Protein 7AC1 (pdb70)

Organism: Arabidopsis thaliana (NCBI:txid3702)

Structure (mmCIF, N/CA/C/O backbone):
data_7AC1
#
_entry.id   7AC1
#
loop_
_atom_site.group_PDB
_atom_site.id
_atom_site.type_symbol
_atom_site.label_atom_id
_atom_site.label_alt_id
_atom_site.label_comp_id
_atom_site.label_asym_id
_atom_site.label_entity_id
_atom_site.label_seq_id
_atom_site.pdbx_PDB_ins_code
_atom_site.Cartn_x
_atom_site.Cartn_y
_atom_site.Cartn_z
_atom_site.occupancy
_atom_site.B_iso_or_equiv
_atom_site.auth_seq_id
_atom_site.auth_comp_id
_atom_site.auth_asym_id
_atom_site.auth_atom_id
_atom_site.pdbx_PDB_model_num
ATOM 1 N N . MET A 1 1 ? 27.721 21.799 7.449 1.00 0.00 180 MET A N 1
ATOM 2 C CA . MET A 1 1 ? 27.644 20.324 7.257 1.00 0.00 180 MET A CA 1
ATOM 3 C C . MET A 1 1 ? 26.867 19.681 8.371 1.00 0.00 180 MET A C 1
ATOM 4 O O . MET A 1 1 ? 26.609 18.478 8.349 1.00 0.00 180 MET A O 1
ATOM 17 N N . MET A 1 2 ? 26.481 20.488 9.385 1.00 0.00 181 MET A N 1
ATOM 18 C CA . MET A 1 2 ? 25.724 19.977 10.506 1.00 0.00 181 MET A CA 1
ATOM 19 C C . MET A 1 2 ? 24.396 19.493 9.995 1.00 0.00 181 MET A C 1
ATOM 20 O O . MET A 1 2 ? 23.917 18.430 10.391 1.00 0.00 181 MET A O 1
ATOM 34 N N . ASN A 1 3 ? 23.766 20.283 9.101 1.00 0.00 182 ASN A N 1
ATOM 35 C CA . ASN A 1 3 ? 22.488 19.903 8.556 1.00 0.00 182 ASN A CA 1
ATOM 36 C C . ASN A 1 3 ? 22.570 20.102 7.066 1.00 0.00 182 ASN A C 1
ATOM 37 O O . ASN A 1 3 ? 22.256 21.176 6.551 1.00 0.00 182 ASN A O 1
ATOM 48 N N . PRO A 1 4 ? 23.010 19.079 6.361 1.00 0.00 183 PRO A N 1
ATOM 49 C CA . PRO A 1 4 ? 23.136 19.134 4.907 1.00 0.00 183 PRO A CA 1
ATOM 50 C C . PRO A 1 4 ? 21.833 19.408 4.215 1.00 0.00 183 PRO A C 1
ATOM 51 O O . PRO A 1 4 ? 20.785 18.902 4.615 1.00 0.00 183 PRO A O 1
ATOM 62 N N . ILE A 1 5 ? 21.883 20.219 3.137 1.00 0.00 184 ILE A N 1
ATOM 63 C CA . ILE A 1 5 ? 20.686 20.543 2.406 1.00 0.00 184 ILE A CA 1
ATOM 64 C C . ILE A 1 5 ? 20.880 20.030 1.012 1.00 0.00 184 ILE A C 1
ATOM 65 O O . ILE A 1 5 ? 21.860 20.365 0.347 1.00 0.00 184 ILE A O 1
ATOM 81 N N . ASN A 1 6 ? 19.932 19.196 0.535 1.00 0.00 185 ASN A N 1
ATOM 82 C CA . ASN A 1 6 ? 20.033 18.654 -0.795 1.00 0.00 185 ASN A CA 1
ATOM 83 C C . ASN A 1 6 ? 19.137 19.470 -1.675 1.00 0.00 185 ASN A C 1
ATOM 84 O O . ASN A 1 6 ? 17.994 19.757 -1.320 1.00 0.00 185 ASN A O 1
ATOM 95 N N . ARG A 1 7 ? 19.646 19.859 -2.862 1.00 0.00 186 ARG A N 1
ATOM 96 C CA . ARG A 1 7 ? 18.860 20.648 -3.775 1.00 0.00 186 ARG A CA 1
ATOM 97 C C . ARG A 1 7 ? 18.974 20.001 -5.120 1.00 0.00 186 ARG A C 1
ATOM 98 O O . ARG A 1 7 ? 20.005 19.421 -5.457 1.00 0.00 186 ARG A O 1
ATOM 119 N N . ASN A 1 8 ? 17.898 20.096 -5.926 1.00 0.00 187 ASN A N 1
ATOM 120 C CA . ASN A 1 8 ? 17.909 19.509 -7.241 1.00 0.00 187 ASN A CA 1
ATOM 121 C C . ASN A 1 8 ? 17.395 20.559 -8.184 1.00 0.00 187 ASN A C 1
ATOM 122 O O . ASN A 1 8 ? 16.579 21.405 -7.810 1.00 0.00 187 ASN A O 1
ATOM 133 N N . PRO A 1 9 ? 17.866 20.520 -9.412 1.00 0.00 188 PRO A N 1
ATOM 134 C CA . PRO A 1 9 ? 17.448 21.475 -10.423 1.00 0.00 188 PRO A CA 1
ATOM 135 C C . PRO A 1 9 ? 16.049 21.233 -10.904 1.00 0.00 188 PRO A C 1
ATOM 136 O O . PRO A 1 9 ? 15.569 20.100 -10.911 1.00 0.00 188 PRO A O 1
ATOM 147 N N . LYS A 1 10 ? 15.362 22.314 -11.326 1.00 0.00 189 LYS A N 1
ATOM 148 C CA . LYS A 1 10 ? 14.011 22.185 -11.804 1.00 0.00 189 LYS A CA 1
ATOM 149 C C . LYS A 1 10 ? 13.942 22.891 -13.122 1.00 0.00 189 LYS A C 1
ATOM 150 O O . LYS A 1 10 ? 14.637 23.884 -13.346 1.00 0.00 189 LYS A O 1
ATOM 169 N N . GLN A 1 11 ? 13.081 22.387 -14.030 1.00 0.00 190 GLN A N 1
ATOM 170 C CA . GLN A 1 11 ? 12.941 22.994 -15.327 1.00 0.00 190 GLN A CA 1
ATOM 171 C C . GLN A 1 11 ? 11.480 23.247 -15.535 1.00 0.00 190 GLN A C 1
ATOM 172 O O . GLN A 1 11 ? 10.633 22.473 -15.091 1.00 0.00 190 GLN A O 1
ATOM 186 N N . VAL A 1 12 ? 11.154 24.359 -16.223 1.00 0.00 191 VAL A N 1
ATOM 187 C CA . VAL A 1 12 ? 9.775 24.692 -16.475 1.00 0.00 191 VAL A CA 1
ATOM 188 C C . VAL A 1 12 ? 9.304 23.881 -17.657 1.00 0.00 191 VAL A C 1
ATOM 189 O O . VAL A 1 12 ? 10.082 23.521 -18.544 1.00 0.00 191 VAL A O 1
ATOM 202 N N . PRO A 1 13 ? 8.025 23.571 -17.668 1.00 0.00 192 PRO A N 1
ATOM 203 C CA . PRO A 1 13 ? 7.427 22.794 -18.744 1.00 0.00 192 PRO A CA 1
ATOM 204 C C . PRO A 1 13 ? 7.259 23.581 -20.010 1.00 0.00 192 PRO A C 1
ATOM 205 O O . PRO A 1 13 ? 7.185 24.809 -19.990 1.00 0.00 192 PRO A O 1
ATOM 216 N N . PHE A 1 14 ? 7.167 22.866 -21.156 1.00 0.00 193 PHE A N 1
ATOM 217 C CA . PHE A 1 14 ? 7.008 23.523 -22.436 1.00 0.00 193 PHE A CA 1
ATOM 218 C C . PHE A 1 14 ? 5.658 24.178 -22.496 1.00 0.00 193 PHE A C 1
ATOM 219 O O . PHE A 1 14 ? 5.461 25.134 -23.240 1.00 0.00 193 PHE A O 1
ATOM 236 N N . ALA A 1 15 ? 4.690 23.672 -21.704 1.00 0.00 194 ALA A N 1
ATOM 237 C CA . ALA A 1 15 ? 3.358 24.228 -21.708 1.00 0.00 194 ALA A CA 1
ATOM 238 C C . ALA A 1 15 ? 3.413 25.676 -21.287 1.00 0.00 194 ALA A C 1
ATOM 239 O O . ALA A 1 15 ? 2.671 26.501 -21.810 1.00 0.00 194 ALA A O 1
ATOM 246 N N . ALA A 1 16 ? 4.292 26.014 -20.317 1.00 0.00 195 ALA A N 1
ATOM 247 C CA . ALA A 1 16 ? 4.383 27.381 -19.847 1.00 0.00 195 ALA A CA 1
ATOM 248 C C . ALA A 1 16 ? 5.274 28.182 -20.769 1.00 0.00 195 ALA A C 1
ATOM 249 O O . ALA A 1 16 ? 5.333 29.408 -20.672 1.00 0.00 195 ALA A O 1
ATOM 256 N N . LEU A 1 17 ? 5.989 27.511 -21.696 1.00 0.00 196 LEU A N 1
ATOM 257 C CA . LEU A 1 17 ? 6.878 28.221 -22.590 1.00 0.00 196 LEU A CA 1
ATOM 258 C C . LEU A 1 17 ? 6.098 28.764 -23.755 1.00 0.00 196 LEU A C 1
ATOM 259 O O . LEU A 1 17 ? 6.434 29.822 -24.284 1.00 0.00 196 LEU A O 1
ATOM 275 N N . LEU A 1 18 ? 5.026 28.062 -24.178 1.00 0.00 197 LEU A N 1
ATOM 276 C CA . LEU A 1 18 ? 4.270 28.500 -25.334 1.00 0.00 197 LEU A CA 1
ATOM 277 C C . LEU A 1 18 ? 3.714 29.893 -25.133 1.00 0.00 197 LEU A C 1
ATOM 278 O O . LEU A 1 18 ? 3.990 30.774 -25.938 1.00 0.00 197 LEU A O 1
ATOM 294 N N . PRO A 1 19 ? 2.947 30.143 -24.080 1.00 0.00 198 PRO A N 1
ATOM 295 C CA . PRO A 1 19 ? 2.365 31.466 -23.882 1.00 0.00 198 PRO A CA 1
ATOM 296 C C . PRO A 1 19 ? 3.381 32.555 -23.725 1.00 0.00 198 PRO A C 1
ATOM 297 O O . PRO A 1 19 ? 3.149 33.684 -24.143 1.00 0.00 198 PRO A O 1
ATOM 308 N N . THR A 1 20 ? 4.546 32.240 -23.134 1.00 0.00 199 THR A N 1
ATOM 309 C CA . THR A 1 20 ? 5.562 33.248 -22.953 1.00 0.00 199 THR A CA 1
ATOM 310 C C . THR A 1 20 ? 6.119 33.597 -24.300 1.00 0.00 199 THR A C 1
ATOM 311 O O . THR A 1 20 ? 6.303 34.768 -24.632 1.00 0.00 199 THR A O 1
ATOM 322 N N . LEU A 1 21 ? 6.386 32.559 -25.119 1.00 0.00 200 LEU A N 1
ATOM 323 C CA . LEU A 1 21 ? 6.976 32.758 -26.414 1.00 0.00 200 LEU A CA 1
ATOM 324 C C . LEU A 1 21 ? 5.981 33.371 -27.348 1.00 0.00 200 LEU A C 1
ATOM 325 O O . LEU A 1 21 ? 6.327 34.239 -28.133 1.00 0.00 200 LEU A O 1
ATOM 341 N N . MET A 1 22 ? 4.708 32.945 -27.270 1.00 0.00 201 MET A N 1
ATOM 342 C CA . MET A 1 22 ? 3.697 33.476 -28.152 1.00 0.00 201 MET A CA 1
ATOM 343 C C . MET A 1 22 ? 3.556 34.956 -27.919 1.00 0.00 201 MET A C 1
ATOM 344 O O . MET A 1 22 ? 3.317 35.714 -28.852 1.00 0.00 201 MET A O 1
ATOM 358 N N . ASN A 1 23 ? 3.700 35.402 -26.656 1.00 0.00 202 ASN A N 1
ATOM 359 C CA . ASN A 1 23 ? 3.576 36.813 -26.354 1.00 0.00 202 ASN A CA 1
ATOM 360 C C . ASN A 1 23 ? 4.765 37.568 -26.908 1.00 0.00 202 ASN A C 1
ATOM 361 O O . ASN A 1 23 ? 4.690 38.777 -27.112 1.00 0.00 202 ASN A O 1
ATOM 372 N N . GLN A 1 24 ? 5.898 36.872 -27.164 1.00 0.00 203 GLN A N 1
ATOM 373 C CA . GLN A 1 24 ? 7.077 37.546 -27.670 1.00 0.00 203 GLN A CA 1
ATOM 374 C C . GLN A 1 24 ? 7.185 37.288 -29.146 1.00 0.00 203 GLN A C 1
ATOM 375 O O . GLN A 1 24 ? 8.133 37.733 -29.794 1.00 0.00 203 GLN A O 1
ATOM 389 N N . LEU A 1 25 ? 6.207 36.560 -29.712 1.00 0.00 204 LEU A N 1
ATOM 390 C CA . LEU A 1 25 ? 6.242 36.240 -31.117 1.00 0.00 204 LEU A CA 1
ATOM 391 C C . LEU A 1 25 ? 5.142 36.977 -31.817 1.00 0.00 204 LEU A C 1
ATOM 392 O O . LEU A 1 25 ? 4.139 37.362 -31.220 1.00 0.00 204 LEU A O 1
ATOM 408 N N . ASP A 1 26 ? 5.337 37.195 -33.138 1.00 0.00 205 ASP A N 1
ATOM 409 C CA . ASP A 1 26 ? 4.337 37.858 -33.935 1.00 0.00 205 ASP A CA 1
ATOM 410 C C . ASP A 1 26 ? 3.224 36.865 -34.124 1.00 0.00 205 ASP A C 1
ATOM 411 O O . ASP A 1 26 ? 3.409 35.673 -33.902 1.00 0.00 205 ASP A O 1
ATOM 420 N N . LYS A 1 27 ? 2.037 37.334 -34.557 1.00 0.00 206 LYS A N 1
ATOM 421 C CA . LYS A 1 27 ? 0.911 36.439 -34.723 1.00 0.00 206 LYS A CA 1
ATOM 422 C C . LYS A 1 27 ? 1.238 35.349 -35.714 1.00 0.00 206 LYS A C 1
ATOM 423 O O . LYS A 1 27 ? 0.826 34.206 -35.539 1.00 0.00 206 LYS A O 1
ATOM 442 N N . ASP A 1 28 ? 1.996 35.673 -36.782 1.00 0.00 207 ASP A N 1
ATOM 443 C CA . ASP A 1 28 ? 2.333 34.669 -37.772 1.00 0.00 207 ASP A CA 1
ATOM 444 C C . ASP A 1 28 ? 3.219 33.617 -37.146 1.00 0.00 207 ASP A C 1
ATOM 445 O O . ASP A 1 28 ? 3.036 32.424 -37.378 1.00 0.00 207 ASP A O 1
ATOM 454 N N . ARG A 1 29 ? 4.205 34.048 -36.329 1.00 0.00 208 ARG A N 1
ATOM 455 C CA . ARG A 1 29 ? 5.115 33.113 -35.698 1.00 0.00 208 ARG A CA 1
ATOM 456 C C . ARG A 1 29 ? 4.377 32.338 -34.638 1.00 0.00 208 ARG A C 1
ATOM 457 O O . ARG A 1 29 ? 4.606 31.142 -34.459 1.00 0.00 208 ARG A O 1
ATOM 478 N N . ALA A 1 30 ? 3.476 33.017 -33.898 1.00 0.00 209 ALA A N 1
ATOM 479 C CA . ALA A 1 30 ? 2.726 32.371 -32.846 1.00 0.00 209 ALA A CA 1
ATOM 480 C C . ALA A 1 30 ? 1.864 31.285 -33.435 1.00 0.00 209 ALA A C 1
ATOM 481 O O . ALA A 1 30 ? 1.710 30.221 -32.843 1.00 0.00 209 ALA A O 1
ATOM 488 N N . LEU A 1 31 ? 1.269 31.537 -34.623 1.00 0.00 210 LEU A N 1
ATOM 489 C CA . LEU A 1 31 ? 0.424 30.542 -35.251 1.00 0.00 210 LEU A CA 1
ATOM 490 C C . LEU A 1 31 ? 1.263 29.345 -35.619 1.00 0.00 210 LEU A C 1
ATOM 491 O O . LEU A 1 31 ? 0.809 28.205 -35.513 1.00 0.00 210 LEU A O 1
ATOM 507 N N . GLN A 1 32 ? 2.515 29.577 -36.073 1.00 0.00 211 GLN A N 1
ATOM 508 C CA . GLN A 1 32 ? 3.381 28.478 -36.442 1.00 0.00 211 GLN A CA 1
ATOM 509 C C . GLN A 1 32 ? 3.685 27.673 -35.205 1.00 0.00 211 GLN A C 1
ATOM 510 O O . GLN A 1 32 ? 3.751 26.448 -35.250 1.00 0.00 211 GLN A O 1
ATOM 524 N N . LEU A 1 33 ? 3.896 28.359 -34.065 1.00 0.00 212 LEU A N 1
ATOM 525 C CA . LEU A 1 33 ? 4.197 27.674 -32.829 1.00 0.00 212 LEU A CA 1
ATOM 526 C C . LEU A 1 33 ? 2.983 26.886 -32.396 1.00 0.00 212 LEU A C 1
ATOM 527 O O . LEU A 1 33 ? 3.099 25.763 -31.908 1.00 0.00 212 LEU A O 1
ATOM 543 N N . ARG A 1 34 ? 1.778 27.476 -32.563 1.00 0.00 213 ARG A N 1
ATOM 544 C CA . ARG A 1 34 ? 0.557 26.827 -32.158 1.00 0.00 213 ARG A CA 1
ATOM 545 C C . ARG A 1 34 ? 0.371 25.532 -32.915 1.00 0.00 213 ARG A C 1
ATOM 546 O O . ARG A 1 34 ? 0.040 24.508 -32.319 1.00 0.00 213 ARG A O 1
ATOM 567 N N . THR A 1 35 ? 0.588 25.538 -34.252 1.00 0.00 214 THR A N 1
ATOM 568 C CA . THR A 1 35 ? 0.400 24.319 -35.017 1.00 0.00 214 THR A CA 1
ATOM 569 C C . THR A 1 35 ? 1.539 23.378 -34.725 1.00 0.00 214 THR A C 1
ATOM 570 O O . THR A 1 35 ? 1.377 22.164 -34.803 1.00 0.00 214 THR A O 1
ATOM 581 N N . LEU A 1 36 ? 2.724 23.924 -34.382 1.00 0.00 215 LEU A N 1
ATOM 582 C CA . LEU A 1 36 ? 3.867 23.091 -34.078 1.00 0.00 215 LEU A CA 1
ATOM 583 C C . LEU A 1 36 ? 3.545 22.277 -32.847 1.00 0.00 215 LEU A C 1
ATOM 584 O O . LEU A 1 36 ? 3.864 21.091 -32.771 1.00 0.00 215 LEU A O 1
ATOM 600 N N . TYR A 1 37 ? 2.910 22.917 -31.840 1.00 0.00 216 TYR A N 1
ATOM 601 C CA . TYR A 1 37 ? 2.549 22.226 -30.621 1.00 0.00 216 TYR A CA 1
ATOM 602 C C . TYR A 1 37 ? 1.551 21.148 -30.948 1.00 0.00 216 TYR A C 1
ATOM 603 O O . TYR A 1 37 ? 1.567 20.078 -30.346 1.00 0.00 216 TYR A O 1
ATOM 621 N N . ALA A 1 38 ? 0.643 21.416 -31.910 1.00 0.00 217 ALA A N 1
ATOM 622 C CA . ALA A 1 38 ? -0.355 20.437 -32.281 1.00 0.00 217 ALA A CA 1
ATOM 623 C C . ALA A 1 38 ? 0.338 19.204 -32.805 1.00 0.00 217 ALA A C 1
ATOM 624 O O . ALA A 1 38 ? -0.094 18.083 -32.541 1.00 0.00 217 ALA A O 1
ATOM 631 N N . ARG A 1 39 ? 1.437 19.388 -33.575 1.00 0.00 218 ARG A N 1
ATOM 632 C CA . ARG A 1 39 ? 2.159 18.266 -34.127 1.00 0.00 218 ARG A CA 1
ATOM 633 C C . ARG A 1 39 ? 2.729 17.465 -32.990 1.00 0.00 218 ARG A C 1
ATOM 634 O O . ARG A 1 39 ? 2.754 16.236 -33.029 1.00 0.00 218 ARG A O 1
ATOM 655 N N . LEU A 1 40 ? 3.222 18.174 -31.955 1.00 0.00 219 LEU A N 1
ATOM 656 C CA . LEU A 1 40 ? 3.799 17.520 -30.799 1.00 0.00 219 LEU A CA 1
ATOM 657 C C . LEU A 1 40 ? 2.724 16.738 -30.084 1.00 0.00 219 LEU A C 1
ATOM 658 O O . LEU A 1 40 ? 2.948 15.603 -29.668 1.00 0.00 219 LEU A O 1
ATOM 674 N N . LYS A 1 41 ? 1.521 17.337 -29.927 1.00 0.00 220 LYS A N 1
ATOM 675 C CA . LYS A 1 41 ? 0.432 16.660 -29.245 1.00 0.00 220 LYS A CA 1
ATOM 676 C C . LYS A 1 41 ? 0.046 15.421 -30.011 1.00 0.00 220 LYS A C 1
ATOM 677 O O . LYS A 1 41 ? -0.271 14.392 -29.417 1.00 0.00 220 LYS A O 1
ATOM 696 N N . LYS A 1 42 ? 0.054 15.496 -31.360 1.00 0.00 221 LYS A N 1
ATOM 697 C CA . LYS A 1 42 ? -0.318 14.352 -32.165 1.00 0.00 221 LYS A CA 1
ATOM 698 C C . LYS A 1 42 ? 0.832 13.378 -32.203 1.00 0.00 221 LYS A C 1
ATOM 699 O O . LYS A 1 42 ? 0.697 12.274 -32.729 1.00 0.00 221 LYS A O 1
ATOM 718 N N . ASN A 1 43 ? 1.999 13.780 -31.644 1.00 0.00 222 ASN A N 1
ATOM 719 C CA . ASN A 1 43 ? 3.164 12.923 -31.605 1.00 0.00 222 ASN A CA 1
ATOM 720 C C . ASN A 1 43 ? 3.609 12.636 -33.013 1.00 0.00 222 ASN A C 1
ATOM 721 O O . ASN A 1 43 ? 4.019 11.522 -33.337 1.00 0.00 222 ASN A O 1
ATOM 732 N N . GLU A 1 44 ? 3.538 13.660 -33.892 1.00 0.00 223 GLU A N 1
ATOM 733 C CA . GLU A 1 44 ? 3.969 13.480 -35.255 1.00 0.00 223 GLU A CA 1
ATOM 734 C C . GLU A 1 44 ? 5.422 13.848 -35.318 1.00 0.00 223 GLU A C 1
ATOM 735 O O . GLU A 1 44 ? 6.104 13.562 -36.302 1.00 0.00 223 GLU A O 1
ATOM 747 N N . ILE A 1 45 ? 5.930 14.496 -34.246 1.00 0.00 224 ILE A N 1
ATOM 748 C CA . ILE A 1 45 ? 7.310 14.895 -34.212 1.00 0.00 224 ILE A CA 1
ATOM 749 C C . ILE A 1 45 ? 7.806 14.558 -32.833 1.00 0.00 224 ILE A C 1
ATOM 750 O O . ILE A 1 45 ? 7.041 14.542 -31.866 1.00 0.00 224 ILE A O 1
ATOM 766 N N . PRO A 1 46 ? 9.081 14.268 -32.732 1.00 0.00 225 PRO A N 1
ATOM 767 C CA . PRO A 1 46 ? 9.692 13.933 -31.457 1.00 0.00 225 PRO A CA 1
ATOM 768 C C . PRO A 1 46 ? 9.887 15.131 -30.577 1.00 0.00 225 PRO A C 1
ATOM 769 O O . PRO A 1 46 ? 9.764 16.268 -31.025 1.00 0.00 225 PRO A O 1
ATOM 780 N N . LYS A 1 47 ? 10.188 14.898 -29.278 1.00 0.00 226 LYS A N 1
ATOM 781 C CA . LYS A 1 47 ? 10.396 15.992 -28.352 1.00 0.00 226 LYS A CA 1
ATOM 782 C C . LYS A 1 47 ? 11.576 16.797 -28.825 1.00 0.00 226 LYS A C 1
ATOM 783 O O . LYS A 1 47 ? 11.584 18.025 -28.733 1.00 0.00 226 LYS A O 1
ATOM 802 N N . GLU A 1 48 ? 12.622 16.105 -29.331 1.00 0.00 227 GLU A N 1
ATOM 803 C CA . GLU A 1 48 ? 13.789 16.790 -29.830 1.00 0.00 227 GLU A CA 1
ATOM 804 C C . GLU A 1 48 ? 13.376 17.591 -31.036 1.00 0.00 227 GLU A C 1
ATOM 805 O O . GLU A 1 48 ? 13.846 18.707 -31.242 1.00 0.00 227 GLU A O 1
ATOM 817 N N . GLY A 1 49 ? 12.474 17.013 -31.865 1.00 0.00 228 GLY A N 1
ATOM 818 C CA . GLY A 1 49 ? 12.001 17.686 -33.056 1.00 0.00 228 GLY A CA 1
ATOM 819 C C . GLY A 1 49 ? 11.278 18.934 -32.657 1.00 0.00 228 GLY A C 1
ATOM 820 O O . GLY A 1 49 ? 11.447 19.983 -33.268 1.00 0.00 228 GLY A O 1
ATOM 824 N N . PHE A 1 50 ? 10.444 18.834 -31.603 1.00 0.00 229 PHE A N 1
ATOM 825 C CA . PHE A 1 50 ? 9.684 19.966 -31.137 1.00 0.00 229 PHE A CA 1
ATOM 826 C C . PHE A 1 50 ? 10.627 21.046 -30.676 1.00 0.00 229 PHE A C 1
ATOM 827 O O . PHE A 1 50 ? 10.472 22.211 -31.034 1.00 0.00 229 PHE A O 1
ATOM 844 N N . THR A 1 51 ? 11.632 20.670 -29.860 1.00 0.00 230 THR A N 1
ATOM 845 C CA . THR A 1 51 ? 12.570 21.643 -29.337 1.00 0.00 230 THR A CA 1
ATOM 846 C C . THR A 1 51 ? 13.341 22.270 -30.468 1.00 0.00 230 THR A C 1
ATOM 847 O O . THR A 1 51 ? 13.479 23.489 -30.528 1.00 0.00 230 THR A O 1
ATOM 858 N N . ARG A 1 52 ? 13.852 21.444 -31.407 1.00 0.00 231 ARG A N 1
ATOM 859 C CA . ARG A 1 52 ? 14.635 21.960 -32.513 1.00 0.00 231 ARG A CA 1
ATOM 860 C C . ARG A 1 52 ? 13.787 22.876 -33.357 1.00 0.00 231 ARG A C 1
ATOM 861 O O . ARG A 1 52 ? 14.229 23.951 -33.760 1.00 0.00 231 ARG A O 1
ATOM 882 N N . HIS A 1 53 ? 12.537 22.465 -33.645 1.00 0.00 232 HIS A N 1
ATOM 883 C CA . HIS A 1 53 ? 11.668 23.271 -34.474 1.00 0.00 232 HIS A CA 1
ATOM 884 C C . HIS A 1 53 ? 11.341 24.553 -33.757 1.00 0.00 232 HIS A C 1
ATOM 885 O O . HIS A 1 53 ? 11.291 25.612 -34.376 1.00 0.00 232 HIS A O 1
ATOM 898 N N . MET A 1 54 ? 11.116 24.486 -32.425 1.00 0.00 233 MET A N 1
ATOM 899 C CA . MET A 1 54 ? 10.788 25.673 -31.663 1.00 0.00 233 MET A CA 1
ATOM 900 C C . MET A 1 54 ? 11.940 26.642 -31.737 1.00 0.00 233 MET A C 1
ATOM 901 O O . MET A 1 54 ? 11.737 27.848 -31.876 1.00 0.00 233 MET A O 1
ATOM 915 N N . LYS A 1 55 ? 13.184 26.124 -31.649 1.00 0.00 234 LYS A N 1
ATOM 916 C CA . LYS A 1 55 ? 14.358 26.971 -31.690 1.00 0.00 234 LYS A CA 1
ATOM 917 C C . LYS A 1 55 ? 14.405 27.692 -33.008 1.00 0.00 234 LYS A C 1
ATOM 918 O O . LYS A 1 55 ? 14.830 28.835 -33.080 1.00 0.00 234 LYS A O 1
ATOM 937 N N . ASP A 1 56 ? 13.996 27.020 -34.093 1.00 0.00 235 ASP A N 1
ATOM 938 C CA . ASP A 1 56 ? 14.041 27.634 -35.402 1.00 0.00 235 ASP A CA 1
ATOM 939 C C . ASP A 1 56 ? 13.014 28.739 -35.495 1.00 0.00 235 ASP A C 1
ATOM 940 O O . ASP A 1 56 ? 13.140 29.629 -36.335 1.00 0.00 235 ASP A O 1
ATOM 949 N N . ILE A 1 57 ? 11.963 28.710 -34.646 1.00 0.00 236 ILE A N 1
ATOM 950 C CA . ILE A 1 57 ? 10.934 29.721 -34.725 1.00 0.00 236 ILE A CA 1
ATOM 951 C C . ILE A 1 57 ? 11.290 30.896 -33.845 1.00 0.00 236 ILE A C 1
ATOM 952 O O . ILE A 1 57 ? 11.354 32.029 -34.317 1.00 0.00 236 ILE A O 1
ATOM 968 N N . VAL A 1 58 ? 11.527 30.651 -32.536 1.00 0.00 237 VAL A N 1
ATOM 969 C CA . VAL A 1 58 ? 11.813 31.747 -31.628 1.00 0.00 237 VAL A CA 1
ATOM 970 C C . VAL A 1 58 ? 13.268 32.127 -31.689 1.00 0.00 237 VAL A C 1
ATOM 971 O O . VAL A 1 58 ? 13.611 33.300 -31.541 1.00 0.00 237 VAL A O 1
ATOM 984 N N . GLY A 1 59 ? 14.165 31.150 -31.918 1.00 0.00 238 GLY A N 1
ATOM 985 C CA . GLY A 1 59 ? 15.576 31.439 -31.966 1.00 0.00 238 GLY A CA 1
ATOM 986 C C . GLY A 1 59 ? 16.177 30.911 -30.701 1.00 0.00 238 GLY A C 1
ATOM 987 O O . GLY A 1 59 ? 15.519 30.835 -29.669 1.00 0.00 238 GLY A O 1
ATOM 991 N N . ASP A 1 60 ? 17.473 30.544 -30.760 1.00 0.00 239 ASP A N 1
ATOM 992 C CA . ASP A 1 60 ? 18.154 30.007 -29.605 1.00 0.00 239 ASP A CA 1
ATOM 993 C C . ASP A 1 60 ? 18.212 31.058 -28.525 1.00 0.00 239 ASP A C 1
ATOM 994 O O . ASP A 1 60 ? 18.065 30.751 -27.343 1.00 0.00 239 ASP A O 1
ATOM 1003 N N . GLN A 1 61 ? 18.436 32.330 -28.918 1.00 0.00 240 GLN A N 1
ATOM 1004 C CA . GLN A 1 61 ? 18.550 33.397 -27.946 1.00 0.00 240 GLN A CA 1
ATOM 1005 C C . GLN A 1 61 ? 17.253 33.546 -27.192 1.00 0.00 240 GLN A C 1
ATOM 1006 O O . GLN A 1 61 ? 17.253 33.688 -25.973 1.00 0.00 240 GLN A O 1
ATOM 1020 N N . MET A 1 62 ? 16.111 33.506 -27.902 1.00 0.00 241 MET A N 1
ATOM 1021 C CA . MET A 1 62 ? 14.834 33.667 -27.244 1.00 0.00 241 MET A CA 1
ATOM 1022 C C . MET A 1 62 ? 14.534 32.441 -26.431 1.00 0.00 241 MET A C 1
ATOM 1023 O O . MET A 1 62 ? 13.914 32.523 -25.375 1.00 0.00 241 MET A O 1
ATOM 1037 N N . LEU A 1 63 ? 14.971 31.267 -26.919 1.00 0.00 242 LEU A N 1
ATOM 1038 C CA . LEU A 1 63 ? 14.700 30.028 -26.237 1.00 0.00 242 LEU A CA 1
ATOM 1039 C C . LEU A 1 63 ? 15.365 30.026 -24.882 1.00 0.00 242 LEU A C 1
ATOM 1040 O O . LEU A 1 63 ? 14.736 29.694 -23.877 1.00 0.00 242 LEU A O 1
ATOM 1056 N N . ARG A 1 64 ? 16.664 30.402 -24.821 1.00 0.00 243 ARG A N 1
ATOM 1057 C CA . ARG A 1 64 ? 17.367 30.386 -23.556 1.00 0.00 243 ARG A CA 1
ATOM 1058 C C . ARG A 1 64 ? 16.863 31.495 -22.664 1.00 0.00 243 ARG A C 1
ATOM 1059 O O . ARG A 1 64 ? 16.813 31.336 -21.447 1.00 0.00 243 ARG A O 1
ATOM 1080 N N . MET A 1 65 ? 16.476 32.652 -23.242 1.00 0.00 244 MET A N 1
ATOM 1081 C CA . MET A 1 65 ? 15.991 33.748 -22.427 1.00 0.00 244 MET A CA 1
ATOM 1082 C C . MET A 1 65 ? 14.646 33.399 -21.842 1.00 0.00 244 MET A C 1
ATOM 1083 O O . MET A 1 65 ? 14.366 33.722 -20.690 1.00 0.00 244 MET A O 1
ATOM 1097 N N . ALA A 1 66 ? 13.782 32.723 -22.629 1.00 0.00 245 ALA A N 1
ATOM 1098 C CA . ALA A 1 66 ? 12.457 32.389 -22.155 1.00 0.00 245 ALA A CA 1
ATOM 1099 C C . ALA A 1 66 ? 12.534 31.480 -20.957 1.00 0.00 245 ALA A C 1
ATOM 1100 O O . ALA A 1 66 ? 11.835 31.698 -19.968 1.00 0.00 245 ALA A O 1
ATOM 1107 N N . VAL A 1 67 ? 13.399 30.446 -20.997 1.00 0.00 246 VAL A N 1
ATOM 1108 C CA . VAL A 1 67 ? 13.479 29.531 -19.880 1.00 0.00 246 VAL A CA 1
ATOM 1109 C C . VAL A 1 67 ? 14.188 30.196 -18.733 1.00 0.00 246 VAL A C 1
ATOM 1110 O O . VAL A 1 67 ? 13.920 29.888 -17.575 1.00 0.00 246 VAL A O 1
ATOM 1123 N N . SER A 1 68 ? 15.114 31.128 -19.029 1.00 0.00 247 SER A N 1
ATOM 1124 C CA . SER A 1 68 ? 15.845 31.800 -17.976 1.00 0.00 247 SER A CA 1
ATOM 1125 C C . SER A 1 68 ? 14.897 32.639 -17.163 1.00 0.00 247 SER A C 1
ATOM 1126 O O . SER A 1 68 ? 14.998 32.687 -15.940 1.00 0.00 247 SER A O 1
ATOM 1134 N N . LYS A 1 69 ? 13.950 33.333 -17.833 1.00 0.00 248 LYS A N 1
ATOM 1135 C CA . LYS A 1 69 ? 13.022 34.185 -17.118 1.00 0.00 248 LYS A CA 1
ATOM 1136 C C . LYS A 1 69 ? 12.040 33.338 -16.366 1.00 0.00 248 LYS A C 1
ATOM 1137 O O . LYS A 1 69 ? 11.665 33.663 -15.242 1.00 0.00 248 LYS A O 1
ATOM 1156 N N . LEU A 1 70 ? 11.587 32.231 -16.985 1.00 0.00 249 LEU A N 1
ATOM 1157 C CA . LEU A 1 70 ? 10.622 31.369 -16.345 1.00 0.00 249 LEU A CA 1
ATOM 1158 C C . LEU A 1 70 ? 11.241 30.732 -15.131 1.00 0.00 249 LEU A C 1
ATOM 1159 O O . LEU A 1 70 ? 10.593 30.610 -14.093 1.00 0.00 249 LEU A O 1
ATOM 1175 N N . GLN A 1 71 ? 12.516 30.285 -15.235 1.00 0.00 250 GLN A N 1
ATOM 1176 C CA . GLN A 1 71 ? 13.168 29.678 -14.107 1.00 0.00 250 GLN A CA 1
ATOM 1177 C C . GLN A 1 71 ? 13.426 30.762 -13.092 1.00 0.00 250 GLN A C 1
ATOM 1178 O O . GLN A 1 71 ? 13.237 30.563 -11.892 1.00 0.00 250 GLN A O 1
ATOM 1192 N N . GLN A 1 72 ? 13.875 31.946 -13.582 1.00 0.00 251 GLN A N 1
ATOM 1193 C CA . GLN A 1 72 ? 14.139 33.087 -12.727 1.00 0.00 251 GLN A CA 1
ATOM 1194 C C . GLN A 1 72 ? 15.277 32.766 -11.788 1.00 0.00 251 GLN A C 1
ATOM 1195 O O . GLN A 1 72 ? 15.302 33.216 -10.643 1.00 0.00 251 GLN A O 1
ATOM 1209 N N . VAL A 1 73 ? 16.259 31.973 -12.265 1.00 0.00 252 VAL A N 1
ATOM 1210 C CA . VAL A 1 73 ? 17.399 31.639 -11.444 1.00 0.00 252 VAL A CA 1
ATOM 1211 C C . VAL A 1 73 ? 18.615 31.949 -12.266 1.00 0.00 252 VAL A C 1
ATOM 1212 O O . VAL A 1 73 ? 18.735 31.506 -13.405 1.00 0.00 252 VAL A O 1
ATOM 1225 N N . ASN A 1 74 ? 19.558 32.736 -11.691 1.00 0.00 253 ASN A N 1
ATOM 1226 C CA . ASN A 1 74 ? 20.757 33.111 -12.412 1.00 0.00 253 ASN A CA 1
ATOM 1227 C C . ASN A 1 74 ? 21.559 31.875 -12.726 1.00 0.00 253 ASN A C 1
ATOM 1228 O O . ASN A 1 74 ? 22.113 31.748 -13.815 1.00 0.00 253 ASN A O 1
ATOM 1239 N N . TYR A 1 75 ? 21.642 30.928 -11.769 1.00 0.00 254 TYR A N 1
ATOM 1240 C CA . TYR A 1 75 ? 22.397 29.722 -12.008 1.00 0.00 254 TYR A CA 1
ATOM 1241 C C . TYR A 1 75 ? 21.431 28.668 -12.562 1.00 0.00 254 TYR A C 1
ATOM 1242 O O . TYR A 1 75 ? 21.902 27.543 -12.885 1.00 0.00 254 TYR A O 1
ATOM 1260 N N . MET A 1 1 ? 30.568 4.972 -4.054 1.00 0.00 180 MET A N 2
ATOM 1261 C CA . MET A 1 1 ? 30.356 4.581 -5.475 1.00 0.00 180 MET A CA 2
ATOM 1262 C C . MET A 1 1 ? 29.437 3.398 -5.563 1.00 0.00 180 MET A C 2
ATOM 1263 O O . MET A 1 1 ? 28.839 3.134 -6.606 1.00 0.00 180 MET A O 2
ATOM 1276 N N . MET A 1 2 ? 29.311 2.649 -4.446 1.00 0.00 181 MET A N 2
ATOM 1277 C CA . MET A 1 2 ? 28.453 1.491 -4.423 1.00 0.00 181 MET A CA 2
ATOM 1278 C C . MET A 1 2 ? 27.038 1.954 -4.215 1.00 0.00 181 MET A C 2
ATOM 1279 O O . MET A 1 2 ? 26.091 1.202 -4.441 1.00 0.00 181 MET A O 2
ATOM 1293 N N . ASN A 1 3 ? 26.866 3.219 -3.771 1.00 0.00 182 ASN A N 2
ATOM 1294 C CA . ASN A 1 3 ? 25.546 3.746 -3.539 1.00 0.00 182 ASN A CA 2
ATOM 1295 C C . ASN A 1 3 ? 25.206 4.612 -4.728 1.00 0.00 182 ASN A C 2
ATOM 1296 O O . ASN A 1 3 ? 25.823 5.655 -4.947 1.00 0.00 182 ASN A O 2
ATOM 1307 N N . PRO A 1 4 ? 24.226 4.197 -5.507 1.00 0.00 183 PRO A N 2
ATOM 1308 C CA . PRO A 1 4 ? 23.815 4.948 -6.683 1.00 0.00 183 PRO A CA 2
ATOM 1309 C C . PRO A 1 4 ? 23.058 6.197 -6.343 1.00 0.00 183 PRO A C 2
ATOM 1310 O O . PRO A 1 4 ? 22.410 6.283 -5.301 1.00 0.00 183 PRO A O 2
ATOM 1321 N N . ILE A 1 5 ? 23.126 7.203 -7.237 1.00 0.00 184 ILE A N 2
ATOM 1322 C CA . ILE A 1 5 ? 22.433 8.440 -6.998 1.00 0.00 184 ILE A CA 2
ATOM 1323 C C . ILE A 1 5 ? 21.942 8.927 -8.331 1.00 0.00 184 ILE A C 2
ATOM 1324 O O . ILE A 1 5 ? 22.622 8.788 -9.348 1.00 0.00 184 ILE A O 2
ATOM 1340 N N . ASN A 1 6 ? 20.715 9.489 -8.357 1.00 0.00 185 ASN A N 2
ATOM 1341 C CA . ASN A 1 6 ? 20.166 9.983 -9.591 1.00 0.00 185 ASN A CA 2
ATOM 1342 C C . ASN A 1 6 ? 19.448 11.258 -9.265 1.00 0.00 185 ASN A C 2
ATOM 1343 O O . ASN A 1 6 ? 18.454 11.257 -8.540 1.00 0.00 185 ASN A O 2
ATOM 1354 N N . ARG A 1 7 ? 19.959 12.390 -9.794 1.00 0.00 186 ARG A N 2
ATOM 1355 C CA . ARG A 1 7 ? 19.338 13.664 -9.544 1.00 0.00 186 ARG A CA 2
ATOM 1356 C C . ARG A 1 7 ? 19.171 14.329 -10.874 1.00 0.00 186 ARG A C 2
ATOM 1357 O O . ARG A 1 7 ? 20.005 14.175 -11.765 1.00 0.00 186 ARG A O 2
ATOM 1378 N N . ASN A 1 8 ? 18.074 15.099 -11.033 1.00 0.00 187 ASN A N 2
ATOM 1379 C CA . ASN A 1 8 ? 17.828 15.772 -12.281 1.00 0.00 187 ASN A CA 2
ATOM 1380 C C . ASN A 1 8 ? 17.467 17.191 -11.948 1.00 0.00 187 ASN A C 2
ATOM 1381 O O . ASN A 1 8 ? 16.892 17.472 -10.895 1.00 0.00 187 ASN A O 2
ATOM 1392 N N . PRO A 1 9 ? 17.803 18.099 -12.838 1.00 0.00 188 PRO A N 2
ATOM 1393 C CA . PRO A 1 9 ? 17.508 19.509 -12.647 1.00 0.00 188 PRO A CA 2
ATOM 1394 C C . PRO A 1 9 ? 16.061 19.834 -12.865 1.00 0.00 188 PRO A C 2
ATOM 1395 O O . PRO A 1 9 ? 15.357 19.135 -13.594 1.00 0.00 188 PRO A O 2
ATOM 1406 N N . LYS A 1 10 ? 15.585 20.925 -12.230 1.00 0.00 189 LYS A N 2
ATOM 1407 C CA . LYS A 1 10 ? 14.208 21.316 -12.380 1.00 0.00 189 LYS A CA 2
ATOM 1408 C C . LYS A 1 10 ? 14.151 22.308 -13.503 1.00 0.00 189 LYS A C 2
ATOM 1409 O O . LYS A 1 10 ? 14.842 23.326 -13.484 1.00 0.00 189 LYS A O 2
ATOM 1428 N N . GLN A 1 11 ? 13.310 22.021 -14.519 1.00 0.00 190 GLN A N 2
ATOM 1429 C CA . GLN A 1 11 ? 13.186 22.911 -15.644 1.00 0.00 190 GLN A CA 2
ATOM 1430 C C . GLN A 1 11 ? 11.724 23.166 -15.841 1.00 0.00 190 GLN A C 2
ATOM 1431 O O . GLN A 1 11 ? 10.887 22.315 -15.539 1.00 0.00 190 GLN A O 2
ATOM 1445 N N . VAL A 1 12 ? 11.383 24.367 -16.355 1.00 0.00 191 VAL A N 2
ATOM 1446 C CA . VAL A 1 12 ? 10.000 24.701 -16.584 1.00 0.00 191 VAL A CA 2
ATOM 1447 C C . VAL A 1 12 ? 9.506 23.898 -17.765 1.00 0.00 191 VAL A C 2
ATOM 1448 O O . VAL A 1 12 ? 10.262 23.560 -18.678 1.00 0.00 191 VAL A O 2
ATOM 1461 N N . PRO A 1 13 ? 8.229 23.576 -17.747 1.00 0.00 192 PRO A N 2
ATOM 1462 C CA . PRO A 1 13 ? 7.611 22.799 -18.811 1.00 0.00 192 PRO A CA 2
ATOM 1463 C C . PRO A 1 13 ? 7.402 23.581 -20.074 1.00 0.00 192 PRO A C 2
ATOM 1464 O O . PRO A 1 13 ? 7.336 24.808 -20.059 1.00 0.00 192 PRO A O 2
ATOM 1475 N N . PHE A 1 14 ? 7.268 22.858 -21.212 1.00 0.00 193 PHE A N 2
ATOM 1476 C CA . PHE A 1 14 ? 7.067 23.506 -22.490 1.00 0.00 193 PHE A CA 2
ATOM 1477 C C . PHE A 1 14 ? 5.720 24.168 -22.510 1.00 0.00 193 PHE A C 2
ATOM 1478 O O . PHE A 1 14 ? 5.517 25.144 -23.226 1.00 0.00 193 PHE A O 2
ATOM 1495 N N . ALA A 1 15 ? 4.762 23.645 -21.720 1.00 0.00 194 ALA A N 2
ATOM 1496 C CA . ALA A 1 15 ? 3.432 24.208 -21.692 1.00 0.00 194 ALA A CA 2
ATOM 1497 C C . ALA A 1 15 ? 3.503 25.644 -21.231 1.00 0.00 194 ALA A C 2
ATOM 1498 O O . ALA A 1 15 ? 2.761 26.489 -21.722 1.00 0.00 194 ALA A O 2
ATOM 1505 N N . ALA A 1 16 ? 4.396 25.949 -20.262 1.00 0.00 195 ALA A N 2
ATOM 1506 C CA . ALA A 1 16 ? 4.506 27.301 -19.759 1.00 0.00 195 ALA A CA 2
ATOM 1507 C C . ALA A 1 16 ? 5.396 28.113 -20.671 1.00 0.00 195 ALA A C 2
ATOM 1508 O O . ALA A 1 16 ? 5.468 29.336 -20.549 1.00 0.00 195 ALA A O 2
ATOM 1515 N N . LEU A 1 17 ? 6.097 27.453 -21.617 1.00 0.00 196 LEU A N 2
ATOM 1516 C CA . LEU A 1 17 ? 6.986 28.169 -22.505 1.00 0.00 196 LEU A CA 2
ATOM 1517 C C . LEU A 1 17 ? 6.204 28.748 -23.650 1.00 0.00 196 LEU A C 2
ATOM 1518 O O . LEU A 1 17 ? 6.544 29.816 -24.151 1.00 0.00 196 LEU A O 2
ATOM 1534 N N . LEU A 1 18 ? 5.121 28.067 -24.085 1.00 0.00 197 LEU A N 2
ATOM 1535 C CA . LEU A 1 18 ? 4.367 28.543 -25.228 1.00 0.00 197 LEU A CA 2
ATOM 1536 C C . LEU A 1 18 ? 3.835 29.940 -24.994 1.00 0.00 197 LEU A C 2
ATOM 1537 O O . LEU A 1 18 ? 4.138 30.836 -25.769 1.00 0.00 197 LEU A O 2
ATOM 1553 N N . PRO A 1 19 ? 3.068 30.176 -23.939 1.00 0.00 198 PRO A N 2
ATOM 1554 C CA . PRO A 1 19 ? 2.507 31.504 -23.712 1.00 0.00 198 PRO A CA 2
ATOM 1555 C C . PRO A 1 19 ? 3.542 32.575 -23.542 1.00 0.00 198 PRO A C 2
ATOM 1556 O O . PRO A 1 19 ? 3.330 33.715 -23.940 1.00 0.00 198 PRO A O 2
ATOM 1567 N N . THR A 1 20 ? 4.703 32.227 -22.960 1.00 0.00 199 THR A N 2
ATOM 1568 C CA . THR A 1 20 ? 5.743 33.210 -22.765 1.00 0.00 199 THR A CA 2
ATOM 1569 C C . THR A 1 20 ? 6.309 33.566 -24.109 1.00 0.00 199 THR A C 2
ATOM 1570 O O . THR A 1 20 ? 6.528 34.736 -24.420 1.00 0.00 199 THR A O 2
ATOM 1581 N N . LEU A 1 21 ? 6.545 32.534 -24.945 1.00 0.00 200 LEU A N 2
ATOM 1582 C CA . LEU A 1 21 ? 7.135 32.737 -26.241 1.00 0.00 200 LEU A CA 2
ATOM 1583 C C . LEU A 1 21 ? 6.152 33.399 -27.149 1.00 0.00 200 LEU A C 2
ATOM 1584 O O . LEU A 1 21 ? 6.512 34.272 -27.919 1.00 0.00 200 LEU A O 2
ATOM 1600 N N . MET A 1 22 ? 4.871 33.007 -27.058 1.00 0.00 201 MET A N 2
ATOM 1601 C CA . MET A 1 22 ? 3.858 33.572 -27.913 1.00 0.00 201 MET A CA 2
ATOM 1602 C C . MET A 1 22 ? 3.759 35.051 -27.659 1.00 0.00 201 MET A C 2
ATOM 1603 O O . MET A 1 22 ? 3.532 35.828 -28.581 1.00 0.00 201 MET A O 2
ATOM 1617 N N . ASN A 1 23 ? 3.925 35.474 -26.391 1.00 0.00 202 ASN A N 2
ATOM 1618 C CA . ASN A 1 23 ? 3.844 36.884 -26.067 1.00 0.00 202 ASN A CA 2
ATOM 1619 C C . ASN A 1 23 ? 5.055 37.609 -26.609 1.00 0.00 202 ASN A C 2
ATOM 1620 O O . ASN A 1 23 ? 5.019 38.825 -26.791 1.00 0.00 202 ASN A O 2
ATOM 1631 N N . GLN A 1 24 ? 6.163 36.881 -26.877 1.00 0.00 203 GLN A N 2
ATOM 1632 C CA . GLN A 1 24 ? 7.364 37.523 -27.372 1.00 0.00 203 GLN A CA 2
ATOM 1633 C C . GLN A 1 24 ? 7.445 37.310 -28.856 1.00 0.00 203 GLN A C 2
ATOM 1634 O O . GLN A 1 24 ? 8.377 37.777 -29.510 1.00 0.00 203 GLN A O 2
ATOM 1648 N N . LEU A 1 25 ? 6.455 36.599 -29.421 1.00 0.00 204 LEU A N 2
ATOM 1649 C CA . LEU A 1 25 ? 6.458 36.316 -30.834 1.00 0.00 204 LEU A CA 2
ATOM 1650 C C . LEU A 1 25 ? 5.384 37.121 -31.500 1.00 0.00 204 LEU A C 2
ATOM 1651 O O . LEU A 1 25 ? 4.433 37.578 -30.870 1.00 0.00 204 LEU A O 2
ATOM 1667 N N . ASP A 1 26 ? 5.543 37.318 -32.829 1.00 0.00 205 ASP A N 2
ATOM 1668 C CA . ASP A 1 26 ? 4.569 38.051 -33.594 1.00 0.00 205 ASP A CA 2
ATOM 1669 C C . ASP A 1 26 ? 3.409 37.116 -33.822 1.00 0.00 205 ASP A C 2
ATOM 1670 O O . ASP A 1 26 ? 3.484 35.933 -33.506 1.00 0.00 205 ASP A O 2
ATOM 1679 N N . LYS A 1 27 ? 2.307 37.631 -34.403 1.00 0.00 206 LYS A N 2
ATOM 1680 C CA . LYS A 1 27 ? 1.136 36.812 -34.631 1.00 0.00 206 LYS A CA 2
ATOM 1681 C C . LYS A 1 27 ? 1.479 35.658 -35.543 1.00 0.00 206 LYS A C 2
ATOM 1682 O O . LYS A 1 27 ? 1.097 34.521 -35.278 1.00 0.00 206 LYS A O 2
ATOM 1701 N N . ASP A 1 28 ? 2.215 35.923 -36.647 1.00 0.00 207 ASP A N 2
ATOM 1702 C CA . ASP A 1 28 ? 2.554 34.863 -37.577 1.00 0.00 207 ASP A CA 2
ATOM 1703 C C . ASP A 1 28 ? 3.440 33.843 -36.901 1.00 0.00 207 ASP A C 2
ATOM 1704 O O . ASP A 1 28 ? 3.262 32.641 -37.085 1.00 0.00 207 ASP A O 2
ATOM 1713 N N . ARG A 1 29 ? 4.423 34.306 -36.101 1.00 0.00 208 ARG A N 2
ATOM 1714 C CA . ARG A 1 29 ? 5.329 33.396 -35.430 1.00 0.00 208 ARG A CA 2
ATOM 1715 C C . ARG A 1 29 ? 4.580 32.608 -34.386 1.00 0.00 208 ARG A C 2
ATOM 1716 O O . ARG A 1 29 ? 4.820 31.415 -34.205 1.00 0.00 208 ARG A O 2
ATOM 1737 N N . ALA A 1 30 ? 3.651 33.270 -33.663 1.00 0.00 209 ALA A N 2
ATOM 1738 C CA . ALA A 1 30 ? 2.892 32.606 -32.629 1.00 0.00 209 ALA A CA 2
ATOM 1739 C C . ALA A 1 30 ? 2.026 31.555 -33.263 1.00 0.00 209 ALA A C 2
ATOM 1740 O O . ALA A 1 30 ? 1.833 30.476 -32.708 1.00 0.00 209 ALA A O 2
ATOM 1747 N N . LEU A 1 31 ? 1.470 31.870 -34.450 1.00 0.00 210 LEU A N 2
ATOM 1748 C CA . LEU A 1 31 ? 0.613 30.949 -35.151 1.00 0.00 210 LEU A CA 2
ATOM 1749 C C . LEU A 1 31 ? 1.406 29.719 -35.500 1.00 0.00 210 LEU A C 2
ATOM 1750 O O . LEU A 1 31 ? 0.927 28.594 -35.354 1.00 0.00 210 LEU A O 2
ATOM 1766 N N . GLN A 1 32 ? 2.652 29.919 -35.978 1.00 0.00 211 GLN A N 2
ATOM 1767 C CA . GLN A 1 32 ? 3.493 28.803 -36.349 1.00 0.00 211 GLN A CA 2
ATOM 1768 C C . GLN A 1 32 ? 3.791 27.981 -35.122 1.00 0.00 211 GLN A C 2
ATOM 1769 O O . GLN A 1 32 ? 3.831 26.757 -35.183 1.00 0.00 211 GLN A O 2
ATOM 1783 N N . LEU A 1 33 ? 4.025 28.647 -33.975 1.00 0.00 212 LEU A N 2
ATOM 1784 C CA . LEU A 1 33 ? 4.326 27.934 -32.754 1.00 0.00 212 LEU A CA 2
ATOM 1785 C C . LEU A 1 33 ? 3.111 27.142 -32.327 1.00 0.00 212 LEU A C 2
ATOM 1786 O O . LEU A 1 33 ? 3.228 26.001 -31.883 1.00 0.00 212 LEU A O 2
ATOM 1802 N N . ARG A 1 34 ? 1.908 27.746 -32.451 1.00 0.00 213 ARG A N 2
ATOM 1803 C CA . ARG A 1 34 ? 0.689 27.092 -32.040 1.00 0.00 213 ARG A CA 2
ATOM 1804 C C . ARG A 1 34 ? 0.474 25.829 -32.839 1.00 0.00 213 ARG A C 2
ATOM 1805 O O . ARG A 1 34 ? 0.146 24.785 -32.274 1.00 0.00 213 ARG A O 2
ATOM 1826 N N . THR A 1 35 ? 0.660 25.883 -34.178 1.00 0.00 214 THR A N 2
ATOM 1827 C CA . THR A 1 35 ? 0.441 24.700 -34.987 1.00 0.00 214 THR A CA 2
ATOM 1828 C C . THR A 1 35 ? 1.567 23.728 -34.754 1.00 0.00 214 THR A C 2
ATOM 1829 O O . THR A 1 35 ? 1.386 22.521 -34.898 1.00 0.00 214 THR A O 2
ATOM 1840 N N . LEU A 1 36 ? 2.768 24.233 -34.401 1.00 0.00 215 LEU A N 2
ATOM 1841 C CA . LEU A 1 36 ? 3.895 23.361 -34.159 1.00 0.00 215 LEU A CA 2
ATOM 1842 C C . LEU A 1 36 ? 3.592 22.526 -32.938 1.00 0.00 215 LEU A C 2
ATOM 1843 O O . LEU A 1 36 ? 3.918 21.343 -32.883 1.00 0.00 215 LEU A O 2
ATOM 1859 N N . TYR A 1 37 ? 2.964 23.147 -31.913 1.00 0.00 216 TYR A N 2
ATOM 1860 C CA . TYR A 1 37 ? 2.624 22.436 -30.697 1.00 0.00 216 TYR A CA 2
ATOM 1861 C C . TYR A 1 37 ? 1.638 21.350 -31.033 1.00 0.00 216 TYR A C 2
ATOM 1862 O O . TYR A 1 37 ? 1.659 20.278 -30.435 1.00 0.00 216 TYR A O 2
ATOM 1880 N N . ALA A 1 38 ? 0.734 21.619 -31.997 1.00 0.00 217 ALA A N 2
ATOM 1881 C CA . ALA A 1 38 ? -0.251 20.637 -32.390 1.00 0.00 217 ALA A CA 2
ATOM 1882 C C . ALA A 1 38 ? 0.460 19.410 -32.910 1.00 0.00 217 ALA A C 2
ATOM 1883 O O . ALA A 1 38 ? 0.010 18.288 -32.689 1.00 0.00 217 ALA A O 2
ATOM 1890 N N . ARG A 1 39 ? 1.596 19.602 -33.624 1.00 0.00 218 ARG A N 2
ATOM 1891 C CA . ARG A 1 39 ? 2.335 18.481 -34.167 1.00 0.00 218 ARG A CA 2
ATOM 1892 C C . ARG A 1 39 ? 2.823 17.641 -33.018 1.00 0.00 218 ARG A C 2
ATOM 1893 O O . ARG A 1 39 ? 2.815 16.412 -33.079 1.00 0.00 218 ARG A O 2
ATOM 1914 N N . LEU A 1 40 ? 3.283 18.318 -31.942 1.00 0.00 219 LEU A N 2
ATOM 1915 C CA . LEU A 1 40 ? 3.788 17.632 -30.774 1.00 0.00 219 LEU A CA 2
ATOM 1916 C C . LEU A 1 40 ? 2.657 16.887 -30.112 1.00 0.00 219 LEU A C 2
ATOM 1917 O O . LEU A 1 40 ? 2.823 15.749 -29.684 1.00 0.00 219 LEU A O 2
ATOM 1933 N N . LYS A 1 41 ? 1.470 17.528 -30.014 1.00 0.00 220 LYS A N 2
ATOM 1934 C CA . LYS A 1 41 ? 0.325 16.897 -29.385 1.00 0.00 220 LYS A CA 2
ATOM 1935 C C . LYS A 1 41 ? -0.059 15.660 -30.157 1.00 0.00 220 LYS A C 2
ATOM 1936 O O . LYS A 1 41 ? -0.442 14.649 -29.571 1.00 0.00 220 LYS A O 2
ATOM 1955 N N . LYS A 1 42 ? 0.026 15.719 -31.504 1.00 0.00 221 LYS A N 2
ATOM 1956 C CA . LYS A 1 42 ? -0.341 14.581 -32.317 1.00 0.00 221 LYS A CA 2
ATOM 1957 C C . LYS A 1 42 ? 0.787 13.579 -32.309 1.00 0.00 221 LYS A C 2
ATOM 1958 O O . LYS A 1 42 ? 0.645 12.482 -32.847 1.00 0.00 221 LYS A O 2
ATOM 1977 N N . ASN A 1 43 ? 1.941 13.947 -31.698 1.00 0.00 222 ASN A N 2
ATOM 1978 C CA . ASN A 1 43 ? 3.085 13.058 -31.623 1.00 0.00 222 ASN A CA 2
ATOM 1979 C C . ASN A 1 43 ? 3.550 12.736 -33.015 1.00 0.00 222 ASN A C 2
ATOM 1980 O O . ASN A 1 43 ? 3.971 11.616 -33.299 1.00 0.00 222 ASN A O 2
ATOM 1991 N N . GLU A 1 44 ? 3.489 13.735 -33.920 1.00 0.00 223 GLU A N 2
ATOM 1992 C CA . GLU A 1 44 ? 3.929 13.519 -35.275 1.00 0.00 223 GLU A CA 2
ATOM 1993 C C . GLU A 1 44 ? 5.391 13.852 -35.337 1.00 0.00 223 GLU A C 2
ATOM 1994 O O . GLU A 1 44 ? 6.066 13.549 -36.319 1.00 0.00 223 GLU A O 2
ATOM 2006 N N . ILE A 1 45 ? 5.914 14.491 -34.267 1.00 0.00 224 ILE A N 2
ATOM 2007 C CA . ILE A 1 45 ? 7.305 14.854 -34.233 1.00 0.00 224 ILE A CA 2
ATOM 2008 C C . ILE A 1 45 ? 7.792 14.510 -32.855 1.00 0.00 224 ILE A C 2
ATOM 2009 O O . ILE A 1 45 ? 7.024 14.497 -31.890 1.00 0.00 224 ILE A O 2
ATOM 2025 N N . PRO A 1 46 ? 9.063 14.206 -32.751 1.00 0.00 225 PRO A N 2
ATOM 2026 C CA . PRO A 1 46 ? 9.666 13.865 -31.475 1.00 0.00 225 PRO A CA 2
ATOM 2027 C C . PRO A 1 46 ? 9.864 15.061 -30.594 1.00 0.00 225 PRO A C 2
ATOM 2028 O O . PRO A 1 46 ? 9.752 16.199 -31.042 1.00 0.00 225 PRO A O 2
ATOM 2039 N N . LYS A 1 47 ? 10.158 14.821 -29.294 1.00 0.00 226 LYS A N 2
ATOM 2040 C CA . LYS A 1 47 ? 10.366 15.910 -28.362 1.00 0.00 226 LYS A CA 2
ATOM 2041 C C . LYS A 1 47 ? 11.539 16.721 -28.843 1.00 0.00 226 LYS A C 2
ATOM 2042 O O . LYS A 1 47 ? 11.528 17.952 -28.782 1.00 0.00 226 LYS A O 2
ATOM 2061 N N . GLU A 1 48 ? 12.596 16.031 -29.327 1.00 0.00 227 GLU A N 2
ATOM 2062 C CA . GLU A 1 48 ? 13.763 16.716 -29.827 1.00 0.00 227 GLU A CA 2
ATOM 2063 C C . GLU A 1 48 ? 13.361 17.507 -31.043 1.00 0.00 227 GLU A C 2
ATOM 2064 O O . GLU A 1 48 ? 13.838 18.618 -31.255 1.00 0.00 227 GLU A O 2
ATOM 2076 N N . GLY A 1 49 ? 12.465 16.928 -31.879 1.00 0.00 228 GLY A N 2
ATOM 2077 C CA . GLY A 1 49 ? 12.014 17.598 -33.082 1.00 0.00 228 GLY A CA 2
ATOM 2078 C C . GLY A 1 49 ? 11.300 18.861 -32.704 1.00 0.00 228 GLY A C 2
ATOM 2079 O O . GLY A 1 49 ? 11.498 19.905 -33.319 1.00 0.00 228 GLY A O 2
ATOM 2083 N N . PHE A 1 50 ? 10.440 18.780 -31.671 1.00 0.00 229 PHE A N 2
ATOM 2084 C CA . PHE A 1 50 ? 9.691 19.930 -31.224 1.00 0.00 229 PHE A CA 2
ATOM 2085 C C . PHE A 1 50 ? 10.646 20.986 -30.734 1.00 0.00 229 PHE A C 2
ATOM 2086 O O . PHE A 1 50 ? 10.518 22.156 -31.078 1.00 0.00 229 PHE A O 2
ATOM 2103 N N . THR A 1 51 ? 11.631 20.582 -29.904 1.00 0.00 230 THR A N 2
ATOM 2104 C CA . THR A 1 51 ? 12.582 21.528 -29.356 1.00 0.00 230 THR A CA 2
ATOM 2105 C C . THR A 1 51 ? 13.379 22.152 -30.474 1.00 0.00 230 THR A C 2
ATOM 2106 O O . THR A 1 51 ? 13.573 23.367 -30.505 1.00 0.00 230 THR A O 2
ATOM 2117 N N . ARG A 1 52 ? 13.861 21.320 -31.424 1.00 0.00 231 ARG A N 2
ATOM 2118 C CA . ARG A 1 52 ? 14.661 21.818 -32.523 1.00 0.00 231 ARG A CA 2
ATOM 2119 C C . ARG A 1 52 ? 13.847 22.769 -33.361 1.00 0.00 231 ARG A C 2
ATOM 2120 O O . ARG A 1 52 ? 14.331 23.826 -33.766 1.00 0.00 231 ARG A O 2
ATOM 2141 N N . HIS A 1 53 ? 12.586 22.408 -33.658 1.00 0.00 232 HIS A N 2
ATOM 2142 C CA . HIS A 1 53 ? 11.759 23.261 -34.477 1.00 0.00 232 HIS A CA 2
ATOM 2143 C C . HIS A 1 53 ? 11.432 24.526 -33.724 1.00 0.00 232 HIS A C 2
ATOM 2144 O O . HIS A 1 53 ? 11.431 25.608 -34.302 1.00 0.00 232 HIS A O 2
ATOM 2157 N N . MET A 1 54 ? 11.153 24.418 -32.406 1.00 0.00 233 MET A N 2
ATOM 2158 C CA . MET A 1 54 ? 10.799 25.585 -31.624 1.00 0.00 233 MET A CA 2
ATOM 2159 C C . MET A 1 54 ? 11.936 26.571 -31.589 1.00 0.00 233 MET A C 2
ATOM 2160 O O . MET A 1 54 ? 11.725 27.764 -31.807 1.00 0.00 233 MET A O 2
ATOM 2174 N N . LYS A 1 55 ? 13.177 26.102 -31.316 1.00 0.00 234 LYS A N 2
ATOM 2175 C CA . LYS A 1 55 ? 14.300 27.015 -31.222 1.00 0.00 234 LYS A CA 2
ATOM 2176 C C . LYS A 1 55 ? 14.549 27.661 -32.556 1.00 0.00 234 LYS A C 2
ATOM 2177 O O . LYS A 1 55 ? 15.135 28.732 -32.629 1.00 0.00 234 LYS A O 2
ATOM 2196 N N . ASP A 1 56 ? 14.128 27.008 -33.652 1.00 0.00 235 ASP A N 2
ATOM 2197 C CA . ASP A 1 56 ? 14.328 27.571 -34.963 1.00 0.00 235 ASP A CA 2
ATOM 2198 C C . ASP A 1 56 ? 13.395 28.749 -35.145 1.00 0.00 235 ASP A C 2
ATOM 2199 O O . ASP A 1 56 ? 13.732 29.713 -35.827 1.00 0.00 235 ASP A O 2
ATOM 2208 N N . ILE A 1 57 ? 12.188 28.684 -34.535 1.00 0.00 236 ILE A N 2
ATOM 2209 C CA . ILE A 1 57 ? 11.210 29.736 -34.713 1.00 0.00 236 ILE A CA 2
ATOM 2210 C C . ILE A 1 57 ? 11.495 30.879 -33.772 1.00 0.00 236 ILE A C 2
ATOM 2211 O O . ILE A 1 57 ? 11.601 32.028 -34.197 1.00 0.00 236 ILE A O 2
ATOM 2227 N N . VAL A 1 58 ? 11.626 30.590 -32.457 1.00 0.00 237 VAL A N 2
ATOM 2228 C CA . VAL A 1 58 ? 11.844 31.651 -31.493 1.00 0.00 237 VAL A CA 2
ATOM 2229 C C . VAL A 1 58 ? 13.281 32.094 -31.519 1.00 0.00 237 VAL A C 2
ATOM 2230 O O . VAL A 1 58 ? 13.569 33.278 -31.349 1.00 0.00 237 VAL A O 2
ATOM 2243 N N . GLY A 1 59 ? 14.224 31.156 -31.734 1.00 0.00 238 GLY A N 2
ATOM 2244 C CA . GLY A 1 59 ? 15.618 31.513 -31.769 1.00 0.00 238 GLY A CA 2
ATOM 2245 C C . GLY A 1 59 ? 16.231 31.026 -30.495 1.00 0.00 238 GLY A C 2
ATOM 2246 O O . GLY A 1 59 ? 15.574 30.953 -29.460 1.00 0.00 238 GLY A O 2
ATOM 2250 N N . ASP A 1 60 ? 17.537 30.694 -30.547 1.00 0.00 239 ASP A N 2
ATOM 2251 C CA . ASP A 1 60 ? 18.227 30.189 -29.381 1.00 0.00 239 ASP A CA 2
ATOM 2252 C C . ASP A 1 60 ? 18.249 31.247 -28.310 1.00 0.00 239 ASP A C 2
ATOM 2253 O O . ASP A 1 60 ? 18.095 30.944 -27.128 1.00 0.00 239 ASP A O 2
ATOM 2262 N N . GLN A 1 61 ? 18.446 32.522 -28.708 1.00 0.00 240 GLN A N 2
ATOM 2263 C CA . GLN A 1 61 ? 18.530 33.593 -27.739 1.00 0.00 240 GLN A CA 2
ATOM 2264 C C . GLN A 1 61 ? 17.208 33.763 -27.039 1.00 0.00 240 GLN A C 2
ATOM 2265 O O . GLN A 1 61 ? 17.163 33.936 -25.826 1.00 0.00 240 GLN A O 2
ATOM 2279 N N . MET A 1 62 ? 16.093 33.709 -27.790 1.00 0.00 241 MET A N 2
ATOM 2280 C CA . MET A 1 62 ? 14.795 33.890 -27.190 1.00 0.00 241 MET A CA 2
ATOM 2281 C C . MET A 1 62 ? 14.468 32.699 -26.336 1.00 0.00 241 MET A C 2
ATOM 2282 O O . MET A 1 62 ? 13.885 32.831 -25.262 1.00 0.00 241 MET A O 2
ATOM 2296 N N . LEU A 1 63 ? 14.848 31.499 -26.807 1.00 0.00 242 LEU A N 2
ATOM 2297 C CA . LEU A 1 63 ? 14.544 30.283 -26.099 1.00 0.00 242 LEU A CA 2
ATOM 2298 C C . LEU A 1 63 ? 15.193 30.283 -24.738 1.00 0.00 242 LEU A C 2
ATOM 2299 O O . LEU A 1 63 ? 14.543 29.975 -23.739 1.00 0.00 242 LEU A O 2
ATOM 2315 N N . ARG A 1 64 ? 16.497 30.636 -24.658 1.00 0.00 243 ARG A N 2
ATOM 2316 C CA . ARG A 1 64 ? 17.174 30.610 -23.380 1.00 0.00 243 ARG A CA 2
ATOM 2317 C C . ARG A 1 64 ? 16.663 31.723 -22.503 1.00 0.00 243 ARG A C 2
ATOM 2318 O O . ARG A 1 64 ? 16.590 31.568 -21.285 1.00 0.00 243 ARG A O 2
ATOM 2339 N N . MET A 1 65 ? 16.290 32.880 -23.096 1.00 0.00 244 MET A N 2
ATOM 2340 C CA . MET A 1 65 ? 15.805 33.981 -22.291 1.00 0.00 244 MET A CA 2
ATOM 2341 C C . MET A 1 65 ? 14.466 33.624 -21.706 1.00 0.00 244 MET A C 2
ATOM 2342 O O . MET A 1 65 ? 14.192 33.928 -20.548 1.00 0.00 244 MET A O 2
ATOM 2356 N N . ALA A 1 66 ? 13.595 32.965 -22.499 1.00 0.00 245 ALA A N 2
ATOM 2357 C CA . ALA A 1 66 ? 12.283 32.603 -22.014 1.00 0.00 245 ALA A CA 2
ATOM 2358 C C . ALA A 1 66 ? 12.417 31.636 -20.870 1.00 0.00 245 ALA A C 2
ATOM 2359 O O . ALA A 1 66 ? 11.741 31.769 -19.852 1.00 0.00 245 ALA A O 2
ATOM 2366 N N . VAL A 1 67 ? 13.311 30.636 -21.015 1.00 0.00 246 VAL A N 2
ATOM 2367 C CA . VAL A 1 67 ? 13.498 29.650 -19.975 1.00 0.00 246 VAL A CA 2
ATOM 2368 C C . VAL A 1 67 ? 14.058 30.334 -18.758 1.00 0.00 246 VAL A C 2
ATOM 2369 O O . VAL A 1 67 ? 13.650 30.056 -17.634 1.00 0.00 246 VAL A O 2
ATOM 2382 N N . SER A 1 68 ? 15.014 31.261 -18.970 1.00 0.00 247 SER A N 2
ATOM 2383 C CA . SER A 1 68 ? 15.642 31.955 -17.865 1.00 0.00 247 SER A CA 2
ATOM 2384 C C . SER A 1 68 ? 14.614 32.762 -17.109 1.00 0.00 247 SER A C 2
ATOM 2385 O O . SER A 1 68 ? 14.617 32.771 -15.880 1.00 0.00 247 SER A O 2
ATOM 2393 N N . LYS A 1 69 ? 13.714 33.472 -17.827 1.00 0.00 248 LYS A N 2
ATOM 2394 C CA . LYS A 1 69 ? 12.725 34.295 -17.159 1.00 0.00 248 LYS A CA 2
ATOM 2395 C C . LYS A 1 69 ? 11.778 33.420 -16.385 1.00 0.00 248 LYS A C 2
ATOM 2396 O O . LYS A 1 69 ? 11.372 33.762 -15.279 1.00 0.00 248 LYS A O 2
ATOM 2415 N N . LEU A 1 70 ? 11.394 32.271 -16.972 1.00 0.00 249 LEU A N 2
ATOM 2416 C CA . LEU A 1 70 ? 10.474 31.367 -16.320 1.00 0.00 249 LEU A CA 2
ATOM 2417 C C . LEU A 1 70 ? 11.134 30.757 -15.109 1.00 0.00 249 LEU A C 2
ATOM 2418 O O . LEU A 1 70 ? 10.491 30.550 -14.082 1.00 0.00 249 LEU A O 2
ATOM 2434 N N . GLN A 1 71 ? 12.439 30.424 -15.223 1.00 0.00 250 GLN A N 2
ATOM 2435 C CA . GLN A 1 71 ? 13.163 29.832 -14.129 1.00 0.00 250 GLN A CA 2
ATOM 2436 C C . GLN A 1 71 ? 13.237 30.814 -12.986 1.00 0.00 250 GLN A C 2
ATOM 2437 O O . GLN A 1 71 ? 13.126 30.430 -11.822 1.00 0.00 250 GLN A O 2
ATOM 2451 N N . GLN A 1 72 ? 13.444 32.113 -13.296 1.00 0.00 251 GLN A N 2
ATOM 2452 C CA . GLN A 1 72 ? 13.540 33.108 -12.253 1.00 0.00 251 GLN A CA 2
ATOM 2453 C C . GLN A 1 72 ? 12.170 33.322 -11.671 1.00 0.00 251 GLN A C 2
ATOM 2454 O O . GLN A 1 72 ? 11.161 33.267 -12.368 1.00 0.00 251 GLN A O 2
ATOM 2468 N N . VAL A 1 73 ? 12.121 33.595 -10.348 1.00 0.00 252 VAL A N 2
ATOM 2469 C CA . VAL A 1 73 ? 10.859 33.812 -9.682 1.00 0.00 252 VAL A CA 2
ATOM 2470 C C . VAL A 1 73 ? 10.699 35.288 -9.452 1.00 0.00 252 VAL A C 2
ATOM 2471 O O . VAL A 1 73 ? 9.783 35.723 -8.756 1.00 0.00 252 VAL A O 2
ATOM 2484 N N . ASN A 1 74 ? 11.595 36.101 -10.051 1.00 0.00 253 ASN A N 2
ATOM 2485 C CA . ASN A 1 74 ? 11.517 37.527 -9.877 1.00 0.00 253 ASN A CA 2
ATOM 2486 C C . ASN A 1 74 ? 10.571 38.052 -10.914 1.00 0.00 253 ASN A C 2
ATOM 2487 O O . ASN A 1 74 ? 10.894 38.129 -12.098 1.00 0.00 253 ASN A O 2
ATOM 2498 N N . TYR A 1 75 ? 9.363 38.443 -10.473 1.00 0.00 254 TYR A N 2
ATOM 2499 C CA . TYR A 1 75 ? 8.379 38.958 -11.389 1.00 0.00 254 TYR A CA 2
ATOM 2500 C C . TYR A 1 75 ? 8.840 40.353 -11.837 1.00 0.00 254 TYR A C 2
ATOM 2501 O O . TYR A 1 75 ? 8.757 41.304 -11.012 1.00 0.00 254 TYR A O 2
ATOM 2519 N N . MET A 1 1 ? -12.292 17.505 -5.046 1.00 0.00 180 MET A N 3
ATOM 2520 C CA . MET A 1 1 ? -12.080 16.141 -5.602 1.00 0.00 180 MET A CA 3
ATOM 2521 C C . MET A 1 1 ? -10.617 15.891 -5.845 1.00 0.00 180 MET A C 3
ATOM 2522 O O . MET A 1 1 ? -10.170 14.743 -5.893 1.00 0.00 180 MET A O 3
ATOM 2535 N N . MET A 1 2 ? -9.831 16.978 -5.994 1.00 0.00 181 MET A N 3
ATOM 2536 C CA . MET A 1 2 ? -8.420 16.838 -6.237 1.00 0.00 181 MET A CA 3
ATOM 2537 C C . MET A 1 2 ? -7.711 17.700 -5.238 1.00 0.00 181 MET A C 3
ATOM 2538 O O . MET A 1 2 ? -8.165 18.795 -4.911 1.00 0.00 181 MET A O 3
ATOM 2552 N N . ASN A 1 3 ? -6.556 17.214 -4.737 1.00 0.00 182 ASN A N 3
ATOM 2553 C CA . ASN A 1 3 ? -5.798 17.966 -3.770 1.00 0.00 182 ASN A CA 3
ATOM 2554 C C . ASN A 1 3 ? -4.560 18.463 -4.470 1.00 0.00 182 ASN A C 3
ATOM 2555 O O . ASN A 1 3 ? -3.715 17.675 -4.894 1.00 0.00 182 ASN A O 3
ATOM 2566 N N . PRO A 1 4 ? -4.440 19.769 -4.609 1.00 0.00 183 PRO A N 3
ATOM 2567 C CA . PRO A 1 4 ? -3.287 20.363 -5.267 1.00 0.00 183 PRO A CA 3
ATOM 2568 C C . PRO A 1 4 ? -2.046 20.304 -4.428 1.00 0.00 183 PRO A C 3
ATOM 2569 O O . PRO A 1 4 ? -2.110 20.304 -3.199 1.00 0.00 183 PRO A O 3
ATOM 2580 N N . ILE A 1 5 ? -0.871 20.258 -5.095 1.00 0.00 184 ILE A N 3
ATOM 2581 C CA . ILE A 1 5 ? 0.378 20.200 -4.380 1.00 0.00 184 ILE A CA 3
ATOM 2582 C C . ILE A 1 5 ? 1.283 21.229 -4.983 1.00 0.00 184 ILE A C 3
ATOM 2583 O O . ILE A 1 5 ? 1.071 21.677 -6.111 1.00 0.00 184 ILE A O 3
ATOM 2599 N N . ASN A 1 6 ? 2.329 21.629 -4.231 1.00 0.00 185 ASN A N 3
ATOM 2600 C CA . ASN A 1 6 ? 3.255 22.617 -4.725 1.00 0.00 185 ASN A CA 3
ATOM 2601 C C . ASN A 1 6 ? 4.477 21.885 -5.191 1.00 0.00 185 ASN A C 3
ATOM 2602 O O . ASN A 1 6 ? 4.980 20.996 -4.507 1.00 0.00 185 ASN A O 3
ATOM 2613 N N . ARG A 1 7 ? 4.987 22.260 -6.384 1.00 0.00 186 ARG A N 3
ATOM 2614 C CA . ARG A 1 7 ? 6.158 21.614 -6.915 1.00 0.00 186 ARG A CA 3
ATOM 2615 C C . ARG A 1 7 ? 7.097 22.696 -7.352 1.00 0.00 186 ARG A C 3
ATOM 2616 O O . ARG A 1 7 ? 6.672 23.753 -7.812 1.00 0.00 186 ARG A O 3
ATOM 2637 N N . ASN A 1 8 ? 8.416 22.434 -7.224 1.00 0.00 187 ASN A N 3
ATOM 2638 C CA . ASN A 1 8 ? 9.407 23.408 -7.613 1.00 0.00 187 ASN A CA 3
ATOM 2639 C C . ASN A 1 8 ? 10.381 22.711 -8.523 1.00 0.00 187 ASN A C 3
ATOM 2640 O O . ASN A 1 8 ? 11.457 22.288 -8.096 1.00 0.00 187 ASN A O 3
ATOM 2651 N N . PRO A 1 9 ? 10.017 22.571 -9.779 1.00 0.00 188 PRO A N 3
ATOM 2652 C CA . PRO A 1 9 ? 10.872 21.908 -10.750 1.00 0.00 188 PRO A CA 3
ATOM 2653 C C . PRO A 1 9 ? 12.067 22.733 -11.128 1.00 0.00 188 PRO A C 3
ATOM 2654 O O . PRO A 1 9 ? 11.996 23.958 -11.207 1.00 0.00 188 PRO A O 3
ATOM 2665 N N . LYS A 1 10 ? 13.213 22.054 -11.368 1.00 0.00 189 LYS A N 3
ATOM 2666 C CA . LYS A 1 10 ? 14.424 22.747 -11.740 1.00 0.00 189 LYS A CA 3
ATOM 2667 C C . LYS A 1 10 ? 14.245 23.346 -13.107 1.00 0.00 189 LYS A C 3
ATOM 2668 O O . LYS A 1 10 ? 14.709 24.453 -13.375 1.00 0.00 189 LYS A O 3
ATOM 2687 N N . GLN A 1 11 ? 13.567 22.608 -14.011 1.00 0.00 190 GLN A N 3
ATOM 2688 C CA . GLN A 1 11 ? 13.362 23.097 -15.351 1.00 0.00 190 GLN A CA 3
ATOM 2689 C C . GLN A 1 11 ? 11.893 23.299 -15.540 1.00 0.00 190 GLN A C 3
ATOM 2690 O O . GLN A 1 11 ? 11.081 22.452 -15.171 1.00 0.00 190 GLN A O 3
ATOM 2704 N N . VAL A 1 12 ? 11.521 24.452 -16.133 1.00 0.00 191 VAL A N 3
ATOM 2705 C CA . VAL A 1 12 ? 10.132 24.749 -16.371 1.00 0.00 191 VAL A CA 3
ATOM 2706 C C . VAL A 1 12 ? 9.672 23.932 -17.553 1.00 0.00 191 VAL A C 3
ATOM 2707 O O . VAL A 1 12 ? 10.452 23.598 -18.447 1.00 0.00 191 VAL A O 3
ATOM 2720 N N . PRO A 1 13 ? 8.402 23.590 -17.558 1.00 0.00 192 PRO A N 3
ATOM 2721 C CA . PRO A 1 13 ? 7.818 22.805 -18.636 1.00 0.00 192 PRO A CA 3
ATOM 2722 C C . PRO A 1 13 ? 7.622 23.593 -19.897 1.00 0.00 192 PRO A C 3
ATOM 2723 O O . PRO A 1 13 ? 7.527 24.819 -19.873 1.00 0.00 192 PRO A O 3
ATOM 2734 N N . PHE A 1 14 ? 7.533 22.879 -21.044 1.00 0.00 193 PHE A N 3
ATOM 2735 C CA . PHE A 1 14 ? 7.349 23.535 -22.322 1.00 0.00 193 PHE A CA 3
ATOM 2736 C C . PHE A 1 14 ? 5.987 24.168 -22.364 1.00 0.00 193 PHE A C 3
ATOM 2737 O O . PHE A 1 14 ? 5.773 25.135 -23.088 1.00 0.00 193 PHE A O 3
ATOM 2754 N N . ALA A 1 15 ? 5.032 23.629 -21.582 1.00 0.00 194 ALA A N 3
ATOM 2755 C CA . ALA A 1 15 ? 3.689 24.160 -21.574 1.00 0.00 194 ALA A CA 3
ATOM 2756 C C . ALA A 1 15 ? 3.718 25.601 -21.128 1.00 0.00 194 ALA A C 3
ATOM 2757 O O . ALA A 1 15 ? 2.956 26.419 -21.630 1.00 0.00 194 ALA A O 3
ATOM 2764 N N . ALA A 1 16 ? 4.598 25.940 -20.160 1.00 0.00 195 ALA A N 3
ATOM 2765 C CA . ALA A 1 16 ? 4.667 27.300 -19.669 1.00 0.00 195 ALA A CA 3
ATOM 2766 C C . ALA A 1 16 ? 5.534 28.131 -20.589 1.00 0.00 195 ALA A C 3
ATOM 2767 O O . ALA A 1 16 ? 5.567 29.357 -20.475 1.00 0.00 195 ALA A O 3
ATOM 2774 N N . LEU A 1 17 ? 6.255 27.486 -21.529 1.00 0.00 196 LEU A N 3
ATOM 2775 C CA . LEU A 1 17 ? 7.121 28.226 -22.424 1.00 0.00 196 LEU A CA 3
ATOM 2776 C C . LEU A 1 17 ? 6.320 28.748 -23.584 1.00 0.00 196 LEU A C 3
ATOM 2777 O O . LEU A 1 17 ? 6.644 29.796 -24.136 1.00 0.00 196 LEU A O 3
ATOM 2793 N N . LEU A 1 18 ? 5.244 28.034 -23.978 1.00 0.00 197 LEU A N 3
ATOM 2794 C CA . LEU A 1 18 ? 4.471 28.451 -25.129 1.00 0.00 197 LEU A CA 3
ATOM 2795 C C . LEU A 1 18 ? 3.897 29.837 -24.929 1.00 0.00 197 LEU A C 3
ATOM 2796 O O . LEU A 1 18 ? 4.179 30.726 -25.721 1.00 0.00 197 LEU A O 3
ATOM 2812 N N . PRO A 1 19 ? 3.123 30.075 -23.880 1.00 0.00 198 PRO A N 3
ATOM 2813 C CA . PRO A 1 19 ? 2.519 31.390 -23.683 1.00 0.00 198 PRO A CA 3
ATOM 2814 C C . PRO A 1 19 ? 3.517 32.496 -23.536 1.00 0.00 198 PRO A C 3
ATOM 2815 O O . PRO A 1 19 ? 3.258 33.627 -23.937 1.00 0.00 198 PRO A O 3
ATOM 2826 N N . THR A 1 20 ? 4.698 32.195 -22.964 1.00 0.00 199 THR A N 3
ATOM 2827 C CA . THR A 1 20 ? 5.704 33.215 -22.788 1.00 0.00 199 THR A CA 3
ATOM 2828 C C . THR A 1 20 ? 6.249 33.579 -24.137 1.00 0.00 199 THR A C 3
ATOM 2829 O O . THR A 1 20 ? 6.405 34.753 -24.466 1.00 0.00 199 THR A O 3
ATOM 2840 N N . LEU A 1 21 ? 6.540 32.550 -24.961 1.00 0.00 200 LEU A N 3
ATOM 2841 C CA . LEU A 1 21 ? 7.120 32.772 -26.258 1.00 0.00 200 LEU A CA 3
ATOM 2842 C C . LEU A 1 21 ? 6.102 33.355 -27.181 1.00 0.00 200 LEU A C 3
ATOM 2843 O O . LEU A 1 21 ? 6.406 34.242 -27.959 1.00 0.00 200 LEU A O 3
ATOM 2859 N N . MET A 1 22 ? 4.851 32.877 -27.092 1.00 0.00 201 MET A N 3
ATOM 2860 C CA . MET A 1 22 ? 3.805 33.359 -27.960 1.00 0.00 201 MET A CA 3
ATOM 2861 C C . MET A 1 22 ? 3.603 34.829 -27.715 1.00 0.00 201 MET A C 3
ATOM 2862 O O . MET A 1 22 ? 3.321 35.585 -28.642 1.00 0.00 201 MET A O 3
ATOM 2876 N N . ASN A 1 23 ? 3.745 35.267 -26.450 1.00 0.00 202 ASN A N 3
ATOM 2877 C CA . ASN A 1 23 ? 3.560 36.664 -26.120 1.00 0.00 202 ASN A CA 3
ATOM 2878 C C . ASN A 1 23 ? 4.699 37.482 -26.691 1.00 0.00 202 ASN A C 3
ATOM 2879 O O . ASN A 1 23 ? 4.554 38.686 -26.893 1.00 0.00 202 ASN A O 3
ATOM 2890 N N . GLN A 1 24 ? 5.864 36.849 -26.956 1.00 0.00 203 GLN A N 3
ATOM 2891 C CA . GLN A 1 24 ? 7.004 37.583 -27.468 1.00 0.00 203 GLN A CA 3
ATOM 2892 C C . GLN A 1 24 ? 7.114 37.346 -28.948 1.00 0.00 203 GLN A C 3
ATOM 2893 O O . GLN A 1 24 ? 8.020 37.867 -29.601 1.00 0.00 203 GLN A O 3
ATOM 2907 N N . LEU A 1 25 ? 6.187 36.556 -29.511 1.00 0.00 204 LEU A N 3
ATOM 2908 C CA . LEU A 1 25 ? 6.229 36.255 -30.920 1.00 0.00 204 LEU A CA 3
ATOM 2909 C C . LEU A 1 25 ? 5.139 37.010 -31.616 1.00 0.00 204 LEU A C 3
ATOM 2910 O O . LEU A 1 25 ? 4.158 37.434 -31.010 1.00 0.00 204 LEU A O 3
ATOM 2926 N N . ASP A 1 26 ? 5.317 37.200 -32.945 1.00 0.00 205 ASP A N 3
ATOM 2927 C CA . ASP A 1 26 ? 4.331 37.886 -33.738 1.00 0.00 205 ASP A CA 3
ATOM 2928 C C . ASP A 1 26 ? 3.190 36.921 -33.932 1.00 0.00 205 ASP A C 3
ATOM 2929 O O . ASP A 1 26 ? 3.289 35.754 -33.572 1.00 0.00 205 ASP A O 3
ATOM 2938 N N . LYS A 1 27 ? 2.076 37.389 -34.533 1.00 0.00 206 LYS A N 3
ATOM 2939 C CA . LYS A 1 27 ? 0.924 36.532 -34.723 1.00 0.00 206 LYS A CA 3
ATOM 2940 C C . LYS A 1 27 ? 1.288 35.378 -35.605 1.00 0.00 206 LYS A C 3
ATOM 2941 O O . LYS A 1 27 ? 0.919 34.243 -35.334 1.00 0.00 206 LYS A O 3
ATOM 2960 N N . ASP A 1 28 ? 2.041 35.650 -36.683 1.00 0.00 207 ASP A N 3
ATOM 2961 C CA . ASP A 1 28 ? 2.400 34.595 -37.600 1.00 0.00 207 ASP A CA 3
ATOM 2962 C C . ASP A 1 28 ? 3.302 33.601 -36.906 1.00 0.00 207 ASP A C 3
ATOM 2963 O O . ASP A 1 28 ? 3.119 32.393 -37.039 1.00 0.00 207 ASP A O 3
ATOM 2972 N N . ARG A 1 29 ? 4.304 34.094 -36.149 1.00 0.00 208 ARG A N 3
ATOM 2973 C CA . ARG A 1 29 ? 5.224 33.210 -35.467 1.00 0.00 208 ARG A CA 3
ATOM 2974 C C . ARG A 1 29 ? 4.487 32.447 -34.394 1.00 0.00 208 ARG A C 3
ATOM 2975 O O . ARG A 1 29 ? 4.750 31.266 -34.172 1.00 0.00 208 ARG A O 3
ATOM 2996 N N . ALA A 1 30 ? 3.549 33.118 -33.691 1.00 0.00 209 ALA A N 3
ATOM 2997 C CA . ALA A 1 30 ? 2.795 32.468 -32.641 1.00 0.00 209 ALA A CA 3
ATOM 2998 C C . ALA A 1 30 ? 1.976 31.359 -33.248 1.00 0.00 209 ALA A C 3
ATOM 2999 O O . ALA A 1 30 ? 1.833 30.291 -32.660 1.00 0.00 209 ALA A O 3
ATOM 3006 N N . LEU A 1 31 ? 1.403 31.604 -34.447 1.00 0.00 210 LEU A N 3
ATOM 3007 C CA . LEU A 1 31 ? 0.608 30.601 -35.119 1.00 0.00 210 LEU A CA 3
ATOM 3008 C C . LEU A 1 31 ? 1.473 29.415 -35.455 1.00 0.00 210 LEU A C 3
ATOM 3009 O O . LEU A 1 31 ? 1.038 28.269 -35.347 1.00 0.00 210 LEU A O 3
ATOM 3025 N N . GLN A 1 32 ? 2.726 29.670 -35.888 1.00 0.00 211 GLN A N 3
ATOM 3026 C CA . GLN A 1 32 ? 3.628 28.589 -36.227 1.00 0.00 211 GLN A CA 3
ATOM 3027 C C . GLN A 1 32 ? 3.892 27.768 -34.989 1.00 0.00 211 GLN A C 3
ATOM 3028 O O . GLN A 1 32 ? 3.967 26.545 -35.052 1.00 0.00 211 GLN A O 3
ATOM 3042 N N . LEU A 1 33 ? 4.054 28.435 -33.828 1.00 0.00 212 LEU A N 3
ATOM 3043 C CA . LEU A 1 33 ? 4.308 27.722 -32.597 1.00 0.00 212 LEU A CA 3
ATOM 3044 C C . LEU A 1 33 ? 3.069 26.943 -32.214 1.00 0.00 212 LEU A C 3
ATOM 3045 O O . LEU A 1 33 ? 3.157 25.810 -31.744 1.00 0.00 212 LEU A O 3
ATOM 3061 N N . ARG A 1 34 ? 1.879 27.553 -32.405 1.00 0.00 213 ARG A N 3
ATOM 3062 C CA . ARG A 1 34 ? 0.637 26.913 -32.048 1.00 0.00 213 ARG A CA 3
ATOM 3063 C C . ARG A 1 34 ? 0.459 25.635 -32.838 1.00 0.00 213 ARG A C 3
ATOM 3064 O O . ARG A 1 34 ? 0.095 24.602 -32.275 1.00 0.00 213 ARG A O 3
ATOM 3085 N N . THR A 1 35 ? 0.719 25.665 -34.167 1.00 0.00 214 THR A N 3
ATOM 3086 C CA . THR A 1 35 ? 0.543 24.466 -34.967 1.00 0.00 214 THR A CA 3
ATOM 3087 C C . THR A 1 35 ? 1.652 23.499 -34.649 1.00 0.00 214 THR A C 3
ATOM 3088 O O . THR A 1 35 ? 1.475 22.290 -34.771 1.00 0.00 214 THR A O 3
ATOM 3099 N N . LEU A 1 36 ? 2.831 24.014 -34.242 1.00 0.00 215 LEU A N 3
ATOM 3100 C CA . LEU A 1 36 ? 3.946 23.153 -33.910 1.00 0.00 215 LEU A CA 3
ATOM 3101 C C . LEU A 1 36 ? 3.553 22.300 -32.728 1.00 0.00 215 LEU A C 3
ATOM 3102 O O . LEU A 1 36 ? 3.850 21.107 -32.682 1.00 0.00 215 LEU A O 3
ATOM 3118 N N . TYR A 1 37 ? 2.881 22.913 -31.727 1.00 0.00 216 TYR A N 3
ATOM 3119 C CA . TYR A 1 37 ? 2.453 22.183 -30.553 1.00 0.00 216 TYR A CA 3
ATOM 3120 C C . TYR A 1 37 ? 1.486 21.111 -30.974 1.00 0.00 216 TYR A C 3
ATOM 3121 O O . TYR A 1 37 ? 1.480 20.019 -30.416 1.00 0.00 216 TYR A O 3
ATOM 3139 N N . ALA A 1 38 ? 0.622 21.411 -31.966 1.00 0.00 217 ALA A N 3
ATOM 3140 C CA . ALA A 1 38 ? -0.345 20.438 -32.425 1.00 0.00 217 ALA A CA 3
ATOM 3141 C C . ALA A 1 38 ? 0.389 19.240 -32.974 1.00 0.00 217 ALA A C 3
ATOM 3142 O O . ALA A 1 38 ? -0.033 18.102 -32.771 1.00 0.00 217 ALA A O 3
ATOM 3149 N N . ARG A 1 39 ? 1.514 19.470 -33.691 1.00 0.00 218 ARG A N 3
ATOM 3150 C CA . ARG A 1 39 ? 2.275 18.382 -34.258 1.00 0.00 218 ARG A CA 3
ATOM 3151 C C . ARG A 1 39 ? 2.821 17.552 -33.130 1.00 0.00 218 ARG A C 3
ATOM 3152 O O . ARG A 1 39 ? 2.871 16.326 -33.209 1.00 0.00 218 ARG A O 3
ATOM 3173 N N . LEU A 1 40 ? 3.271 18.234 -32.058 1.00 0.00 219 LEU A N 3
ATOM 3174 C CA . LEU A 1 40 ? 3.819 17.555 -30.901 1.00 0.00 219 LEU A CA 3
ATOM 3175 C C . LEU A 1 40 ? 2.733 16.737 -30.248 1.00 0.00 219 LEU A C 3
ATOM 3176 O O . LEU A 1 40 ? 2.958 15.594 -29.856 1.00 0.00 219 LEU A O 3
ATOM 3192 N N . LYS A 1 41 ? 1.522 17.322 -30.115 1.00 0.00 220 LYS A N 3
ATOM 3193 C CA . LYS A 1 41 ? 0.413 16.636 -29.494 1.00 0.00 220 LYS A CA 3
ATOM 3194 C C . LYS A 1 41 ? 0.068 15.407 -30.299 1.00 0.00 220 LYS A C 3
ATOM 3195 O O . LYS A 1 41 ? -0.210 14.348 -29.738 1.00 0.00 220 LYS A O 3
ATOM 3214 N N . LYS A 1 42 ? 0.077 15.525 -31.646 1.00 0.00 221 LYS A N 3
ATOM 3215 C CA . LYS A 1 42 ? -0.254 14.397 -32.490 1.00 0.00 221 LYS A CA 3
ATOM 3216 C C . LYS A 1 42 ? 0.915 13.445 -32.526 1.00 0.00 221 LYS A C 3
ATOM 3217 O O . LYS A 1 42 ? 0.800 12.339 -33.052 1.00 0.00 221 LYS A O 3
ATOM 3236 N N . ASN A 1 43 ? 2.070 13.870 -31.965 1.00 0.00 222 ASN A N 3
ATOM 3237 C CA . ASN A 1 43 ? 3.257 13.038 -31.929 1.00 0.00 222 ASN A CA 3
ATOM 3238 C C . ASN A 1 43 ? 3.703 12.766 -33.342 1.00 0.00 222 ASN A C 3
ATOM 3239 O O . ASN A 1 43 ? 4.125 11.662 -33.675 1.00 0.00 222 ASN A O 3
ATOM 3250 N N . GLU A 1 44 ? 3.622 13.799 -34.209 1.00 0.00 223 GLU A N 3
ATOM 3251 C CA . GLU A 1 44 ? 4.050 13.638 -35.579 1.00 0.00 223 GLU A CA 3
ATOM 3252 C C . GLU A 1 44 ? 5.505 14.008 -35.643 1.00 0.00 223 GLU A C 3
ATOM 3253 O O . GLU A 1 44 ? 6.170 13.774 -36.649 1.00 0.00 223 GLU A O 3
ATOM 3265 N N . ILE A 1 45 ? 6.025 14.602 -34.548 1.00 0.00 224 ILE A N 3
ATOM 3266 C CA . ILE A 1 45 ? 7.408 14.997 -34.508 1.00 0.00 224 ILE A CA 3
ATOM 3267 C C . ILE A 1 45 ? 7.928 14.536 -33.176 1.00 0.00 224 ILE A C 3
ATOM 3268 O O . ILE A 1 45 ? 7.175 14.402 -32.209 1.00 0.00 224 ILE A O 3
ATOM 3284 N N . PRO A 1 46 ? 9.210 14.270 -33.118 1.00 0.00 225 PRO A N 3
ATOM 3285 C CA . PRO A 1 46 ? 9.839 13.818 -31.889 1.00 0.00 225 PRO A CA 3
ATOM 3286 C C . PRO A 1 46 ? 9.993 14.918 -30.881 1.00 0.00 225 PRO A C 3
ATOM 3287 O O . PRO A 1 46 ? 9.839 16.095 -31.201 1.00 0.00 225 PRO A O 3
ATOM 3298 N N . LYS A 1 47 ? 10.295 14.544 -29.616 1.00 0.00 226 LYS A N 3
ATOM 3299 C CA . LYS A 1 47 ? 10.455 15.524 -28.562 1.00 0.00 226 LYS A CA 3
ATOM 3300 C C . LYS A 1 47 ? 11.598 16.431 -28.939 1.00 0.00 226 LYS A C 3
ATOM 3301 O O . LYS A 1 47 ? 11.536 17.647 -28.749 1.00 0.00 226 LYS A O 3
ATOM 3320 N N . GLU A 1 48 ? 12.686 15.839 -29.479 1.00 0.00 227 GLU A N 3
ATOM 3321 C CA . GLU A 1 48 ? 13.832 16.613 -29.892 1.00 0.00 227 GLU A CA 3
ATOM 3322 C C . GLU A 1 48 ? 13.409 17.507 -31.026 1.00 0.00 227 GLU A C 3
ATOM 3323 O O . GLU A 1 48 ? 13.853 18.648 -31.126 1.00 0.00 227 GLU A O 3
ATOM 3335 N N . GLY A 1 49 ? 12.527 16.987 -31.912 1.00 0.00 228 GLY A N 3
ATOM 3336 C CA . GLY A 1 49 ? 12.059 17.748 -33.051 1.00 0.00 228 GLY A CA 3
ATOM 3337 C C . GLY A 1 49 ? 11.346 18.972 -32.569 1.00 0.00 228 GLY A C 3
ATOM 3338 O O . GLY A 1 49 ? 11.516 20.054 -33.118 1.00 0.00 228 GLY A O 3
ATOM 3342 N N . PHE A 1 50 ? 10.521 18.818 -31.517 1.00 0.00 229 PHE A N 3
ATOM 3343 C CA . PHE A 1 50 ? 9.773 19.931 -30.984 1.00 0.00 229 PHE A CA 3
ATOM 3344 C C . PHE A 1 50 ? 10.731 20.969 -30.459 1.00 0.00 229 PHE A C 3
ATOM 3345 O O . PHE A 1 50 ? 10.607 22.154 -30.760 1.00 0.00 229 PHE A O 3
ATOM 3362 N N . THR A 1 51 ? 11.729 20.524 -29.669 1.00 0.00 230 THR A N 3
ATOM 3363 C CA . THR A 1 51 ? 12.679 21.438 -29.070 1.00 0.00 230 THR A CA 3
ATOM 3364 C C . THR A 1 51 ? 13.485 22.142 -30.138 1.00 0.00 230 THR A C 3
ATOM 3365 O O . THR A 1 51 ? 13.654 23.360 -30.093 1.00 0.00 230 THR A O 3
ATOM 3376 N N . ARG A 1 52 ? 14.006 21.384 -31.127 1.00 0.00 231 ARG A N 3
ATOM 3377 C CA . ARG A 1 52 ? 14.826 21.973 -32.167 1.00 0.00 231 ARG A CA 3
ATOM 3378 C C . ARG A 1 52 ? 14.009 22.892 -33.040 1.00 0.00 231 ARG A C 3
ATOM 3379 O O . ARG A 1 52 ? 14.487 23.945 -33.459 1.00 0.00 231 ARG A O 3
ATOM 3400 N N . HIS A 1 53 ? 12.751 22.511 -33.344 1.00 0.00 232 HIS A N 3
ATOM 3401 C CA . HIS A 1 53 ? 11.924 23.316 -34.217 1.00 0.00 232 HIS A CA 3
ATOM 3402 C C . HIS A 1 53 ? 11.640 24.647 -33.568 1.00 0.00 232 HIS A C 3
ATOM 3403 O O . HIS A 1 53 ? 11.646 25.677 -34.237 1.00 0.00 232 HIS A O 3
ATOM 3416 N N . MET A 1 54 ? 11.397 24.661 -32.236 1.00 0.00 233 MET A N 3
ATOM 3417 C CA . MET A 1 54 ? 11.097 25.904 -31.548 1.00 0.00 233 MET A CA 3
ATOM 3418 C C . MET A 1 54 ? 12.258 26.848 -31.663 1.00 0.00 233 MET A C 3
ATOM 3419 O O . MET A 1 54 ? 12.063 28.052 -31.813 1.00 0.00 233 MET A O 3
ATOM 3433 N N . LYS A 1 55 ? 13.501 26.326 -31.594 1.00 0.00 234 LYS A N 3
ATOM 3434 C CA . LYS A 1 55 ? 14.665 27.179 -31.682 1.00 0.00 234 LYS A CA 3
ATOM 3435 C C . LYS A 1 55 ? 14.665 27.886 -33.011 1.00 0.00 234 LYS A C 3
ATOM 3436 O O . LYS A 1 55 ? 15.078 29.032 -33.106 1.00 0.00 234 LYS A O 3
ATOM 3455 N N . ASP A 1 56 ? 14.223 27.201 -34.078 1.00 0.00 235 ASP A N 3
ATOM 3456 C CA . ASP A 1 56 ? 14.227 27.805 -35.393 1.00 0.00 235 ASP A CA 3
ATOM 3457 C C . ASP A 1 56 ? 13.176 28.890 -35.473 1.00 0.00 235 ASP A C 3
ATOM 3458 O O . ASP A 1 56 ? 13.277 29.784 -36.310 1.00 0.00 235 ASP A O 3
ATOM 3467 N N . ILE A 1 57 ? 12.136 28.837 -34.611 1.00 0.00 236 ILE A N 3
ATOM 3468 C CA . ILE A 1 57 ? 11.085 29.827 -34.678 1.00 0.00 236 ILE A CA 3
ATOM 3469 C C . ILE A 1 57 ? 11.424 31.011 -33.810 1.00 0.00 236 ILE A C 3
ATOM 3470 O O . ILE A 1 57 ? 11.466 32.144 -34.284 1.00 0.00 236 ILE A O 3
ATOM 3486 N N . VAL A 1 58 ? 11.675 30.774 -32.504 1.00 0.00 237 VAL A N 3
ATOM 3487 C CA . VAL A 1 58 ? 11.940 31.872 -31.597 1.00 0.00 237 VAL A CA 3
ATOM 3488 C C . VAL A 1 58 ? 13.386 32.293 -31.665 1.00 0.00 237 VAL A C 3
ATOM 3489 O O . VAL A 1 58 ? 13.701 33.460 -31.436 1.00 0.00 237 VAL A O 3
ATOM 3502 N N . GLY A 1 59 ? 14.299 31.361 -31.988 1.00 0.00 238 GLY A N 3
ATOM 3503 C CA . GLY A 1 59 ? 15.699 31.696 -32.057 1.00 0.00 238 GLY A CA 3
ATOM 3504 C C . GLY A 1 59 ? 16.352 31.123 -30.839 1.00 0.00 238 GLY A C 3
ATOM 3505 O O . GLY A 1 59 ? 15.722 30.960 -29.796 1.00 0.00 238 GLY A O 3
ATOM 3509 N N . ASP A 1 60 ? 17.661 30.816 -30.951 1.00 0.00 239 ASP A N 3
ATOM 3510 C CA . ASP A 1 60 ? 18.392 30.239 -29.845 1.00 0.00 239 ASP A CA 3
ATOM 3511 C C . ASP A 1 60 ? 18.440 31.229 -28.712 1.00 0.00 239 ASP A C 3
ATOM 3512 O O . ASP A 1 60 ? 18.319 30.859 -27.544 1.00 0.00 239 ASP A O 3
ATOM 3521 N N . GLN A 1 61 ? 18.621 32.523 -29.047 1.00 0.00 240 GLN A N 3
ATOM 3522 C CA . GLN A 1 61 ? 18.739 33.548 -28.034 1.00 0.00 240 GLN A CA 3
ATOM 3523 C C . GLN A 1 61 ? 17.444 33.694 -27.285 1.00 0.00 240 GLN A C 3
ATOM 3524 O O . GLN A 1 61 ? 17.438 33.816 -26.066 1.00 0.00 240 GLN A O 3
ATOM 3538 N N . MET A 1 62 ? 16.303 33.673 -27.997 1.00 0.00 241 MET A N 3
ATOM 3539 C CA . MET A 1 62 ? 15.031 33.840 -27.347 1.00 0.00 241 MET A CA 3
ATOM 3540 C C . MET A 1 62 ? 14.733 32.629 -26.512 1.00 0.00 241 MET A C 3
ATOM 3541 O O . MET A 1 62 ? 14.187 32.735 -25.416 1.00 0.00 241 MET A O 3
ATOM 3555 N N . LEU A 1 63 ? 15.093 31.441 -27.027 1.00 0.00 242 LEU A N 3
ATOM 3556 C CA . LEU A 1 63 ? 14.814 30.209 -26.334 1.00 0.00 242 LEU A CA 3
ATOM 3557 C C . LEU A 1 63 ? 15.528 30.176 -25.003 1.00 0.00 242 LEU A C 3
ATOM 3558 O O . LEU A 1 63 ? 14.926 29.840 -23.984 1.00 0.00 242 LEU A O 3
ATOM 3574 N N . ARG A 1 64 ? 16.836 30.529 -24.977 1.00 0.00 243 ARG A N 3
ATOM 3575 C CA . ARG A 1 64 ? 17.573 30.479 -23.732 1.00 0.00 243 ARG A CA 3
ATOM 3576 C C . ARG A 1 64 ? 17.112 31.578 -22.808 1.00 0.00 243 ARG A C 3
ATOM 3577 O O . ARG A 1 64 ? 17.112 31.407 -21.592 1.00 0.00 243 ARG A O 3
ATOM 3598 N N . MET A 1 65 ? 16.710 32.745 -23.359 1.00 0.00 244 MET A N 3
ATOM 3599 C CA . MET A 1 65 ? 16.272 33.833 -22.513 1.00 0.00 244 MET A CA 3
ATOM 3600 C C . MET A 1 65 ? 14.954 33.488 -21.871 1.00 0.00 244 MET A C 3
ATOM 3601 O O . MET A 1 65 ? 14.730 33.794 -20.703 1.00 0.00 244 MET A O 3
ATOM 3615 N N . ALA A 1 66 ? 14.045 32.839 -22.627 1.00 0.00 245 ALA A N 3
ATOM 3616 C CA . ALA A 1 66 ? 12.741 32.507 -22.095 1.00 0.00 245 ALA A CA 3
ATOM 3617 C C . ALA A 1 66 ? 12.858 31.555 -20.935 1.00 0.00 245 ALA A C 3
ATOM 3618 O O . ALA A 1 66 ? 12.200 31.739 -19.915 1.00 0.00 245 ALA A O 3
ATOM 3625 N N . VAL A 1 67 ? 13.713 30.513 -21.048 1.00 0.00 246 VAL A N 3
ATOM 3626 C CA . VAL A 1 67 ? 13.824 29.560 -19.965 1.00 0.00 246 VAL A CA 3
ATOM 3627 C C . VAL A 1 67 ? 14.540 30.196 -18.806 1.00 0.00 246 VAL A C 3
ATOM 3628 O O . VAL A 1 67 ? 14.239 29.900 -17.654 1.00 0.00 246 VAL A O 3
ATOM 3641 N N . SER A 1 68 ? 15.500 31.107 -19.080 1.00 0.00 247 SER A N 3
ATOM 3642 C CA . SER A 1 68 ? 16.225 31.739 -18.000 1.00 0.00 247 SER A CA 3
ATOM 3643 C C . SER A 1 68 ? 15.299 32.678 -17.270 1.00 0.00 247 SER A C 3
ATOM 3644 O O . SER A 1 68 ? 15.411 32.850 -16.061 1.00 0.00 247 SER A O 3
ATOM 3652 N N . LYS A 1 69 ? 14.364 33.317 -18.006 1.00 0.00 248 LYS A N 3
ATOM 3653 C CA . LYS A 1 69 ? 13.445 34.248 -17.396 1.00 0.00 248 LYS A CA 3
ATOM 3654 C C . LYS A 1 69 ? 12.471 33.486 -16.545 1.00 0.00 248 LYS A C 3
ATOM 3655 O O . LYS A 1 69 ? 12.144 33.900 -15.434 1.00 0.00 248 LYS A O 3
ATOM 3674 N N . LEU A 1 70 ? 11.978 32.345 -17.066 1.00 0.00 249 LEU A N 3
ATOM 3675 C CA . LEU A 1 70 ? 11.019 31.549 -16.338 1.00 0.00 249 LEU A CA 3
ATOM 3676 C C . LEU A 1 70 ? 11.664 30.984 -15.100 1.00 0.00 249 LEU A C 3
ATOM 3677 O O . LEU A 1 70 ? 11.043 30.952 -14.038 1.00 0.00 249 LEU A O 3
ATOM 3693 N N . GLN A 1 71 ? 12.926 30.502 -15.206 1.00 0.00 250 GLN A N 3
ATOM 3694 C CA . GLN A 1 71 ? 13.597 29.965 -14.043 1.00 0.00 250 GLN A CA 3
ATOM 3695 C C . GLN A 1 71 ? 13.895 31.101 -13.104 1.00 0.00 250 GLN A C 3
ATOM 3696 O O . GLN A 1 71 ? 13.737 30.974 -11.892 1.00 0.00 250 GLN A O 3
ATOM 3710 N N . GLN A 1 72 ? 14.342 32.249 -13.672 1.00 0.00 251 GLN A N 3
ATOM 3711 C CA . GLN A 1 72 ? 14.655 33.421 -12.886 1.00 0.00 251 GLN A CA 3
ATOM 3712 C C . GLN A 1 72 ? 15.738 33.072 -11.895 1.00 0.00 251 GLN A C 3
ATOM 3713 O O . GLN A 1 72 ? 15.662 33.419 -10.716 1.00 0.00 251 GLN A O 3
ATOM 3727 N N . VAL A 1 73 ? 16.790 32.373 -12.373 1.00 0.00 252 VAL A N 3
ATOM 3728 C CA . VAL A 1 73 ? 17.882 31.998 -11.509 1.00 0.00 252 VAL A CA 3
ATOM 3729 C C . VAL A 1 73 ? 19.131 32.542 -12.127 1.00 0.00 252 VAL A C 3
ATOM 3730 O O . VAL A 1 73 ? 19.411 32.308 -13.303 1.00 0.00 252 VAL A O 3
ATOM 3743 N N . ASN A 1 74 ? 19.919 33.298 -11.337 1.00 0.00 253 ASN A N 3
ATOM 3744 C CA . ASN A 1 74 ? 21.136 33.860 -11.846 1.00 0.00 253 ASN A CA 3
ATOM 3745 C C . ASN A 1 74 ? 22.004 34.150 -10.659 1.00 0.00 253 ASN A C 3
ATOM 3746 O O . ASN A 1 74 ? 21.612 33.928 -9.516 1.00 0.00 253 ASN A O 3
ATOM 3757 N N . TYR A 1 75 ? 23.224 34.664 -10.909 1.00 0.00 254 TYR A N 3
ATOM 3758 C CA . TYR A 1 75 ? 24.118 34.975 -9.825 1.00 0.00 254 TYR A CA 3
ATOM 3759 C C . TYR A 1 75 ? 23.544 36.190 -9.082 1.00 0.00 254 TYR A C 3
ATOM 3760 O O . TYR A 1 75 ? 24.174 36.624 -8.079 1.00 0.00 254 TYR A O 3
ATOM 3778 N N . MET A 1 1 ? -7.757 24.558 5.770 1.00 0.00 180 MET A N 4
ATOM 3779 C CA . MET A 1 1 ? -7.468 25.384 6.975 1.00 0.00 180 MET A CA 4
ATOM 3780 C C . MET A 1 1 ? -6.105 26.012 6.878 1.00 0.00 180 MET A C 4
ATOM 3781 O O . MET A 1 1 ? -5.690 26.761 7.763 1.00 0.00 180 MET A O 4
ATOM 3794 N N . MET A 1 2 ? -5.377 25.715 5.781 1.00 0.00 181 MET A N 4
ATOM 3795 C CA . MET A 1 2 ? -4.059 26.266 5.600 1.00 0.00 181 MET A CA 4
ATOM 3796 C C . MET A 1 2 ? -4.009 26.847 4.220 1.00 0.00 181 MET A C 4
ATOM 3797 O O . MET A 1 2 ? -4.621 26.328 3.289 1.00 0.00 181 MET A O 4
ATOM 3811 N N . ASN A 1 3 ? -3.259 27.958 4.062 1.00 0.00 182 ASN A N 4
ATOM 3812 C CA . ASN A 1 3 ? -3.147 28.587 2.772 1.00 0.00 182 ASN A CA 4
ATOM 3813 C C . ASN A 1 3 ? -2.157 27.786 1.966 1.00 0.00 182 ASN A C 4
ATOM 3814 O O . ASN A 1 3 ? -1.073 27.451 2.442 1.00 0.00 182 ASN A O 4
ATOM 3825 N N . PRO A 1 4 ? -2.517 27.470 0.739 1.00 0.00 183 PRO A N 4
ATOM 3826 C CA . PRO A 1 4 ? -1.651 26.700 -0.137 1.00 0.00 183 PRO A CA 4
ATOM 3827 C C . PRO A 1 4 ? -0.478 27.491 -0.632 1.00 0.00 183 PRO A C 4
ATOM 3828 O O . PRO A 1 4 ? -0.549 28.712 -0.768 1.00 0.00 183 PRO A O 4
ATOM 3839 N N . ILE A 1 5 ? 0.641 26.793 -0.920 1.00 0.00 184 ILE A N 4
ATOM 3840 C CA . ILE A 1 5 ? 1.821 27.463 -1.399 1.00 0.00 184 ILE A CA 4
ATOM 3841 C C . ILE A 1 5 ? 2.094 26.930 -2.772 1.00 0.00 184 ILE A C 4
ATOM 3842 O O . ILE A 1 5 ? 2.221 25.720 -2.969 1.00 0.00 184 ILE A O 4
ATOM 3858 N N . ASN A 1 6 ? 2.194 27.839 -3.766 1.00 0.00 185 ASN A N 4
ATOM 3859 C CA . ASN A 1 6 ? 2.456 27.418 -5.117 1.00 0.00 185 ASN A CA 4
ATOM 3860 C C . ASN A 1 6 ? 3.945 27.428 -5.303 1.00 0.00 185 ASN A C 4
ATOM 3861 O O . ASN A 1 6 ? 4.565 28.488 -5.392 1.00 0.00 185 ASN A O 4
ATOM 3872 N N . ARG A 1 7 ? 4.555 26.226 -5.364 1.00 0.00 186 ARG A N 4
ATOM 3873 C CA . ARG A 1 7 ? 5.980 26.136 -5.541 1.00 0.00 186 ARG A CA 4
ATOM 3874 C C . ARG A 1 7 ? 6.223 25.855 -6.994 1.00 0.00 186 ARG A C 4
ATOM 3875 O O . ARG A 1 7 ? 5.743 24.859 -7.536 1.00 0.00 186 ARG A O 4
ATOM 3896 N N . ASN A 1 8 ? 6.983 26.748 -7.665 1.00 0.00 187 ASN A N 4
ATOM 3897 C CA . ASN A 1 8 ? 7.268 26.559 -9.066 1.00 0.00 187 ASN A CA 4
ATOM 3898 C C . ASN A 1 8 ? 8.308 25.475 -9.179 1.00 0.00 187 ASN A C 4
ATOM 3899 O O . ASN A 1 8 ? 9.174 25.325 -8.316 1.00 0.00 187 ASN A O 4
ATOM 3910 N N . PRO A 1 9 ? 8.236 24.715 -10.251 1.00 0.00 188 PRO A N 4
ATOM 3911 C CA . PRO A 1 9 ? 9.179 23.637 -10.490 1.00 0.00 188 PRO A CA 4
ATOM 3912 C C . PRO A 1 9 ? 10.532 24.133 -10.904 1.00 0.00 188 PRO A C 4
ATOM 3913 O O . PRO A 1 9 ? 10.664 25.227 -11.450 1.00 0.00 188 PRO A O 4
ATOM 3924 N N . LYS A 1 10 ? 11.580 23.320 -10.641 1.00 0.00 189 LYS A N 4
ATOM 3925 C CA . LYS A 1 10 ? 12.927 23.703 -11.001 1.00 0.00 189 LYS A CA 4
ATOM 3926 C C . LYS A 1 10 ? 13.010 23.801 -12.498 1.00 0.00 189 LYS A C 4
ATOM 3927 O O . LYS A 1 10 ? 13.661 24.696 -13.038 1.00 0.00 189 LYS A O 4
ATOM 3946 N N . GLN A 1 11 ? 12.347 22.862 -13.204 1.00 0.00 190 GLN A N 4
ATOM 3947 C CA . GLN A 1 11 ? 12.365 22.877 -14.641 1.00 0.00 190 GLN A CA 4
ATOM 3948 C C . GLN A 1 11 ? 10.984 23.252 -15.086 1.00 0.00 190 GLN A C 4
ATOM 3949 O O . GLN A 1 11 ? 10.012 22.558 -14.788 1.00 0.00 190 GLN A O 4
ATOM 3963 N N . VAL A 1 12 ? 10.871 24.376 -15.823 1.00 0.00 191 VAL A N 4
ATOM 3964 C CA . VAL A 1 12 ? 9.584 24.813 -16.297 1.00 0.00 191 VAL A CA 4
ATOM 3965 C C . VAL A 1 12 ? 9.256 23.987 -17.523 1.00 0.00 191 VAL A C 4
ATOM 3966 O O . VAL A 1 12 ? 10.114 23.732 -18.371 1.00 0.00 191 VAL A O 4
ATOM 3979 N N . PRO A 1 13 ? 8.021 23.528 -17.616 1.00 0.00 192 PRO A N 4
ATOM 3980 C CA . PRO A 1 13 ? 7.581 22.739 -18.756 1.00 0.00 192 PRO A CA 4
ATOM 3981 C C . PRO A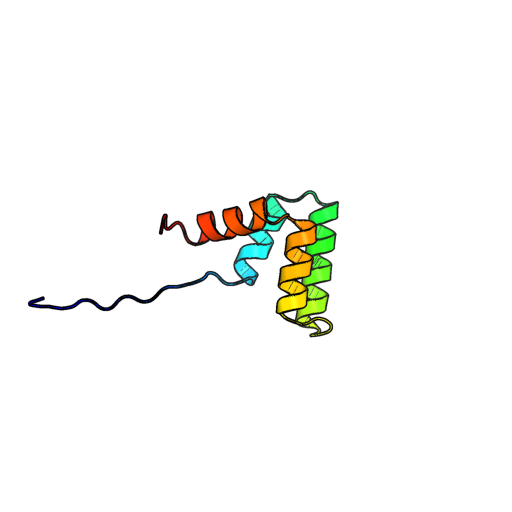 1 13 ? 7.388 23.562 -19.996 1.00 0.00 192 PRO A C 4
ATOM 3982 O O . PRO A 1 13 ? 7.271 24.785 -19.934 1.00 0.00 192 PRO A O 4
ATOM 3993 N N . PHE A 1 14 ? 7.330 22.886 -21.165 1.00 0.00 193 PHE A N 4
ATOM 3994 C CA . PHE A 1 14 ? 7.157 23.579 -22.425 1.00 0.00 193 PHE A CA 4
ATOM 3995 C C . PHE A 1 14 ? 5.806 24.236 -22.457 1.00 0.00 193 PHE A C 4
ATOM 3996 O O . PHE A 1 14 ? 5.600 25.196 -23.192 1.00 0.00 193 PHE A O 4
ATOM 4013 N N . ALA A 1 15 ? 4.853 23.729 -21.653 1.00 0.00 194 ALA A N 4
ATOM 4014 C CA . ALA A 1 15 ? 3.523 24.290 -21.629 1.00 0.00 194 ALA A CA 4
ATOM 4015 C C . ALA A 1 15 ? 3.594 25.736 -21.196 1.00 0.00 194 ALA A C 4
ATOM 4016 O O . ALA A 1 15 ? 2.845 26.569 -21.696 1.00 0.00 194 ALA A O 4
ATOM 4023 N N . ALA A 1 16 ? 4.498 26.063 -20.244 1.00 0.00 195 ALA A N 4
ATOM 4024 C CA . ALA A 1 16 ? 4.605 27.426 -19.766 1.00 0.00 195 ALA A CA 4
ATOM 4025 C C . ALA A 1 16 ? 5.473 28.231 -20.706 1.00 0.00 195 ALA A C 4
ATOM 4026 O O . ALA A 1 16 ? 5.531 29.457 -20.606 1.00 0.00 195 ALA A O 4
ATOM 4033 N N . LEU A 1 17 ? 6.168 27.563 -21.652 1.00 0.00 196 LEU A N 4
ATOM 4034 C CA . LEU A 1 17 ? 7.034 28.279 -22.562 1.00 0.00 196 LEU A CA 4
ATOM 4035 C C . LEU A 1 17 ? 6.235 28.811 -23.716 1.00 0.00 196 LEU A C 4
ATOM 4036 O O . LEU A 1 17 ? 6.573 29.852 -24.274 1.00 0.00 196 LEU A O 4
ATOM 4052 N N . LEU A 1 18 ? 5.138 28.123 -24.097 1.00 0.00 197 LEU A N 4
ATOM 4053 C CA . LEU A 1 18 ? 4.366 28.559 -25.243 1.00 0.00 197 LEU A CA 4
ATOM 4054 C C . LEU A 1 18 ? 3.826 29.960 -25.044 1.00 0.00 197 LEU A C 4
ATOM 4055 O O . LEU A 1 18 ? 4.106 30.834 -25.855 1.00 0.00 197 LEU A O 4
ATOM 4071 N N . PRO A 1 19 ? 3.073 30.223 -23.985 1.00 0.00 198 PRO A N 4
ATOM 4072 C CA . PRO A 1 19 ? 2.509 31.556 -23.783 1.00 0.00 198 PRO A CA 4
ATOM 4073 C C . PRO A 1 19 ? 3.543 32.626 -23.617 1.00 0.00 198 PRO A C 4
ATOM 4074 O O . PRO A 1 19 ? 3.323 33.775 -23.997 1.00 0.00 198 PRO A O 4
ATOM 4085 N N . THR A 1 20 ? 4.709 32.268 -23.046 1.00 0.00 199 THR A N 4
ATOM 4086 C CA . THR A 1 20 ? 5.758 33.239 -22.849 1.00 0.00 199 THR A CA 4
ATOM 4087 C C . THR A 1 20 ? 6.328 33.599 -24.190 1.00 0.00 199 THR A C 4
ATOM 4088 O O . THR A 1 20 ? 6.551 34.768 -24.498 1.00 0.00 199 THR A O 4
ATOM 4099 N N . LEU A 1 21 ? 6.570 32.569 -25.027 1.00 0.00 200 LEU A N 4
ATOM 4100 C CA . LEU A 1 21 ? 7.165 32.781 -26.321 1.00 0.00 200 LEU A CA 4
ATOM 4101 C C . LEU A 1 21 ? 6.174 33.413 -27.249 1.00 0.00 200 LEU A C 4
ATOM 4102 O O . LEU A 1 21 ? 6.518 34.315 -27.998 1.00 0.00 200 LEU A O 4
ATOM 4118 N N . MET A 1 22 ? 4.899 32.976 -27.190 1.00 0.00 201 MET A N 4
ATOM 4119 C CA . MET A 1 22 ? 3.886 33.516 -28.067 1.00 0.00 201 MET A CA 4
ATOM 4120 C C . MET A 1 22 ? 3.723 34.985 -27.798 1.00 0.00 201 MET A C 4
ATOM 4121 O O . MET A 1 22 ? 3.434 35.759 -28.706 1.00 0.00 201 MET A O 4
ATOM 4135 N N . ASN A 1 23 ? 3.895 35.397 -26.529 1.00 0.00 202 ASN A N 4
ATOM 4136 C CA . ASN A 1 23 ? 3.755 36.787 -26.165 1.00 0.00 202 ASN A CA 4
ATOM 4137 C C . ASN A 1 23 ? 4.800 37.616 -26.887 1.00 0.00 202 ASN A C 4
ATOM 4138 O O . ASN A 1 23 ? 4.535 38.754 -27.269 1.00 0.00 202 ASN A O 4
ATOM 4149 N N . GLN A 1 24 ? 6.018 37.059 -27.095 1.00 0.00 203 GLN A N 4
ATOM 4150 C CA . GLN A 1 24 ? 7.079 37.825 -27.722 1.00 0.00 203 GLN A CA 4
ATOM 4151 C C . GLN A 1 24 ? 7.090 37.547 -29.195 1.00 0.00 203 GLN A C 4
ATOM 4152 O O . GLN A 1 24 ? 7.846 38.163 -29.945 1.00 0.00 203 GLN A O 4
ATOM 4166 N N . LEU A 1 25 ? 6.243 36.611 -29.647 1.00 0.00 204 LEU A N 4
ATOM 4167 C CA . LEU A 1 25 ? 6.206 36.270 -31.044 1.00 0.00 204 LEU A CA 4
ATOM 4168 C C . LEU A 1 25 ? 5.113 37.048 -31.710 1.00 0.00 204 LEU A C 4
ATOM 4169 O O . LEU A 1 25 ? 4.155 37.489 -31.081 1.00 0.00 204 LEU A O 4
ATOM 4185 N N . ASP A 1 26 ? 5.261 37.236 -33.041 1.00 0.00 205 ASP A N 4
ATOM 4186 C CA . ASP A 1 26 ? 4.263 37.937 -33.805 1.00 0.00 205 ASP A CA 4
ATOM 4187 C C . ASP A 1 26 ? 3.122 36.977 -33.998 1.00 0.00 205 ASP A C 4
ATOM 4188 O O . ASP A 1 26 ? 3.231 35.800 -33.672 1.00 0.00 205 ASP A O 4
ATOM 4197 N N . LYS A 1 27 ? 1.993 37.461 -34.555 1.00 0.00 206 LYS A N 4
ATOM 4198 C CA . LYS A 1 27 ? 0.840 36.606 -34.743 1.00 0.00 206 LYS A CA 4
ATOM 4199 C C . LYS A 1 27 ? 1.201 35.449 -35.643 1.00 0.00 206 LYS A C 4
ATOM 4200 O O . LYS A 1 27 ? 0.852 34.306 -35.359 1.00 0.00 206 LYS A O 4
ATOM 4219 N N . ASP A 1 28 ? 1.917 35.719 -36.757 1.00 0.00 207 ASP A N 4
ATOM 4220 C CA . ASP A 1 28 ? 2.277 34.658 -37.678 1.00 0.00 207 ASP A CA 4
ATOM 4221 C C . ASP A 1 28 ? 3.208 33.677 -37.000 1.00 0.00 207 ASP A C 4
ATOM 4222 O O . ASP A 1 28 ? 3.073 32.468 -37.174 1.00 0.00 207 ASP A O 4
ATOM 4231 N N . ARG A 1 29 ? 4.181 34.183 -36.212 1.00 0.00 208 ARG A N 4
ATOM 4232 C CA . ARG A 1 29 ? 5.127 33.307 -35.549 1.00 0.00 208 ARG A CA 4
ATOM 4233 C C . ARG A 1 29 ? 4.426 32.511 -34.478 1.00 0.00 208 ARG A C 4
ATOM 4234 O O . ARG A 1 29 ? 4.709 31.329 -34.288 1.00 0.00 208 ARG A O 4
ATOM 4255 N N . ALA A 1 30 ? 3.494 33.153 -33.742 1.00 0.00 209 ALA A N 4
ATOM 4256 C CA . ALA A 1 30 ? 2.779 32.475 -32.683 1.00 0.00 209 ALA A CA 4
ATOM 4257 C C . ALA A 1 30 ? 1.935 31.392 -33.292 1.00 0.00 209 ALA A C 4
ATOM 4258 O O . ALA A 1 30 ? 1.776 30.317 -32.720 1.00 0.00 209 ALA A O 4
ATOM 4265 N N . LEU A 1 31 ? 1.359 31.673 -34.479 1.00 0.00 210 LEU A N 4
ATOM 4266 C CA . LEU A 1 31 ? 0.522 30.719 -35.159 1.00 0.00 210 LEU A CA 4
ATOM 4267 C C . LEU A 1 31 ? 1.348 29.505 -35.493 1.00 0.00 210 LEU A C 4
ATOM 4268 O O . LEU A 1 31 ? 0.895 28.370 -35.346 1.00 0.00 210 LEU A O 4
ATOM 4284 N N . GLN A 1 32 ? 2.595 29.730 -35.964 1.00 0.00 211 GLN A N 4
ATOM 4285 C CA . GLN A 1 32 ? 3.463 28.628 -36.319 1.00 0.00 211 GLN A CA 4
ATOM 4286 C C . GLN A 1 32 ? 3.758 27.820 -35.083 1.00 0.00 211 GLN A C 4
ATOM 4287 O O . GLN A 1 32 ? 3.826 26.596 -35.135 1.00 0.00 211 GLN A O 4
ATOM 4301 N N . LEU A 1 33 ? 3.962 28.499 -33.938 1.00 0.00 212 LEU A N 4
ATOM 4302 C CA . LEU A 1 33 ? 4.259 27.800 -32.708 1.00 0.00 212 LEU A CA 4
ATOM 4303 C C . LEU A 1 33 ? 3.048 26.997 -32.290 1.00 0.00 212 LEU A C 4
ATOM 4304 O O . LEU A 1 33 ? 3.173 25.869 -31.820 1.00 0.00 212 LEU A O 4
ATOM 4320 N N . ARG A 1 34 ? 1.839 27.582 -32.447 1.00 0.00 213 ARG A N 4
ATOM 4321 C CA . ARG A 1 34 ? 0.622 26.914 -32.056 1.00 0.00 213 ARG A CA 4
ATOM 4322 C C . ARG A 1 34 ? 0.444 25.639 -32.844 1.00 0.00 213 ARG A C 4
ATOM 4323 O O . ARG A 1 34 ? 0.115 24.597 -32.275 1.00 0.00 213 ARG A O 4
ATOM 4344 N N . THR A 1 35 ? 0.660 25.679 -34.181 1.00 0.00 214 THR A N 4
ATOM 4345 C CA . THR A 1 35 ? 0.479 24.478 -34.979 1.00 0.00 214 THR A CA 4
ATOM 4346 C C . THR A 1 35 ? 1.615 23.531 -34.696 1.00 0.00 214 THR A C 4
ATOM 4347 O O . THR A 1 35 ? 1.460 22.319 -34.817 1.00 0.00 214 THR A O 4
ATOM 4358 N N . LEU A 1 36 ? 2.797 24.068 -34.322 1.00 0.00 215 LEU A N 4
ATOM 4359 C CA . LEU A 1 36 ? 3.933 23.226 -34.021 1.00 0.00 215 LEU A CA 4
ATOM 4360 C C . LEU A 1 36 ? 3.591 22.386 -32.815 1.00 0.00 215 LEU A C 4
ATOM 4361 O O . LEU A 1 36 ? 3.913 21.200 -32.758 1.00 0.00 215 LEU A O 4
ATOM 4377 N N . TYR A 1 37 ? 2.932 23.002 -31.805 1.00 0.00 216 TYR A N 4
ATOM 4378 C CA . TYR A 1 37 ? 2.551 22.277 -30.611 1.00 0.00 216 TYR A CA 4
ATOM 4379 C C . TYR A 1 37 ? 1.569 21.204 -30.993 1.00 0.00 216 TYR A C 4
ATOM 4380 O O . TYR A 1 37 ? 1.566 20.128 -30.409 1.00 0.00 216 TYR A O 4
ATOM 4398 N N . ALA A 1 38 ? 0.690 21.490 -31.977 1.00 0.00 217 ALA A N 4
ATOM 4399 C CA . ALA A 1 38 ? -0.290 20.515 -32.396 1.00 0.00 217 ALA A CA 4
ATOM 4400 C C . ALA A 1 38 ? 0.428 19.298 -32.924 1.00 0.00 217 ALA A C 4
ATOM 4401 O O . ALA A 1 38 ? 0.001 18.171 -32.690 1.00 0.00 217 ALA A O 4
ATOM 4408 N N . ARG A 1 39 ? 1.545 19.505 -33.661 1.00 0.00 218 ARG A N 4
ATOM 4409 C CA . ARG A 1 39 ? 2.289 18.396 -34.209 1.00 0.00 218 ARG A CA 4
ATOM 4410 C C . ARG A 1 39 ? 2.845 17.590 -33.067 1.00 0.00 218 ARG A C 4
ATOM 4411 O O . ARG A 1 39 ? 2.870 16.361 -33.108 1.00 0.00 218 ARG A O 4
ATOM 4432 N N . LEU A 1 40 ? 3.330 18.297 -32.026 1.00 0.00 219 LEU A N 4
ATOM 4433 C CA . LEU A 1 40 ? 3.887 17.647 -30.857 1.00 0.00 219 LEU A CA 4
ATOM 4434 C C . LEU A 1 40 ? 2.796 16.887 -30.145 1.00 0.00 219 LEU A C 4
ATOM 4435 O O . LEU A 1 40 ? 2.993 15.756 -29.709 1.00 0.00 219 LEU A O 4
ATOM 4451 N N . LYS A 1 41 ? 1.610 17.516 -30.016 1.00 0.00 220 LYS A N 4
ATOM 4452 C CA . LYS A 1 41 ? 0.489 16.907 -29.344 1.00 0.00 220 LYS A CA 4
ATOM 4453 C C . LYS A 1 41 ? 0.079 15.654 -30.077 1.00 0.00 220 LYS A C 4
ATOM 4454 O O . LYS A 1 41 ? -0.253 14.645 -29.456 1.00 0.00 220 LYS A O 4
ATOM 4473 N N . LYS A 1 42 ? 0.089 15.694 -31.428 1.00 0.00 221 LYS A N 4
ATOM 4474 C CA . LYS A 1 42 ? -0.300 14.537 -32.205 1.00 0.00 221 LYS A CA 4
ATOM 4475 C C . LYS A 1 42 ? 0.842 13.551 -32.231 1.00 0.00 221 LYS A C 4
ATOM 4476 O O . LYS A 1 42 ? 0.690 12.439 -32.736 1.00 0.00 221 LYS A O 4
ATOM 4495 N N . ASN A 1 43 ? 2.019 13.949 -31.688 1.00 0.00 222 ASN A N 4
ATOM 4496 C CA . ASN A 1 43 ? 3.176 13.079 -31.648 1.00 0.00 222 ASN A CA 4
ATOM 4497 C C . ASN A 1 43 ? 3.604 12.764 -33.058 1.00 0.00 222 ASN A C 4
ATOM 4498 O O . ASN A 1 43 ? 3.986 11.638 -33.371 1.00 0.00 222 ASN A O 4
ATOM 4509 N N . GLU A 1 44 ? 3.552 13.781 -33.948 1.00 0.00 223 GLU A N 4
ATOM 4510 C CA . GLU A 1 44 ? 3.964 13.580 -35.315 1.00 0.00 223 GLU A CA 4
ATOM 4511 C C . GLU A 1 44 ? 5.420 13.942 -35.411 1.00 0.00 223 GLU A C 4
ATOM 4512 O O . GLU A 1 44 ? 6.068 13.686 -36.424 1.00 0.00 223 GLU A O 4
ATOM 4524 N N . ILE A 1 45 ? 5.965 14.554 -34.337 1.00 0.00 224 ILE A N 4
ATOM 4525 C CA . ILE A 1 45 ? 7.351 14.945 -34.334 1.00 0.00 224 ILE A CA 4
ATOM 4526 C C . ILE A 1 45 ? 7.898 14.526 -33.000 1.00 0.00 224 ILE A C 4
ATOM 4527 O O . ILE A 1 45 ? 7.167 14.421 -32.014 1.00 0.00 224 ILE A O 4
ATOM 4543 N N . PRO A 1 46 ? 9.184 14.267 -32.958 1.00 0.00 225 PRO A N 4
ATOM 4544 C CA . PRO A 1 46 ? 9.840 13.854 -31.730 1.00 0.00 225 PRO A CA 4
ATOM 4545 C C . PRO A 1 46 ? 10.008 14.981 -30.754 1.00 0.00 225 PRO A C 4
ATOM 4546 O O . PRO A 1 46 ? 9.839 16.148 -31.101 1.00 0.00 225 PRO A O 4
ATOM 4557 N N . LYS A 1 47 ? 10.344 14.642 -29.487 1.00 0.00 226 LYS A N 4
ATOM 4558 C CA . LYS A 1 47 ? 10.515 15.649 -28.462 1.00 0.00 226 LYS A CA 4
ATOM 4559 C C . LYS A 1 47 ? 11.628 16.579 -28.871 1.00 0.00 226 LYS A C 4
ATOM 4560 O O . LYS A 1 47 ? 11.516 17.798 -28.726 1.00 0.00 226 LYS A O 4
ATOM 4579 N N . GLU A 1 48 ? 12.742 16.020 -29.394 1.00 0.00 227 GLU A N 4
ATOM 4580 C CA . GLU A 1 48 ? 13.847 16.853 -29.809 1.00 0.00 227 GLU A CA 4
ATOM 4581 C C . GLU A 1 48 ? 13.429 17.624 -31.033 1.00 0.00 227 GLU A C 4
ATOM 4582 O O . GLU A 1 48 ? 13.949 18.704 -31.301 1.00 0.00 227 GLU A O 4
ATOM 4594 N N . GLY A 1 49 ? 12.465 17.071 -31.809 1.00 0.00 228 GLY A N 4
ATOM 4595 C CA . GLY A 1 49 ? 11.988 17.737 -33.002 1.00 0.00 228 GLY A CA 4
ATOM 4596 C C . GLY A 1 49 ? 11.291 18.996 -32.596 1.00 0.00 228 GLY A C 4
ATOM 4597 O O . GLY A 1 49 ? 11.453 20.041 -33.221 1.00 0.00 228 GLY A O 4
ATOM 4601 N N . PHE A 1 50 ? 10.484 18.907 -31.522 1.00 0.00 229 PHE A N 4
ATOM 4602 C CA . PHE A 1 50 ? 9.742 20.046 -31.042 1.00 0.00 229 PHE A CA 4
ATOM 4603 C C . PHE A 1 50 ? 10.702 21.113 -30.591 1.00 0.00 229 PHE A C 4
ATOM 4604 O O . PHE A 1 50 ? 10.551 22.281 -30.937 1.00 0.00 229 PHE A O 4
ATOM 4621 N N . THR A 1 51 ? 11.723 20.723 -29.799 1.00 0.00 230 THR A N 4
ATOM 4622 C CA . THR A 1 51 ? 12.681 21.684 -29.288 1.00 0.00 230 THR A CA 4
ATOM 4623 C C . THR A 1 51 ? 13.443 22.302 -30.433 1.00 0.00 230 THR A C 4
ATOM 4624 O O . THR A 1 51 ? 13.621 23.518 -30.484 1.00 0.00 230 THR A O 4
ATOM 4635 N N . ARG A 1 52 ? 13.910 21.464 -31.387 1.00 0.00 231 ARG A N 4
ATOM 4636 C CA . ARG A 1 52 ? 14.680 21.962 -32.507 1.00 0.00 231 ARG A CA 4
ATOM 4637 C C . ARG A 1 52 ? 13.839 22.899 -33.336 1.00 0.00 231 ARG A C 4
ATOM 4638 O O . ARG A 1 52 ? 14.300 23.963 -33.746 1.00 0.00 231 ARG A O 4
ATOM 4659 N N . HIS A 1 53 ? 12.576 22.520 -33.615 1.00 0.00 232 HIS A N 4
ATOM 4660 C CA . HIS A 1 53 ? 11.728 23.360 -34.426 1.00 0.00 232 HIS A CA 4
ATOM 4661 C C . HIS A 1 53 ? 11.396 24.626 -33.680 1.00 0.00 232 HIS A C 4
ATOM 4662 O O . HIS A 1 53 ? 11.372 25.702 -34.268 1.00 0.00 232 HIS A O 4
ATOM 4675 N N . MET A 1 54 ? 11.141 24.528 -32.355 1.00 0.00 233 MET A N 4
ATOM 4676 C CA . MET A 1 54 ? 10.783 25.699 -31.579 1.00 0.00 233 MET A CA 4
ATOM 4677 C C . MET A 1 54 ? 11.907 26.703 -31.583 1.00 0.00 233 MET A C 4
ATOM 4678 O O . MET A 1 54 ? 11.675 27.892 -31.801 1.00 0.00 233 MET A O 4
ATOM 4692 N N . LYS A 1 55 ? 13.160 26.251 -31.341 1.00 0.00 234 LYS A N 4
ATOM 4693 C CA . LYS A 1 55 ? 14.274 27.176 -31.288 1.00 0.00 234 LYS A CA 4
ATOM 4694 C C . LYS A 1 55 ? 14.489 27.804 -32.640 1.00 0.00 234 LYS A C 4
ATOM 4695 O O . LYS A 1 55 ? 15.057 28.884 -32.739 1.00 0.00 234 LYS A O 4
ATOM 4714 N N . ASP A 1 56 ? 14.055 27.132 -33.722 1.00 0.00 235 ASP A N 4
ATOM 4715 C CA . ASP A 1 56 ? 14.235 27.685 -35.045 1.00 0.00 235 ASP A CA 4
ATOM 4716 C C . ASP A 1 56 ? 13.248 28.810 -35.264 1.00 0.00 235 ASP A C 4
ATOM 4717 O O . ASP A 1 56 ? 13.471 29.670 -36.115 1.00 0.00 235 ASP A O 4
ATOM 4726 N N . ILE A 1 57 ? 12.123 28.829 -34.509 1.00 0.00 236 ILE A N 4
ATOM 4727 C CA . ILE A 1 57 ? 11.127 29.858 -34.711 1.00 0.00 236 ILE A CA 4
ATOM 4728 C C . ILE A 1 57 ? 11.424 31.043 -33.826 1.00 0.00 236 ILE A C 4
ATOM 4729 O O . ILE A 1 57 ? 11.592 32.161 -34.309 1.00 0.00 236 ILE A O 4
ATOM 4745 N N . VAL A 1 58 ? 11.494 30.821 -32.494 1.00 0.00 237 VAL A N 4
ATOM 4746 C CA . VAL A 1 58 ? 11.719 31.920 -31.573 1.00 0.00 237 VAL A CA 4
ATOM 4747 C C . VAL A 1 58 ? 13.174 32.304 -31.551 1.00 0.00 237 VAL A C 4
ATOM 4748 O O . VAL A 1 58 ? 13.505 33.473 -31.362 1.00 0.00 237 VAL A O 4
ATOM 4761 N N . GLY A 1 59 ? 14.080 31.329 -31.737 1.00 0.00 238 GLY A N 4
ATOM 4762 C CA . GLY A 1 59 ? 15.492 31.623 -31.714 1.00 0.00 238 GLY A CA 4
ATOM 4763 C C . GLY A 1 59 ? 16.025 31.070 -30.436 1.00 0.00 238 GLY A C 4
ATOM 4764 O O . GLY A 1 59 ? 15.312 30.963 -29.441 1.00 0.00 238 GLY A O 4
ATOM 4768 N N . ASP A 1 60 ? 17.322 30.721 -30.431 1.00 0.00 239 ASP A N 4
ATOM 4769 C CA . ASP A 1 60 ? 17.924 30.156 -29.253 1.00 0.00 239 ASP A CA 4
ATOM 4770 C C . ASP A 1 60 ? 18.040 31.215 -28.186 1.00 0.00 239 ASP A C 4
ATOM 4771 O O . ASP A 1 60 ? 17.967 30.911 -26.998 1.00 0.00 239 ASP A O 4
ATOM 4780 N N . GLN A 1 61 ? 18.227 32.491 -28.593 1.00 0.00 240 GLN A N 4
ATOM 4781 C CA . GLN A 1 61 ? 18.370 33.555 -27.624 1.00 0.00 240 GLN A CA 4
ATOM 4782 C C . GLN A 1 61 ? 17.075 33.728 -26.875 1.00 0.00 240 GLN A C 4
ATOM 4783 O O . GLN A 1 61 ? 17.073 33.892 -25.660 1.00 0.00 240 GLN A O 4
ATOM 4797 N N . MET A 1 62 ? 15.933 33.689 -27.591 1.00 0.00 241 MET A N 4
ATOM 4798 C CA . MET A 1 62 ? 14.654 33.857 -26.939 1.00 0.00 241 MET A CA 4
ATOM 4799 C C . MET A 1 62 ? 14.359 32.638 -26.117 1.00 0.00 241 MET A C 4
ATOM 4800 O O . MET A 1 62 ? 13.760 32.726 -25.049 1.00 0.00 241 MET A O 4
ATOM 4814 N N . LEU A 1 63 ? 14.781 31.464 -26.614 1.00 0.00 242 LEU A N 4
ATOM 4815 C CA . LEU A 1 63 ? 14.516 30.223 -25.935 1.00 0.00 242 LEU A CA 4
ATOM 4816 C C . LEU A 1 63 ? 15.195 30.206 -24.589 1.00 0.00 242 LEU A C 4
ATOM 4817 O O . LEU A 1 63 ? 14.575 29.865 -23.582 1.00 0.00 242 LEU A O 4
ATOM 4833 N N . ARG A 1 64 ? 16.494 30.582 -24.534 1.00 0.00 243 ARG A N 4
ATOM 4834 C CA . ARG A 1 64 ? 17.206 30.546 -23.274 1.00 0.00 243 ARG A CA 4
ATOM 4835 C C . ARG A 1 64 ? 16.699 31.638 -22.364 1.00 0.00 243 ARG A C 4
ATOM 4836 O O . ARG A 1 64 ? 16.646 31.455 -21.147 1.00 0.00 243 ARG A O 4
ATOM 4857 N N . MET A 1 65 ? 16.311 32.804 -22.927 1.00 0.00 244 MET A N 4
ATOM 4858 C CA . MET A 1 65 ? 15.836 33.890 -22.097 1.00 0.00 244 MET A CA 4
ATOM 4859 C C . MET A 1 65 ? 14.503 33.530 -21.500 1.00 0.00 244 MET A C 4
ATOM 4860 O O . MET A 1 65 ? 14.247 33.817 -20.333 1.00 0.00 244 MET A O 4
ATOM 4874 N N . ALA A 1 66 ? 13.618 32.884 -22.291 1.00 0.00 245 ALA A N 4
ATOM 4875 C CA . ALA A 1 66 ? 12.307 32.529 -21.793 1.00 0.00 245 ALA A CA 4
ATOM 4876 C C . ALA A 1 66 ? 12.441 31.562 -20.650 1.00 0.00 245 ALA A C 4
ATOM 4877 O O . ALA A 1 66 ? 11.787 31.713 -19.622 1.00 0.00 245 ALA A O 4
ATOM 4884 N N . VAL A 1 67 ? 13.316 30.546 -20.803 1.00 0.00 246 VAL A N 4
ATOM 4885 C CA . VAL A 1 67 ? 13.493 29.560 -19.761 1.00 0.00 246 VAL A CA 4
ATOM 4886 C C . VAL A 1 67 ? 14.080 30.233 -18.551 1.00 0.00 246 VAL A C 4
ATOM 4887 O O . VAL A 1 67 ? 13.668 29.971 -17.421 1.00 0.00 246 VAL A O 4
ATOM 4900 N N . SER A 1 68 ? 15.054 31.138 -18.773 1.00 0.00 247 SER A N 4
ATOM 4901 C CA . SER A 1 68 ? 15.711 31.811 -17.671 1.00 0.00 247 SER A CA 4
ATOM 4902 C C . SER A 1 68 ? 14.721 32.649 -16.902 1.00 0.00 247 SER A C 4
ATOM 4903 O O . SER A 1 68 ? 14.757 32.677 -15.675 1.00 0.00 247 SER A O 4
ATOM 4911 N N . LYS A 1 69 ? 13.816 33.364 -17.606 1.00 0.00 248 LYS A N 4
ATOM 4912 C CA . LYS A 1 69 ? 12.858 34.210 -16.922 1.00 0.00 248 LYS A CA 4
ATOM 4913 C C . LYS A 1 69 ? 11.857 33.358 -16.195 1.00 0.00 248 LYS A C 4
ATOM 4914 O O . LYS A 1 69 ? 11.442 33.690 -15.088 1.00 0.00 248 LYS A O 4
ATOM 4933 N N . LEU A 1 70 ? 11.431 32.241 -16.819 1.00 0.00 249 LEU A N 4
ATOM 4934 C CA . LEU A 1 70 ? 10.451 31.379 -16.201 1.00 0.00 249 LEU A CA 4
ATOM 4935 C C . LEU A 1 70 ? 11.025 30.779 -14.944 1.00 0.00 249 LEU A C 4
ATOM 4936 O O . LEU A 1 70 ? 10.338 30.693 -13.928 1.00 0.00 249 LEU A O 4
ATOM 4952 N N . GLN A 1 71 ? 12.300 30.327 -14.987 1.00 0.00 250 GLN A N 4
ATOM 4953 C CA . GLN A 1 71 ? 12.905 29.757 -13.806 1.00 0.00 250 GLN A CA 4
ATOM 4954 C C . GLN A 1 71 ? 13.136 30.862 -12.812 1.00 0.00 250 GLN A C 4
ATOM 4955 O O . GLN A 1 71 ? 12.917 30.686 -11.614 1.00 0.00 250 GLN A O 4
ATOM 4969 N N . GLN A 1 72 ? 13.596 32.037 -13.310 1.00 0.00 251 GLN A N 4
ATOM 4970 C CA . GLN A 1 72 ? 13.845 33.181 -12.460 1.00 0.00 251 GLN A CA 4
ATOM 4971 C C . GLN A 1 72 ? 14.900 32.817 -11.445 1.00 0.00 251 GLN A C 4
ATOM 4972 O O . GLN A 1 72 ? 14.762 33.098 -10.254 1.00 0.00 251 GLN A O 4
ATOM 4986 N N . VAL A 1 73 ? 15.998 32.185 -11.913 1.00 0.00 252 VAL A N 4
ATOM 4987 C CA . VAL A 1 73 ? 17.064 31.803 -11.021 1.00 0.00 252 VAL A CA 4
ATOM 4988 C C . VAL A 1 73 ? 18.317 32.432 -11.550 1.00 0.00 252 VAL A C 4
ATOM 4989 O O . VAL A 1 73 ? 18.663 32.267 -12.717 1.00 0.00 252 VAL A O 4
ATOM 5002 N N . ASN A 1 74 ? 19.028 33.183 -10.683 1.00 0.00 253 ASN A N 4
ATOM 5003 C CA . ASN A 1 74 ? 20.245 33.823 -11.104 1.00 0.00 253 ASN A CA 4
ATOM 5004 C C . ASN A 1 74 ? 21.112 33.949 -9.888 1.00 0.00 253 ASN A C 4
ATOM 5005 O O . ASN A 1 74 ? 20.643 34.297 -8.806 1.00 0.00 253 ASN A O 4
ATOM 5016 N N . TYR A 1 75 ? 22.422 33.667 -10.046 1.00 0.00 254 TYR A N 4
ATOM 5017 C CA . TYR A 1 75 ? 23.325 33.757 -8.928 1.00 0.00 254 TYR A CA 4
ATOM 5018 C C . TYR A 1 75 ? 23.557 35.246 -8.634 1.00 0.00 254 TYR A C 4
ATOM 5019 O O . TYR A 1 75 ? 24.186 35.934 -9.485 1.00 0.00 254 TYR A O 4
ATOM 5037 N N . MET A 1 1 ? 1.924 24.808 -0.246 1.00 0.00 180 MET A N 5
ATOM 5038 C CA . MET A 1 1 ? 1.645 24.286 -1.613 1.00 0.00 180 MET A CA 5
ATOM 5039 C C . MET A 1 1 ? 0.193 24.448 -1.953 1.00 0.00 180 MET A C 5
ATOM 5040 O O . MET A 1 1 ? -0.169 24.620 -3.117 1.00 0.00 180 MET A O 5
ATOM 5053 N N . MET A 1 2 ? -0.682 24.381 -0.926 1.00 0.00 181 MET A N 5
ATOM 5054 C CA . MET A 1 2 ? -2.101 24.522 -1.144 1.00 0.00 181 MET A CA 5
ATOM 5055 C C . MET A 1 2 ? -2.380 25.923 -1.622 1.00 0.00 181 MET A C 5
ATOM 5056 O O . MET A 1 2 ? -3.155 26.126 -2.555 1.00 0.00 181 MET A O 5
ATOM 5070 N N . ASN A 1 3 ? -1.744 26.931 -0.980 1.00 0.00 182 ASN A N 5
ATOM 5071 C CA . ASN A 1 3 ? -1.971 28.306 -1.363 1.00 0.00 182 ASN A CA 5
ATOM 5072 C C . ASN A 1 3 ? -0.634 28.975 -1.529 1.00 0.00 182 ASN A C 5
ATOM 5073 O O . ASN A 1 3 ? -0.158 29.675 -0.634 1.00 0.00 182 ASN A O 5
ATOM 5084 N N . PRO A 1 4 ? -0.007 28.768 -2.667 1.00 0.00 183 PRO A N 5
ATOM 5085 C CA . PRO A 1 4 ? 1.287 29.370 -2.944 1.00 0.00 183 PRO A CA 5
ATOM 5086 C C . PRO A 1 4 ? 1.176 30.833 -3.256 1.00 0.00 183 PRO A C 5
ATOM 5087 O O . PRO A 1 4 ? 0.187 31.283 -3.830 1.00 0.00 183 PRO A O 5
ATOM 5098 N N . ILE A 1 5 ? 2.209 31.618 -2.880 1.00 0.00 184 ILE A N 5
ATOM 5099 C CA . ILE A 1 5 ? 2.179 33.038 -3.142 1.00 0.00 184 ILE A CA 5
ATOM 5100 C C . ILE A 1 5 ? 2.977 33.281 -4.389 1.00 0.00 184 ILE A C 5
ATOM 5101 O O . ILE A 1 5 ? 2.458 33.787 -5.382 1.00 0.00 184 ILE A O 5
ATOM 5117 N N . ASN A 1 6 ? 4.276 32.924 -4.359 1.00 0.00 185 ASN A N 5
ATOM 5118 C CA . ASN A 1 6 ? 5.112 33.120 -5.512 1.00 0.00 185 ASN A CA 5
ATOM 5119 C C . ASN A 1 6 ? 6.254 32.160 -5.385 1.00 0.00 185 ASN A C 5
ATOM 5120 O O . ASN A 1 6 ? 7.035 32.231 -4.437 1.00 0.00 185 ASN A O 5
ATOM 5131 N N . ARG A 1 7 ? 6.373 31.224 -6.350 1.00 0.00 186 ARG A N 5
ATOM 5132 C CA . ARG A 1 7 ? 7.441 30.261 -6.303 1.00 0.00 186 ARG A CA 5
ATOM 5133 C C . ARG A 1 7 ? 7.996 30.162 -7.689 1.00 0.00 186 ARG A C 5
ATOM 5134 O O . ARG A 1 7 ? 7.263 30.283 -8.670 1.00 0.00 186 ARG A O 5
ATOM 5155 N N . ASN A 1 8 ? 9.322 29.924 -7.797 1.00 0.00 187 ASN A N 5
ATOM 5156 C CA . ASN A 1 8 ? 9.944 29.816 -9.092 1.00 0.00 187 ASN A CA 5
ATOM 5157 C C . ASN A 1 8 ? 10.362 28.382 -9.269 1.00 0.00 187 ASN A C 5
ATOM 5158 O O . ASN A 1 8 ? 11.325 27.921 -8.653 1.00 0.00 187 ASN A O 5
ATOM 5169 N N . PRO A 1 9 ? 9.646 27.655 -10.104 1.00 0.00 188 PRO A N 5
ATOM 5170 C CA . PRO A 1 9 ? 9.959 26.261 -10.361 1.00 0.00 188 PRO A CA 5
ATOM 5171 C C . PRO A 1 9 ? 11.164 26.093 -11.234 1.00 0.00 188 PRO A C 5
ATOM 5172 O O . PRO A 1 9 ? 11.505 26.975 -12.022 1.00 0.00 188 PRO A O 5
ATOM 5183 N N . LYS A 1 10 ? 11.839 24.932 -11.113 1.00 0.00 189 LYS A N 5
ATOM 5184 C CA . LYS A 1 10 ? 13.011 24.679 -11.909 1.00 0.00 189 LYS A CA 5
ATOM 5185 C C . LYS A 1 10 ? 12.613 23.694 -12.963 1.00 0.00 189 LYS A C 5
ATOM 5186 O O . LYS A 1 10 ? 11.739 22.859 -12.740 1.00 0.00 189 LYS A O 5
ATOM 5205 N N . GLN A 1 11 ? 13.265 23.782 -14.152 1.00 0.00 190 GLN A N 5
ATOM 5206 C CA . GLN A 1 11 ? 12.955 22.886 -15.250 1.00 0.00 190 GLN A CA 5
ATOM 5207 C C . GLN A 1 11 ? 11.511 23.075 -15.611 1.00 0.00 190 GLN A C 5
ATOM 5208 O O . GLN A 1 11 ? 10.708 22.144 -15.558 1.00 0.00 190 GLN A O 5
ATOM 5222 N N . VAL A 1 12 ? 11.161 24.317 -15.999 1.00 0.00 191 VAL A N 5
ATOM 5223 C CA . VAL A 1 12 ? 9.799 24.626 -16.357 1.00 0.00 191 VAL A CA 5
ATOM 5224 C C . VAL A 1 12 ? 9.449 23.876 -17.620 1.00 0.00 191 VAL A C 5
ATOM 5225 O O . VAL A 1 12 ? 10.290 23.647 -18.494 1.00 0.00 191 VAL A O 5
ATOM 5238 N N . PRO A 1 13 ? 8.197 23.481 -17.718 1.00 0.00 192 PRO A N 5
ATOM 5239 C CA . PRO A 1 13 ? 7.703 22.745 -18.872 1.00 0.00 192 PRO A CA 5
ATOM 5240 C C . PRO A 1 13 ? 7.521 23.606 -20.085 1.00 0.00 192 PRO A C 5
ATOM 5241 O O . PRO A 1 13 ? 7.414 24.828 -19.986 1.00 0.00 192 PRO A O 5
ATOM 5252 N N . PHE A 1 14 ? 7.458 22.964 -21.273 1.00 0.00 193 PHE A N 5
ATOM 5253 C CA . PHE A 1 14 ? 7.283 23.694 -22.508 1.00 0.00 193 PHE A CA 5
ATOM 5254 C C . PHE A 1 14 ? 5.915 24.312 -22.524 1.00 0.00 193 PHE A C 5
ATOM 5255 O O . PHE A 1 14 ? 5.684 25.297 -23.217 1.00 0.00 193 PHE A O 5
ATOM 5272 N N . ALA A 1 15 ? 4.972 23.741 -21.746 1.00 0.00 194 ALA A N 5
ATOM 5273 C CA . ALA A 1 15 ? 3.623 24.255 -21.709 1.00 0.00 194 ALA A CA 5
ATOM 5274 C C . ALA A 1 15 ? 3.642 25.684 -21.223 1.00 0.00 194 ALA A C 5
ATOM 5275 O O . ALA A 1 15 ? 2.869 26.509 -21.698 1.00 0.00 194 ALA A O 5
ATOM 5282 N N . ALA A 1 16 ? 4.525 26.002 -20.251 1.00 0.00 195 ALA A N 5
ATOM 5283 C CA . ALA A 1 16 ? 4.585 27.348 -19.722 1.00 0.00 195 ALA A CA 5
ATOM 5284 C C . ALA A 1 16 ? 5.440 28.212 -20.619 1.00 0.00 195 ALA A C 5
ATOM 5285 O O . ALA A 1 16 ? 5.464 29.434 -20.469 1.00 0.00 195 ALA A O 5
ATOM 5292 N N . LEU A 1 17 ? 6.164 27.599 -21.580 1.00 0.00 196 LEU A N 5
ATOM 5293 C CA . LEU A 1 17 ? 7.020 28.372 -22.455 1.00 0.00 196 LEU A CA 5
ATOM 5294 C C . LEU A 1 17 ? 6.216 28.904 -23.609 1.00 0.00 196 LEU A C 5
ATOM 5295 O O . LEU A 1 17 ? 6.526 29.969 -24.141 1.00 0.00 196 LEU A O 5
ATOM 5311 N N . LEU A 1 18 ? 5.152 28.181 -24.023 1.00 0.00 197 LEU A N 5
ATOM 5312 C CA . LEU A 1 18 ? 4.372 28.610 -25.167 1.00 0.00 197 LEU A CA 5
ATOM 5313 C C . LEU A 1 18 ? 3.778 29.985 -24.944 1.00 0.00 197 LEU A C 5
ATOM 5314 O O . LEU A 1 18 ? 4.025 30.884 -25.737 1.00 0.00 197 LEU A O 5
ATOM 5330 N N . PRO A 1 19 ? 3.011 30.197 -23.883 1.00 0.00 198 PRO A N 5
ATOM 5331 C CA . PRO A 1 19 ? 2.385 31.496 -23.665 1.00 0.00 198 PRO A CA 5
ATOM 5332 C C . PRO A 1 19 ? 3.357 32.624 -23.501 1.00 0.00 198 PRO A C 5
ATOM 5333 O O . PRO A 1 19 ? 3.074 33.747 -23.902 1.00 0.00 198 PRO A O 5
ATOM 5344 N N . THR A 1 20 ? 4.540 32.353 -22.922 1.00 0.00 199 THR A N 5
ATOM 5345 C CA . THR A 1 20 ? 5.507 33.407 -22.734 1.00 0.00 199 THR A CA 5
ATOM 5346 C C . THR A 1 20 ? 6.044 33.793 -24.081 1.00 0.00 199 THR A C 5
ATOM 5347 O O . THR A 1 20 ? 6.167 34.972 -24.405 1.00 0.00 199 THR A O 5
ATOM 5358 N N . LEU A 1 21 ? 6.360 32.775 -24.907 1.00 0.00 200 LEU A N 5
ATOM 5359 C CA . LEU A 1 21 ? 6.940 33.014 -26.201 1.00 0.00 200 LEU A CA 5
ATOM 5360 C C . LEU A 1 21 ? 5.917 33.578 -27.134 1.00 0.00 200 LEU A C 5
ATOM 5361 O O . LEU A 1 21 ? 6.220 34.466 -27.913 1.00 0.00 200 LEU A O 5
ATOM 5377 N N . MET A 1 22 ? 4.664 33.089 -27.065 1.00 0.00 201 MET A N 5
ATOM 5378 C CA . MET A 1 22 ? 3.634 33.574 -27.952 1.00 0.00 201 MET A CA 5
ATOM 5379 C C . MET A 1 22 ? 3.427 35.046 -27.721 1.00 0.00 201 MET A C 5
ATOM 5380 O O . MET A 1 22 ? 3.162 35.794 -28.658 1.00 0.00 201 MET A O 5
ATOM 5394 N N . ASN A 1 23 ? 3.547 35.498 -26.459 1.00 0.00 202 ASN A N 5
ATOM 5395 C CA . ASN A 1 23 ? 3.360 36.903 -26.160 1.00 0.00 202 ASN A CA 5
ATOM 5396 C C . ASN A 1 23 ? 4.536 37.702 -26.679 1.00 0.00 202 ASN A C 5
ATOM 5397 O O . ASN A 1 23 ? 4.457 38.924 -26.777 1.00 0.00 202 ASN A O 5
ATOM 5408 N N . GLN A 1 24 ? 5.657 37.029 -27.021 1.00 0.00 203 GLN A N 5
ATOM 5409 C CA . GLN A 1 24 ? 6.824 37.738 -27.506 1.00 0.00 203 GLN A CA 5
ATOM 5410 C C . GLN A 1 24 ? 6.988 37.452 -28.973 1.00 0.00 203 GLN A C 5
ATOM 5411 O O . GLN A 1 24 ? 7.965 37.879 -29.588 1.00 0.00 203 GLN A O 5
ATOM 5425 N N . LEU A 1 25 ? 6.026 36.724 -29.566 1.00 0.00 204 LEU A N 5
ATOM 5426 C CA . LEU A 1 25 ? 6.114 36.384 -30.967 1.00 0.00 204 LEU A CA 5
ATOM 5427 C C . LEU A 1 25 ? 5.048 37.125 -31.711 1.00 0.00 204 LEU A C 5
ATOM 5428 O O . LEU A 1 25 ? 4.031 37.529 -31.150 1.00 0.00 204 LEU A O 5
ATOM 5444 N N . ASP A 1 26 ? 5.285 37.326 -33.028 1.00 0.00 205 ASP A N 5
ATOM 5445 C CA . ASP A 1 26 ? 4.328 38.003 -33.859 1.00 0.00 205 ASP A CA 5
ATOM 5446 C C . ASP A 1 26 ? 3.210 37.025 -34.111 1.00 0.00 205 ASP A C 5
ATOM 5447 O O . ASP A 1 26 ? 3.322 35.845 -33.796 1.00 0.00 205 ASP A O 5
ATOM 5456 N N . LYS A 1 27 ? 2.101 37.502 -34.714 1.00 0.00 206 LYS A N 5
ATOM 5457 C CA . LYS A 1 27 ? 0.964 36.643 -34.965 1.00 0.00 206 LYS A CA 5
ATOM 5458 C C . LYS A 1 27 ? 1.370 35.504 -35.868 1.00 0.00 206 LYS A C 5
ATOM 5459 O O . LYS A 1 27 ? 1.020 34.354 -35.616 1.00 0.00 206 LYS A O 5
ATOM 5478 N N . ASP A 1 28 ? 2.131 35.794 -36.947 1.00 0.00 207 ASP A N 5
ATOM 5479 C CA . ASP A 1 28 ? 2.527 34.749 -37.870 1.00 0.00 207 ASP A CA 5
ATOM 5480 C C . ASP A 1 28 ? 3.394 33.734 -37.163 1.00 0.00 207 ASP A C 5
ATOM 5481 O O . ASP A 1 28 ? 3.236 32.532 -37.362 1.00 0.00 207 ASP A O 5
ATOM 5490 N N . ARG A 1 29 ? 4.337 34.202 -36.315 1.00 0.00 208 ARG A N 5
ATOM 5491 C CA . ARG A 1 29 ? 5.222 33.293 -35.615 1.00 0.00 208 ARG A CA 5
ATOM 5492 C C . ARG A 1 29 ? 4.438 32.509 -34.592 1.00 0.00 208 ARG A C 5
ATOM 5493 O O . ARG A 1 29 ? 4.675 31.317 -34.399 1.00 0.00 208 ARG A O 5
ATOM 5514 N N . ALA A 1 30 ? 3.490 33.176 -33.901 1.00 0.00 209 ALA A N 5
ATOM 5515 C CA . ALA A 1 30 ? 2.699 32.515 -32.888 1.00 0.00 209 ALA A CA 5
ATOM 5516 C C . ALA A 1 30 ? 1.873 31.426 -33.524 1.00 0.00 209 ALA A C 5
ATOM 5517 O O . ALA A 1 30 ? 1.715 30.351 -32.951 1.00 0.00 209 ALA A O 5
ATOM 5524 N N . LEU A 1 31 ? 1.322 31.683 -34.732 1.00 0.00 210 LEU A N 5
ATOM 5525 C CA . LEU A 1 31 ? 0.507 30.689 -35.403 1.00 0.00 210 LEU A CA 5
ATOM 5526 C C . LEU A 1 31 ? 1.355 29.485 -35.723 1.00 0.00 210 LEU A C 5
ATOM 5527 O O . LEU A 1 31 ? 0.880 28.350 -35.656 1.00 0.00 210 LEU A O 5
ATOM 5543 N N . GLN A 1 32 ? 2.638 29.705 -36.091 1.00 0.00 211 GLN A N 5
ATOM 5544 C CA . GLN A 1 32 ? 3.513 28.596 -36.409 1.00 0.00 211 GLN A CA 5
ATOM 5545 C C . GLN A 1 32 ? 3.707 27.768 -35.166 1.00 0.00 211 GLN A C 5
ATOM 5546 O O . GLN A 1 32 ? 3.758 26.545 -35.227 1.00 0.00 211 GLN A O 5
ATOM 5560 N N . LEU A 1 33 ? 3.835 28.434 -34.001 1.00 0.00 212 LEU A N 5
ATOM 5561 C CA . LEU A 1 33 ? 4.025 27.723 -32.758 1.00 0.00 212 LEU A CA 5
ATOM 5562 C C . LEU A 1 33 ? 2.778 26.937 -32.429 1.00 0.00 212 LEU A C 5
ATOM 5563 O O . LEU A 1 33 ? 2.861 25.804 -31.959 1.00 0.00 212 LEU A O 5
ATOM 5579 N N . ARG A 1 34 ? 1.586 27.526 -32.671 1.00 0.00 213 ARG A N 5
ATOM 5580 C CA . ARG A 1 34 ? 0.344 26.849 -32.346 1.00 0.00 213 ARG A CA 5
ATOM 5581 C C . ARG A 1 34 ? 0.212 25.580 -33.150 1.00 0.00 213 ARG A C 5
ATOM 5582 O O . ARG A 1 34 ? -0.216 24.555 -32.622 1.00 0.00 213 ARG A O 5
ATOM 5603 N N . THR A 1 35 ? 0.580 25.607 -34.450 1.00 0.00 214 THR A N 5
ATOM 5604 C CA . THR A 1 35 ? 0.449 24.409 -35.255 1.00 0.00 214 THR A CA 5
ATOM 5605 C C . THR A 1 35 ? 1.584 23.475 -34.927 1.00 0.00 214 THR A C 5
ATOM 5606 O O . THR A 1 35 ? 1.437 22.260 -35.025 1.00 0.00 214 THR A O 5
ATOM 5617 N N . LEU A 1 36 ? 2.752 24.025 -34.529 1.00 0.00 215 LEU A N 5
ATOM 5618 C CA . LEU A 1 36 ? 3.886 23.195 -34.186 1.00 0.00 215 LEU A CA 5
ATOM 5619 C C . LEU A 1 36 ? 3.530 22.394 -32.959 1.00 0.00 215 LEU A C 5
ATOM 5620 O O . LEU A 1 36 ? 3.841 21.207 -32.862 1.00 0.00 215 LEU A O 5
ATOM 5636 N N . TYR A 1 37 ? 2.872 23.047 -31.974 1.00 0.00 216 TYR A N 5
ATOM 5637 C CA . TYR A 1 37 ? 2.475 22.373 -30.759 1.00 0.00 216 TYR A CA 5
ATOM 5638 C C . TYR A 1 37 ? 1.493 21.286 -31.103 1.00 0.00 216 TYR A C 5
ATOM 5639 O O . TYR A 1 37 ? 1.492 20.228 -30.484 1.00 0.00 216 TYR A O 5
ATOM 5657 N N . ALA A 1 38 ? 0.614 21.538 -32.095 1.00 0.00 217 ALA A N 5
ATOM 5658 C CA . ALA A 1 38 ? -0.366 20.549 -32.482 1.00 0.00 217 ALA A CA 5
ATOM 5659 C C . ALA A 1 38 ? 0.349 19.312 -32.968 1.00 0.00 217 ALA A C 5
ATOM 5660 O O . ALA A 1 38 ? -0.081 18.195 -32.694 1.00 0.00 217 ALA A O 5
ATOM 5667 N N . ARG A 1 39 ? 1.466 19.490 -33.709 1.00 0.00 218 ARG A N 5
ATOM 5668 C CA . ARG A 1 39 ? 2.209 18.362 -34.222 1.00 0.00 218 ARG A CA 5
ATOM 5669 C C . ARG A 1 39 ? 2.758 17.590 -33.055 1.00 0.00 218 ARG A C 5
ATOM 5670 O O . ARG A 1 39 ? 2.780 16.360 -33.057 1.00 0.00 218 ARG A O 5
ATOM 5691 N N . LEU A 1 40 ? 3.235 18.328 -32.032 1.00 0.00 219 LEU A N 5
ATOM 5692 C CA . LEU A 1 40 ? 3.794 17.711 -30.845 1.00 0.00 219 LEU A CA 5
ATOM 5693 C C . LEU A 1 40 ? 2.705 16.966 -30.114 1.00 0.00 219 LEU A C 5
ATOM 5694 O O . LEU A 1 40 ? 2.913 15.853 -29.640 1.00 0.00 219 LEU A O 5
ATOM 5710 N N . LYS A 1 41 ? 1.508 17.584 -30.007 1.00 0.00 220 LYS A N 5
ATOM 5711 C CA . LYS A 1 41 ? 0.397 16.973 -29.317 1.00 0.00 220 LYS A CA 5
ATOM 5712 C C . LYS A 1 41 ? 0.013 15.694 -30.016 1.00 0.00 220 LYS A C 5
ATOM 5713 O O . LYS A 1 41 ? -0.299 14.694 -29.370 1.00 0.00 220 LYS A O 5
ATOM 5732 N N . LYS A 1 42 ? 0.024 15.699 -31.368 1.00 0.00 221 LYS A N 5
ATOM 5733 C CA . LYS A 1 42 ? -0.344 14.518 -32.118 1.00 0.00 221 LYS A CA 5
ATOM 5734 C C . LYS A 1 42 ? 0.806 13.541 -32.098 1.00 0.00 221 LYS A C 5
ATOM 5735 O O . LYS A 1 42 ? 0.673 12.415 -32.573 1.00 0.00 221 LYS A O 5
ATOM 5754 N N . ASN A 1 43 ? 1.968 13.964 -31.543 1.00 0.00 222 ASN A N 5
ATOM 5755 C CA . ASN A 1 43 ? 3.132 13.107 -31.459 1.00 0.00 222 ASN A CA 5
ATOM 5756 C C . ASN A 1 43 ? 3.593 12.770 -32.852 1.00 0.00 222 ASN A C 5
ATOM 5757 O O . ASN A 1 43 ? 4.009 11.647 -33.131 1.00 0.00 222 ASN A O 5
ATOM 5768 N N . GLU A 1 44 ? 3.530 13.762 -33.765 1.00 0.00 223 GLU A N 5
ATOM 5769 C CA . GLU A 1 44 ? 3.975 13.539 -35.119 1.00 0.00 223 GLU A CA 5
ATOM 5770 C C . GLU A 1 44 ? 5.429 13.910 -35.178 1.00 0.00 223 GLU A C 5
ATOM 5771 O O . GLU A 1 44 ? 6.119 13.607 -36.152 1.00 0.00 223 GLU A O 5
ATOM 5783 N N . ILE A 1 45 ? 5.927 14.583 -34.118 1.00 0.00 224 ILE A N 5
ATOM 5784 C CA . ILE A 1 45 ? 7.309 14.983 -34.080 1.00 0.00 224 ILE A CA 5
ATOM 5785 C C . ILE A 1 45 ? 7.792 14.664 -32.695 1.00 0.00 224 ILE A C 5
ATOM 5786 O O . ILE A 1 45 ? 7.020 14.652 -31.735 1.00 0.00 224 ILE A O 5
ATOM 5802 N N . PRO A 1 46 ? 9.068 14.387 -32.577 1.00 0.00 225 PRO A N 5
ATOM 5803 C CA . PRO A 1 46 ? 9.667 14.070 -31.294 1.00 0.00 225 PRO A CA 5
ATOM 5804 C C . PRO A 1 46 ? 9.852 15.279 -30.424 1.00 0.00 225 PRO A C 5
ATOM 5805 O O . PRO A 1 46 ? 9.734 16.412 -30.885 1.00 0.00 225 PRO A O 5
ATOM 5816 N N . LYS A 1 47 ? 10.144 15.052 -29.122 1.00 0.00 226 LYS A N 5
ATOM 5817 C CA . LYS A 1 47 ? 10.344 16.149 -28.197 1.00 0.00 226 LYS A CA 5
ATOM 5818 C C . LYS A 1 47 ? 11.518 16.959 -28.679 1.00 0.00 226 LYS A C 5
ATOM 5819 O O . LYS A 1 47 ? 11.510 18.190 -28.624 1.00 0.00 226 LYS A O 5
ATOM 5838 N N . GLU A 1 48 ? 12.574 16.264 -29.160 1.00 0.00 227 GLU A N 5
ATOM 5839 C CA . GLU A 1 48 ? 13.744 16.942 -29.664 1.00 0.00 227 GLU A CA 5
ATOM 5840 C C . GLU A 1 48 ? 13.338 17.730 -30.880 1.00 0.00 227 GLU A C 5
ATOM 5841 O O . GLU A 1 48 ? 13.829 18.832 -31.108 1.00 0.00 227 GLU A O 5
ATOM 5853 N N . GLY A 1 49 ? 12.425 17.157 -31.700 1.00 0.00 228 GLY A N 5
ATOM 5854 C CA . GLY A 1 49 ? 11.965 17.822 -32.901 1.00 0.00 228 GLY A CA 5
ATOM 5855 C C . GLY A 1 49 ? 11.279 19.100 -32.526 1.00 0.00 228 GLY A C 5
ATOM 5856 O O . GLY A 1 49 ? 11.487 20.134 -33.156 1.00 0.00 228 GLY A O 5
ATOM 5860 N N . PHE A 1 50 ? 10.440 19.052 -31.472 1.00 0.00 229 PHE A N 5
ATOM 5861 C CA . PHE A 1 50 ? 9.721 20.225 -31.035 1.00 0.00 229 PHE A CA 5
ATOM 5862 C C . PHE A 1 50 ? 10.711 21.268 -30.595 1.00 0.00 229 PHE A C 5
ATOM 5863 O O . PHE A 1 50 ? 10.600 22.436 -30.957 1.00 0.00 229 PHE A O 5
ATOM 5880 N N . THR A 1 51 ? 11.709 20.850 -29.791 1.00 0.00 230 THR A N 5
ATOM 5881 C CA . THR A 1 51 ? 12.698 21.775 -29.282 1.00 0.00 230 THR A CA 5
ATOM 5882 C C . THR A 1 51 ? 13.477 22.374 -30.427 1.00 0.00 230 THR A C 5
ATOM 5883 O O . THR A 1 51 ? 13.682 23.584 -30.476 1.00 0.00 230 THR A O 5
ATOM 5894 N N . ARG A 1 52 ? 13.921 21.530 -31.384 1.00 0.00 231 ARG A N 5
ATOM 5895 C CA . ARG A 1 52 ? 14.705 22.013 -32.503 1.00 0.00 231 ARG A CA 5
ATOM 5896 C C . ARG A 1 52 ? 13.895 22.987 -33.320 1.00 0.00 231 ARG A C 5
ATOM 5897 O O . ARG A 1 52 ? 14.394 24.043 -33.713 1.00 0.00 231 ARG A O 5
ATOM 5918 N N . HIS A 1 53 ? 12.616 22.655 -33.595 1.00 0.00 232 HIS A N 5
ATOM 5919 C CA . HIS A 1 53 ? 11.785 23.529 -34.394 1.00 0.00 232 HIS A CA 5
ATOM 5920 C C . HIS A 1 53 ? 11.533 24.809 -33.646 1.00 0.00 232 HIS A C 5
ATOM 5921 O O . HIS A 1 53 ? 11.524 25.882 -34.239 1.00 0.00 232 HIS A O 5
ATOM 5934 N N . MET A 1 54 ? 11.334 24.723 -32.312 1.00 0.00 233 MET A N 5
ATOM 5935 C CA . MET A 1 54 ? 11.065 25.905 -31.519 1.00 0.00 233 MET A CA 5
ATOM 5936 C C . MET A 1 54 ? 12.228 26.854 -31.605 1.00 0.00 233 MET A C 5
ATOM 5937 O O . MET A 1 54 ? 12.036 28.067 -31.666 1.00 0.00 233 MET A O 5
ATOM 5951 N N . LYS A 1 55 ? 13.466 26.322 -31.621 1.00 0.00 234 LYS A N 5
ATOM 5952 C CA . LYS A 1 55 ? 14.635 27.171 -31.687 1.00 0.00 234 LYS A CA 5
ATOM 5953 C C . LYS A 1 55 ? 14.616 27.939 -32.983 1.00 0.00 234 LYS A C 5
ATOM 5954 O O . LYS A 1 55 ? 15.036 29.084 -33.034 1.00 0.00 234 LYS A O 5
ATOM 5973 N N . ASP A 1 56 ? 14.152 27.304 -34.073 1.00 0.00 235 ASP A N 5
ATOM 5974 C CA . ASP A 1 56 ? 14.133 27.968 -35.358 1.00 0.00 235 ASP A CA 5
ATOM 5975 C C . ASP A 1 56 ? 13.064 29.037 -35.379 1.00 0.00 235 ASP A C 5
ATOM 5976 O O . ASP A 1 56 ? 13.140 29.970 -36.177 1.00 0.00 235 ASP A O 5
ATOM 5985 N N . ILE A 1 57 ? 12.032 28.927 -34.513 1.00 0.00 236 ILE A N 5
ATOM 5986 C CA . ILE A 1 57 ? 10.961 29.900 -34.530 1.00 0.00 236 ILE A CA 5
ATOM 5987 C C . ILE A 1 57 ? 11.296 31.064 -33.634 1.00 0.00 236 ILE A C 5
ATOM 5988 O O . ILE A 1 57 ? 11.301 32.210 -34.078 1.00 0.00 236 ILE A O 5
ATOM 6004 N N . VAL A 1 58 ? 11.586 30.800 -32.340 1.00 0.00 237 VAL A N 5
ATOM 6005 C CA . VAL A 1 58 ? 11.853 31.884 -31.418 1.00 0.00 237 VAL A CA 5
ATOM 6006 C C . VAL A 1 58 ? 13.300 32.296 -31.482 1.00 0.00 237 VAL A C 5
ATOM 6007 O O . VAL A 1 58 ? 13.626 33.455 -31.231 1.00 0.00 237 VAL A O 5
ATOM 6020 N N . GLY A 1 59 ? 14.206 31.362 -31.826 1.00 0.00 238 GLY A N 5
ATOM 6021 C CA . GLY A 1 59 ? 15.608 31.686 -31.894 1.00 0.00 238 GLY A CA 5
ATOM 6022 C C . GLY A 1 59 ? 16.282 30.989 -30.757 1.00 0.00 238 GLY A C 5
ATOM 6023 O O . GLY A 1 59 ? 15.684 30.753 -29.710 1.00 0.00 238 GLY A O 5
ATOM 6027 N N . ASP A 1 60 ? 17.575 30.652 -30.944 1.00 0.00 239 ASP A N 5
ATOM 6028 C CA . ASP A 1 60 ? 18.323 29.961 -29.920 1.00 0.00 239 ASP A CA 5
ATOM 6029 C C . ASP A 1 60 ? 18.445 30.848 -28.708 1.00 0.00 239 ASP A C 5
ATOM 6030 O O . ASP A 1 60 ? 18.342 30.385 -27.573 1.00 0.00 239 ASP A O 5
ATOM 6039 N N . GLN A 1 61 ? 18.670 32.160 -28.938 1.00 0.00 240 GLN A N 5
ATOM 6040 C CA . GLN A 1 61 ? 18.848 33.084 -27.841 1.00 0.00 240 GLN A CA 5
ATOM 6041 C C . GLN A 1 61 ? 17.557 33.254 -27.089 1.00 0.00 240 GLN A C 5
ATOM 6042 O O . GLN A 1 61 ? 17.548 33.295 -25.865 1.00 0.00 240 GLN A O 5
ATOM 6056 N N . MET A 1 62 ? 16.423 33.343 -27.808 1.00 0.00 241 MET A N 5
ATOM 6057 C CA . MET A 1 62 ? 15.155 33.540 -27.157 1.00 0.00 241 MET A CA 5
ATOM 6058 C C . MET A 1 62 ? 14.795 32.306 -26.380 1.00 0.00 241 MET A C 5
ATOM 6059 O O . MET A 1 62 ? 14.222 32.388 -25.298 1.00 0.00 241 MET A O 5
ATOM 6073 N N . LEU A 1 63 ? 15.130 31.127 -26.930 1.00 0.00 242 LEU A N 5
ATOM 6074 C CA . LEU A 1 63 ? 14.795 29.882 -26.288 1.00 0.00 242 LEU A CA 5
ATOM 6075 C C . LEU A 1 63 ? 15.447 29.799 -24.929 1.00 0.00 242 LEU A C 5
ATOM 6076 O O . LEU A 1 63 ? 14.783 29.500 -23.936 1.00 0.00 242 LEU A O 5
ATOM 6092 N N . ARG A 1 64 ? 16.771 30.066 -24.847 1.00 0.00 243 ARG A N 5
ATOM 6093 C CA . ARG A 1 64 ? 17.453 29.964 -23.575 1.00 0.00 243 ARG A CA 5
ATOM 6094 C C . ARG A 1 64 ? 17.035 31.093 -22.666 1.00 0.00 243 ARG A C 5
ATOM 6095 O O . ARG A 1 64 ? 16.932 30.907 -21.453 1.00 0.00 243 ARG A O 5
ATOM 6116 N N . MET A 1 65 ? 16.776 32.298 -23.223 1.00 0.00 244 MET A N 5
ATOM 6117 C CA . MET A 1 65 ? 16.391 33.419 -22.393 1.00 0.00 244 MET A CA 5
ATOM 6118 C C . MET A 1 65 ? 15.033 33.178 -21.793 1.00 0.00 244 MET A C 5
ATOM 6119 O O . MET A 1 65 ? 14.800 33.512 -20.635 1.00 0.00 244 MET A O 5
ATOM 6133 N N . ALA A 1 66 ? 14.094 32.591 -22.568 1.00 0.00 245 ALA A N 5
ATOM 6134 C CA . ALA A 1 66 ? 12.762 32.353 -22.054 1.00 0.00 245 ALA A CA 5
ATOM 6135 C C . ALA A 1 66 ? 12.834 31.414 -20.881 1.00 0.00 245 ALA A C 5
ATOM 6136 O O . ALA A 1 66 ? 12.193 31.641 -19.857 1.00 0.00 245 ALA A O 5
ATOM 6143 N N . VAL A 1 67 ? 13.634 30.335 -21.005 1.00 0.00 246 VAL A N 5
ATOM 6144 C CA . VAL A 1 67 ? 13.753 29.376 -19.931 1.00 0.00 246 VAL A CA 5
ATOM 6145 C C . VAL A 1 67 ? 14.409 30.048 -18.755 1.00 0.00 246 VAL A C 5
ATOM 6146 O O . VAL A 1 67 ? 13.998 29.864 -17.611 1.00 0.00 246 VAL A O 5
ATOM 6159 N N . SER A 1 68 ? 15.449 30.862 -19.028 1.00 0.00 247 SER A N 5
ATOM 6160 C CA . SER A 1 68 ? 16.175 31.532 -17.969 1.00 0.00 247 SER A CA 5
ATOM 6161 C C . SER A 1 68 ? 15.258 32.466 -17.217 1.00 0.00 247 SER A C 5
ATOM 6162 O O . SER A 1 68 ? 15.308 32.527 -15.990 1.00 0.00 247 SER A O 5
ATOM 6170 N N . LYS A 1 69 ? 14.408 33.234 -17.936 1.00 0.00 248 LYS A N 5
ATOM 6171 C CA . LYS A 1 69 ? 13.527 34.174 -17.273 1.00 0.00 248 LYS A CA 5
ATOM 6172 C C . LYS A 1 69 ? 12.510 33.426 -16.458 1.00 0.00 248 LYS A C 5
ATOM 6173 O O . LYS A 1 69 ? 12.159 33.846 -15.358 1.00 0.00 248 LYS A O 5
ATOM 6192 N N . LEU A 1 70 ? 11.998 32.302 -16.998 1.00 0.00 249 LEU A N 5
ATOM 6193 C CA . LEU A 1 70 ? 11.003 31.530 -16.292 1.00 0.00 249 LEU A CA 5
ATOM 6194 C C . LEU A 1 70 ? 11.607 30.948 -15.042 1.00 0.00 249 LEU A C 5
ATOM 6195 O O . LEU A 1 70 ? 10.965 30.927 -13.993 1.00 0.00 249 LEU A O 5
ATOM 6211 N N . GLN A 1 71 ? 12.859 30.439 -15.127 1.00 0.00 250 GLN A N 5
ATOM 6212 C CA . GLN A 1 71 ? 13.502 29.880 -13.957 1.00 0.00 250 GLN A CA 5
ATOM 6213 C C . GLN A 1 71 ? 13.764 30.998 -12.985 1.00 0.00 250 GLN A C 5
ATOM 6214 O O . GLN A 1 71 ? 13.565 30.845 -11.782 1.00 0.00 250 GLN A O 5
ATOM 6228 N N . GLN A 1 72 ? 14.226 32.160 -13.515 1.00 0.00 251 GLN A N 5
ATOM 6229 C CA . GLN A 1 72 ? 14.510 33.322 -12.697 1.00 0.00 251 GLN A CA 5
ATOM 6230 C C . GLN A 1 72 ? 15.483 32.939 -11.612 1.00 0.00 251 GLN A C 5
ATOM 6231 O O . GLN A 1 72 ? 15.146 32.924 -10.427 1.00 0.00 251 GLN A O 5
ATOM 6245 N N . VAL A 1 73 ? 16.740 32.639 -12.006 1.00 0.00 252 VAL A N 5
ATOM 6246 C CA . VAL A 1 73 ? 17.739 32.265 -11.038 1.00 0.00 252 VAL A CA 5
ATOM 6247 C C . VAL A 1 73 ? 18.705 33.409 -10.952 1.00 0.00 252 VAL A C 5
ATOM 6248 O O . VAL A 1 73 ? 19.359 33.760 -11.933 1.00 0.00 252 VAL A O 5
ATOM 6261 N N . ASN A 1 74 ? 18.825 34.010 -9.747 1.00 0.00 253 ASN A N 5
ATOM 6262 C CA . ASN A 1 74 ? 19.722 35.129 -9.568 1.00 0.00 253 ASN A CA 5
ATOM 6263 C C . ASN A 1 74 ? 20.981 34.624 -8.917 1.00 0.00 253 ASN A C 5
ATOM 6264 O O . ASN A 1 74 ? 21.841 35.405 -8.520 1.00 0.00 253 ASN A O 5
ATOM 6275 N N . TYR A 1 75 ? 21.122 33.289 -8.799 1.00 0.00 254 TYR A N 5
ATOM 6276 C CA . TYR A 1 75 ? 22.301 32.735 -8.179 1.00 0.00 254 TYR A CA 5
ATOM 6277 C C . TYR A 1 75 ? 23.456 32.866 -9.182 1.00 0.00 254 TYR A C 5
ATOM 6278 O O . TYR A 1 75 ? 24.604 33.134 -8.734 1.00 0.00 254 TYR A O 5
ATOM 6296 N N . MET A 1 1 ? -6.549 37.938 -11.010 1.00 0.00 180 MET A N 6
ATOM 6297 C CA . MET A 1 1 ? -6.519 37.797 -12.489 1.00 0.00 180 MET A CA 6
ATOM 6298 C C . MET A 1 1 ? -5.253 37.123 -12.928 1.00 0.00 180 MET A C 6
ATOM 6299 O O . MET A 1 1 ? -5.259 36.284 -13.831 1.00 0.00 180 MET A O 6
ATOM 6312 N N . MET A 1 2 ? -4.121 37.482 -12.287 1.00 0.00 181 MET A N 6
ATOM 6313 C CA . MET A 1 2 ? -2.862 36.892 -12.648 1.00 0.00 181 MET A CA 6
ATOM 6314 C C . MET A 1 2 ? -1.951 37.037 -11.470 1.00 0.00 181 MET A C 6
ATOM 6315 O O . MET A 1 2 ? -2.180 37.868 -10.591 1.00 0.00 181 MET A O 6
ATOM 6329 N N . ASN A 1 3 ? -0.880 36.217 -11.431 1.00 0.00 182 ASN A N 6
ATOM 6330 C CA . ASN A 1 3 ? 0.056 36.284 -10.340 1.00 0.00 182 ASN A CA 6
ATOM 6331 C C . ASN A 1 3 ? 1.308 36.914 -10.900 1.00 0.00 182 ASN A C 6
ATOM 6332 O O . ASN A 1 3 ? 1.979 36.334 -11.755 1.00 0.00 182 ASN A O 6
ATOM 6343 N N . PRO A 1 4 ? 1.631 38.108 -10.442 1.00 0.00 183 PRO A N 6
ATOM 6344 C CA . PRO A 1 4 ? 2.811 38.820 -10.914 1.00 0.00 183 PRO A CA 6
ATOM 6345 C C . PRO A 1 4 ? 4.105 38.226 -10.434 1.00 0.00 183 PRO A C 6
ATOM 6346 O O . PRO A 1 4 ? 5.170 38.545 -10.959 1.00 0.00 183 PRO A O 6
ATOM 6357 N N . ILE A 1 5 ? 4.041 37.339 -9.418 1.00 0.00 184 ILE A N 6
ATOM 6358 C CA . ILE A 1 5 ? 5.243 36.736 -8.899 1.00 0.00 184 ILE A CA 6
ATOM 6359 C C . ILE A 1 5 ? 5.275 35.318 -9.389 1.00 0.00 184 ILE A C 6
ATOM 6360 O O . ILE A 1 5 ? 4.376 34.527 -9.106 1.00 0.00 184 ILE A O 6
ATOM 6376 N N . ASN A 1 6 ? 6.337 34.966 -10.142 1.00 0.00 185 ASN A N 6
ATOM 6377 C CA . ASN A 1 6 ? 6.458 33.629 -10.658 1.00 0.00 185 ASN A CA 6
ATOM 6378 C C . ASN A 1 6 ? 7.896 33.234 -10.508 1.00 0.00 185 ASN A C 6
ATOM 6379 O O . ASN A 1 6 ? 8.775 33.792 -11.160 1.00 0.00 185 ASN A O 6
ATOM 6390 N N . ARG A 1 7 ? 8.162 32.252 -9.621 1.00 0.00 186 ARG A N 6
ATOM 6391 C CA . ARG A 1 7 ? 9.513 31.805 -9.408 1.00 0.00 186 ARG A CA 6
ATOM 6392 C C . ARG A 1 7 ? 9.464 30.311 -9.320 1.00 0.00 186 ARG A C 6
ATOM 6393 O O . ARG A 1 7 ? 8.675 29.750 -8.561 1.00 0.00 186 ARG A O 6
ATOM 6414 N N . ASN A 1 8 ? 10.315 29.624 -10.110 1.00 0.00 187 ASN A N 6
ATOM 6415 C CA . ASN A 1 8 ? 10.325 28.187 -10.084 1.00 0.00 187 ASN A CA 6
ATOM 6416 C C . ASN A 1 8 ? 11.751 27.755 -10.323 1.00 0.00 187 ASN A C 6
ATOM 6417 O O . ASN A 1 8 ? 12.295 27.949 -11.409 1.00 0.00 187 ASN A O 6
ATOM 6428 N N . PRO A 1 9 ? 12.377 27.177 -9.315 1.00 0.00 188 PRO A N 6
ATOM 6429 C CA . PRO A 1 9 ? 13.750 26.706 -9.432 1.00 0.00 188 PRO A CA 6
ATOM 6430 C C . PRO A 1 9 ? 13.881 25.478 -10.283 1.00 0.00 188 PRO A C 6
ATOM 6431 O O . PRO A 1 9 ? 14.969 25.146 -10.747 1.00 0.00 188 PRO A O 6
ATOM 6442 N N . LYS A 1 10 ? 12.753 24.770 -10.506 1.00 0.00 189 LYS A N 6
ATOM 6443 C CA . LYS A 1 10 ? 12.777 23.574 -11.309 1.00 0.00 189 LYS A CA 6
ATOM 6444 C C . LYS A 1 10 ? 12.572 23.987 -12.737 1.00 0.00 189 LYS A C 6
ATOM 6445 O O . LYS A 1 10 ? 12.161 25.111 -13.022 1.00 0.00 189 LYS A O 6
ATOM 6464 N N . GLN A 1 11 ? 12.861 23.067 -13.685 1.00 0.00 190 GLN A N 6
ATOM 6465 C CA . GLN A 1 11 ? 12.698 23.385 -15.080 1.00 0.00 190 GLN A CA 6
ATOM 6466 C C . GLN A 1 11 ? 11.226 23.513 -15.353 1.00 0.00 190 GLN A C 6
ATOM 6467 O O . GLN A 1 11 ? 10.424 22.676 -14.936 1.00 0.00 190 GLN A O 6
ATOM 6481 N N . VAL A 1 12 ? 10.847 24.585 -16.077 1.00 0.00 191 VAL A N 6
ATOM 6482 C CA . VAL A 1 12 ? 9.461 24.811 -16.391 1.00 0.00 191 VAL A CA 6
ATOM 6483 C C . VAL A 1 12 ? 9.108 23.985 -17.602 1.00 0.00 191 VAL A C 6
ATOM 6484 O O . VAL A 1 12 ? 9.951 23.686 -18.449 1.00 0.00 191 VAL A O 6
ATOM 6497 N N . PRO A 1 13 ? 7.852 23.595 -17.680 1.00 0.00 192 PRO A N 6
ATOM 6498 C CA . PRO A 1 13 ? 7.356 22.796 -18.791 1.00 0.00 192 PRO A CA 6
ATOM 6499 C C . PRO A 1 13 ? 7.192 23.586 -20.055 1.00 0.00 192 PRO A C 6
ATOM 6500 O O . PRO A 1 13 ? 7.108 24.813 -20.029 1.00 0.00 192 PRO A O 6
ATOM 6511 N N . PHE A 1 14 ? 7.122 22.877 -21.206 1.00 0.00 193 PHE A N 6
ATOM 6512 C CA . PHE A 1 14 ? 6.968 23.539 -22.484 1.00 0.00 193 PHE A CA 6
ATOM 6513 C C . PHE A 1 14 ? 5.624 24.205 -22.542 1.00 0.00 193 PHE A C 6
ATOM 6514 O O . PHE A 1 14 ? 5.443 25.180 -23.264 1.00 0.00 193 PHE A O 6
ATOM 6531 N N . ALA A 1 15 ? 4.644 23.688 -21.774 1.00 0.00 194 ALA A N 6
ATOM 6532 C CA . ALA A 1 15 ? 3.316 24.251 -21.780 1.00 0.00 194 ALA A CA 6
ATOM 6533 C C . ALA A 1 15 ? 3.374 25.690 -21.329 1.00 0.00 194 ALA A C 6
ATOM 6534 O O . ALA A 1 15 ? 2.645 26.532 -21.843 1.00 0.00 194 ALA A O 6
ATOM 6541 N N . ALA A 1 16 ? 4.245 26.004 -20.342 1.00 0.00 195 ALA A N 6
ATOM 6542 C CA . ALA A 1 16 ? 4.338 27.360 -19.844 1.00 0.00 195 ALA A CA 6
ATOM 6543 C C . ALA A 1 16 ? 5.242 28.172 -20.741 1.00 0.00 195 ALA A C 6
ATOM 6544 O O . ALA A 1 16 ? 5.301 29.397 -20.624 1.00 0.00 195 ALA A O 6
ATOM 6551 N N . LEU A 1 17 ? 5.972 27.514 -21.667 1.00 0.00 196 LEU A N 6
ATOM 6552 C CA . LEU A 1 17 ? 6.873 28.236 -22.539 1.00 0.00 196 LEU A CA 6
ATOM 6553 C C . LEU A 1 17 ? 6.114 28.774 -23.719 1.00 0.00 196 LEU A C 6
ATOM 6554 O O . LEU A 1 17 ? 6.471 29.817 -24.260 1.00 0.00 196 LEU A O 6
ATOM 6570 N N . LEU A 1 18 ? 5.032 28.085 -24.142 1.00 0.00 197 LEU A N 6
ATOM 6571 C CA . LEU A 1 18 ? 4.298 28.521 -25.313 1.00 0.00 197 LEU A CA 6
ATOM 6572 C C . LEU A 1 18 ? 3.759 29.924 -25.129 1.00 0.00 197 LEU A C 6
ATOM 6573 O O . LEU A 1 18 ? 4.059 30.794 -25.936 1.00 0.00 197 LEU A O 6
ATOM 6589 N N . PRO A 1 19 ? 2.982 30.193 -24.090 1.00 0.00 198 PRO A N 6
ATOM 6590 C CA . PRO A 1 19 ? 2.419 31.527 -23.906 1.00 0.00 198 PRO A CA 6
ATOM 6591 C C . PRO A 1 19 ? 3.450 32.599 -23.736 1.00 0.00 198 PRO A C 6
ATOM 6592 O O . PRO A 1 19 ? 3.242 33.736 -24.145 1.00 0.00 198 PRO A O 6
ATOM 6603 N N . THR A 1 20 ? 4.605 32.254 -23.135 1.00 0.00 199 THR A N 6
ATOM 6604 C CA . THR A 1 20 ? 5.645 33.234 -22.938 1.00 0.00 199 THR A CA 6
ATOM 6605 C C . THR A 1 20 ? 6.231 33.573 -24.278 1.00 0.00 199 THR A C 6
ATOM 6606 O O . THR A 1 20 ? 6.454 34.738 -24.601 1.00 0.00 199 THR A O 6
ATOM 6617 N N . LEU A 1 21 ? 6.483 32.528 -25.093 1.00 0.00 200 LEU A N 6
ATOM 6618 C CA . LEU A 1 21 ? 7.091 32.716 -26.384 1.00 0.00 200 LEU A CA 6
ATOM 6619 C C . LEU A 1 21 ? 6.114 33.351 -27.322 1.00 0.00 200 LEU A C 6
ATOM 6620 O O . LEU A 1 21 ? 6.478 34.227 -28.090 1.00 0.00 200 LEU A O 6
ATOM 6636 N N . MET A 1 22 ? 4.837 32.937 -27.261 1.00 0.00 201 MET A N 6
ATOM 6637 C CA . MET A 1 22 ? 3.837 33.487 -28.145 1.00 0.00 201 MET A CA 6
ATOM 6638 C C . MET A 1 22 ? 3.701 34.962 -27.883 1.00 0.00 201 MET A C 6
ATOM 6639 O O . MET A 1 22 ? 3.466 35.741 -28.802 1.00 0.00 201 MET A O 6
ATOM 6653 N N . ASN A 1 23 ? 3.845 35.378 -26.611 1.00 0.00 202 ASN A N 6
ATOM 6654 C CA . ASN A 1 23 ? 3.721 36.778 -26.271 1.00 0.00 202 ASN A CA 6
ATOM 6655 C C . ASN A 1 23 ? 4.897 37.549 -26.832 1.00 0.00 202 ASN A C 6
ATOM 6656 O O . ASN A 1 23 ? 4.805 38.760 -27.029 1.00 0.00 202 ASN A O 6
ATOM 6667 N N . GLN A 1 24 ? 6.036 36.868 -27.097 1.00 0.00 203 GLN A N 6
ATOM 6668 C CA . GLN A 1 24 ? 7.205 37.560 -27.604 1.00 0.00 203 GLN A CA 6
ATOM 6669 C C . GLN A 1 24 ? 7.306 37.329 -29.084 1.00 0.00 203 GLN A C 6
ATOM 6670 O O . GLN A 1 24 ? 8.221 37.831 -29.737 1.00 0.00 203 GLN A O 6
ATOM 6684 N N . LEU A 1 25 ? 6.358 36.563 -29.647 1.00 0.00 204 LEU A N 6
ATOM 6685 C CA . LEU A 1 25 ? 6.393 36.267 -31.058 1.00 0.00 204 LEU A CA 6
ATOM 6686 C C . LEU A 1 25 ? 5.316 37.039 -31.753 1.00 0.00 204 LEU A C 6
ATOM 6687 O O . LEU A 1 25 ? 4.330 37.462 -31.153 1.00 0.00 204 LEU A O 6
ATOM 6703 N N . ASP A 1 26 ? 5.513 37.245 -33.077 1.00 0.00 205 ASP A N 6
ATOM 6704 C CA . ASP A 1 26 ? 4.540 37.940 -33.877 1.00 0.00 205 ASP A CA 6
ATOM 6705 C C . ASP A 1 26 ? 3.392 36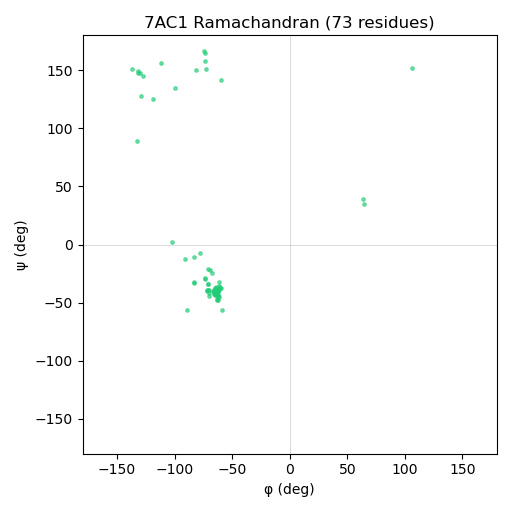.987 -34.074 1.00 0.00 205 ASP A C 6
ATOM 6706 O O . ASP A 1 26 ? 3.505 35.800 -33.780 1.00 0.00 205 ASP A O 6
ATOM 6715 N N . LYS A 1 27 ? 2.255 37.485 -34.603 1.00 0.00 206 LYS A N 6
ATOM 6716 C CA . LYS A 1 27 ? 1.096 36.638 -34.791 1.00 0.00 206 LYS A CA 6
ATOM 6717 C C . LYS A 1 27 ? 1.436 35.527 -35.740 1.00 0.00 206 LYS A C 6
ATOM 6718 O O . LYS A 1 27 ? 1.049 34.381 -35.530 1.00 0.00 206 LYS A O 6
ATOM 6737 N N . ASP A 1 28 ? 2.173 35.849 -36.821 1.00 0.00 207 ASP A N 6
ATOM 6738 C CA . ASP A 1 28 ? 2.514 34.841 -37.798 1.00 0.00 207 ASP A CA 6
ATOM 6739 C C . ASP A 1 28 ? 3.403 33.792 -37.169 1.00 0.00 207 ASP A C 6
ATOM 6740 O O . ASP A 1 28 ? 3.234 32.600 -37.414 1.00 0.00 207 ASP A O 6
ATOM 6749 N N . ARG A 1 29 ? 4.381 34.221 -36.342 1.00 0.00 208 ARG A N 6
ATOM 6750 C CA . ARG A 1 29 ? 5.289 33.282 -35.714 1.00 0.00 208 ARG A CA 6
ATOM 6751 C C . ARG A 1 29 ? 4.550 32.477 -34.677 1.00 0.00 208 ARG A C 6
ATOM 6752 O O . ARG A 1 29 ? 4.784 31.279 -34.524 1.00 0.00 208 ARG A O 6
ATOM 6773 N N . ALA A 1 30 ? 3.636 33.134 -33.929 1.00 0.00 209 ALA A N 6
ATOM 6774 C CA . ALA A 1 30 ? 2.889 32.457 -32.894 1.00 0.00 209 ALA A CA 6
ATOM 6775 C C . ALA A 1 30 ? 2.013 31.415 -33.529 1.00 0.00 209 ALA A C 6
ATOM 6776 O O . ALA A 1 30 ? 1.837 30.328 -32.988 1.00 0.00 209 ALA A O 6
ATOM 6783 N N . LEU A 1 31 ? 1.443 31.739 -34.707 1.00 0.00 210 LEU A N 6
ATOM 6784 C CA . LEU A 1 31 ? 0.569 30.830 -35.401 1.00 0.00 210 LEU A CA 6
ATOM 6785 C C . LEU A 1 31 ? 1.338 29.581 -35.742 1.00 0.00 210 LEU A C 6
ATOM 6786 O O . LEU A 1 31 ? 0.831 28.467 -35.598 1.00 0.00 210 LEU A O 6
ATOM 6802 N N . GLN A 1 32 ? 2.591 29.752 -36.208 1.00 0.00 211 GLN A N 6
ATOM 6803 C CA . GLN A 1 32 ? 3.410 28.618 -36.570 1.00 0.00 211 GLN A CA 6
ATOM 6804 C C . GLN A 1 32 ? 3.665 27.783 -35.341 1.00 0.00 211 GLN A C 6
ATOM 6805 O O . GLN A 1 32 ? 3.685 26.559 -35.406 1.00 0.00 211 GLN A O 6
ATOM 6819 N N . LEU A 1 33 ? 3.888 28.439 -34.185 1.00 0.00 212 LEU A N 6
ATOM 6820 C CA . LEU A 1 33 ? 4.147 27.714 -32.963 1.00 0.00 212 LEU A CA 6
ATOM 6821 C C . LEU A 1 33 ? 2.907 26.960 -32.536 1.00 0.00 212 LEU A C 6
ATOM 6822 O O . LEU A 1 33 ? 2.996 25.825 -32.071 1.00 0.00 212 LEU A O 6
ATOM 6838 N N . ARG A 1 34 ? 1.713 27.581 -32.684 1.00 0.00 213 ARG A N 6
ATOM 6839 C CA . ARG A 1 34 ? 0.481 26.936 -32.263 1.00 0.00 213 ARG A CA 6
ATOM 6840 C C . ARG A 1 34 ? 0.262 25.671 -33.048 1.00 0.00 213 ARG A C 6
ATOM 6841 O O . ARG A 1 34 ? -0.150 24.655 -32.490 1.00 0.00 213 ARG A O 6
ATOM 6862 N N . THR A 1 35 ? 0.535 25.697 -34.368 1.00 0.00 214 THR A N 6
ATOM 6863 C CA . THR A 1 35 ? 0.328 24.507 -35.168 1.00 0.00 214 THR A CA 6
ATOM 6864 C C . THR A 1 35 ? 1.449 23.542 -34.896 1.00 0.00 214 THR A C 6
ATOM 6865 O O . THR A 1 35 ? 1.279 22.332 -35.038 1.00 0.00 214 THR A O 6
ATOM 6876 N N . LEU A 1 36 ? 2.635 24.057 -34.505 1.00 0.00 215 LEU A N 6
ATOM 6877 C CA . LEU A 1 36 ? 3.763 23.196 -34.230 1.00 0.00 215 LEU A CA 6
ATOM 6878 C C . LEU A 1 36 ? 3.439 22.373 -33.005 1.00 0.00 215 LEU A C 6
ATOM 6879 O O . LEU A 1 36 ? 3.767 21.192 -32.930 1.00 0.00 215 LEU A O 6
ATOM 6895 N N . TYR A 1 37 ? 2.790 23.007 -32.000 1.00 0.00 216 TYR A N 6
ATOM 6896 C CA . TYR A 1 37 ? 2.427 22.312 -30.783 1.00 0.00 216 TYR A CA 6
ATOM 6897 C C . TYR A 1 37 ? 1.471 21.204 -31.125 1.00 0.00 216 TYR A C 6
ATOM 6898 O O . TYR A 1 37 ? 1.492 20.144 -30.507 1.00 0.00 216 TYR A O 6
ATOM 6916 N N . ALA A 1 38 ? 0.588 21.441 -32.116 1.00 0.00 217 ALA A N 6
ATOM 6917 C CA . ALA A 1 38 ? -0.371 20.437 -32.515 1.00 0.00 217 ALA A CA 6
ATOM 6918 C C . ALA A 1 38 ? 0.370 19.209 -32.993 1.00 0.00 217 ALA A C 6
ATOM 6919 O O . ALA A 1 38 ? -0.070 18.085 -32.759 1.00 0.00 217 ALA A O 6
ATOM 6926 N N . ARG A 1 39 ? 1.518 19.402 -33.687 1.00 0.00 218 ARG A N 6
ATOM 6927 C CA . ARG A 1 39 ? 2.283 18.277 -34.188 1.00 0.00 218 ARG A CA 6
ATOM 6928 C C . ARG A 1 39 ? 2.774 17.483 -33.007 1.00 0.00 218 ARG A C 6
ATOM 6929 O O . ARG A 1 39 ? 2.783 16.252 -33.026 1.00 0.00 218 ARG A O 6
ATOM 6950 N N . LEU A 1 40 ? 3.216 18.204 -31.953 1.00 0.00 219 LEU A N 6
ATOM 6951 C CA . LEU A 1 40 ? 3.723 17.571 -30.756 1.00 0.00 219 LEU A CA 6
ATOM 6952 C C . LEU A 1 40 ? 2.600 16.839 -30.067 1.00 0.00 219 LEU A C 6
ATOM 6953 O O . LEU A 1 40 ? 2.782 15.724 -29.584 1.00 0.00 219 LEU A O 6
ATOM 6969 N N . LYS A 1 41 ? 1.407 17.468 -30.003 1.00 0.00 220 LYS A N 6
ATOM 6970 C CA . LYS A 1 41 ? 0.267 16.865 -29.355 1.00 0.00 220 LYS A CA 6
ATOM 6971 C C . LYS A 1 41 ? -0.096 15.584 -30.065 1.00 0.00 220 LYS A C 6
ATOM 6972 O O . LYS A 1 41 ? -0.419 14.583 -29.427 1.00 0.00 220 LYS A O 6
ATOM 6991 N N . LYS A 1 42 ? -0.056 15.592 -31.417 1.00 0.00 221 LYS A N 6
ATOM 6992 C CA . LYS A 1 42 ? -0.398 14.408 -32.173 1.00 0.00 221 LYS A CA 6
ATOM 6993 C C . LYS A 1 42 ? 0.748 13.428 -32.106 1.00 0.00 221 LYS A C 6
ATOM 6994 O O . LYS A 1 42 ? 0.614 12.284 -32.540 1.00 0.00 221 LYS A O 6
ATOM 7013 N N . ASN A 1 43 ? 1.908 13.870 -31.561 1.00 0.00 222 ASN A N 6
ATOM 7014 C CA . ASN A 1 43 ? 3.066 13.011 -31.431 1.00 0.00 222 ASN A CA 6
ATOM 7015 C C . ASN A 1 43 ? 3.539 12.616 -32.804 1.00 0.00 222 ASN A C 6
ATOM 7016 O O . ASN A 1 43 ? 3.936 11.476 -33.039 1.00 0.00 222 ASN A O 6
ATOM 7027 N N . GLU A 1 44 ? 3.506 13.578 -33.752 1.00 0.00 223 GLU A N 6
ATOM 7028 C CA . GLU A 1 44 ? 3.959 13.300 -35.091 1.00 0.00 223 GLU A CA 6
ATOM 7029 C C . GLU A 1 44 ? 5.417 13.655 -35.160 1.00 0.00 223 GLU A C 6
ATOM 7030 O O . GLU A 1 44 ? 6.101 13.330 -36.129 1.00 0.00 223 GLU A O 6
ATOM 7042 N N . ILE A 1 45 ? 5.925 14.341 -34.112 1.00 0.00 224 ILE A N 6
ATOM 7043 C CA . ILE A 1 45 ? 7.311 14.728 -34.087 1.00 0.00 224 ILE A CA 6
ATOM 7044 C C . ILE A 1 45 ? 7.800 14.426 -32.701 1.00 0.00 224 ILE A C 6
ATOM 7045 O O . ILE A 1 45 ? 7.032 14.431 -31.736 1.00 0.00 224 ILE A O 6
ATOM 7061 N N . PRO A 1 46 ? 9.074 14.142 -32.587 1.00 0.00 225 PRO A N 6
ATOM 7062 C CA . PRO A 1 46 ? 9.679 13.838 -31.303 1.00 0.00 225 PRO A CA 6
ATOM 7063 C C . PRO A 1 46 ? 9.857 15.054 -30.444 1.00 0.00 225 PRO A C 6
ATOM 7064 O O . PRO A 1 46 ? 9.723 16.182 -30.912 1.00 0.00 225 PRO A O 6
ATOM 7075 N N . LYS A 1 47 ? 10.152 14.840 -29.140 1.00 0.00 226 LYS A N 6
ATOM 7076 C CA . LYS A 1 47 ? 10.341 15.946 -28.225 1.00 0.00 226 LYS A CA 6
ATOM 7077 C C . LYS A 1 47 ? 11.499 16.770 -28.718 1.00 0.00 226 LYS A C 6
ATOM 7078 O O . LYS A 1 47 ? 11.465 18.001 -28.680 1.00 0.00 226 LYS A O 6
ATOM 7097 N N . GLU A 1 48 ? 12.569 16.092 -29.186 1.00 0.00 227 GLU A N 6
ATOM 7098 C CA . GLU A 1 48 ? 13.727 16.784 -29.697 1.00 0.00 227 GLU A CA 6
ATOM 7099 C C . GLU A 1 48 ? 13.311 17.548 -30.926 1.00 0.00 227 GLU A C 6
ATOM 7100 O O . GLU A 1 48 ? 13.774 18.660 -31.159 1.00 0.00 227 GLU A O 6
ATOM 7112 N N . GLY A 1 49 ? 12.420 16.943 -31.749 1.00 0.00 228 GLY A N 6
ATOM 7113 C CA . GLY A 1 49 ? 11.957 17.584 -32.962 1.00 0.00 228 GLY A CA 6
ATOM 7114 C C . GLY A 1 49 ? 11.231 18.847 -32.611 1.00 0.00 228 GLY A C 6
ATOM 7115 O O . GLY A 1 49 ? 11.414 19.879 -33.251 1.00 0.00 228 GLY A O 6
ATOM 7119 N N . PHE A 1 50 ? 10.376 18.782 -31.570 1.00 0.00 229 PHE A N 6
ATOM 7120 C CA . PHE A 1 50 ? 9.617 19.937 -31.149 1.00 0.00 229 PHE A CA 6
ATOM 7121 C C . PHE A 1 50 ? 10.565 21.012 -30.687 1.00 0.00 229 PHE A C 6
ATOM 7122 O O . PHE A 1 50 ? 10.424 22.175 -31.056 1.00 0.00 229 PHE A O 6
ATOM 7139 N N . THR A 1 51 ? 11.559 20.635 -29.856 1.00 0.00 230 THR A N 6
ATOM 7140 C CA . THR A 1 51 ? 12.506 21.600 -29.334 1.00 0.00 230 THR A CA 6
ATOM 7141 C C . THR A 1 51 ? 13.292 22.203 -30.472 1.00 0.00 230 THR A C 6
ATOM 7142 O O . THR A 1 51 ? 13.482 23.418 -30.528 1.00 0.00 230 THR A O 6
ATOM 7153 N N . ARG A 1 52 ? 13.770 21.352 -31.405 1.00 0.00 231 ARG A N 6
ATOM 7154 C CA . ARG A 1 52 ? 14.560 21.827 -32.521 1.00 0.00 231 ARG A CA 6
ATOM 7155 C C . ARG A 1 52 ? 13.740 22.761 -33.372 1.00 0.00 231 ARG A C 6
ATOM 7156 O O . ARG A 1 52 ? 14.217 23.812 -33.795 1.00 0.00 231 ARG A O 6
ATOM 7177 N N . HIS A 1 53 ? 12.478 22.394 -33.656 1.00 0.00 232 HIS A N 6
ATOM 7178 C CA . HIS A 1 53 ? 11.646 23.233 -34.485 1.00 0.00 232 HIS A CA 6
ATOM 7179 C C . HIS A 1 53 ? 11.324 24.512 -33.754 1.00 0.00 232 HIS A C 6
ATOM 7180 O O . HIS A 1 53 ? 11.319 25.582 -34.352 1.00 0.00 232 HIS A O 6
ATOM 7193 N N . MET A 1 54 ? 11.053 24.429 -32.431 1.00 0.00 233 MET A N 6
ATOM 7194 C CA . MET A 1 54 ? 10.708 25.609 -31.666 1.00 0.00 233 MET A CA 6
ATOM 7195 C C . MET A 1 54 ? 11.845 26.598 -31.662 1.00 0.00 233 MET A C 6
ATOM 7196 O O . MET A 1 54 ? 11.626 27.791 -31.879 1.00 0.00 233 MET A O 6
ATOM 7210 N N . LYS A 1 55 ? 13.093 26.134 -31.415 1.00 0.00 234 LYS A N 6
ATOM 7211 C CA . LYS A 1 55 ? 14.213 27.054 -31.357 1.00 0.00 234 LYS A CA 6
ATOM 7212 C C . LYS A 1 55 ? 14.439 27.675 -32.709 1.00 0.00 234 LYS A C 6
ATOM 7213 O O . LYS A 1 55 ? 15.008 28.755 -32.808 1.00 0.00 234 LYS A O 6
ATOM 7232 N N . ASP A 1 56 ? 14.012 27.000 -33.791 1.00 0.00 235 ASP A N 6
ATOM 7233 C CA . ASP A 1 56 ? 14.199 27.549 -35.114 1.00 0.00 235 ASP A CA 6
ATOM 7234 C C . ASP A 1 56 ? 13.221 28.681 -35.331 1.00 0.00 235 ASP A C 6
ATOM 7235 O O . ASP A 1 56 ? 13.451 29.547 -36.172 1.00 0.00 235 ASP A O 6
ATOM 7244 N N . ILE A 1 57 ? 12.096 28.694 -34.578 1.00 0.00 236 ILE A N 6
ATOM 7245 C CA . ILE A 1 57 ? 11.101 29.727 -34.764 1.00 0.00 236 ILE A CA 6
ATOM 7246 C C . ILE A 1 57 ? 11.423 30.911 -33.889 1.00 0.00 236 ILE A C 6
ATOM 7247 O O . ILE A 1 57 ? 11.538 32.033 -34.376 1.00 0.00 236 ILE A O 6
ATOM 7263 N N . VAL A 1 58 ? 11.574 30.685 -32.565 1.00 0.00 237 VAL A N 6
ATOM 7264 C CA . VAL A 1 58 ? 11.830 31.787 -31.658 1.00 0.00 237 VAL A CA 6
ATOM 7265 C C . VAL A 1 58 ? 13.275 32.200 -31.731 1.00 0.00 237 VAL A C 6
ATOM 7266 O O . VAL A 1 58 ? 13.585 33.386 -31.634 1.00 0.00 237 VAL A O 6
ATOM 7279 N N . GLY A 1 59 ? 14.198 31.235 -31.907 1.00 0.00 238 GLY A N 6
ATOM 7280 C CA . GLY A 1 59 ? 15.598 31.566 -31.976 1.00 0.00 238 GLY A CA 6
ATOM 7281 C C . GLY A 1 59 ? 16.234 31.071 -30.717 1.00 0.00 238 GLY A C 6
ATOM 7282 O O . GLY A 1 59 ? 15.592 30.976 -29.675 1.00 0.00 238 GLY A O 6
ATOM 7286 N N . ASP A 1 60 ? 17.543 30.754 -30.791 1.00 0.00 239 ASP A N 6
ATOM 7287 C CA . ASP A 1 60 ? 18.254 30.249 -29.639 1.00 0.00 239 ASP A CA 6
ATOM 7288 C C . ASP A 1 60 ? 18.281 31.300 -28.559 1.00 0.00 239 ASP A C 6
ATOM 7289 O O . ASP A 1 60 ? 18.156 30.987 -27.378 1.00 0.00 239 ASP A O 6
ATOM 7298 N N . GLN A 1 61 ? 18.448 32.580 -28.955 1.00 0.00 240 GLN A N 6
ATOM 7299 C CA . GLN A 1 61 ? 18.533 33.649 -27.985 1.00 0.00 240 GLN A CA 6
ATOM 7300 C C . GLN A 1 61 ? 17.228 33.786 -27.245 1.00 0.00 240 GLN A C 6
ATOM 7301 O O . GLN A 1 61 ? 17.214 33.961 -26.032 1.00 0.00 240 GLN A O 6
ATOM 7315 N N . MET A 1 62 ? 16.091 33.699 -27.961 1.00 0.00 241 MET A N 6
ATOM 7316 C CA . MET A 1 62 ? 14.808 33.851 -27.314 1.00 0.00 241 MET A CA 6
ATOM 7317 C C . MET A 1 62 ? 14.514 32.634 -26.487 1.00 0.00 241 MET A C 6
ATOM 7318 O O . MET A 1 62 ? 13.891 32.727 -25.432 1.00 0.00 241 MET A O 6
ATOM 7332 N N . LEU A 1 63 ? 14.962 31.461 -26.957 1.00 0.00 242 LEU A N 6
ATOM 7333 C CA . LEU A 1 63 ? 14.695 30.229 -26.262 1.00 0.00 242 LEU A CA 6
ATOM 7334 C C . LEU A 1 63 ? 15.366 30.235 -24.912 1.00 0.00 242 LEU A C 6
ATOM 7335 O O . LEU A 1 63 ? 14.743 29.892 -23.906 1.00 0.00 242 LEU A O 6
ATOM 7351 N N . ARG A 1 64 ? 16.658 30.632 -24.852 1.00 0.00 243 ARG A N 6
ATOM 7352 C CA . ARG A 1 64 ? 17.362 30.622 -23.589 1.00 0.00 243 ARG A CA 6
ATOM 7353 C C . ARG A 1 64 ? 16.838 31.719 -22.696 1.00 0.00 243 ARG A C 6
ATOM 7354 O O . ARG A 1 64 ? 16.806 31.563 -21.478 1.00 0.00 243 ARG A O 6
ATOM 7375 N N . MET A 1 65 ? 16.411 32.860 -23.277 1.00 0.00 244 MET A N 6
ATOM 7376 C CA . MET A 1 65 ? 15.913 33.948 -22.462 1.00 0.00 244 MET A CA 6
ATOM 7377 C C . MET A 1 65 ? 14.586 33.572 -21.860 1.00 0.00 244 MET A C 6
ATOM 7378 O O . MET A 1 65 ? 14.306 33.908 -20.710 1.00 0.00 244 MET A O 6
ATOM 7392 N N . ALA A 1 66 ? 13.732 32.864 -22.629 1.00 0.00 245 ALA A N 6
ATOM 7393 C CA . ALA A 1 66 ? 12.422 32.500 -22.138 1.00 0.00 245 ALA A CA 6
ATOM 7394 C C . ALA A 1 66 ? 12.534 31.603 -20.932 1.00 0.00 245 ALA A C 6
ATOM 7395 O O . ALA A 1 66 ? 11.851 31.817 -19.934 1.00 0.00 245 ALA A O 6
ATOM 7402 N N . VAL A 1 67 ? 13.415 30.580 -20.983 1.00 0.00 246 VAL A N 6
ATOM 7403 C CA . VAL A 1 67 ? 13.531 29.675 -19.860 1.00 0.00 246 VAL A CA 6
ATOM 7404 C C . VAL A 1 67 ? 14.249 30.362 -18.733 1.00 0.00 246 VAL A C 6
ATOM 7405 O O . VAL A 1 67 ? 13.976 30.093 -17.566 1.00 0.00 246 VAL A O 6
ATOM 7418 N N . SER A 1 68 ? 15.187 31.276 -19.057 1.00 0.00 247 SER A N 6
ATOM 7419 C CA . SER A 1 68 ? 15.927 31.968 -18.023 1.00 0.00 247 SER A CA 6
ATOM 7420 C C . SER A 1 68 ? 14.991 32.843 -17.239 1.00 0.00 247 SER A C 6
ATOM 7421 O O . SER A 1 68 ? 15.110 32.951 -16.023 1.00 0.00 247 SER A O 6
ATOM 7429 N N . LYS A 1 69 ? 14.040 33.507 -17.929 1.00 0.00 248 LYS A N 6
ATOM 7430 C CA . LYS A 1 69 ? 13.116 34.394 -17.254 1.00 0.00 248 LYS A CA 6
ATOM 7431 C C . LYS A 1 69 ? 12.155 33.581 -16.435 1.00 0.00 248 LYS A C 6
ATOM 7432 O O . LYS A 1 69 ? 11.832 33.942 -15.305 1.00 0.00 248 LYS A O 6
ATOM 7451 N N . LEU A 1 70 ? 11.669 32.458 -17.001 1.00 0.00 249 LEU A N 6
ATOM 7452 C CA . LEU A 1 70 ? 10.718 31.628 -16.301 1.00 0.00 249 LEU A CA 6
ATOM 7453 C C . LEU A 1 70 ? 11.354 31.050 -15.065 1.00 0.00 249 LEU A C 6
ATOM 7454 O O . LEU A 1 70 ? 10.729 31.008 -14.007 1.00 0.00 249 LEU A O 6
ATOM 7470 N N . GLN A 1 71 ? 12.616 30.567 -15.168 1.00 0.00 250 GLN A N 6
ATOM 7471 C CA . GLN A 1 71 ? 13.281 30.023 -14.004 1.00 0.00 250 GLN A CA 6
ATOM 7472 C C . GLN A 1 71 ? 13.603 31.163 -13.075 1.00 0.00 250 GLN A C 6
ATOM 7473 O O . GLN A 1 71 ? 13.470 31.040 -11.858 1.00 0.00 250 GLN A O 6
ATOM 7487 N N . GLN A 1 72 ? 14.048 32.303 -13.657 1.00 0.00 251 GLN A N 6
ATOM 7488 C CA . GLN A 1 72 ? 14.389 33.476 -12.882 1.00 0.00 251 GLN A CA 6
ATOM 7489 C C . GLN A 1 72 ? 15.575 33.151 -12.013 1.00 0.00 251 GLN A C 6
ATOM 7490 O O . GLN A 1 72 ? 15.585 33.422 -10.813 1.00 0.00 251 GLN A O 6
ATOM 7504 N N . VAL A 1 73 ? 16.625 32.562 -12.627 1.00 0.00 252 VAL A N 6
ATOM 7505 C CA . VAL A 1 73 ? 17.812 32.217 -11.888 1.00 0.00 252 VAL A CA 6
ATOM 7506 C C . VAL A 1 73 ? 18.947 32.971 -12.509 1.00 0.00 252 VAL A C 6
ATOM 7507 O O . VAL A 1 73 ? 19.177 32.894 -13.717 1.00 0.00 252 VAL A O 6
ATOM 7520 N N . ASN A 1 74 ? 19.694 33.731 -11.679 1.00 0.00 253 ASN A N 6
ATOM 7521 C CA . ASN A 1 74 ? 20.804 34.498 -12.178 1.00 0.00 253 ASN A CA 6
ATOM 7522 C C . ASN A 1 74 ? 22.016 33.608 -12.188 1.00 0.00 253 ASN A C 6
ATOM 7523 O O . ASN A 1 74 ? 22.872 33.682 -11.310 1.00 0.00 253 ASN A O 6
ATOM 7534 N N . TYR A 1 75 ? 22.117 32.739 -13.213 1.00 0.00 254 TYR A N 6
ATOM 7535 C CA . TYR A 1 75 ? 23.245 31.845 -13.306 1.00 0.00 254 TYR A CA 6
ATOM 7536 C C . TYR A 1 75 ? 24.512 32.694 -13.476 1.00 0.00 254 TYR A C 6
ATOM 7537 O O . TYR A 1 75 ? 24.816 33.092 -14.634 1.00 0.00 254 TYR A O 6
ATOM 7555 N N . MET A 1 1 ? 28.148 1.744 -4.882 1.00 0.00 180 MET A N 7
ATOM 7556 C CA . MET A 1 1 ? 27.864 2.196 -6.272 1.00 0.00 180 MET A CA 7
ATOM 7557 C C . MET A 1 1 ? 26.658 3.094 -6.304 1.00 0.00 180 MET A C 7
ATOM 7558 O O . MET A 1 1 ? 26.242 3.557 -7.368 1.00 0.00 180 MET A O 7
ATOM 7571 N N . MET A 1 2 ? 26.071 3.364 -5.118 1.00 0.00 181 MET A N 7
ATOM 7572 C CA . MET A 1 2 ? 24.910 4.212 -5.045 1.00 0.00 181 MET A CA 7
ATOM 7573 C C . MET A 1 2 ? 25.306 5.431 -4.270 1.00 0.00 181 MET A C 7
ATOM 7574 O O . MET A 1 2 ? 25.807 5.336 -3.150 1.00 0.00 181 MET A O 7
ATOM 7588 N N . ASN A 1 3 ? 25.082 6.624 -4.861 1.00 0.00 182 ASN A N 7
ATOM 7589 C CA . ASN A 1 3 ? 25.428 7.851 -4.188 1.00 0.00 182 ASN A CA 7
ATOM 7590 C C . ASN A 1 3 ? 24.333 8.141 -3.194 1.00 0.00 182 ASN A C 7
ATOM 7591 O O . ASN A 1 3 ? 23.148 8.114 -3.531 1.00 0.00 182 ASN A O 7
ATOM 7602 N N . PRO A 1 4 ? 24.713 8.424 -1.963 1.00 0.00 183 PRO A N 7
ATOM 7603 C CA . PRO A 1 4 ? 23.748 8.725 -0.914 1.00 0.00 183 PRO A CA 7
ATOM 7604 C C . PRO A 1 4 ? 23.073 10.050 -1.102 1.00 0.00 183 PRO A C 7
ATOM 7605 O O . PRO A 1 4 ? 21.981 10.280 -0.587 1.00 0.00 183 PRO A O 7
ATOM 7616 N N . ILE A 1 5 ? 23.725 10.957 -1.857 1.00 0.00 184 ILE A N 7
ATOM 7617 C CA . ILE A 1 5 ? 23.162 12.259 -2.101 1.00 0.00 184 ILE A CA 7
ATOM 7618 C C . ILE A 1 5 ? 22.978 12.372 -3.582 1.00 0.00 184 ILE A C 7
ATOM 7619 O O . ILE A 1 5 ? 23.919 12.184 -4.353 1.00 0.00 184 ILE A O 7
ATOM 7635 N N . ASN A 1 6 ? 21.740 12.683 -4.018 1.00 0.00 185 ASN A N 7
ATOM 7636 C CA . ASN A 1 6 ? 21.474 12.809 -5.424 1.00 0.00 185 ASN A CA 7
ATOM 7637 C C . ASN A 1 6 ? 20.336 13.773 -5.565 1.00 0.00 185 ASN A C 7
ATOM 7638 O O . ASN A 1 6 ? 19.409 13.778 -4.755 1.00 0.00 185 ASN A O 7
ATOM 7649 N N . ARG A 1 7 ? 20.386 14.619 -6.612 1.00 0.00 186 ARG A N 7
ATOM 7650 C CA . ARG A 1 7 ? 19.338 15.579 -6.823 1.00 0.00 186 ARG A CA 7
ATOM 7651 C C . ARG A 1 7 ? 19.311 15.884 -8.290 1.00 0.00 186 ARG A C 7
ATOM 7652 O O . ARG A 1 7 ? 20.277 15.623 -9.006 1.00 0.00 186 ARG A O 7
ATOM 7673 N N . ASN A 1 8 ? 18.183 16.449 -8.769 1.00 0.00 187 ASN A N 7
ATOM 7674 C CA . ASN A 1 8 ? 18.062 16.775 -10.166 1.00 0.00 187 ASN A CA 7
ATOM 7675 C C . ASN A 1 8 ? 17.567 18.192 -10.241 1.00 0.00 187 ASN A C 7
ATOM 7676 O O . ASN A 1 8 ? 16.852 18.665 -9.358 1.00 0.00 187 ASN A O 7
ATOM 7687 N N . PRO A 1 9 ? 17.949 18.881 -11.295 1.00 0.00 188 PRO A N 7
ATOM 7688 C CA . PRO A 1 9 ? 17.536 20.261 -11.499 1.00 0.00 188 PRO A CA 7
ATOM 7689 C C . PRO A 1 9 ? 16.100 20.378 -11.911 1.00 0.00 188 PRO A C 7
ATOM 7690 O O . PRO A 1 9 ? 15.523 19.443 -12.465 1.00 0.00 188 PRO A O 7
ATOM 7701 N N . LYS A 1 10 ? 15.491 21.553 -11.648 1.00 0.00 189 LYS A N 7
ATOM 7702 C CA . LYS A 1 10 ? 14.110 21.755 -12.004 1.00 0.00 189 LYS A CA 7
ATOM 7703 C C . LYS A 1 10 ? 14.088 22.636 -13.215 1.00 0.00 189 LYS A C 7
ATOM 7704 O O . LYS A 1 10 ? 14.828 23.617 -13.302 1.00 0.00 189 LYS A O 7
ATOM 7723 N N . GLN A 1 11 ? 13.214 22.297 -14.187 1.00 0.00 190 GLN A N 7
ATOM 7724 C CA . GLN A 1 11 ? 13.114 23.076 -15.392 1.00 0.00 190 GLN A CA 7
ATOM 7725 C C . GLN A 1 11 ? 11.661 23.377 -15.593 1.00 0.00 190 GLN A C 7
ATOM 7726 O O . GLN A 1 11 ? 10.794 22.580 -15.240 1.00 0.00 190 GLN A O 7
ATOM 7740 N N . VAL A 1 12 ? 11.364 24.562 -16.169 1.00 0.00 191 VAL A N 7
ATOM 7741 C CA . VAL A 1 12 ? 9.993 24.941 -16.403 1.00 0.00 191 VAL A CA 7
ATOM 7742 C C . VAL A 1 12 ? 9.474 24.148 -17.576 1.00 0.00 191 VAL A C 7
ATOM 7743 O O . VAL A 1 12 ? 10.221 23.774 -18.485 1.00 0.00 191 VAL A O 7
ATOM 7756 N N . PRO A 1 13 ? 8.187 23.874 -17.561 1.00 0.00 192 PRO A N 7
ATOM 7757 C CA . PRO A 1 13 ? 7.545 23.119 -18.624 1.00 0.00 192 PRO A CA 7
ATOM 7758 C C . PRO A 1 13 ? 7.368 23.912 -19.883 1.00 0.00 192 PRO A C 7
ATOM 7759 O O . PRO A 1 13 ? 7.331 25.142 -19.860 1.00 0.00 192 PRO A O 7
ATOM 7770 N N . PHE A 1 14 ? 7.231 23.201 -21.028 1.00 0.00 193 PHE A N 7
ATOM 7771 C CA . PHE A 1 14 ? 7.056 23.864 -22.302 1.00 0.00 193 PHE A CA 7
ATOM 7772 C C . PHE A 1 14 ? 5.718 24.547 -22.327 1.00 0.00 193 PHE A C 7
ATOM 7773 O O . PHE A 1 14 ? 5.511 25.482 -23.096 1.00 0.00 193 PHE A O 7
ATOM 7790 N N . ALA A 1 15 ? 4.777 24.091 -21.477 1.00 0.00 194 ALA A N 7
ATOM 7791 C CA . ALA A 1 15 ? 3.457 24.676 -21.442 1.00 0.00 194 ALA A CA 7
ATOM 7792 C C . ALA A 1 15 ? 3.563 26.136 -21.076 1.00 0.00 194 ALA A C 7
ATOM 7793 O O . ALA A 1 15 ? 2.820 26.960 -21.598 1.00 0.00 194 ALA A O 7
ATOM 7800 N N . ALA A 1 16 ? 4.486 26.485 -20.151 1.00 0.00 195 ALA A N 7
ATOM 7801 C CA . ALA A 1 16 ? 4.630 27.863 -19.737 1.00 0.00 195 ALA A CA 7
ATOM 7802 C C . ALA A 1 16 ? 5.517 28.603 -20.712 1.00 0.00 195 ALA A C 7
ATOM 7803 O O . ALA A 1 16 ? 5.608 29.830 -20.666 1.00 0.00 195 ALA A O 7
ATOM 7810 N N . LEU A 1 17 ? 6.191 27.876 -21.628 1.00 0.00 196 LEU A N 7
ATOM 7811 C CA . LEU A 1 17 ? 7.077 28.526 -22.570 1.00 0.00 196 LEU A CA 7
ATOM 7812 C C . LEU A 1 17 ? 6.285 29.078 -23.723 1.00 0.00 196 LEU A C 7
ATOM 7813 O O . LEU A 1 17 ? 6.626 30.128 -24.260 1.00 0.00 196 LEU A O 7
ATOM 7829 N N . LEU A 1 18 ? 5.196 28.389 -24.129 1.00 0.00 197 LEU A N 7
ATOM 7830 C CA . LEU A 1 18 ? 4.431 28.838 -25.277 1.00 0.00 197 LEU A CA 7
ATOM 7831 C C . LEU A 1 18 ? 3.906 30.242 -25.072 1.00 0.00 197 LEU A C 7
ATOM 7832 O O . LEU A 1 18 ? 4.189 31.115 -25.883 1.00 0.00 197 LEU A O 7
ATOM 7848 N N . PRO A 1 19 ? 3.161 30.507 -24.009 1.00 0.00 198 PRO A N 7
ATOM 7849 C CA . PRO A 1 19 ? 2.610 31.842 -23.801 1.00 0.00 198 PRO A CA 7
ATOM 7850 C C . PRO A 1 19 ? 3.651 32.911 -23.662 1.00 0.00 198 PRO A C 7
ATOM 7851 O O . PRO A 1 19 ? 3.438 34.044 -24.078 1.00 0.00 198 PRO A O 7
ATOM 7862 N N . THR A 1 20 ? 4.817 32.569 -23.089 1.00 0.00 199 THR A N 7
ATOM 7863 C CA . THR A 1 20 ? 5.860 33.554 -22.924 1.00 0.00 199 THR A CA 7
ATOM 7864 C C . THR A 1 20 ? 6.409 33.886 -24.281 1.00 0.00 199 THR A C 7
ATOM 7865 O O . THR A 1 20 ? 6.628 35.049 -24.615 1.00 0.00 199 THR A O 7
ATOM 7876 N N . LEU A 1 21 ? 6.635 32.838 -25.099 1.00 0.00 200 LEU A N 7
ATOM 7877 C CA . LEU A 1 21 ? 7.210 33.017 -26.405 1.00 0.00 200 LEU A CA 7
ATOM 7878 C C . LEU A 1 21 ? 6.215 33.656 -27.323 1.00 0.00 200 LEU A C 7
ATOM 7879 O O . LEU A 1 21 ? 6.570 34.517 -28.111 1.00 0.00 200 LEU A O 7
ATOM 7895 N N . MET A 1 22 ? 4.932 33.263 -27.222 1.00 0.00 201 MET A N 7
ATOM 7896 C CA . MET A 1 22 ? 3.916 33.814 -28.087 1.00 0.00 201 MET A CA 7
ATOM 7897 C C . MET A 1 22 ? 3.816 35.298 -27.866 1.00 0.00 201 MET A C 7
ATOM 7898 O O . MET A 1 22 ? 3.563 36.051 -28.801 1.00 0.00 201 MET A O 7
ATOM 7912 N N . ASN A 1 23 ? 4.011 35.755 -26.614 1.00 0.00 202 ASN A N 7
ATOM 7913 C CA . ASN A 1 23 ? 3.929 37.172 -26.327 1.00 0.00 202 ASN A CA 7
ATOM 7914 C C . ASN A 1 23 ? 5.105 37.897 -26.946 1.00 0.00 202 ASN A C 7
ATOM 7915 O O . ASN A 1 23 ? 5.038 39.105 -27.165 1.00 0.00 202 ASN A O 7
ATOM 7926 N N . GLN A 1 24 ? 6.215 37.180 -27.239 1.00 0.00 203 GLN A N 7
ATOM 7927 C CA . GLN A 1 24 ? 7.380 37.829 -27.809 1.00 0.00 203 GLN A CA 7
ATOM 7928 C C . GLN A 1 24 ? 7.428 37.530 -29.280 1.00 0.00 203 GLN A C 7
ATOM 7929 O O . GLN A 1 24 ? 8.327 37.985 -29.985 1.00 0.00 203 GLN A O 7
ATOM 7943 N N . LEU A 1 25 ? 6.451 36.752 -29.775 1.00 0.00 204 LEU A N 7
ATOM 7944 C CA . LEU A 1 25 ? 6.428 36.391 -31.171 1.00 0.00 204 LEU A CA 7
ATOM 7945 C C . LEU A 1 25 ? 5.367 37.184 -31.868 1.00 0.00 204 LEU A C 7
ATOM 7946 O O . LEU A 1 25 ? 4.429 37.690 -31.256 1.00 0.00 204 LEU A O 7
ATOM 7962 N N . ASP A 1 26 ? 5.519 37.311 -33.207 1.00 0.00 205 ASP A N 7
ATOM 7963 C CA . ASP A 1 26 ? 4.554 38.019 -34.001 1.00 0.00 205 ASP A CA 7
ATOM 7964 C C . ASP A 1 26 ? 3.385 37.083 -34.176 1.00 0.00 205 ASP A C 7
ATOM 7965 O O . ASP A 1 26 ? 3.455 35.917 -33.801 1.00 0.00 205 ASP A O 7
ATOM 7974 N N . LYS A 1 27 ? 2.280 37.575 -34.771 1.00 0.00 206 LYS A N 7
ATOM 7975 C CA . LYS A 1 27 ? 1.105 36.749 -34.946 1.00 0.00 206 LYS A CA 7
ATOM 7976 C C . LYS A 1 27 ? 1.437 35.550 -35.799 1.00 0.00 206 LYS A C 7
ATOM 7977 O O . LYS A 1 27 ? 1.080 34.427 -35.455 1.00 0.00 206 LYS A O 7
ATOM 7996 N N . ASP A 1 28 ? 2.148 35.753 -36.931 1.00 0.00 207 ASP A N 7
ATOM 7997 C CA . ASP A 1 28 ? 2.467 34.640 -37.806 1.00 0.00 207 ASP A CA 7
ATOM 7998 C C . ASP A 1 28 ? 3.360 33.655 -37.090 1.00 0.00 207 ASP A C 7
ATOM 7999 O O . ASP A 1 28 ? 3.179 32.445 -37.214 1.00 0.00 207 ASP A O 7
ATOM 8008 N N . ARG A 1 29 ? 4.350 34.155 -36.322 1.00 0.00 208 ARG A N 7
ATOM 8009 C CA . ARG A 1 29 ? 5.261 33.273 -35.621 1.00 0.00 208 ARG A CA 7
ATOM 8010 C C . ARG A 1 29 ? 4.514 32.539 -34.534 1.00 0.00 208 ARG A C 7
ATOM 8011 O O . ARG A 1 29 ? 4.745 31.352 -34.302 1.00 0.00 208 ARG A O 7
ATOM 8032 N N . ALA A 1 30 ? 3.599 33.244 -33.830 1.00 0.00 209 ALA A N 7
ATOM 8033 C CA . ALA A 1 30 ? 2.839 32.631 -32.762 1.00 0.00 209 ALA A CA 7
ATOM 8034 C C . ALA A 1 30 ? 1.966 31.547 -33.336 1.00 0.00 209 ALA A C 7
ATOM 8035 O O . ALA A 1 30 ? 1.794 30.492 -32.729 1.00 0.00 209 ALA A O 7
ATOM 8042 N N . LEU A 1 31 ? 1.381 31.797 -34.529 1.00 0.00 210 LEU A N 7
ATOM 8043 C CA . LEU A 1 31 ? 0.529 30.816 -35.163 1.00 0.00 210 LEU A CA 7
ATOM 8044 C C . LEU A 1 31 ? 1.325 29.580 -35.477 1.00 0.00 210 LEU A C 7
ATOM 8045 O O . LEU A 1 31 ? 0.836 28.460 -35.318 1.00 0.00 210 LEU A O 7
ATOM 8061 N N . GLN A 1 32 ? 2.579 29.755 -35.943 1.00 0.00 211 GLN A N 7
ATOM 8062 C CA . GLN A 1 32 ? 3.412 28.617 -36.267 1.00 0.00 211 GLN A CA 7
ATOM 8063 C C . GLN A 1 32 ? 3.675 27.833 -35.007 1.00 0.00 211 GLN A C 7
ATOM 8064 O O . GLN A 1 32 ? 3.691 26.608 -35.024 1.00 0.00 211 GLN A O 7
ATOM 8078 N N . LEU A 1 33 ? 3.902 28.536 -33.880 1.00 0.00 212 LEU A N 7
ATOM 8079 C CA . LEU A 1 33 ? 4.168 27.864 -32.627 1.00 0.00 212 LEU A CA 7
ATOM 8080 C C . LEU A 1 33 ? 2.930 27.113 -32.190 1.00 0.00 212 LEU A C 7
ATOM 8081 O O . LEU A 1 33 ? 3.018 25.986 -31.703 1.00 0.00 212 LEU A O 7
ATOM 8097 N N . ARG A 1 34 ? 1.741 27.735 -32.354 1.00 0.00 213 ARG A N 7
ATOM 8098 C CA . ARG A 1 34 ? 0.504 27.117 -31.940 1.00 0.00 213 ARG A CA 7
ATOM 8099 C C . ARG A 1 34 ? 0.278 25.827 -32.695 1.00 0.00 213 ARG A C 7
ATOM 8100 O O . ARG A 1 34 ? -0.075 24.811 -32.098 1.00 0.00 213 ARG A O 7
ATOM 8121 N N . THR A 1 35 ? 0.482 25.831 -34.033 1.00 0.00 214 THR A N 7
ATOM 8122 C CA . THR A 1 35 ? 0.255 24.626 -34.809 1.00 0.00 214 THR A CA 7
ATOM 8123 C C . THR A 1 35 ? 1.362 23.643 -34.539 1.00 0.00 214 THR A C 7
ATOM 8124 O O . THR A 1 35 ? 1.171 22.435 -34.668 1.00 0.00 214 THR A O 7
ATOM 8135 N N . LEU A 1 36 ? 2.561 24.142 -34.173 1.00 0.00 215 LEU A N 7
ATOM 8136 C CA . LEU A 1 36 ? 3.683 23.270 -33.900 1.00 0.00 215 LEU A CA 7
ATOM 8137 C C . LEU A 1 36 ? 3.345 22.405 -32.709 1.00 0.00 215 LEU A C 7
ATOM 8138 O O . LEU A 1 36 ? 3.712 21.232 -32.657 1.00 0.00 215 LEU A O 7
ATOM 8154 N N . TYR A 1 37 ? 2.639 22.982 -31.707 1.00 0.00 216 TYR A N 7
ATOM 8155 C CA . TYR A 1 37 ? 2.274 22.234 -30.518 1.00 0.00 216 TYR A CA 7
ATOM 8156 C C . TYR A 1 37 ? 1.396 21.077 -30.934 1.00 0.00 216 TYR A C 7
ATOM 8157 O O . TYR A 1 37 ? 1.498 19.978 -30.394 1.00 0.00 216 TYR A O 7
ATOM 8175 N N . ALA A 1 38 ? 0.506 21.311 -31.920 1.00 0.00 217 ALA A N 7
ATOM 8176 C CA . ALA A 1 38 ? -0.390 20.274 -32.383 1.00 0.00 217 ALA A CA 7
ATOM 8177 C C . ALA A 1 38 ? 0.413 19.121 -32.933 1.00 0.00 217 ALA A C 7
ATOM 8178 O O . ALA A 1 38 ? 0.036 17.964 -32.764 1.00 0.00 217 ALA A O 7
ATOM 8185 N N . ARG A 1 39 ? 1.548 19.412 -33.612 1.00 0.00 218 ARG A N 7
ATOM 8186 C CA . ARG A 1 39 ? 2.358 18.361 -34.192 1.00 0.00 218 ARG A CA 7
ATOM 8187 C C . ARG A 1 39 ? 2.879 17.487 -33.084 1.00 0.00 218 ARG A C 7
ATOM 8188 O O . ARG A 1 39 ? 2.940 16.265 -33.217 1.00 0.00 218 ARG A O 7
ATOM 8209 N N . LEU A 1 40 ? 3.291 18.121 -31.965 1.00 0.00 219 LEU A N 7
ATOM 8210 C CA . LEU A 1 40 ? 3.824 17.387 -30.838 1.00 0.00 219 LEU A CA 7
ATOM 8211 C C . LEU A 1 40 ? 2.733 16.537 -30.238 1.00 0.00 219 LEU A C 7
ATOM 8212 O O . LEU A 1 40 ? 2.957 15.379 -29.897 1.00 0.00 219 LEU A O 7
ATOM 8228 N N . LYS A 1 41 ? 1.516 17.109 -30.094 1.00 0.00 220 LYS A N 7
ATOM 8229 C CA . LYS A 1 41 ? 0.409 16.374 -29.515 1.00 0.00 220 LYS A CA 7
ATOM 8230 C C . LYS A 1 41 ? 0.065 15.200 -30.396 1.00 0.00 220 LYS A C 7
ATOM 8231 O O . LYS A 1 41 ? -0.265 14.122 -29.902 1.00 0.00 220 LYS A O 7
ATOM 8250 N N . LYS A 1 42 ? 0.123 15.388 -31.732 1.00 0.00 221 LYS A N 7
ATOM 8251 C CA . LYS A 1 42 ? -0.203 14.318 -32.648 1.00 0.00 221 LYS A CA 7
ATOM 8252 C C . LYS A 1 42 ? 0.942 13.336 -32.686 1.00 0.00 221 LYS A C 7
ATOM 8253 O O . LYS A 1 42 ? 0.815 12.251 -33.253 1.00 0.00 221 LYS A O 7
ATOM 8272 N N . ASN A 1 43 ? 2.097 13.709 -32.082 1.00 0.00 222 ASN A N 7
ATOM 8273 C CA . ASN A 1 43 ? 3.257 12.843 -32.046 1.00 0.00 222 ASN A CA 7
ATOM 8274 C C . ASN A 1 43 ? 3.738 12.612 -33.454 1.00 0.00 222 ASN A C 7
ATOM 8275 O O . ASN A 1 43 ? 4.145 11.510 -33.816 1.00 0.00 222 ASN A O 7
ATOM 8286 N N . GLU A 1 44 ? 3.703 13.677 -34.285 1.00 0.00 223 GLU A N 7
ATOM 8287 C CA . GLU A 1 44 ? 4.164 13.561 -35.647 1.00 0.00 223 GLU A CA 7
ATOM 8288 C C . GLU A 1 44 ? 5.611 13.963 -35.672 1.00 0.00 223 GLU A C 7
ATOM 8289 O O . GLU A 1 44 ? 6.293 13.806 -36.684 1.00 0.00 223 GLU A O 7
ATOM 8301 N N . ILE A 1 45 ? 6.111 14.498 -34.537 1.00 0.00 224 ILE A N 7
ATOM 8302 C CA . ILE A 1 45 ? 7.485 14.917 -34.458 1.00 0.00 224 ILE A CA 7
ATOM 8303 C C . ILE A 1 45 ? 7.992 14.421 -33.137 1.00 0.00 224 ILE A C 7
ATOM 8304 O O . ILE A 1 45 ? 7.225 14.220 -32.194 1.00 0.00 224 ILE A O 7
ATOM 8320 N N . PRO A 1 46 ? 9.283 14.202 -33.056 1.00 0.00 225 PRO A N 7
ATOM 8321 C CA . PRO A 1 46 ? 9.899 13.729 -31.831 1.00 0.00 225 PRO A CA 7
ATOM 8322 C C . PRO A 1 46 ? 9.959 14.788 -30.773 1.00 0.00 225 PRO A C 7
ATOM 8323 O O . PRO A 1 46 ? 9.760 15.970 -31.049 1.00 0.00 225 PRO A O 7
ATOM 8334 N N . LYS A 1 47 ? 10.232 14.376 -29.514 1.00 0.00 226 LYS A N 7
ATOM 8335 C CA . LYS A 1 47 ? 10.291 15.318 -28.416 1.00 0.00 226 LYS A CA 7
ATOM 8336 C C . LYS A 1 47 ? 11.373 16.329 -28.692 1.00 0.00 226 LYS A C 7
ATOM 8337 O O . LYS A 1 47 ? 11.176 17.528 -28.497 1.00 0.00 226 LYS A O 7
ATOM 8356 N N . GLU A 1 48 ? 12.553 15.864 -29.164 1.00 0.00 227 GLU A N 7
ATOM 8357 C CA . GLU A 1 48 ? 13.632 16.780 -29.449 1.00 0.00 227 GLU A CA 7
ATOM 8358 C C . GLU A 1 48 ? 13.268 17.586 -30.668 1.00 0.00 227 GLU A C 7
ATOM 8359 O O . GLU A 1 48 ? 13.764 18.691 -30.860 1.00 0.00 227 GLU A O 7
ATOM 8371 N N . GLY A 1 49 ? 12.365 17.040 -31.518 1.00 0.00 228 GLY A N 7
ATOM 8372 C CA . GLY A 1 49 ? 11.944 17.732 -32.718 1.00 0.00 228 GLY A CA 7
ATOM 8373 C C . GLY A 1 49 ? 11.232 18.986 -32.326 1.00 0.00 228 GLY A C 7
ATOM 8374 O O . GLY A 1 49 ? 11.397 20.028 -32.951 1.00 0.00 228 GLY A O 7
ATOM 8378 N N . PHE A 1 50 ? 10.408 18.897 -31.266 1.00 0.00 229 PHE A N 7
ATOM 8379 C CA . PHE A 1 50 ? 9.648 20.031 -30.804 1.00 0.00 229 PHE A CA 7
ATOM 8380 C C . PHE A 1 50 ? 10.604 21.112 -30.356 1.00 0.00 229 PHE A C 7
ATOM 8381 O O . PHE A 1 50 ? 10.451 22.274 -30.721 1.00 0.00 229 PHE A O 7
ATOM 8398 N N . THR A 1 51 ? 11.630 20.737 -29.561 1.00 0.00 230 THR A N 7
ATOM 8399 C CA . THR A 1 51 ? 12.581 21.712 -29.060 1.00 0.00 230 THR A CA 7
ATOM 8400 C C . THR A 1 51 ? 13.374 22.296 -30.205 1.00 0.00 230 THR A C 7
ATOM 8401 O O . THR A 1 51 ? 13.570 23.509 -30.278 1.00 0.00 230 THR A O 7
ATOM 8412 N N . ARG A 1 52 ? 13.849 21.433 -31.131 1.00 0.00 231 ARG A N 7
ATOM 8413 C CA . ARG A 1 52 ? 14.653 21.897 -32.246 1.00 0.00 231 ARG A CA 7
ATOM 8414 C C . ARG A 1 52 ? 13.845 22.801 -33.138 1.00 0.00 231 ARG A C 7
ATOM 8415 O O . ARG A 1 52 ? 14.361 23.783 -33.666 1.00 0.00 231 ARG A O 7
ATOM 8436 N N . HIS A 1 53 ? 12.559 22.480 -33.358 1.00 0.00 232 HIS A N 7
ATOM 8437 C CA . HIS A 1 53 ? 11.753 23.300 -34.227 1.00 0.00 232 HIS A CA 7
ATOM 8438 C C . HIS A 1 53 ? 11.488 24.632 -33.565 1.00 0.00 232 HIS A C 7
ATOM 8439 O O . HIS A 1 53 ? 11.538 25.667 -34.221 1.00 0.00 232 HIS A O 7
ATOM 8452 N N . MET A 1 54 ? 11.214 24.640 -32.239 1.00 0.00 233 MET A N 7
ATOM 8453 C CA . MET A 1 54 ? 10.918 25.888 -31.553 1.00 0.00 233 MET A CA 7
ATOM 8454 C C . MET A 1 54 ? 12.092 26.826 -31.582 1.00 0.00 233 MET A C 7
ATOM 8455 O O . MET A 1 54 ? 11.909 28.022 -31.795 1.00 0.00 233 MET A O 7
ATOM 8469 N N . LYS A 1 55 ? 13.328 26.322 -31.373 1.00 0.00 234 LYS A N 7
ATOM 8470 C CA . LYS A 1 55 ? 14.472 27.212 -31.354 1.00 0.00 234 LYS A CA 7
ATOM 8471 C C . LYS A 1 55 ? 14.664 27.817 -32.719 1.00 0.00 234 LYS A C 7
ATOM 8472 O O . LYS A 1 55 ? 15.258 28.881 -32.850 1.00 0.00 234 LYS A O 7
ATOM 8491 N N . ASP A 1 56 ? 14.177 27.144 -33.775 1.00 0.00 235 ASP A N 7
ATOM 8492 C CA . ASP A 1 56 ? 14.329 27.672 -35.109 1.00 0.00 235 ASP A CA 7
ATOM 8493 C C . ASP A 1 56 ? 13.327 28.782 -35.328 1.00 0.00 235 ASP A C 7
ATOM 8494 O O . ASP A 1 56 ? 13.549 29.662 -36.156 1.00 0.00 235 ASP A O 7
ATOM 8503 N N . ILE A 1 57 ? 12.189 28.763 -34.591 1.00 0.00 236 ILE A N 7
ATOM 8504 C CA . ILE A 1 57 ? 11.172 29.775 -34.786 1.00 0.00 236 ILE A CA 7
ATOM 8505 C C . ILE A 1 57 ? 11.449 30.962 -33.900 1.00 0.00 236 ILE A C 7
ATOM 8506 O O . ILE A 1 57 ? 11.552 32.090 -34.378 1.00 0.00 236 ILE A O 7
ATOM 8522 N N . VAL A 1 58 ? 11.575 30.734 -32.574 1.00 0.00 237 VAL A N 7
ATOM 8523 C CA . VAL A 1 58 ? 11.783 31.837 -31.658 1.00 0.00 237 VAL A CA 7
ATOM 8524 C C . VAL A 1 58 ? 13.228 32.260 -31.658 1.00 0.00 237 VAL A C 7
ATOM 8525 O O . VAL A 1 58 ? 13.527 33.444 -31.508 1.00 0.00 237 VAL A O 7
ATOM 8538 N N . GLY A 1 59 ? 14.166 31.307 -31.831 1.00 0.00 238 GLY A N 7
ATOM 8539 C CA . GLY A 1 59 ? 15.565 31.653 -31.831 1.00 0.00 238 GLY A CA 7
ATOM 8540 C C . GLY A 1 59 ? 16.131 31.204 -30.521 1.00 0.00 238 GLY A C 7
ATOM 8541 O O . GLY A 1 59 ? 15.427 31.124 -29.516 1.00 0.00 238 GLY A O 7
ATOM 8545 N N . ASP A 1 60 ? 17.448 30.912 -30.507 1.00 0.00 239 ASP A N 7
ATOM 8546 C CA . ASP A 1 60 ? 18.102 30.457 -29.300 1.00 0.00 239 ASP A CA 7
ATOM 8547 C C . ASP A 1 60 ? 18.039 31.540 -28.262 1.00 0.00 239 ASP A C 7
ATOM 8548 O O . ASP A 1 60 ? 17.829 31.265 -27.089 1.00 0.00 239 ASP A O 7
ATOM 8557 N N . GLN A 1 61 ? 18.206 32.810 -28.678 1.00 0.00 240 GLN A N 7
ATOM 8558 C CA . GLN A 1 61 ? 18.212 33.893 -27.720 1.00 0.00 240 GLN A CA 7
ATOM 8559 C C . GLN A 1 61 ? 16.871 33.994 -27.043 1.00 0.00 240 GLN A C 7
ATOM 8560 O O . GLN A 1 61 ? 16.798 34.130 -25.828 1.00 0.00 240 GLN A O 7
ATOM 8574 N N . MET A 1 62 ? 15.769 33.903 -27.813 1.00 0.00 241 MET A N 7
ATOM 8575 C CA . MET A 1 62 ? 14.455 34.020 -27.219 1.00 0.00 241 MET A CA 7
ATOM 8576 C C . MET A 1 62 ? 14.165 32.812 -26.377 1.00 0.00 241 MET A C 7
ATOM 8577 O O . MET A 1 62 ? 13.566 32.921 -25.309 1.00 0.00 241 MET A O 7
ATOM 8591 N N . LEU A 1 63 ? 14.588 31.627 -26.845 1.00 0.00 242 LEU A N 7
ATOM 8592 C CA . LEU A 1 63 ? 14.318 30.407 -26.130 1.00 0.00 242 LEU A CA 7
ATOM 8593 C C . LEU A 1 63 ? 15.079 30.387 -24.830 1.00 0.00 242 LEU A C 7
ATOM 8594 O O . LEU A 1 63 ? 14.514 30.096 -23.777 1.00 0.00 242 LEU A O 7
ATOM 8610 N N . ARG A 1 64 ? 16.389 30.704 -24.880 1.00 0.00 243 ARG A N 7
ATOM 8611 C CA . ARG A 1 64 ? 17.208 30.672 -23.697 1.00 0.00 243 ARG A CA 7
ATOM 8612 C C . ARG A 1 64 ? 16.745 31.720 -22.725 1.00 0.00 243 ARG A C 7
ATOM 8613 O O . ARG A 1 64 ? 16.675 31.470 -21.523 1.00 0.00 243 ARG A O 7
ATOM 8634 N N . MET A 1 65 ? 16.414 32.922 -23.232 1.00 0.00 244 MET A N 7
ATOM 8635 C CA . MET A 1 65 ? 15.979 33.990 -22.353 1.00 0.00 244 MET A CA 7
ATOM 8636 C C . MET A 1 65 ? 14.661 33.637 -21.721 1.00 0.00 244 MET A C 7
ATOM 8637 O O . MET A 1 65 ? 14.449 33.892 -20.537 1.00 0.00 244 MET A O 7
ATOM 8651 N N . ALA A 1 66 ? 13.734 33.038 -22.498 1.00 0.00 245 ALA A N 7
ATOM 8652 C CA . ALA A 1 66 ? 12.439 32.688 -21.959 1.00 0.00 245 ALA A CA 7
ATOM 8653 C C . ALA A 1 66 ? 12.600 31.670 -20.864 1.00 0.00 245 ALA A C 7
ATOM 8654 O O . ALA A 1 66 ? 11.984 31.784 -19.806 1.00 0.00 245 ALA A O 7
ATOM 8661 N N . VAL A 1 67 ? 13.454 30.652 -21.095 1.00 0.00 246 VAL A N 7
ATOM 8662 C CA . VAL A 1 67 ? 13.654 29.614 -20.109 1.00 0.00 246 VAL A CA 7
ATOM 8663 C C . VAL A 1 67 ? 14.290 30.211 -18.883 1.00 0.00 246 VAL A C 7
ATOM 8664 O O . VAL A 1 67 ? 13.900 29.900 -17.760 1.00 0.00 246 VAL A O 7
ATOM 8677 N N . SER A 1 68 ? 15.289 31.098 -19.076 1.00 0.00 247 SER A N 7
ATOM 8678 C CA . SER A 1 68 ? 15.980 31.682 -17.944 1.00 0.00 247 SER A CA 7
ATOM 8679 C C . SER A 1 68 ? 15.044 32.559 -17.148 1.00 0.00 247 SER A C 7
ATOM 8680 O O . SER A 1 68 ? 15.144 32.615 -15.927 1.00 0.00 247 SER A O 7
ATOM 8688 N N . LYS A 1 69 ? 14.118 33.279 -17.820 1.00 0.00 248 LYS A N 7
ATOM 8689 C CA . LYS A 1 69 ? 13.211 34.154 -17.105 1.00 0.00 248 LYS A CA 7
ATOM 8690 C C . LYS A 1 69 ? 12.221 33.319 -16.343 1.00 0.00 248 LYS A C 7
ATOM 8691 O O . LYS A 1 69 ? 11.901 33.613 -15.194 1.00 0.00 248 LYS A O 7
ATOM 8710 N N . LEU A 1 70 ? 11.706 32.252 -16.987 1.00 0.00 249 LEU A N 7
ATOM 8711 C CA . LEU A 1 70 ? 10.730 31.400 -16.348 1.00 0.00 249 LEU A CA 7
ATOM 8712 C C . LEU A 1 70 ? 11.362 30.694 -15.181 1.00 0.00 249 LEU A C 7
ATOM 8713 O O . LEU A 1 70 ? 10.742 30.553 -14.128 1.00 0.00 249 LEU A O 7
ATOM 8729 N N . GLN A 1 71 ? 12.614 30.207 -15.347 1.00 0.00 250 GLN A N 7
ATOM 8730 C CA . GLN A 1 71 ? 13.284 29.527 -14.270 1.00 0.00 250 GLN A CA 7
ATOM 8731 C C . GLN A 1 71 ? 13.591 30.544 -13.204 1.00 0.00 250 GLN A C 7
ATOM 8732 O O . GLN A 1 71 ? 13.429 30.278 -12.015 1.00 0.00 250 GLN A O 7
ATOM 8746 N N . GLN A 1 72 ? 14.046 31.745 -13.643 1.00 0.00 251 GLN A N 7
ATOM 8747 C CA . GLN A 1 72 ? 14.359 32.834 -12.743 1.00 0.00 251 GLN A CA 7
ATOM 8748 C C . GLN A 1 72 ? 15.454 32.405 -11.801 1.00 0.00 251 GLN A C 7
ATOM 8749 O O . GLN A 1 72 ? 15.202 31.995 -10.668 1.00 0.00 251 GLN A O 7
ATOM 8763 N N . VAL A 1 73 ? 16.719 32.526 -12.258 1.00 0.00 252 VAL A N 7
ATOM 8764 C CA . VAL A 1 73 ? 17.839 32.143 -11.435 1.00 0.00 252 VAL A CA 7
ATOM 8765 C C . VAL A 1 73 ? 18.614 33.390 -11.139 1.00 0.00 252 VAL A C 7
ATOM 8766 O O . VAL A 1 73 ? 19.003 34.126 -12.046 1.00 0.00 252 VAL A O 7
ATOM 8779 N N . ASN A 1 74 ? 18.854 33.658 -9.840 1.00 0.00 253 ASN A N 7
ATOM 8780 C CA . ASN A 1 74 ? 19.592 34.828 -9.462 1.00 0.00 253 ASN A CA 7
ATOM 8781 C C . ASN A 1 74 ? 20.156 34.556 -8.099 1.00 0.00 253 ASN A C 7
ATOM 8782 O O . ASN A 1 74 ? 19.920 33.500 -7.515 1.00 0.00 253 ASN A O 7
ATOM 8793 N N . TYR A 1 75 ? 20.922 35.520 -7.553 1.00 0.00 254 TYR A N 7
ATOM 8794 C CA . TYR A 1 75 ? 21.496 35.338 -6.245 1.00 0.00 254 TYR A CA 7
ATOM 8795 C C . TYR A 1 75 ? 20.355 35.422 -5.222 1.00 0.00 254 TYR A C 7
ATOM 8796 O O . TYR A 1 75 ? 20.641 35.284 -4.002 1.00 0.00 254 TYR A O 7
ATOM 8814 N N . MET A 1 1 ? 11.881 41.600 -4.779 1.00 0.00 180 MET A N 8
ATOM 8815 C CA . MET A 1 1 ? 11.535 42.006 -3.388 1.00 0.00 180 MET A CA 8
ATOM 8816 C C . MET A 1 1 ? 10.164 41.518 -3.015 1.00 0.00 180 MET A C 8
ATOM 8817 O O . MET A 1 1 ? 9.668 41.797 -1.922 1.00 0.00 180 MET A O 8
ATOM 8830 N N . MET A 1 2 ? 9.517 40.766 -3.930 1.00 0.00 181 MET A N 8
ATOM 8831 C CA . MET A 1 2 ? 8.198 40.253 -3.667 1.00 0.00 181 MET A CA 8
ATOM 8832 C C . MET A 1 2 ? 8.227 38.787 -3.969 1.00 0.00 181 MET A C 8
ATOM 8833 O O . MET A 1 2 ? 8.947 38.339 -4.860 1.00 0.00 181 MET A O 8
ATOM 8847 N N . ASN A 1 3 ? 7.417 38.002 -3.226 1.00 0.00 182 ASN A N 8
ATOM 8848 C CA . ASN A 1 3 ? 7.373 36.576 -3.435 1.00 0.00 182 ASN A CA 8
ATOM 8849 C C . ASN A 1 3 ? 5.945 36.210 -3.733 1.00 0.00 182 ASN A C 8
ATOM 8850 O O . ASN A 1 3 ? 5.172 35.883 -2.832 1.00 0.00 182 ASN A O 8
ATOM 8861 N N . PRO A 1 4 ? 5.574 36.276 -4.995 1.00 0.00 183 PRO A N 8
ATOM 8862 C CA . PRO A 1 4 ? 4.220 35.944 -5.417 1.00 0.00 183 PRO A CA 8
ATOM 8863 C C . PRO A 1 4 ? 3.929 34.475 -5.345 1.00 0.00 183 PRO A C 8
ATOM 8864 O O . PRO A 1 4 ? 2.772 34.063 -5.311 1.00 0.00 183 PRO A O 8
ATOM 8875 N N . ILE A 1 5 ? 4.997 33.651 -5.323 1.00 0.00 184 ILE A N 8
ATOM 8876 C CA . ILE A 1 5 ? 4.829 32.223 -5.261 1.00 0.00 184 ILE A CA 8
ATOM 8877 C C . ILE A 1 5 ? 5.702 31.722 -4.150 1.00 0.00 184 ILE A C 8
ATOM 8878 O O . ILE A 1 5 ? 6.688 32.360 -3.783 1.00 0.00 184 ILE A O 8
ATOM 8894 N N . ASN A 1 6 ? 5.347 30.547 -3.583 1.00 0.00 185 ASN A N 8
ATOM 8895 C CA . ASN A 1 6 ? 6.122 29.995 -2.497 1.00 0.00 185 ASN A CA 8
ATOM 8896 C C . ASN A 1 6 ? 6.998 28.902 -3.041 1.00 0.00 185 ASN A C 8
ATOM 8897 O O . ASN A 1 6 ? 7.983 28.521 -2.411 1.00 0.00 185 ASN A O 8
ATOM 8908 N N . ARG A 1 7 ? 6.660 28.368 -4.233 1.00 0.00 186 ARG A N 8
ATOM 8909 C CA . ARG A 1 7 ? 7.457 27.313 -4.800 1.00 0.00 186 ARG A CA 8
ATOM 8910 C C . ARG A 1 7 ? 7.193 27.291 -6.273 1.00 0.00 186 ARG A C 8
ATOM 8911 O O . ARG A 1 7 ? 6.209 27.856 -6.752 1.00 0.00 186 ARG A O 8
ATOM 8932 N N . ASN A 1 8 ? 8.088 26.627 -7.031 1.00 0.00 187 ASN A N 8
ATOM 8933 C CA . ASN A 1 8 ? 7.925 26.545 -8.455 1.00 0.00 187 ASN A CA 8
ATOM 8934 C C . ASN A 1 8 ? 8.660 25.316 -8.912 1.00 0.00 187 ASN A C 8
ATOM 8935 O O . ASN A 1 8 ? 9.555 24.821 -8.225 1.00 0.00 187 ASN A O 8
ATOM 8946 N N . PRO A 1 9 ? 8.281 24.801 -10.065 1.00 0.00 188 PRO A N 8
ATOM 8947 C CA . PRO A 1 9 ? 8.926 23.625 -10.636 1.00 0.00 188 PRO A CA 8
ATOM 8948 C C . PRO A 1 9 ? 10.383 23.844 -10.908 1.00 0.00 188 PRO A C 8
ATOM 8949 O O . PRO A 1 9 ? 10.796 24.943 -11.276 1.00 0.00 188 PRO A O 8
ATOM 8960 N N . LYS A 1 10 ? 11.204 22.782 -10.730 1.00 0.00 189 LYS A N 8
ATOM 8961 C CA . LYS A 1 10 ? 12.625 22.896 -10.965 1.00 0.00 189 LYS A CA 8
ATOM 8962 C C . LYS A 1 10 ? 12.844 23.209 -12.419 1.00 0.00 189 LYS A C 8
ATOM 8963 O O . LYS A 1 10 ? 13.714 24.005 -12.770 1.00 0.00 189 LYS A O 8
ATOM 8982 N N . GLN A 1 11 ? 12.049 22.568 -13.300 1.00 0.00 190 GLN A N 8
ATOM 8983 C CA . GLN A 1 11 ? 12.177 22.806 -14.710 1.00 0.00 190 GLN A CA 8
ATOM 8984 C C . GLN A 1 11 ? 10.820 23.199 -15.205 1.00 0.00 190 GLN A C 8
ATOM 8985 O O . GLN A 1 11 ? 9.838 22.488 -14.994 1.00 0.00 190 GLN A O 8
ATOM 8999 N N . VAL A 1 12 ? 10.735 24.365 -15.878 1.00 0.00 191 VAL A N 8
ATOM 9000 C CA . VAL A 1 12 ? 9.470 24.823 -16.396 1.00 0.00 191 VAL A CA 8
ATOM 9001 C C . VAL A 1 12 ? 9.173 24.015 -17.642 1.00 0.00 191 VAL A C 8
ATOM 9002 O O . VAL A 1 12 ? 10.052 23.775 -18.474 1.00 0.00 191 VAL A O 8
ATOM 9015 N N . PRO A 1 13 ? 7.942 23.557 -17.773 1.00 0.00 192 PRO A N 8
ATOM 9016 C CA . PRO A 1 13 ? 7.529 22.788 -18.937 1.00 0.00 192 PRO A CA 8
ATOM 9017 C C . PRO A 1 13 ? 7.357 23.635 -20.162 1.00 0.00 192 PRO A C 8
ATOM 9018 O O . PRO A 1 13 ? 7.245 24.857 -20.078 1.00 0.00 192 PRO A O 8
ATOM 9029 N N . PHE A 1 14 ? 7.311 22.983 -21.348 1.00 0.00 193 PHE A N 8
ATOM 9030 C CA . PHE A 1 14 ? 7.154 23.706 -22.591 1.00 0.00 193 PHE A CA 8
ATOM 9031 C C . PHE A 1 14 ? 5.803 24.363 -22.619 1.00 0.00 193 PHE A C 8
ATOM 9032 O O . PHE A 1 14 ? 5.606 25.348 -23.325 1.00 0.00 193 PHE A O 8
ATOM 9049 N N . ALA A 1 15 ? 4.840 23.832 -21.843 1.00 0.00 194 ALA A N 8
ATOM 9050 C CA . ALA A 1 15 ? 3.507 24.389 -21.818 1.00 0.00 194 ALA A CA 8
ATOM 9051 C C . ALA A 1 15 ? 3.569 25.822 -21.348 1.00 0.00 194 ALA A C 8
ATOM 9052 O O . ALA A 1 15 ? 2.820 26.665 -21.831 1.00 0.00 194 ALA A O 8
ATOM 9059 N N . ALA A 1 16 ? 4.462 26.128 -20.380 1.00 0.00 195 ALA A N 8
ATOM 9060 C CA . ALA A 1 16 ? 4.561 27.478 -19.865 1.00 0.00 195 ALA A CA 8
ATOM 9061 C C . ALA A 1 16 ? 5.439 28.307 -20.775 1.00 0.00 195 ALA A C 8
ATOM 9062 O O . ALA A 1 16 ? 5.500 29.529 -20.640 1.00 0.00 195 ALA A O 8
ATOM 9069 N N . LEU A 1 17 ? 6.135 27.665 -21.737 1.00 0.00 196 LEU A N 8
ATOM 9070 C CA . LEU A 1 17 ? 7.013 28.400 -22.621 1.00 0.00 196 LEU A CA 8
ATOM 9071 C C . LEU A 1 17 ? 6.232 28.927 -23.793 1.00 0.00 196 LEU A C 8
ATOM 9072 O O . LEU A 1 17 ? 6.584 29.962 -24.354 1.00 0.00 196 LEU A O 8
ATOM 9088 N N . LEU A 1 18 ? 5.144 28.231 -24.191 1.00 0.00 197 LEU A N 8
ATOM 9089 C CA . LEU A 1 18 ? 4.390 28.661 -25.350 1.00 0.00 197 LEU A CA 8
ATOM 9090 C C . LEU A 1 18 ? 3.834 30.056 -25.153 1.00 0.00 197 LEU A C 8
ATOM 9091 O O . LEU A 1 18 ? 4.135 30.943 -25.941 1.00 0.00 197 LEU A O 8
ATOM 9107 N N . PRO A 1 19 ? 3.047 30.298 -24.114 1.00 0.00 198 PRO A N 8
ATOM 9108 C CA . PRO A 1 19 ? 2.454 31.619 -23.916 1.00 0.00 198 PRO A CA 8
ATOM 9109 C C . PRO A 1 19 ? 3.458 32.712 -23.709 1.00 0.00 198 PRO A C 8
ATOM 9110 O O . PRO A 1 19 ? 3.223 33.856 -24.093 1.00 0.00 198 PRO A O 8
ATOM 9121 N N . THR A 1 20 ? 4.613 32.382 -23.101 1.00 0.00 199 THR A N 8
ATOM 9122 C CA . THR A 1 20 ? 5.623 33.385 -22.861 1.00 0.00 199 THR A CA 8
ATOM 9123 C C . THR A 1 20 ? 6.231 33.780 -24.174 1.00 0.00 199 THR A C 8
ATOM 9124 O O . THR A 1 20 ? 6.402 34.963 -24.466 1.00 0.00 199 THR A O 8
ATOM 9135 N N . LEU A 1 21 ? 6.566 32.771 -25.005 1.00 0.00 200 LEU A N 8
ATOM 9136 C CA . LEU A 1 21 ? 7.210 33.029 -26.264 1.00 0.00 200 LEU A CA 8
ATOM 9137 C C . LEU A 1 21 ? 6.234 33.595 -27.247 1.00 0.00 200 LEU A C 8
ATOM 9138 O O . LEU A 1 21 ? 6.572 34.500 -27.995 1.00 0.00 200 LEU A O 8
ATOM 9154 N N . MET A 1 22 ? 4.983 33.095 -27.251 1.00 0.00 201 MET A N 8
ATOM 9155 C CA . MET A 1 22 ? 3.994 33.582 -28.188 1.00 0.00 201 MET A CA 8
ATOM 9156 C C . MET A 1 22 ? 3.755 35.043 -27.937 1.00 0.00 201 MET A C 8
ATOM 9157 O O . MET A 1 22 ? 3.482 35.799 -28.864 1.00 0.00 201 MET A O 8
ATOM 9171 N N . ASN A 1 23 ? 3.845 35.469 -26.663 1.00 0.00 202 ASN A N 8
ATOM 9172 C CA . ASN A 1 23 ? 3.629 36.855 -26.321 1.00 0.00 202 ASN A CA 8
ATOM 9173 C C . ASN A 1 23 ? 4.709 37.709 -26.955 1.00 0.00 202 ASN A C 8
ATOM 9174 O O . ASN A 1 23 ? 4.498 38.893 -27.211 1.00 0.00 202 ASN A O 8
ATOM 9185 N N . GLN A 1 24 ? 5.903 37.125 -27.219 1.00 0.00 203 GLN A N 8
ATOM 9186 C CA . GLN A 1 24 ? 6.992 37.895 -27.786 1.00 0.00 203 GLN A CA 8
ATOM 9187 C C . GLN A 1 24 ? 7.091 37.597 -29.255 1.00 0.00 203 GLN A C 8
ATOM 9188 O O . GLN A 1 24 ? 7.941 38.151 -29.952 1.00 0.00 203 GLN A O 8
ATOM 9202 N N . LEU A 1 25 ? 6.218 36.712 -29.760 1.00 0.00 204 LEU A N 8
ATOM 9203 C CA . LEU A 1 25 ? 6.261 36.349 -31.154 1.00 0.00 204 LEU A CA 8
ATOM 9204 C C . LEU A 1 25 ? 5.203 37.105 -31.894 1.00 0.00 204 LEU A C 8
ATOM 9205 O O . LEU A 1 25 ? 4.209 37.553 -31.328 1.00 0.00 204 LEU A O 8
ATOM 9221 N N . ASP A 1 26 ? 5.423 37.264 -33.219 1.00 0.00 205 ASP A N 8
ATOM 9222 C CA . ASP A 1 26 ? 4.468 37.935 -34.058 1.00 0.00 205 ASP A CA 8
ATOM 9223 C C . ASP A 1 26 ? 3.313 36.986 -34.226 1.00 0.00 205 ASP A C 8
ATOM 9224 O O . ASP A 1 26 ? 3.419 35.807 -33.900 1.00 0.00 205 ASP A O 8
ATOM 9233 N N . LYS A 1 27 ? 2.178 37.477 -34.763 1.00 0.00 206 LYS A N 8
ATOM 9234 C CA . LYS A 1 27 ? 1.014 36.634 -34.925 1.00 0.00 206 LYS A CA 8
ATOM 9235 C C . LYS A 1 27 ? 1.350 35.466 -35.819 1.00 0.00 206 LYS A C 8
ATOM 9236 O O . LYS A 1 27 ? 1.002 34.332 -35.511 1.00 0.00 206 LYS A O 8
ATOM 9255 N N . ASP A 1 28 ? 2.052 35.714 -36.945 1.00 0.00 207 ASP A N 8
ATOM 9256 C CA . ASP A 1 28 ? 2.384 34.634 -37.855 1.00 0.00 207 ASP A CA 8
ATOM 9257 C C . ASP A 1 28 ? 3.289 33.640 -37.166 1.00 0.00 207 ASP A C 8
ATOM 9258 O O . ASP A 1 28 ? 3.120 32.432 -37.322 1.00 0.00 207 ASP A O 8
ATOM 9267 N N . ARG A 1 29 ? 4.277 34.129 -36.386 1.00 0.00 208 ARG A N 8
ATOM 9268 C CA . ARG A 1 29 ? 5.198 33.238 -35.707 1.00 0.00 208 ARG A CA 8
ATOM 9269 C C . ARG A 1 29 ? 4.462 32.461 -34.646 1.00 0.00 208 ARG A C 8
ATOM 9270 O O . ARG A 1 29 ? 4.707 31.271 -34.454 1.00 0.00 208 ARG A O 8
ATOM 9291 N N . ALA A 1 30 ? 3.539 33.131 -33.920 1.00 0.00 209 ALA A N 8
ATOM 9292 C CA . ALA A 1 30 ? 2.791 32.474 -32.872 1.00 0.00 209 ALA A CA 8
ATOM 9293 C C . ALA A 1 30 ? 1.932 31.398 -33.482 1.00 0.00 209 ALA A C 8
ATOM 9294 O O . ALA A 1 30 ? 1.779 30.322 -32.912 1.00 0.00 209 ALA A O 8
ATOM 9301 N N . LEU A 1 31 ? 1.340 31.678 -34.664 1.00 0.00 210 LEU A N 8
ATOM 9302 C CA . LEU A 1 31 ? 0.502 30.707 -35.330 1.00 0.00 210 LEU A CA 8
ATOM 9303 C C . LEU A 1 31 ? 1.323 29.499 -35.698 1.00 0.00 210 LEU A C 8
ATOM 9304 O O . LEU A 1 31 ? 0.862 28.365 -35.575 1.00 0.00 210 LEU A O 8
ATOM 9320 N N . GLN A 1 32 ? 2.567 29.722 -36.174 1.00 0.00 211 GLN A N 8
ATOM 9321 C CA . GLN A 1 32 ? 3.423 28.616 -36.549 1.00 0.00 211 GLN A CA 8
ATOM 9322 C C . GLN A 1 32 ? 3.727 27.800 -35.320 1.00 0.00 211 GLN A C 8
ATOM 9323 O O . GLN A 1 32 ? 3.775 26.574 -35.376 1.00 0.00 211 GLN A O 8
ATOM 9337 N N . LEU A 1 33 ? 3.956 28.471 -34.174 1.00 0.00 212 LEU A N 8
ATOM 9338 C CA . LEU A 1 33 ? 4.257 27.765 -32.950 1.00 0.00 212 LEU A CA 8
ATOM 9339 C C . LEU A 1 33 ? 3.044 26.976 -32.518 1.00 0.00 212 LEU A C 8
ATOM 9340 O O . LEU A 1 33 ? 3.163 25.840 -32.059 1.00 0.00 212 LEU A O 8
ATOM 9356 N N . ARG A 1 34 ? 1.841 27.575 -32.656 1.00 0.00 213 ARG A N 8
ATOM 9357 C CA . ARG A 1 34 ? 0.622 26.922 -32.245 1.00 0.00 213 ARG A CA 8
ATOM 9358 C C . ARG A 1 34 ? 0.424 25.642 -33.021 1.00 0.00 213 ARG A C 8
ATOM 9359 O O . ARG A 1 34 ? 0.092 24.608 -32.439 1.00 0.00 213 ARG A O 8
ATOM 9380 N N . THR A 1 35 ? 0.628 25.668 -34.358 1.00 0.00 214 THR A N 8
ATOM 9381 C CA . THR A 1 35 ? 0.425 24.465 -35.143 1.00 0.00 214 THR A CA 8
ATOM 9382 C C . THR A 1 35 ? 1.566 23.512 -34.896 1.00 0.00 214 THR A C 8
ATOM 9383 O O . THR A 1 35 ? 1.398 22.301 -35.009 1.00 0.00 214 THR A O 8
ATOM 9394 N N . LEU A 1 36 ? 2.764 24.040 -34.563 1.00 0.00 215 LEU A N 8
ATOM 9395 C CA . LEU A 1 36 ? 3.902 23.184 -34.308 1.00 0.00 215 LEU A CA 8
ATOM 9396 C C . LEU A 1 36 ? 3.619 22.382 -33.060 1.00 0.00 215 LEU A C 8
ATOM 9397 O O . LEU A 1 36 ? 3.953 21.203 -32.977 1.00 0.00 215 LEU A O 8
ATOM 9413 N N . TYR A 1 37 ? 2.999 23.030 -32.046 1.00 0.00 216 TYR A N 8
ATOM 9414 C CA . TYR A 1 37 ? 2.679 22.355 -30.806 1.00 0.00 216 TYR A CA 8
ATOM 9415 C C . TYR A 1 37 ? 1.697 21.252 -31.094 1.00 0.00 216 TYR A C 8
ATOM 9416 O O . TYR A 1 37 ? 1.727 20.203 -30.457 1.00 0.00 216 TYR A O 8
ATOM 9434 N N . ALA A 1 38 ? 0.785 21.478 -32.063 1.00 0.00 217 ALA A N 8
ATOM 9435 C CA . ALA A 1 38 ? -0.196 20.476 -32.411 1.00 0.00 217 ALA A CA 8
ATOM 9436 C C . ALA A 1 38 ? 0.518 19.233 -32.883 1.00 0.00 217 ALA A C 8
ATOM 9437 O O . ALA A 1 38 ? 0.077 18.121 -32.608 1.00 0.00 217 ALA A O 8
ATOM 9444 N N . ARG A 1 39 ? 1.646 19.400 -33.614 1.00 0.00 218 ARG A N 8
ATOM 9445 C CA . ARG A 1 39 ? 2.385 18.260 -34.114 1.00 0.00 218 ARG A CA 8
ATOM 9446 C C . ARG A 1 39 ? 2.887 17.473 -32.933 1.00 0.00 218 ARG A C 8
ATOM 9447 O O . ARG A 1 39 ? 2.887 16.241 -32.941 1.00 0.00 218 ARG A O 8
ATOM 9468 N N . LEU A 1 40 ? 3.350 18.198 -31.891 1.00 0.00 219 LEU A N 8
ATOM 9469 C CA . LEU A 1 40 ? 3.868 17.566 -30.698 1.00 0.00 219 LEU A CA 8
ATOM 9470 C C . LEU A 1 40 ? 2.749 16.842 -29.992 1.00 0.00 219 LEU A C 8
ATOM 9471 O O . LEU A 1 40 ? 2.931 15.722 -29.521 1.00 0.00 219 LEU A O 8
ATOM 9487 N N . LYS A 1 41 ? 1.558 17.477 -29.900 1.00 0.00 220 LYS A N 8
ATOM 9488 C CA . LYS A 1 41 ? 0.430 16.855 -29.231 1.00 0.00 220 LYS A CA 8
ATOM 9489 C C . LYS A 1 41 ? 0.040 15.596 -29.963 1.00 0.00 220 LYS A C 8
ATOM 9490 O O . LYS A 1 41 ? -0.319 14.598 -29.342 1.00 0.00 220 LYS A O 8
ATOM 9509 N N . LYS A 1 42 ? 0.093 15.622 -31.313 1.00 0.00 221 LYS A N 8
ATOM 9510 C CA . LYS A 1 42 ? -0.274 14.457 -32.089 1.00 0.00 221 LYS A CA 8
ATOM 9511 C C . LYS A 1 42 ? 0.844 13.447 -32.023 1.00 0.00 221 LYS A C 8
ATOM 9512 O O . LYS A 1 42 ? 0.685 12.313 -32.474 1.00 0.00 221 LYS A O 8
ATOM 9531 N N . ASN A 1 43 ? 2.008 13.850 -31.457 1.00 0.00 222 ASN A N 8
ATOM 9532 C CA . ASN A 1 43 ? 3.144 12.963 -31.332 1.00 0.00 222 ASN A CA 8
ATOM 9533 C C . ASN A 1 43 ? 3.607 12.570 -32.708 1.00 0.00 222 ASN A C 8
ATOM 9534 O O . ASN A 1 43 ? 3.996 11.427 -32.948 1.00 0.00 222 ASN A O 8
ATOM 9545 N N . GLU A 1 44 ? 3.577 13.536 -33.653 1.00 0.00 223 GLU A N 8
ATOM 9546 C CA . GLU A 1 44 ? 4.023 13.256 -34.995 1.00 0.00 223 GLU A CA 8
ATOM 9547 C C . GLU A 1 44 ? 5.482 13.601 -35.064 1.00 0.00 223 GLU A C 8
ATOM 9548 O O . GLU A 1 44 ? 6.167 13.258 -36.027 1.00 0.00 223 GLU A O 8
ATOM 9560 N N . ILE A 1 45 ? 5.989 14.296 -34.023 1.00 0.00 224 ILE A N 8
ATOM 9561 C CA . ILE A 1 45 ? 7.377 14.675 -33.996 1.00 0.00 224 ILE A CA 8
ATOM 9562 C C . ILE A 1 45 ? 7.851 14.410 -32.596 1.00 0.00 224 ILE A C 8
ATOM 9563 O O . ILE A 1 45 ? 7.075 14.447 -31.639 1.00 0.00 224 ILE A O 8
ATOM 9579 N N . PRO A 1 46 ? 9.123 14.122 -32.464 1.00 0.00 225 PRO A N 8
ATOM 9580 C CA . PRO A 1 46 ? 9.715 13.855 -31.167 1.00 0.00 225 PRO A CA 8
ATOM 9581 C C . PRO A 1 46 ? 9.892 15.098 -30.349 1.00 0.00 225 PRO A C 8
ATOM 9582 O O . PRO A 1 46 ? 9.773 16.209 -30.859 1.00 0.00 225 PRO A O 8
ATOM 9593 N N . LYS A 1 47 ? 10.174 14.933 -29.036 1.00 0.00 226 LYS A N 8
ATOM 9594 C CA . LYS A 1 47 ? 10.360 16.075 -28.165 1.00 0.00 226 LYS A CA 8
ATOM 9595 C C . LYS A 1 47 ? 11.542 16.859 -28.666 1.00 0.00 226 LYS A C 8
ATOM 9596 O O . LYS A 1 47 ? 11.542 18.091 -28.640 1.00 0.00 226 LYS A O 8
ATOM 9615 N N . GLU A 1 48 ? 12.594 16.145 -29.125 1.00 0.00 227 GLU A N 8
ATOM 9616 C CA . GLU A 1 48 ? 13.766 16.805 -29.647 1.00 0.00 227 GLU A CA 8
ATOM 9617 C C . GLU A 1 48 ? 13.368 17.540 -30.899 1.00 0.00 227 GLU A C 8
ATOM 9618 O O . GLU A 1 48 ? 13.847 18.641 -31.160 1.00 0.00 227 GLU A O 8
ATOM 9630 N N . GLY A 1 49 ? 12.475 16.923 -31.709 1.00 0.00 228 GLY A N 8
ATOM 9631 C CA . GLY A 1 49 ? 12.027 17.536 -32.942 1.00 0.00 228 GLY A CA 8
ATOM 9632 C C . GLY A 1 49 ? 11.311 18.813 -32.625 1.00 0.00 228 GLY A C 8
ATOM 9633 O O . GLY A 1 49 ? 11.523 19.833 -33.274 1.00 0.00 228 GLY A O 8
ATOM 9637 N N . PHE A 1 50 ? 10.438 18.777 -31.598 1.00 0.00 229 PHE A N 8
ATOM 9638 C CA . PHE A 1 50 ? 9.691 19.949 -31.214 1.00 0.00 229 PHE A CA 8
ATOM 9639 C C . PHE A 1 50 ? 10.651 21.021 -30.780 1.00 0.00 229 PHE A C 8
ATOM 9640 O O . PHE A 1 50 ? 10.531 22.169 -31.189 1.00 0.00 229 PHE A O 8
ATOM 9657 N N . THR A 1 51 ? 11.634 20.654 -29.934 1.00 0.00 230 THR A N 8
ATOM 9658 C CA . THR A 1 51 ? 12.589 21.621 -29.433 1.00 0.00 230 THR A CA 8
ATOM 9659 C C . THR A 1 51 ? 13.372 22.209 -30.580 1.00 0.00 230 THR A C 8
ATOM 9660 O O . THR A 1 51 ? 13.567 23.421 -30.647 1.00 0.00 230 THR A O 8
ATOM 9671 N N . ARG A 1 52 ? 13.839 21.354 -31.517 1.00 0.00 231 ARG A N 8
ATOM 9672 C CA . ARG A 1 52 ? 14.631 21.827 -32.635 1.00 0.00 231 ARG A CA 8
ATOM 9673 C C . ARG A 1 52 ? 13.831 22.790 -33.479 1.00 0.00 231 ARG A C 8
ATOM 9674 O O . ARG A 1 52 ? 14.325 23.850 -33.857 1.00 0.00 231 ARG A O 8
ATOM 9695 N N . HIS A 1 53 ? 12.575 22.438 -33.815 1.00 0.00 232 HIS A N 8
ATOM 9696 C CA . HIS A 1 53 ? 11.777 23.318 -34.639 1.00 0.00 232 HIS A CA 8
ATOM 9697 C C . HIS A 1 53 ? 11.387 24.546 -33.857 1.00 0.00 232 HIS A C 8
ATOM 9698 O O . HIS A 1 53 ? 11.386 25.649 -34.395 1.00 0.00 232 HIS A O 8
ATOM 9711 N N . MET A 1 54 ? 11.054 24.381 -32.560 1.00 0.00 233 MET A N 8
ATOM 9712 C CA . MET A 1 54 ? 10.623 25.502 -31.750 1.00 0.00 233 MET A CA 8
ATOM 9713 C C . MET A 1 54 ? 11.735 26.509 -31.603 1.00 0.00 233 MET A C 8
ATOM 9714 O O . MET A 1 54 ? 11.498 27.713 -31.718 1.00 0.00 233 MET A O 8
ATOM 9728 N N . LYS A 1 55 ? 12.983 26.048 -31.349 1.00 0.00 234 LYS A N 8
ATOM 9729 C CA . LYS A 1 55 ? 14.080 26.977 -31.173 1.00 0.00 234 LYS A CA 8
ATOM 9730 C C . LYS A 1 55 ? 14.365 27.670 -32.477 1.00 0.00 234 LYS A C 8
ATOM 9731 O O . LYS A 1 55 ? 14.944 28.744 -32.496 1.00 0.00 234 LYS A O 8
ATOM 9750 N N . ASP A 1 56 ? 13.989 27.049 -33.608 1.00 0.00 235 ASP A N 8
ATOM 9751 C CA . ASP A 1 56 ? 14.236 27.653 -34.894 1.00 0.00 235 ASP A CA 8
ATOM 9752 C C . ASP A 1 56 ? 13.271 28.801 -35.099 1.00 0.00 235 ASP A C 8
ATOM 9753 O O . ASP A 1 56 ? 13.584 29.762 -35.797 1.00 0.00 235 ASP A O 8
ATOM 9762 N N . ILE A 1 57 ? 12.063 28.717 -34.496 1.00 0.00 236 ILE A N 8
ATOM 9763 C CA . ILE A 1 57 ? 11.067 29.747 -34.693 1.00 0.00 236 ILE A CA 8
ATOM 9764 C C . ILE A 1 57 ? 11.341 30.921 -33.789 1.00 0.00 236 ILE A C 8
ATOM 9765 O O . ILE A 1 57 ? 11.436 32.056 -34.253 1.00 0.00 236 ILE A O 8
ATOM 9781 N N . VAL A 1 58 ? 11.473 30.676 -32.469 1.00 0.00 237 VAL A N 8
ATOM 9782 C CA . VAL A 1 58 ? 11.688 31.769 -31.541 1.00 0.00 237 VAL A CA 8
ATOM 9783 C C . VAL A 1 58 ? 13.139 32.158 -31.524 1.00 0.00 237 VAL A C 8
ATOM 9784 O O . VAL A 1 58 ? 13.466 33.331 -31.368 1.00 0.00 237 VAL A O 8
ATOM 9797 N N . GLY A 1 59 ? 14.046 31.179 -31.691 1.00 0.00 238 GLY A N 8
ATOM 9798 C CA . GLY A 1 59 ? 15.455 31.468 -31.672 1.00 0.00 238 GLY A CA 8
ATOM 9799 C C . GLY A 1 59 ? 16.007 30.827 -30.445 1.00 0.00 238 GLY A C 8
ATOM 9800 O O . GLY A 1 59 ? 15.320 30.685 -29.438 1.00 0.00 238 GLY A O 8
ATOM 9804 N N . ASP A 1 60 ? 17.292 30.440 -30.499 1.00 0.00 239 ASP A N 8
ATOM 9805 C CA . ASP A 1 60 ? 17.910 29.790 -29.377 1.00 0.00 239 ASP A CA 8
ATOM 9806 C C . ASP A 1 60 ? 18.081 30.783 -28.256 1.00 0.00 239 ASP A C 8
ATOM 9807 O O . ASP A 1 60 ? 17.961 30.429 -27.084 1.00 0.00 239 ASP A O 8
ATOM 9816 N N . GLN A 1 61 ? 18.371 32.056 -28.598 1.00 0.00 240 GLN A N 8
ATOM 9817 C CA . GLN A 1 61 ? 18.574 33.064 -27.583 1.00 0.00 240 GLN A CA 8
ATOM 9818 C C . GLN A 1 61 ? 17.286 33.287 -26.834 1.00 0.00 240 GLN A C 8
ATOM 9819 O O . GLN A 1 61 ? 17.276 33.363 -25.611 1.00 0.00 240 GLN A O 8
ATOM 9833 N N . MET A 1 62 ? 16.159 33.382 -27.564 1.00 0.00 241 MET A N 8
ATOM 9834 C CA . MET A 1 62 ? 14.883 33.614 -26.928 1.00 0.00 241 MET A CA 8
ATOM 9835 C C . MET A 1 62 ? 14.489 32.408 -26.130 1.00 0.00 241 MET A C 8
ATOM 9836 O O . MET A 1 62 ? 13.895 32.528 -25.061 1.00 0.00 241 MET A O 8
ATOM 9850 N N . LEU A 1 63 ? 14.812 31.209 -26.643 1.00 0.00 242 LEU A N 8
ATOM 9851 C CA . LEU A 1 63 ? 14.440 29.989 -25.974 1.00 0.00 242 LEU A CA 8
ATOM 9852 C C . LEU A 1 63 ? 15.115 29.904 -24.626 1.00 0.00 242 LEU A C 8
ATOM 9853 O O . LEU A 1 63 ? 14.462 29.621 -23.621 1.00 0.00 242 LEU A O 8
ATOM 9869 N N . ARG A 1 64 ? 16.443 30.154 -24.566 1.00 0.00 243 ARG A N 8
ATOM 9870 C CA . ARG A 1 64 ? 17.143 30.048 -23.303 1.00 0.00 243 ARG A CA 8
ATOM 9871 C C . ARG A 1 64 ? 16.747 31.182 -22.392 1.00 0.00 243 ARG A C 8
ATOM 9872 O O . ARG A 1 64 ? 16.686 31.008 -21.173 1.00 0.00 243 ARG A O 8
ATOM 9893 N N . MET A 1 65 ? 16.466 32.380 -22.953 1.00 0.00 244 MET A N 8
ATOM 9894 C CA . MET A 1 65 ? 16.092 33.504 -22.121 1.00 0.00 244 MET A CA 8
ATOM 9895 C C . MET A 1 65 ? 14.741 33.252 -21.511 1.00 0.00 244 MET A C 8
ATOM 9896 O O . MET A 1 65 ? 14.512 33.578 -20.348 1.00 0.00 244 MET A O 8
ATOM 9910 N N . ALA A 1 66 ? 13.805 32.671 -22.291 1.00 0.00 245 ALA A N 8
ATOM 9911 C CA . ALA A 1 66 ? 12.476 32.410 -21.783 1.00 0.00 245 ALA A CA 8
ATOM 9912 C C . ALA A 1 66 ? 12.553 31.429 -20.647 1.00 0.00 245 ALA A C 8
ATOM 9913 O O . ALA A 1 66 ? 11.905 31.607 -19.619 1.00 0.00 245 ALA A O 8
ATOM 9920 N N . VAL A 1 67 ? 13.365 30.363 -20.810 1.00 0.00 246 VAL A N 8
ATOM 9921 C CA . VAL A 1 67 ? 13.487 29.358 -19.778 1.00 0.00 246 VAL A CA 8
ATOM 9922 C C . VAL A 1 67 ? 14.102 29.992 -18.561 1.00 0.00 246 VAL A C 8
ATOM 9923 O O . VAL A 1 67 ? 13.667 29.751 -17.437 1.00 0.00 246 VAL A O 8
ATOM 9936 N N . SER A 1 68 ? 15.133 30.834 -18.772 1.00 0.00 247 SER A N 8
ATOM 9937 C CA . SER A 1 68 ? 15.814 31.470 -17.664 1.00 0.00 247 SER A CA 8
ATOM 9938 C C . SER A 1 68 ? 14.867 32.391 -16.935 1.00 0.00 247 SER A C 8
ATOM 9939 O O . SER A 1 68 ? 14.877 32.451 -15.708 1.00 0.00 247 SER A O 8
ATOM 9947 N N . LYS A 1 69 ? 14.029 33.140 -17.684 1.00 0.00 248 LYS A N 8
ATOM 9948 C CA . LYS A 1 69 ? 13.109 34.069 -17.065 1.00 0.00 248 LYS A CA 8
ATOM 9949 C C . LYS A 1 69 ? 12.093 33.302 -16.261 1.00 0.00 248 LYS A C 8
ATOM 9950 O O . LYS A 1 69 ? 11.753 33.687 -15.148 1.00 0.00 248 LYS A O 8
ATOM 9969 N N . LEU A 1 70 ? 11.577 32.197 -16.832 1.00 0.00 249 LEU A N 8
ATOM 9970 C CA . LEU A 1 70 ? 10.576 31.398 -16.162 1.00 0.00 249 LEU A CA 8
ATOM 9971 C C . LEU A 1 70 ? 11.171 30.751 -14.937 1.00 0.00 249 LEU A C 8
ATOM 9972 O O . LEU A 1 70 ? 10.516 30.647 -13.900 1.00 0.00 249 LEU A O 8
ATOM 9988 N N . GLN A 1 71 ? 12.432 30.273 -15.041 1.00 0.00 250 GLN A N 8
ATOM 9989 C CA . GLN A 1 71 ? 13.089 29.638 -13.928 1.00 0.00 250 GLN A CA 8
ATOM 9990 C C . GLN A 1 71 ? 13.290 30.651 -12.829 1.00 0.00 250 GLN A C 8
ATOM 9991 O O . GLN A 1 71 ? 13.155 30.334 -11.647 1.00 0.00 250 GLN A O 8
ATOM 10005 N N . GLN A 1 72 ? 13.634 31.900 -13.205 1.00 0.00 251 GLN A N 8
ATOM 10006 C CA . GLN A 1 72 ? 13.863 32.935 -12.228 1.00 0.00 251 GLN A CA 8
ATOM 10007 C C . GLN A 1 72 ? 12.538 33.311 -11.621 1.00 0.00 251 GLN A C 8
ATOM 10008 O O . GLN A 1 72 ? 11.610 33.716 -12.314 1.00 0.00 251 GLN A O 8
ATOM 10022 N N . VAL A 1 73 ? 12.441 33.188 -10.279 1.00 0.00 252 VAL A N 8
ATOM 10023 C CA . VAL A 1 73 ? 11.212 33.505 -9.589 1.00 0.00 252 VAL A CA 8
ATOM 10024 C C . VAL A 1 73 ? 10.962 34.985 -9.684 1.00 0.00 252 VAL A C 8
ATOM 10025 O O . VAL A 1 73 ? 9.852 35.417 -9.993 1.00 0.00 252 VAL A O 8
ATOM 10038 N N . ASN A 1 74 ? 11.999 35.804 -9.415 1.00 0.00 253 ASN A N 8
ATOM 10039 C CA . ASN A 1 74 ? 11.823 37.230 -9.480 1.00 0.00 253 ASN A CA 8
ATOM 10040 C C . ASN A 1 74 ? 13.155 37.831 -9.802 1.00 0.00 253 ASN A C 8
ATOM 10041 O O . ASN A 1 74 ? 14.138 37.615 -9.098 1.00 0.00 253 ASN A O 8
ATOM 10052 N N . TYR A 1 75 ? 13.210 38.619 -10.891 1.00 0.00 254 TYR A N 8
ATOM 10053 C CA . TYR A 1 75 ? 14.449 39.244 -11.276 1.00 0.00 254 TYR A CA 8
ATOM 10054 C C . TYR A 1 75 ? 14.637 40.482 -10.390 1.00 0.00 254 TYR A C 8
ATOM 10055 O O . TYR A 1 75 ? 15.794 40.736 -9.957 1.00 0.00 254 TYR A O 8
ATOM 10073 N N . MET A 1 1 ? 9.802 31.724 -3.058 1.00 0.00 180 MET A N 9
ATOM 10074 C CA . MET A 1 1 ? 8.797 31.674 -1.961 1.00 0.00 180 MET A CA 9
ATOM 10075 C C . MET A 1 1 ? 7.408 31.826 -2.510 1.00 0.00 180 MET A C 9
ATOM 10076 O O . MET A 1 1 ? 6.424 31.529 -1.835 1.00 0.00 180 MET A O 9
ATOM 10089 N N . MET A 1 2 ? 7.303 32.325 -3.762 1.00 0.00 181 MET A N 9
ATOM 10090 C CA . MET A 1 2 ? 6.016 32.509 -4.388 1.00 0.00 181 MET A CA 9
ATOM 10091 C C . MET A 1 2 ? 5.414 31.155 -4.648 1.00 0.00 181 MET A C 9
ATOM 10092 O O . MET A 1 2 ? 4.210 30.958 -4.489 1.00 0.00 181 MET A O 9
ATOM 10106 N N . ASN A 1 3 ? 6.256 30.186 -5.066 1.00 0.00 182 ASN A N 9
ATOM 10107 C CA . ASN A 1 3 ? 5.771 28.860 -5.354 1.00 0.00 182 ASN A CA 9
ATOM 10108 C C . ASN A 1 3 ? 6.743 27.871 -4.763 1.00 0.00 182 ASN A C 9
ATOM 10109 O O . ASN A 1 3 ? 7.577 27.296 -5.461 1.00 0.00 182 ASN A O 9
ATOM 10120 N N . PRO A 1 4 ? 6.641 27.658 -3.467 1.00 0.00 183 PRO A N 9
ATOM 10121 C CA . PRO A 1 4 ? 7.524 26.734 -2.768 1.00 0.00 183 PRO A CA 9
ATOM 10122 C C . PRO A 1 4 ? 7.257 25.297 -3.103 1.00 0.00 183 PRO A C 9
ATOM 10123 O O . PRO A 1 4 ? 8.124 24.442 -2.932 1.00 0.00 183 PRO A O 9
ATOM 10134 N N . ILE A 1 5 ? 6.033 25.002 -3.588 1.00 0.00 184 ILE A N 9
ATOM 10135 C CA . ILE A 1 5 ? 5.686 23.650 -3.937 1.00 0.00 184 ILE A CA 9
ATOM 10136 C C . ILE A 1 5 ? 5.382 23.648 -5.405 1.00 0.00 184 ILE A C 9
ATOM 10137 O O . ILE A 1 5 ? 4.534 24.403 -5.877 1.00 0.00 184 ILE A O 9
ATOM 10153 N N . ASN A 1 6 ? 6.087 22.785 -6.166 1.00 0.00 185 ASN A N 9
ATOM 10154 C CA . ASN A 1 6 ? 5.862 22.715 -7.583 1.00 0.00 185 ASN A CA 9
ATOM 10155 C C . ASN A 1 6 ? 6.319 21.360 -8.025 1.00 0.00 185 ASN A C 9
ATOM 10156 O O . ASN A 1 6 ? 7.252 20.791 -7.458 1.00 0.00 185 ASN A O 9
ATOM 10167 N N . ARG A 1 7 ? 5.657 20.803 -9.062 1.00 0.00 186 ARG A N 9
ATOM 10168 C CA . ARG A 1 7 ? 6.028 19.502 -9.553 1.00 0.00 186 ARG A CA 9
ATOM 10169 C C . ARG A 1 7 ? 7.183 19.688 -10.493 1.00 0.00 186 ARG A C 9
ATOM 10170 O O . ARG A 1 7 ? 7.174 20.588 -11.331 1.00 0.00 186 ARG A O 9
ATOM 10191 N N . ASN A 1 8 ? 8.204 18.804 -10.371 1.00 0.00 187 ASN A N 9
ATOM 10192 C CA . ASN A 1 8 ? 9.383 18.872 -11.216 1.00 0.00 187 ASN A CA 9
ATOM 10193 C C . ASN A 1 8 ? 9.975 20.262 -11.154 1.00 0.00 187 ASN A C 9
ATOM 10194 O O . ASN A 1 8 ? 10.025 20.979 -12.156 1.00 0.00 187 ASN A O 9
ATOM 10205 N N . PRO A 1 9 ? 10.457 20.648 -9.989 1.00 0.00 188 PRO A N 9
ATOM 10206 C CA . PRO A 1 9 ? 11.040 21.964 -9.801 1.00 0.00 188 PRO A CA 9
ATOM 10207 C C . PRO A 1 9 ? 12.467 22.037 -10.262 1.00 0.00 188 PRO A C 9
ATOM 10208 O O . PRO A 1 9 ? 13.376 22.305 -9.479 1.00 0.00 188 PRO A O 9
ATOM 10219 N N . LYS A 1 10 ? 12.689 21.798 -11.571 1.00 0.00 189 LYS A N 9
ATOM 10220 C CA . LYS A 1 10 ? 14.023 21.848 -12.106 1.00 0.00 189 LYS A CA 9
ATOM 10221 C C . LYS A 1 10 ? 13.941 22.529 -13.437 1.00 0.00 189 LYS A C 9
ATOM 10222 O O . LYS A 1 10 ? 14.639 23.510 -13.690 1.00 0.00 189 LYS A O 9
ATOM 10241 N N . GLN A 1 11 ? 13.068 22.013 -14.325 1.00 0.00 190 GLN A N 9
ATOM 10242 C CA . GLN A 1 11 ? 12.918 22.596 -15.632 1.00 0.00 190 GLN A CA 9
ATOM 10243 C C . GLN A 1 11 ? 11.466 22.909 -15.809 1.00 0.00 190 GLN A C 9
ATOM 10244 O O . GLN A 1 11 ? 10.598 22.124 -15.433 1.00 0.00 190 GLN A O 9
ATOM 10258 N N . VAL A 1 12 ? 11.173 24.088 -16.396 1.00 0.00 191 VAL A N 9
ATOM 10259 C CA . VAL A 1 12 ? 9.806 24.482 -16.611 1.00 0.00 191 VAL A CA 9
ATOM 10260 C C . VAL A 1 12 ? 9.273 23.712 -17.795 1.00 0.00 191 VAL A C 9
ATOM 10261 O O . VAL A 1 12 ? 10.016 23.330 -18.702 1.00 0.00 191 VAL A O 9
ATOM 10274 N N . PRO A 1 13 ? 7.981 23.465 -17.787 1.00 0.00 192 PRO A N 9
ATOM 10275 C CA . PRO A 1 13 ? 7.328 22.735 -18.862 1.00 0.00 192 PRO A CA 9
ATOM 10276 C C . PRO A 1 13 ? 7.184 23.545 -20.117 1.00 0.00 192 PRO A C 9
ATOM 10277 O O . PRO A 1 13 ? 7.155 24.773 -20.079 1.00 0.00 192 PRO A O 9
ATOM 10288 N N . PHE A 1 14 ? 7.062 22.849 -21.272 1.00 0.00 193 PHE A N 9
ATOM 10289 C CA . PHE A 1 14 ? 6.920 23.530 -22.540 1.00 0.00 193 PHE A CA 9
ATOM 10290 C C . PHE A 1 14 ? 5.592 24.230 -22.587 1.00 0.00 193 PHE A C 9
ATOM 10291 O O . PHE A 1 14 ? 5.429 25.205 -23.313 1.00 0.00 193 PHE A O 9
ATOM 10308 N N . ALA A 1 15 ? 4.608 23.741 -21.807 1.00 0.00 194 ALA A N 9
ATOM 10309 C CA . ALA A 1 15 ? 3.296 24.343 -21.801 1.00 0.00 194 ALA A CA 9
ATOM 10310 C C . ALA A 1 15 ? 3.401 25.778 -21.349 1.00 0.00 194 ALA A C 9
ATOM 10311 O O . ALA A 1 15 ? 2.690 26.640 -21.854 1.00 0.00 194 ALA A O 9
ATOM 10318 N N . ALA A 1 16 ? 4.294 26.065 -20.375 1.00 0.00 195 ALA A N 9
ATOM 10319 C CA . ALA A 1 16 ? 4.435 27.418 -19.878 1.00 0.00 195 ALA A CA 9
ATOM 10320 C C . ALA A 1 16 ? 5.352 28.202 -20.787 1.00 0.00 195 ALA A C 9
ATOM 10321 O O . ALA A 1 16 ? 5.451 29.424 -20.673 1.00 0.00 195 ALA A O 9
ATOM 10328 N N . LEU A 1 17 ? 6.044 27.520 -21.724 1.00 0.00 196 LEU A N 9
ATOM 10329 C CA . LEU A 1 17 ? 6.958 28.211 -22.607 1.00 0.00 196 LEU A CA 9
ATOM 10330 C C . LEU A 1 17 ? 6.203 28.794 -23.768 1.00 0.00 196 LEU A C 9
ATOM 10331 O O . LEU A 1 17 ? 6.585 29.836 -24.293 1.00 0.00 196 LEU A O 9
ATOM 10347 N N . LEU A 1 18 ? 5.099 28.142 -24.194 1.00 0.00 197 LEU A N 9
ATOM 10348 C CA . LEU A 1 18 ? 4.369 28.620 -25.351 1.00 0.00 197 LEU A CA 9
ATOM 10349 C C . LEU A 1 18 ? 3.868 30.034 -25.141 1.00 0.00 197 LEU A C 9
ATOM 10350 O O . LEU A 1 18 ? 4.206 30.914 -25.919 1.00 0.00 197 LEU A O 9
ATOM 10366 N N . PRO A 1 19 ? 3.092 30.301 -24.100 1.00 0.00 198 PRO A N 9
ATOM 10367 C CA . PRO A 1 19 ? 2.555 31.644 -23.895 1.00 0.00 198 PRO A CA 9
ATOM 10368 C C . PRO A 1 19 ? 3.609 32.696 -23.715 1.00 0.00 198 PRO A C 9
ATOM 10369 O O . PRO A 1 19 ? 3.415 33.842 -24.110 1.00 0.00 198 PRO A O 9
ATOM 10380 N N . THR A 1 20 ? 4.758 32.325 -23.123 1.00 0.00 199 THR A N 9
ATOM 10381 C CA . THR A 1 20 ? 5.815 33.288 -22.916 1.00 0.00 199 THR A CA 9
ATOM 10382 C C . THR A 1 20 ? 6.406 33.632 -24.253 1.00 0.00 199 THR A C 9
ATOM 10383 O O . THR A 1 20 ? 6.649 34.796 -24.563 1.00 0.00 199 THR A O 9
ATOM 10394 N N . LEU A 1 21 ? 6.642 32.592 -25.081 1.00 0.00 200 LEU A N 9
ATOM 10395 C CA . LEU A 1 21 ? 7.256 32.784 -26.368 1.00 0.00 200 LEU A CA 9
ATOM 10396 C C . LEU A 1 21 ? 6.292 33.442 -27.301 1.00 0.00 200 LEU A C 9
ATOM 10397 O O . LEU A 1 21 ? 6.670 34.307 -28.074 1.00 0.00 200 LEU A O 9
ATOM 10413 N N . MET A 1 22 ? 5.008 33.056 -27.227 1.00 0.00 201 MET A N 9
ATOM 10414 C CA . MET A 1 22 ? 4.008 33.618 -28.103 1.00 0.00 201 MET A CA 9
ATOM 10415 C C . MET A 1 22 ? 3.914 35.098 -27.858 1.00 0.00 201 MET A C 9
ATOM 10416 O O . MET A 1 22 ? 3.680 35.871 -28.783 1.00 0.00 201 MET A O 9
ATOM 10430 N N . ASN A 1 23 ? 4.095 35.526 -26.595 1.00 0.00 202 ASN A N 9
ATOM 10431 C CA . ASN A 1 23 ? 4.019 36.933 -26.269 1.00 0.00 202 ASN A CA 9
ATOM 10432 C C . ASN A 1 23 ? 5.193 37.666 -26.881 1.00 0.00 202 ASN A C 9
ATOM 10433 O O . ASN A 1 23 ? 5.122 38.875 -27.096 1.00 0.00 202 ASN A O 9
ATOM 10444 N N . GLN A 1 24 ? 6.308 36.954 -27.171 1.00 0.00 203 GLN A N 9
ATOM 10445 C CA . GLN A 1 24 ? 7.476 37.608 -27.727 1.00 0.00 203 GLN A CA 9
ATOM 10446 C C . GLN A 1 24 ? 7.537 37.332 -29.202 1.00 0.00 203 GLN A C 9
ATOM 10447 O O . GLN A 1 24 ? 8.446 37.794 -29.890 1.00 0.00 203 GLN A O 9
ATOM 10461 N N . LEU A 1 25 ? 6.562 36.570 -29.723 1.00 0.00 204 LEU A N 9
ATOM 10462 C CA . LEU A 1 25 ? 6.558 36.231 -31.124 1.00 0.00 204 LEU A CA 9
ATOM 10463 C C . LEU A 1 25 ? 5.510 37.036 -31.828 1.00 0.00 204 LEU A C 9
ATOM 10464 O O . LEU A 1 25 ? 4.551 37.519 -31.229 1.00 0.00 204 LEU A O 9
ATOM 10480 N N . ASP A 1 26 ? 5.702 37.200 -33.158 1.00 0.00 205 ASP A N 9
ATOM 10481 C CA . ASP A 1 26 ? 4.752 37.916 -33.967 1.00 0.00 205 ASP A CA 9
ATOM 10482 C C . ASP A 1 26 ? 3.561 37.010 -34.121 1.00 0.00 205 ASP A C 9
ATOM 10483 O O . ASP A 1 26 ? 3.623 35.832 -33.780 1.00 0.00 205 ASP A O 9
ATOM 10492 N N . LYS A 1 27 ? 2.442 37.536 -34.662 1.00 0.00 206 LYS A N 9
ATOM 10493 C CA . LYS A 1 27 ? 1.248 36.729 -34.806 1.00 0.00 206 LYS A CA 9
ATOM 10494 C C . LYS A 1 27 ? 1.536 35.564 -35.704 1.00 0.00 206 LYS A C 9
ATOM 10495 O O . LYS A 1 27 ? 1.143 34.439 -35.416 1.00 0.00 206 LYS A O 9
ATOM 10514 N N . ASP A 1 28 ? 2.245 35.812 -36.819 1.00 0.00 207 ASP A N 9
ATOM 10515 C CA . ASP A 1 28 ? 2.532 34.745 -37.750 1.00 0.00 207 ASP A CA 9
ATOM 10516 C C . ASP A 1 28 ? 3.414 33.711 -37.091 1.00 0.00 207 ASP A C 9
ATOM 10517 O O . ASP A 1 28 ? 3.209 32.514 -37.266 1.00 0.00 207 ASP A O 9
ATOM 10526 N N . ARG A 1 29 ? 4.426 34.159 -36.315 1.00 0.00 208 ARG A N 9
ATOM 10527 C CA . ARG A 1 29 ? 5.325 33.233 -35.661 1.00 0.00 208 ARG A CA 9
ATOM 10528 C C . ARG A 1 29 ? 4.578 32.472 -34.596 1.00 0.00 208 ARG A C 9
ATOM 10529 O O . ARG A 1 29 ? 4.793 31.276 -34.411 1.00 0.00 208 ARG A O 9
ATOM 10550 N N . ALA A 1 30 ? 3.684 33.165 -33.856 1.00 0.00 209 ALA A N 9
ATOM 10551 C CA . ALA A 1 30 ? 2.927 32.524 -32.804 1.00 0.00 209 ALA A CA 9
ATOM 10552 C C . ALA A 1 30 ? 2.038 31.471 -33.411 1.00 0.00 209 ALA A C 9
ATOM 10553 O O . ALA A 1 30 ? 1.863 30.395 -32.845 1.00 0.00 209 ALA A O 9
ATOM 10560 N N . LEU A 1 31 ? 1.442 31.773 -34.586 1.00 0.00 210 LEU A N 9
ATOM 10561 C CA . LEU A 1 31 ? 0.578 30.823 -35.251 1.00 0.00 210 LEU A CA 9
ATOM 10562 C C . LEU A 1 31 ? 1.372 29.604 -35.636 1.00 0.00 210 LEU A C 9
ATOM 10563 O O . LEU A 1 31 ? 0.895 28.476 -35.508 1.00 0.00 210 LEU A O 9
ATOM 10579 N N . GLN A 1 32 ? 2.611 29.808 -36.129 1.00 0.00 211 GLN A N 9
ATOM 10580 C CA . GLN A 1 32 ? 3.446 28.693 -36.521 1.00 0.00 211 GLN A CA 9
ATOM 10581 C C . GLN A 1 32 ? 3.766 27.872 -35.298 1.00 0.00 211 GLN A C 9
ATOM 10582 O O . GLN A 1 32 ? 3.809 26.646 -35.356 1.00 0.00 211 GLN A O 9
ATOM 10596 N N . LEU A 1 33 ? 4.019 28.542 -34.156 1.00 0.00 212 LEU A N 9
ATOM 10597 C CA . LEU A 1 33 ? 4.338 27.838 -32.936 1.00 0.00 212 LEU A CA 9
ATOM 10598 C C . LEU A 1 33 ? 3.129 27.052 -32.487 1.00 0.00 212 LEU A C 9
ATOM 10599 O O . LEU A 1 33 ? 3.252 25.917 -32.029 1.00 0.00 212 LEU A O 9
ATOM 10615 N N . ARG A 1 34 ? 1.925 27.655 -32.603 1.00 0.00 213 ARG A N 9
ATOM 10616 C CA . ARG A 1 34 ? 0.711 27.005 -32.175 1.00 0.00 213 ARG A CA 9
ATOM 10617 C C . ARG A 1 34 ? 0.487 25.734 -32.958 1.00 0.00 213 ARG A C 9
ATOM 10618 O O . ARG A 1 34 ? 0.161 24.696 -32.381 1.00 0.00 213 ARG A O 9
ATOM 10639 N N . THR A 1 35 ? 0.662 25.773 -34.300 1.00 0.00 214 THR A N 9
ATOM 10640 C CA . THR A 1 35 ? 0.435 24.580 -35.093 1.00 0.00 214 THR A CA 9
ATOM 10641 C C . THR A 1 35 ? 1.561 23.608 -34.855 1.00 0.00 214 THR A C 9
ATOM 10642 O O . THR A 1 35 ? 1.377 22.400 -34.979 1.00 0.00 214 THR A O 9
ATOM 10653 N N . LEU A 1 36 ? 2.764 24.118 -34.517 1.00 0.00 215 LEU A N 9
ATOM 10654 C CA . LEU A 1 36 ? 3.893 23.248 -34.266 1.00 0.00 215 LEU A CA 9
ATOM 10655 C C . LEU A 1 36 ? 3.594 22.440 -33.026 1.00 0.00 215 LEU A C 9
ATOM 10656 O O . LEU A 1 36 ? 3.925 21.258 -32.945 1.00 0.00 215 LEU A O 9
ATOM 10672 N N . TYR A 1 37 ? 2.967 23.082 -32.014 1.00 0.00 216 TYR A N 9
ATOM 10673 C CA . TYR A 1 37 ? 2.630 22.401 -30.780 1.00 0.00 216 TYR A CA 9
ATOM 10674 C C . TYR A 1 37 ? 1.655 21.298 -31.088 1.00 0.00 216 TYR A C 9
ATOM 10675 O O . TYR A 1 37 ? 1.688 20.239 -30.466 1.00 0.00 216 TYR A O 9
ATOM 10693 N N . ALA A 1 38 ? 0.742 21.535 -32.055 1.00 0.00 217 ALA A N 9
ATOM 10694 C CA . ALA A 1 38 ? -0.233 20.533 -32.420 1.00 0.00 217 ALA A CA 9
ATOM 10695 C C . ALA A 1 38 ? 0.489 19.302 -32.913 1.00 0.00 217 ALA A C 9
ATOM 10696 O O . ALA A 1 38 ? 0.055 18.180 -32.661 1.00 0.00 217 ALA A O 9
ATOM 10703 N N . ARG A 1 39 ? 1.617 19.491 -33.640 1.00 0.00 218 ARG A N 9
ATOM 10704 C CA . ARG A 1 39 ? 2.368 18.367 -34.160 1.00 0.00 218 ARG A CA 9
ATOM 10705 C C . ARG A 1 39 ? 2.879 17.565 -32.995 1.00 0.00 218 ARG A C 9
ATOM 10706 O O . ARG A 1 39 ? 2.889 16.335 -33.023 1.00 0.00 218 ARG A O 9
ATOM 10727 N N . LEU A 1 40 ? 3.337 18.278 -31.940 1.00 0.00 219 LEU A N 9
ATOM 10728 C CA . LEU A 1 40 ? 3.866 17.631 -30.760 1.00 0.00 219 LEU A CA 9
ATOM 10729 C C . LEU A 1 40 ? 2.759 16.872 -30.072 1.00 0.00 219 LEU A C 9
ATOM 10730 O O . LEU A 1 40 ? 2.956 15.743 -29.632 1.00 0.00 219 LEU A O 9
ATOM 10746 N N . LYS A 1 41 ? 1.560 17.487 -29.964 1.00 0.00 220 LYS A N 9
ATOM 10747 C CA . LYS A 1 41 ? 0.441 16.837 -29.309 1.00 0.00 220 LYS A CA 9
ATOM 10748 C C . LYS A 1 41 ? 0.066 15.585 -30.061 1.00 0.00 220 LYS A C 9
ATOM 10749 O O . LYS A 1 41 ? -0.290 14.576 -29.455 1.00 0.00 220 LYS A O 9
ATOM 10768 N N . LYS A 1 42 ? 0.128 15.627 -31.410 1.00 0.00 221 LYS A N 9
ATOM 10769 C CA . LYS A 1 42 ? -0.234 14.468 -32.197 1.00 0.00 221 LYS A CA 9
ATOM 10770 C C . LYS A 1 42 ? 0.919 13.495 -32.210 1.00 0.00 221 LYS A C 9
ATOM 10771 O O . LYS A 1 42 ? 0.795 12.395 -32.748 1.00 0.00 221 LYS A O 9
ATOM 10790 N N . ASN A 1 43 ? 2.072 13.890 -31.616 1.00 0.00 222 ASN A N 9
ATOM 10791 C CA . ASN A 1 43 ? 3.237 13.029 -31.554 1.00 0.00 222 ASN A CA 9
ATOM 10792 C C . ASN A 1 43 ? 3.697 12.714 -32.948 1.00 0.00 222 ASN A C 9
ATOM 10793 O O . ASN A 1 43 ? 4.138 11.602 -33.235 1.00 0.00 222 ASN A O 9
ATOM 10804 N N . GLU A 1 44 ? 3.611 13.711 -33.855 1.00 0.00 223 GLU A N 9
ATOM 10805 C CA . GLU A 1 44 ? 4.051 13.502 -35.211 1.00 0.00 223 GLU A CA 9
ATOM 10806 C C . GLU A 1 44 ? 5.509 13.846 -35.271 1.00 0.00 223 GLU A C 9
ATOM 10807 O O . GLU A 1 44 ? 6.192 13.538 -36.247 1.00 0.00 223 GLU A O 9
ATOM 10819 N N . ILE A 1 45 ? 6.020 14.499 -34.203 1.00 0.00 224 ILE A N 9
ATOM 10820 C CA . ILE A 1 45 ? 7.407 14.876 -34.164 1.00 0.00 224 ILE A CA 9
ATOM 10821 C C . ILE A 1 45 ? 7.885 14.557 -32.777 1.00 0.00 224 ILE A C 9
ATOM 10822 O O . ILE A 1 45 ? 7.106 14.545 -31.821 1.00 0.00 224 ILE A O 9
ATOM 10838 N N . PRO A 1 46 ? 9.158 14.272 -32.655 1.00 0.00 225 PRO A N 9
ATOM 10839 C CA . PRO A 1 46 ? 9.750 13.958 -31.369 1.00 0.00 225 PRO A CA 9
ATOM 10840 C C . PRO A 1 46 ? 9.919 15.172 -30.503 1.00 0.00 225 PRO A C 9
ATOM 10841 O O . PRO A 1 46 ? 9.803 16.300 -30.973 1.00 0.00 225 PRO A O 9
ATOM 10852 N N . LYS A 1 47 ? 10.188 14.955 -29.194 1.00 0.00 226 LYS A N 9
ATOM 10853 C CA . LYS A 1 47 ? 10.364 16.063 -28.279 1.00 0.00 226 LYS A CA 9
ATOM 10854 C C . LYS A 1 47 ? 11.536 16.880 -28.750 1.00 0.00 226 LYS A C 9
ATOM 10855 O O . LYS A 1 47 ? 11.509 18.112 -28.711 1.00 0.00 226 LYS A O 9
ATOM 10874 N N . GLU A 1 48 ? 12.611 16.196 -29.200 1.00 0.00 227 GLU A N 9
ATOM 10875 C CA . GLU A 1 48 ? 13.780 16.886 -29.691 1.00 0.00 227 GLU A CA 9
ATOM 10876 C C . GLU A 1 48 ? 13.391 17.652 -30.929 1.00 0.00 227 GLU A C 9
ATOM 10877 O O . GLU A 1 48 ? 13.863 18.763 -31.151 1.00 0.00 227 GLU A O 9
ATOM 10889 N N . GLY A 1 49 ? 12.516 17.051 -31.771 1.00 0.00 228 GLY A N 9
ATOM 10890 C CA . GLY A 1 49 ? 12.082 17.696 -32.993 1.00 0.00 228 GLY A CA 9
ATOM 10891 C C . GLY A 1 49 ? 11.354 18.961 -32.650 1.00 0.00 228 GLY A C 9
ATOM 10892 O O . GLY A 1 49 ? 11.569 20.001 -33.265 1.00 0.00 228 GLY A O 9
ATOM 10896 N N . PHE A 1 50 ? 10.465 18.887 -31.639 1.00 0.00 229 PHE A N 9
ATOM 10897 C CA . PHE A 1 50 ? 9.699 20.040 -31.226 1.00 0.00 229 PHE A CA 9
ATOM 10898 C C . PHE A 1 50 ? 10.640 21.106 -30.734 1.00 0.00 229 PHE A C 9
ATOM 10899 O O . PHE A 1 50 ? 10.514 22.273 -31.100 1.00 0.00 229 PHE A O 9
ATOM 10916 N N . THR A 1 51 ? 11.611 20.717 -29.883 1.00 0.00 230 THR A N 9
ATOM 10917 C CA . THR A 1 51 ? 12.546 21.673 -29.330 1.00 0.00 230 THR A CA 9
ATOM 10918 C C . THR A 1 51 ? 13.350 22.301 -30.440 1.00 0.00 230 THR A C 9
ATOM 10919 O O . THR A 1 51 ? 13.506 23.518 -30.488 1.00 0.00 230 THR A O 9
ATOM 10930 N N . ARG A 1 52 ? 13.870 21.473 -31.374 1.00 0.00 231 ARG A N 9
ATOM 10931 C CA . ARG A 1 52 ? 14.686 21.984 -32.458 1.00 0.00 231 ARG A CA 9
ATOM 10932 C C . ARG A 1 52 ? 13.879 22.928 -33.313 1.00 0.00 231 ARG A C 9
ATOM 10933 O O . ARG A 1 52 ? 14.353 24.002 -33.683 1.00 0.00 231 ARG A O 9
ATOM 10954 N N . HIS A 1 53 ? 12.629 22.545 -33.649 1.00 0.00 232 HIS A N 9
ATOM 10955 C CA . HIS A 1 53 ? 11.805 23.385 -34.490 1.00 0.00 232 HIS A CA 9
ATOM 10956 C C . HIS A 1 53 ? 11.468 24.654 -33.755 1.00 0.00 232 HIS A C 9
ATOM 10957 O O . HIS A 1 53 ? 11.452 25.727 -34.347 1.00 0.00 232 HIS A O 9
ATOM 10970 N N . MET A 1 54 ? 11.196 24.561 -32.434 1.00 0.00 233 MET A N 9
ATOM 10971 C CA . MET A 1 54 ? 10.845 25.733 -31.658 1.00 0.00 233 MET A CA 9
ATOM 10972 C C . MET A 1 54 ? 11.988 26.714 -31.680 1.00 0.00 233 MET A C 9
ATOM 10973 O O . MET A 1 54 ? 11.773 27.918 -31.817 1.00 0.00 233 MET A O 9
ATOM 10987 N N . LYS A 1 55 ? 13.238 26.215 -31.551 1.00 0.00 234 LYS A N 9
ATOM 10988 C CA . LYS A 1 55 ? 14.393 27.089 -31.539 1.00 0.00 234 LYS A CA 9
ATOM 10989 C C . LYS A 1 55 ? 14.476 27.825 -32.846 1.00 0.00 234 LYS A C 9
ATOM 10990 O O . LYS A 1 55 ? 14.877 28.978 -32.888 1.00 0.00 234 LYS A O 9
ATOM 11009 N N . ASP A 1 56 ? 14.121 27.156 -33.953 1.00 0.00 235 ASP A N 9
ATOM 11010 C CA . ASP A 1 56 ? 14.203 27.787 -35.251 1.00 0.00 235 ASP A CA 9
ATOM 11011 C C . ASP A 1 56 ? 13.163 28.882 -35.368 1.00 0.00 235 ASP A C 9
ATOM 11012 O O . ASP A 1 56 ? 13.310 29.785 -36.188 1.00 0.00 235 ASP A O 9
ATOM 11021 N N . ILE A 1 57 ? 12.084 28.824 -34.556 1.00 0.00 236 ILE A N 9
ATOM 11022 C CA . ILE A 1 57 ? 11.044 29.823 -34.659 1.00 0.00 236 ILE A CA 9
ATOM 11023 C C . ILE A 1 57 ? 11.345 30.981 -33.740 1.00 0.00 236 ILE A C 9
ATOM 11024 O O . ILE A 1 57 ? 11.401 32.129 -34.178 1.00 0.00 236 ILE A O 9
ATOM 11040 N N . VAL A 1 58 ? 11.548 30.707 -32.432 1.00 0.00 237 VAL A N 9
ATOM 11041 C CA . VAL A 1 58 ? 11.781 31.781 -31.485 1.00 0.00 237 VAL A CA 9
ATOM 11042 C C . VAL A 1 58 ? 13.222 32.215 -31.515 1.00 0.00 237 VAL A C 9
ATOM 11043 O O . VAL A 1 58 ? 13.516 33.398 -31.351 1.00 0.00 237 VAL A O 9
ATOM 11056 N N . GLY A 1 59 ? 14.157 31.274 -31.729 1.00 0.00 238 GLY A N 9
ATOM 11057 C CA . GLY A 1 59 ? 15.557 31.618 -31.755 1.00 0.00 238 GLY A CA 9
ATOM 11058 C C . GLY A 1 59 ? 16.193 30.982 -30.560 1.00 0.00 238 GLY A C 9
ATOM 11059 O O . GLY A 1 59 ? 15.546 30.744 -29.542 1.00 0.00 238 GLY A O 9
ATOM 11063 N N . ASP A 1 60 ? 17.508 30.703 -30.664 1.00 0.00 239 ASP A N 9
ATOM 11064 C CA . ASP A 1 60 ? 18.229 30.071 -29.582 1.00 0.00 239 ASP A CA 9
ATOM 11065 C C . ASP A 1 60 ? 18.247 30.986 -28.386 1.00 0.00 239 ASP A C 9
ATOM 11066 O O . ASP A 1 60 ? 18.122 30.536 -27.247 1.00 0.00 239 ASP A O 9
ATOM 11075 N N . GLN A 1 61 ? 18.405 32.304 -28.628 1.00 0.00 240 GLN A N 9
ATOM 11076 C CA . GLN A 1 61 ? 18.495 33.248 -27.539 1.00 0.00 240 GLN A CA 9
ATOM 11077 C C . GLN A 1 61 ? 17.164 33.395 -26.847 1.00 0.00 240 GLN A C 9
ATOM 11078 O O . GLN A 1 61 ? 17.111 33.515 -25.627 1.00 0.00 240 GLN A O 9
ATOM 11092 N N . MET A 1 62 ? 16.050 33.374 -27.599 1.00 0.00 241 MET A N 9
ATOM 11093 C CA . MET A 1 62 ? 14.751 33.527 -26.984 1.00 0.00 241 MET A CA 9
ATOM 11094 C C . MET A 1 62 ? 14.432 32.298 -26.188 1.00 0.00 241 MET A C 9
ATOM 11095 O O . MET A 1 62 ? 13.794 32.370 -25.139 1.00 0.00 241 MET A O 9
ATOM 11109 N N . LEU A 1 63 ? 14.877 31.131 -26.683 1.00 0.00 242 LEU A N 9
ATOM 11110 C CA . LEU A 1 63 ? 14.590 29.884 -26.024 1.00 0.00 242 LEU A CA 9
ATOM 11111 C C . LEU A 1 63 ? 15.217 29.859 -24.651 1.00 0.00 242 LEU A C 9
ATOM 11112 O O . LEU A 1 63 ? 14.552 29.528 -23.669 1.00 0.00 242 LEU A O 9
ATOM 11128 N N . ARG A 1 64 ? 16.517 30.217 -24.543 1.00 0.00 243 ARG A N 9
ATOM 11129 C CA . ARG A 1 64 ? 17.178 30.170 -23.256 1.00 0.00 243 ARG A CA 9
ATOM 11130 C C . ARG A 1 64 ? 16.658 31.268 -22.364 1.00 0.00 243 ARG A C 9
ATOM 11131 O O . ARG A 1 64 ? 16.563 31.086 -21.148 1.00 0.00 243 ARG A O 9
ATOM 11152 N N . MET A 1 65 ? 16.307 32.442 -22.935 1.00 0.00 244 MET A N 9
ATOM 11153 C CA . MET A 1 65 ? 15.816 33.533 -22.117 1.00 0.00 244 MET A CA 9
ATOM 11154 C C . MET A 1 65 ? 14.471 33.178 -21.545 1.00 0.00 244 MET A C 9
ATOM 11155 O O . MET A 1 65 ? 14.187 33.485 -20.390 1.00 0.00 244 MET A O 9
ATOM 11169 N N . ALA A 1 66 ? 13.603 32.522 -22.346 1.00 0.00 245 ALA A N 9
ATOM 11170 C CA . ALA A 1 66 ? 12.285 32.170 -21.868 1.00 0.00 245 ALA A CA 9
ATOM 11171 C C . ALA A 1 66 ? 12.402 31.219 -20.709 1.00 0.00 245 ALA A C 9
ATOM 11172 O O . ALA A 1 66 ? 11.724 31.378 -19.697 1.00 0.00 245 ALA A O 9
ATOM 11179 N N . VAL A 1 67 ? 13.285 30.207 -20.833 1.00 0.00 246 VAL A N 9
ATOM 11180 C CA . VAL A 1 67 ? 13.452 29.237 -19.775 1.00 0.00 246 VAL A CA 9
ATOM 11181 C C . VAL A 1 67 ? 14.023 29.929 -18.567 1.00 0.00 246 VAL A C 9
ATOM 11182 O O . VAL A 1 67 ? 13.597 29.686 -17.439 1.00 0.00 246 VAL A O 9
ATOM 11195 N N . SER A 1 68 ? 15.001 30.829 -18.792 1.00 0.00 247 SER A N 9
ATOM 11196 C CA . SER A 1 68 ? 15.648 31.519 -17.695 1.00 0.00 247 SER A CA 9
ATOM 11197 C C . SER A 1 68 ? 14.655 32.369 -16.947 1.00 0.00 247 SER A C 9
ATOM 11198 O O . SER A 1 68 ? 14.686 32.421 -15.720 1.00 0.00 247 SER A O 9
ATOM 11206 N N . LYS A 1 69 ? 13.748 33.067 -17.667 1.00 0.00 248 LYS A N 9
ATOM 11207 C CA . LYS A 1 69 ? 12.791 33.927 -17.001 1.00 0.00 248 LYS A CA 9
ATOM 11208 C C . LYS A 1 69 ? 11.792 33.092 -16.254 1.00 0.00 248 LYS A C 9
ATOM 11209 O O . LYS A 1 69 ? 11.380 33.447 -15.152 1.00 0.00 248 LYS A O 9
ATOM 11228 N N . LEU A 1 70 ? 11.365 31.962 -16.852 1.00 0.00 249 LEU A N 9
ATOM 11229 C CA . LEU A 1 70 ? 10.391 31.110 -16.211 1.00 0.00 249 LEU A CA 9
ATOM 11230 C C . LEU A 1 70 ? 10.987 30.515 -14.963 1.00 0.00 249 LEU A C 9
ATOM 11231 O O . LEU A 1 70 ? 10.313 30.419 -13.939 1.00 0.00 249 LEU A O 9
ATOM 11247 N N . GLN A 1 71 ? 12.267 30.076 -15.021 1.00 0.00 250 GLN A N 9
ATOM 11248 C CA . GLN A 1 71 ? 12.895 29.514 -13.844 1.00 0.00 250 GLN A CA 9
ATOM 11249 C C . GLN A 1 71 ? 13.093 30.621 -12.846 1.00 0.00 250 GLN A C 9
ATOM 11250 O O . GLN A 1 71 ? 12.878 30.435 -11.650 1.00 0.00 250 GLN A O 9
ATOM 11264 N N . GLN A 1 72 ? 13.519 31.809 -13.344 1.00 0.00 251 GLN A N 9
ATOM 11265 C CA . GLN A 1 72 ? 13.741 32.959 -12.492 1.00 0.00 251 GLN A CA 9
ATOM 11266 C C . GLN A 1 72 ? 14.786 32.605 -11.465 1.00 0.00 251 GLN A C 9
ATOM 11267 O O . GLN A 1 72 ? 14.585 32.775 -10.263 1.00 0.00 251 GLN A O 9
ATOM 11281 N N . VAL A 1 73 ? 15.949 32.107 -11.940 1.00 0.00 252 VAL A N 9
ATOM 11282 C CA . VAL A 1 73 ? 17.015 31.740 -11.040 1.00 0.00 252 VAL A CA 9
ATOM 11283 C C . VAL A 1 73 ? 18.273 32.355 -11.571 1.00 0.00 252 VAL A C 9
ATOM 11284 O O . VAL A 1 73 ? 18.365 32.695 -12.751 1.00 0.00 252 VAL A O 9
ATOM 11297 N N . ASN A 1 74 ? 19.285 32.513 -10.692 1.00 0.00 253 ASN A N 9
ATOM 11298 C CA . ASN A 1 74 ? 20.531 33.095 -11.108 1.00 0.00 253 ASN A CA 9
ATOM 11299 C C . ASN A 1 74 ? 21.496 31.968 -11.302 1.00 0.00 253 ASN A C 9
ATOM 11300 O O . ASN A 1 74 ? 21.807 31.229 -10.368 1.00 0.00 253 ASN A O 9
ATOM 11311 N N . TYR A 1 75 ? 21.990 31.807 -12.549 1.00 0.00 254 TYR A N 9
ATOM 11312 C CA . TYR A 1 75 ? 22.933 30.756 -12.855 1.00 0.00 254 TYR A CA 9
ATOM 11313 C C . TYR A 1 75 ? 22.357 29.418 -12.365 1.00 0.00 254 TYR A C 9
ATOM 11314 O O . TYR A 1 75 ? 22.576 28.389 -13.061 1.00 0.00 254 TYR A O 9
ATOM 11332 N N . MET A 1 1 ? -6.860 9.471 3.146 1.00 0.00 180 MET A N 10
ATOM 11333 C CA . MET A 1 1 ? -5.412 9.123 3.203 1.00 0.00 180 MET A CA 10
ATOM 11334 C C . MET A 1 1 ? -4.820 9.080 1.823 1.00 0.00 180 MET A C 10
ATOM 11335 O O . MET A 1 1 ? -3.670 8.679 1.639 1.00 0.00 180 MET A O 10
ATOM 11348 N N . MET A 1 2 ? -5.606 9.505 0.813 1.00 0.00 181 MET A N 10
ATOM 11349 C CA . MET A 1 2 ? -5.128 9.498 -0.546 1.00 0.00 181 MET A CA 10
ATOM 11350 C C . MET A 1 2 ? -4.422 10.801 -0.781 1.00 0.00 181 MET A C 10
ATOM 11351 O O . MET A 1 2 ? -4.885 11.861 -0.361 1.00 0.00 181 MET A O 10
ATOM 11365 N N . ASN A 1 3 ? -3.273 10.742 -1.487 1.00 0.00 182 ASN A N 10
ATOM 11366 C CA . ASN A 1 3 ? -2.520 11.936 -1.768 1.00 0.00 182 ASN A CA 10
ATOM 11367 C C . ASN A 1 3 ? -2.197 11.911 -3.234 1.00 0.00 182 ASN A C 10
ATOM 11368 O O . ASN A 1 3 ? -2.053 10.846 -3.837 1.00 0.00 182 ASN A O 10
ATOM 11379 N N . PRO A 1 4 ? -2.085 13.081 -3.822 1.00 0.00 183 PRO A N 10
ATOM 11380 C CA . PRO A 1 4 ? -1.772 13.202 -5.237 1.00 0.00 183 PRO A CA 10
ATOM 11381 C C . PRO A 1 4 ? -0.341 12.876 -5.541 1.00 0.00 183 PRO A C 10
ATOM 11382 O O . PRO A 1 4 ? 0.537 13.024 -4.693 1.00 0.00 183 PRO A O 10
ATOM 11393 N N . ILE A 1 5 ? -0.080 12.418 -6.783 1.00 0.00 184 ILE A N 10
ATOM 11394 C CA . ILE A 1 5 ? 1.264 12.077 -7.175 1.00 0.00 184 ILE A CA 10
ATOM 11395 C C . ILE A 1 5 ? 1.618 12.972 -8.323 1.00 0.00 184 ILE A C 10
ATOM 11396 O O . ILE A 1 5 ? 0.908 13.023 -9.328 1.00 0.00 184 ILE A O 10
ATOM 11412 N N . ASN A 1 6 ? 2.741 13.707 -8.193 1.00 0.00 185 ASN A N 10
ATOM 11413 C CA . ASN A 1 6 ? 3.156 14.591 -9.247 1.00 0.00 185 ASN A CA 10
ATOM 11414 C C . ASN A 1 6 ? 4.635 14.785 -9.099 1.00 0.00 185 ASN A C 10
ATOM 11415 O O . ASN A 1 6 ? 5.246 14.287 -8.155 1.00 0.00 185 ASN A O 10
ATOM 11426 N N . ARG A 1 7 ? 5.242 15.535 -10.044 1.00 0.00 186 ARG A N 10
ATOM 11427 C CA . ARG A 1 7 ? 6.661 15.778 -9.993 1.00 0.00 186 ARG A CA 10
ATOM 11428 C C . ARG A 1 7 ? 6.853 17.259 -10.097 1.00 0.00 186 ARG A C 10
ATOM 11429 O O . ARG A 1 7 ? 6.057 17.957 -10.725 1.00 0.00 186 ARG A O 10
ATOM 11450 N N . ASN A 1 8 ? 7.939 17.769 -9.477 1.00 0.00 187 ASN A N 10
ATOM 11451 C CA . ASN A 1 8 ? 8.215 19.185 -9.513 1.00 0.00 187 ASN A CA 10
ATOM 11452 C C . ASN A 1 8 ? 9.622 19.351 -10.021 1.00 0.00 187 ASN A C 10
ATOM 11453 O O . ASN A 1 8 ? 10.569 19.478 -9.244 1.00 0.00 187 ASN A O 10
ATOM 11464 N N . PRO A 1 9 ? 9.777 19.337 -11.328 1.00 0.00 188 PRO A N 10
ATOM 11465 C CA . PRO A 1 9 ? 11.085 19.483 -11.944 1.00 0.00 188 PRO A CA 10
ATOM 11466 C C . PRO A 1 9 ? 11.623 20.880 -11.843 1.00 0.00 188 PRO A C 10
ATOM 11467 O O . PRO A 1 9 ? 10.869 21.850 -11.806 1.00 0.00 188 PRO A O 10
ATOM 11478 N N . LYS A 1 10 ? 12.970 21.004 -11.788 1.00 0.00 189 LYS A N 10
ATOM 11479 C CA . LYS A 1 10 ? 13.589 22.305 -11.691 1.00 0.00 189 LYS A CA 10
ATOM 11480 C C . LYS A 1 10 ? 13.444 23.014 -13.012 1.00 0.00 189 LYS A C 10
ATOM 11481 O O . LYS A 1 10 ? 13.518 24.239 -13.078 1.00 0.00 189 LYS A O 10
ATOM 11500 N N . GLN A 1 11 ? 13.233 22.246 -14.103 1.00 0.00 190 GLN A N 10
ATOM 11501 C CA . GLN A 1 11 ? 13.089 22.847 -15.404 1.00 0.00 190 GLN A CA 10
ATOM 11502 C C . GLN A 1 11 ? 11.630 23.097 -15.626 1.00 0.00 190 GLN A C 10
ATOM 11503 O O . GLN A 1 11 ? 10.787 22.251 -15.331 1.00 0.00 190 GLN A O 10
ATOM 11517 N N . VAL A 1 12 ? 11.299 24.288 -16.168 1.00 0.00 191 VAL A N 10
ATOM 11518 C CA . VAL A 1 12 ? 9.922 24.624 -16.423 1.00 0.00 191 VAL A CA 10
ATOM 11519 C C . VAL A 1 12 ? 9.449 23.818 -17.609 1.00 0.00 191 VAL A C 10
ATOM 11520 O O . VAL A 1 12 ? 10.224 23.469 -18.502 1.00 0.00 191 VAL A O 10
ATOM 11533 N N . PRO A 1 13 ? 8.171 23.503 -17.618 1.00 0.00 192 PRO A N 10
ATOM 11534 C CA . PRO A 1 13 ? 7.575 22.729 -18.695 1.00 0.00 192 PRO A CA 10
ATOM 11535 C C . PRO A 1 13 ? 7.407 23.517 -19.961 1.00 0.00 192 PRO A C 10
ATOM 11536 O O . PRO A 1 13 ? 7.331 24.744 -19.939 1.00 0.00 192 PRO A O 10
ATOM 11547 N N . PHE A 1 14 ? 7.323 22.803 -21.107 1.00 0.00 193 PHE A N 10
ATOM 11548 C CA . PHE A 1 14 ? 7.166 23.462 -22.385 1.00 0.00 193 PHE A CA 10
ATOM 11549 C C . PHE A 1 14 ? 5.814 24.111 -22.449 1.00 0.00 193 PHE A C 10
ATOM 11550 O O . PHE A 1 14 ? 5.624 25.084 -23.175 1.00 0.00 193 PHE A O 10
ATOM 11567 N N . ALA A 1 15 ? 4.837 23.582 -21.688 1.00 0.00 194 ALA A N 10
ATOM 11568 C CA . ALA A 1 15 ? 3.503 24.132 -21.700 1.00 0.00 194 ALA A CA 10
ATOM 11569 C C . ALA A 1 15 ? 3.546 25.568 -21.240 1.00 0.00 194 ALA A C 10
ATOM 11570 O O . ALA A 1 15 ? 2.804 26.404 -21.747 1.00 0.00 194 ALA A O 10
ATOM 11577 N N . ALA A 1 16 ? 4.416 25.885 -20.253 1.00 0.00 195 ALA A N 10
ATOM 11578 C CA . ALA A 1 16 ? 4.498 27.241 -19.748 1.00 0.00 195 ALA A CA 10
ATOM 11579 C C . ALA A 1 16 ? 5.391 28.065 -20.648 1.00 0.00 195 ALA A C 10
ATOM 11580 O O . ALA A 1 16 ? 5.447 29.289 -20.521 1.00 0.00 195 ALA A O 10
ATOM 11587 N N . LEU A 1 17 ? 6.114 27.416 -21.584 1.00 0.00 196 LEU A N 10
ATOM 11588 C CA . LEU A 1 17 ? 7.005 28.145 -22.459 1.00 0.00 196 LEU A CA 10
ATOM 11589 C C . LEU A 1 17 ? 6.227 28.706 -23.618 1.00 0.00 196 LEU A C 10
ATOM 11590 O O . LEU A 1 17 ? 6.558 29.773 -24.126 1.00 0.00 196 LEU A O 10
ATOM 11606 N N . LEU A 1 18 ? 5.161 28.004 -24.058 1.00 0.00 197 LEU A N 10
ATOM 11607 C CA . LEU A 1 18 ? 4.411 28.454 -25.213 1.00 0.00 197 LEU A CA 10
ATOM 11608 C C . LEU A 1 18 ? 3.847 29.843 -25.002 1.00 0.00 197 LEU A C 10
ATOM 11609 O O . LEU A 1 18 ? 4.135 30.733 -25.790 1.00 0.00 197 LEU A O 10
ATOM 11625 N N . PRO A 1 19 ? 3.068 30.080 -23.956 1.00 0.00 198 PRO A N 10
ATOM 11626 C CA . PRO A 1 19 ? 2.478 31.400 -23.751 1.00 0.00 198 PRO A CA 10
ATOM 11627 C C . PRO A 1 19 ? 3.489 32.496 -23.596 1.00 0.00 198 PRO A C 10
ATOM 11628 O O . PRO A 1 19 ? 3.245 33.630 -23.994 1.00 0.00 198 PRO A O 10
ATOM 11639 N N . THR A 1 20 ? 4.664 32.174 -23.021 1.00 0.00 199 THR A N 10
ATOM 11640 C CA . THR A 1 20 ? 5.687 33.177 -22.842 1.00 0.00 199 THR A CA 10
ATOM 11641 C C . THR A 1 20 ? 6.241 33.525 -24.192 1.00 0.00 199 THR A C 10
ATOM 11642 O O . THR A 1 20 ? 6.438 34.693 -24.520 1.00 0.00 199 THR A O 10
ATOM 11653 N N . LEU A 1 21 ? 6.494 32.485 -25.015 1.00 0.00 200 LEU A N 10
ATOM 11654 C CA . LEU A 1 21 ? 7.075 32.680 -26.318 1.00 0.00 200 LEU A CA 10
ATOM 11655 C C . LEU A 1 21 ? 6.075 33.308 -27.231 1.00 0.00 200 LEU A C 10
ATOM 11656 O O . LEU A 1 21 ? 6.412 34.179 -28.017 1.00 0.00 200 LEU A O 10
ATOM 11672 N N . MET A 1 22 ? 4.804 32.890 -27.126 1.00 0.00 201 MET A N 10
ATOM 11673 C CA . MET A 1 22 ? 3.769 33.421 -27.977 1.00 0.00 201 MET A CA 10
ATOM 11674 C C . MET A 1 22 ? 3.639 34.899 -27.734 1.00 0.00 201 MET A C 10
ATOM 11675 O O . MET A 1 22 ? 3.373 35.664 -28.656 1.00 0.00 201 MET A O 10
ATOM 11689 N N . ASN A 1 23 ? 3.827 35.332 -26.472 1.00 0.00 202 ASN A N 10
ATOM 11690 C CA . ASN A 1 23 ? 3.713 36.735 -26.146 1.00 0.00 202 ASN A CA 10
ATOM 11691 C C . ASN A 1 23 ? 4.878 37.498 -26.739 1.00 0.00 202 ASN A C 10
ATOM 11692 O O . ASN A 1 23 ? 4.803 38.715 -26.902 1.00 0.00 202 ASN A O 10
ATOM 11703 N N . GLN A 1 24 ? 5.991 36.802 -27.071 1.00 0.00 203 GLN A N 10
ATOM 11704 C CA . GLN A 1 24 ? 7.151 37.485 -27.612 1.00 0.00 203 GLN A CA 10
ATOM 11705 C C . GLN A 1 24 ? 7.211 37.243 -29.092 1.00 0.00 203 GLN A C 10
ATOM 11706 O O . GLN A 1 24 ? 8.101 37.749 -29.776 1.00 0.00 203 GLN A O 10
ATOM 11720 N N . LEU A 1 25 ? 6.255 36.464 -29.624 1.00 0.00 204 LEU A N 10
ATOM 11721 C CA . LEU A 1 25 ? 6.247 36.161 -31.032 1.00 0.00 204 LEU A CA 10
ATOM 11722 C C . LEU A 1 25 ? 5.188 36.978 -31.703 1.00 0.00 204 LEU A C 10
ATOM 11723 O O . LEU A 1 25 ? 4.221 37.418 -31.082 1.00 0.00 204 LEU A O 10
ATOM 11739 N N . ASP A 1 26 ? 5.371 37.204 -33.024 1.00 0.00 205 ASP A N 10
ATOM 11740 C CA . ASP A 1 26 ? 4.406 37.946 -33.788 1.00 0.00 205 ASP A CA 10
ATOM 11741 C C . ASP A 1 26 ? 3.250 37.010 -34.031 1.00 0.00 205 ASP A C 10
ATOM 11742 O O . ASP A 1 26 ? 3.331 35.824 -33.731 1.00 0.00 205 ASP A O 10
ATOM 11751 N N . LYS A 1 27 ? 2.143 37.524 -34.604 1.00 0.00 206 LYS A N 10
ATOM 11752 C CA . LYS A 1 27 ? 0.981 36.693 -34.838 1.00 0.00 206 LYS A CA 10
ATOM 11753 C C . LYS A 1 27 ? 1.336 35.583 -35.780 1.00 0.00 206 LYS A C 10
ATOM 11754 O O . LYS A 1 27 ? 0.944 34.437 -35.579 1.00 0.00 206 LYS A O 10
ATOM 11773 N N . ASP A 1 28 ? 2.098 35.909 -36.837 1.00 0.00 207 ASP A N 10
ATOM 11774 C CA . ASP A 1 28 ? 2.455 34.907 -37.812 1.00 0.00 207 ASP A CA 10
ATOM 11775 C C . ASP A 1 28 ? 3.321 33.845 -37.173 1.00 0.00 207 ASP A C 10
ATOM 11776 O O . ASP A 1 28 ? 3.146 32.656 -37.431 1.00 0.00 207 ASP A O 10
ATOM 11785 N N . ARG A 1 29 ? 4.284 34.259 -36.322 1.00 0.00 208 ARG A N 10
ATOM 11786 C CA . ARG A 1 29 ? 5.170 33.308 -35.683 1.00 0.00 208 ARG A CA 10
ATOM 11787 C C . ARG A 1 29 ? 4.403 32.503 -34.664 1.00 0.00 208 ARG A C 10
ATOM 11788 O O . ARG A 1 29 ? 4.620 31.302 -34.517 1.00 0.00 208 ARG A O 10
ATOM 11809 N N . ALA A 1 30 ? 3.487 33.164 -33.923 1.00 0.00 209 ALA A N 10
ATOM 11810 C CA . ALA A 1 30 ? 2.713 32.484 -32.909 1.00 0.00 209 ALA A CA 10
ATOM 11811 C C . ALA A 1 30 ? 1.852 31.429 -33.554 1.00 0.00 209 ALA A C 10
ATOM 11812 O O . ALA A 1 30 ? 1.687 30.341 -33.009 1.00 0.00 209 ALA A O 10
ATOM 11819 N N . LEU A 1 31 ? 1.276 31.731 -34.741 1.00 0.00 210 LEU A N 10
ATOM 11820 C CA . LEU A 1 31 ? 0.427 30.771 -35.419 1.00 0.00 210 LEU A CA 10
ATOM 11821 C C . LEU A 1 31 ? 1.244 29.556 -35.781 1.00 0.00 210 LEU A C 10
ATOM 11822 O O . LEU A 1 31 ? 0.751 28.429 -35.718 1.00 0.00 210 LEU A O 10
ATOM 11838 N N . GLN A 1 32 ? 2.521 29.758 -36.178 1.00 0.00 211 GLN A N 10
ATOM 11839 C CA . GLN A 1 32 ? 3.364 28.640 -36.538 1.00 0.00 211 GLN A CA 10
ATOM 11840 C C . GLN A 1 32 ? 3.584 27.793 -35.311 1.00 0.00 211 GLN A C 10
ATOM 11841 O O . GLN A 1 32 ? 3.613 26.569 -35.388 1.00 0.00 211 GLN A O 10
ATOM 11855 N N . LEU A 1 33 ? 3.760 28.443 -34.144 1.00 0.00 212 LEU A N 10
ATOM 11856 C CA . LEU A 1 33 ? 3.982 27.718 -32.916 1.00 0.00 212 LEU A CA 10
ATOM 11857 C C . LEU A 1 33 ? 2.742 26.935 -32.554 1.00 0.00 212 LEU A C 10
ATOM 11858 O O . LEU A 1 33 ? 2.834 25.800 -32.088 1.00 0.00 212 LEU A O 10
ATOM 11874 N N . ARG A 1 34 ? 1.545 27.530 -32.760 1.00 0.00 213 ARG A N 10
ATOM 11875 C CA . ARG A 1 34 ? 0.308 26.856 -32.403 1.00 0.00 213 ARG A CA 10
ATOM 11876 C C . ARG A 1 34 ? 0.157 25.585 -33.198 1.00 0.00 213 ARG A C 10
ATOM 11877 O O . ARG A 1 34 ? -0.258 24.560 -32.658 1.00 0.00 213 ARG A O 10
ATOM 11898 N N . THR A 1 35 ? 0.496 25.609 -34.504 1.00 0.00 214 THR A N 10
ATOM 11899 C CA . THR A 1 35 ? 0.345 24.413 -35.308 1.00 0.00 214 THR A CA 10
ATOM 11900 C C . THR A 1 35 ? 1.494 23.481 -35.025 1.00 0.00 214 THR A C 10
ATOM 11901 O O . THR A 1 35 ? 1.352 22.266 -35.149 1.00 0.00 214 THR A O 10
ATOM 11912 N N . LEU A 1 36 ? 2.669 24.028 -34.648 1.00 0.00 215 LEU A N 10
ATOM 11913 C CA . LEU A 1 36 ? 3.814 23.192 -34.359 1.00 0.00 215 LEU A CA 10
ATOM 11914 C C . LEU A 1 36 ? 3.516 22.393 -33.113 1.00 0.00 215 LEU A C 10
ATOM 11915 O O . LEU A 1 36 ? 3.861 21.217 -33.018 1.00 0.00 215 LEU A O 10
ATOM 11931 N N . TYR A 1 37 ? 2.873 23.038 -32.112 1.00 0.00 216 TYR A N 10
ATOM 11932 C CA . TYR A 1 37 ? 2.539 22.362 -30.875 1.00 0.00 216 TYR A CA 10
ATOM 11933 C C . TYR A 1 37 ? 1.567 21.254 -31.177 1.00 0.00 216 TYR A C 10
ATOM 11934 O O . TYR A 1 37 ? 1.587 20.210 -30.533 1.00 0.00 216 TYR A O 10
ATOM 11952 N N . ALA A 1 38 ? 0.675 21.471 -32.164 1.00 0.00 217 ALA A N 10
ATOM 11953 C CA . ALA A 1 38 ? -0.296 20.464 -32.528 1.00 0.00 217 ALA A CA 10
ATOM 11954 C C . ALA A 1 38 ? 0.432 19.219 -32.979 1.00 0.00 217 ALA A C 10
ATOM 11955 O O . ALA A 1 38 ? -0.012 18.106 -32.711 1.00 0.00 217 ALA A O 10
ATOM 11962 N N . ARG A 1 39 ? 1.577 19.386 -33.685 1.00 0.00 218 ARG A N 10
ATOM 11963 C CA . ARG A 1 39 ? 2.331 18.245 -34.162 1.00 0.00 218 ARG A CA 10
ATOM 11964 C C . ARG A 1 39 ? 2.808 17.466 -32.966 1.00 0.00 218 ARG A C 10
ATOM 11965 O O . ARG A 1 39 ? 2.810 16.235 -32.966 1.00 0.00 218 ARG A O 10
ATOM 11986 N N . LEU A 1 40 ? 3.245 18.198 -31.918 1.00 0.00 219 LEU A N 10
ATOM 11987 C CA . LEU A 1 40 ? 3.738 17.576 -30.709 1.00 0.00 219 LEU A CA 10
ATOM 11988 C C . LEU A 1 40 ? 2.603 16.860 -30.022 1.00 0.00 219 LEU A C 10
ATOM 11989 O O . LEU A 1 40 ? 2.773 15.748 -29.528 1.00 0.00 219 LEU A O 10
ATOM 12005 N N . LYS A 1 41 ? 1.409 17.495 -29.974 1.00 0.00 220 LYS A N 10
ATOM 12006 C CA . LYS A 1 41 ? 0.261 16.888 -29.326 1.00 0.00 220 LYS A CA 10
ATOM 12007 C C . LYS A 1 41 ? -0.104 15.611 -30.039 1.00 0.00 220 LYS A C 10
ATOM 12008 O O . LYS A 1 41 ? -0.478 14.625 -29.406 1.00 0.00 220 LYS A O 10
ATOM 12027 N N . LYS A 1 42 ? -0.013 15.607 -31.387 1.00 0.00 221 LYS A N 10
ATOM 12028 C CA . LYS A 1 42 ? -0.357 14.425 -32.148 1.00 0.00 221 LYS A CA 10
ATOM 12029 C C . LYS A 1 42 ? 0.767 13.427 -32.041 1.00 0.00 221 LYS A C 10
ATOM 12030 O O . LYS A 1 42 ? 0.629 12.285 -32.479 1.00 0.00 221 LYS A O 10
ATOM 12049 N N . ASN A 1 43 ? 1.914 13.850 -31.456 1.00 0.00 222 ASN A N 10
ATOM 12050 C CA . ASN A 1 43 ? 3.057 12.976 -31.293 1.00 0.00 222 ASN A CA 10
ATOM 12051 C C . ASN A 1 43 ? 3.549 12.562 -32.652 1.00 0.00 222 ASN A C 10
ATOM 12052 O O . ASN A 1 43 ? 3.951 11.419 -32.863 1.00 0.00 222 ASN A O 10
ATOM 12063 N N . GLU A 1 44 ? 3.528 13.508 -33.616 1.00 0.00 223 GLU A N 10
ATOM 12064 C CA . GLU A 1 44 ? 4.001 13.208 -34.944 1.00 0.00 223 GLU A CA 10
ATOM 12065 C C . GLU A 1 44 ? 5.456 13.565 -34.993 1.00 0.00 223 GLU A C 10
ATOM 12066 O O . GLU A 1 44 ? 6.162 13.209 -35.936 1.00 0.00 223 GLU A O 10
ATOM 12078 N N . ILE A 1 45 ? 5.939 14.287 -33.957 1.00 0.00 224 ILE A N 10
ATOM 12079 C CA . ILE A 1 45 ? 7.322 14.680 -33.913 1.00 0.00 224 ILE A CA 10
ATOM 12080 C C . ILE A 1 45 ? 7.775 14.439 -32.501 1.00 0.00 224 ILE A C 10
ATOM 12081 O O . ILE A 1 45 ? 6.982 14.483 -31.559 1.00 0.00 224 ILE A O 10
ATOM 12097 N N . PRO A 1 46 ? 9.046 14.164 -32.343 1.00 0.00 225 PRO A N 10
ATOM 12098 C CA . PRO A 1 46 ? 9.617 13.920 -31.032 1.00 0.00 225 PRO A CA 10
ATOM 12099 C C . PRO A 1 46 ? 9.776 15.177 -30.229 1.00 0.00 225 PRO A C 10
ATOM 12100 O O . PRO A 1 46 ? 9.660 16.281 -30.757 1.00 0.00 225 PRO A O 10
ATOM 12111 N N . LYS A 1 47 ? 10.038 15.029 -28.910 1.00 0.00 226 LYS A N 10
ATOM 12112 C CA . LYS A 1 47 ? 10.209 16.180 -28.049 1.00 0.00 226 LYS A CA 10
ATOM 12113 C C . LYS A 1 47 ? 11.383 16.973 -28.556 1.00 0.00 226 LYS A C 10
ATOM 12114 O O . LYS A 1 47 ? 11.359 18.203 -28.576 1.00 0.00 226 LYS A O 10
ATOM 12133 N N . GLU A 1 48 ? 12.456 16.264 -28.971 1.00 0.00 227 GLU A N 10
ATOM 12134 C CA . GLU A 1 48 ? 13.627 16.926 -29.491 1.00 0.00 227 GLU A CA 10
ATOM 12135 C C . GLU A 1 48 ? 13.243 17.634 -30.765 1.00 0.00 227 GLU A C 10
ATOM 12136 O O . GLU A 1 48 ? 13.721 18.729 -31.042 1.00 0.00 227 GLU A O 10
ATOM 12148 N N . GLY A 1 49 ? 12.362 16.999 -31.577 1.00 0.00 228 GLY A N 10
ATOM 12149 C CA . GLY A 1 49 ? 11.930 17.589 -32.827 1.00 0.00 228 GLY A CA 10
ATOM 12150 C C . GLY A 1 49 ? 11.211 18.873 -32.544 1.00 0.00 228 GLY A C 10
ATOM 12151 O O . GLY A 1 49 ? 11.434 19.881 -33.210 1.00 0.00 228 GLY A O 10
ATOM 12155 N N . PHE A 1 50 ? 10.321 18.855 -31.531 1.00 0.00 229 PHE A N 10
ATOM 12156 C CA . PHE A 1 50 ? 9.571 20.035 -31.174 1.00 0.00 229 PHE A CA 10
ATOM 12157 C C . PHE A 1 50 ? 10.526 21.106 -30.726 1.00 0.00 229 PHE A C 10
ATOM 12158 O O . PHE A 1 50 ? 10.419 22.257 -31.136 1.00 0.00 229 PHE A O 10
ATOM 12175 N N . THR A 1 51 ? 11.492 20.733 -29.862 1.00 0.00 230 THR A N 10
ATOM 12176 C CA . THR A 1 51 ? 12.445 21.693 -29.343 1.00 0.00 230 THR A CA 10
ATOM 12177 C C . THR A 1 51 ? 13.246 22.277 -30.476 1.00 0.00 230 THR A C 10
ATOM 12178 O O . THR A 1 51 ? 13.428 23.490 -30.552 1.00 0.00 230 THR A O 10
ATOM 12189 N N . ARG A 1 52 ? 13.739 21.414 -31.390 1.00 0.00 231 ARG A N 10
ATOM 12190 C CA . ARG A 1 52 ? 14.553 21.876 -32.494 1.00 0.00 231 ARG A CA 10
ATOM 12191 C C . ARG A 1 52 ? 13.762 22.806 -33.380 1.00 0.00 231 ARG A C 10
ATOM 12192 O O . ARG A 1 52 ? 14.256 23.860 -33.779 1.00 0.00 231 ARG A O 10
ATOM 12213 N N . HIS A 1 53 ? 12.512 22.437 -33.721 1.00 0.00 232 HIS A N 10
ATOM 12214 C CA . HIS A 1 53 ? 11.725 23.278 -34.593 1.00 0.00 232 HIS A CA 10
ATOM 12215 C C . HIS A 1 53 ? 11.330 24.544 -33.880 1.00 0.00 232 HIS A C 10
ATOM 12216 O O . HIS A 1 53 ? 11.371 25.623 -34.467 1.00 0.00 232 HIS A O 10
ATOM 12229 N N . MET A 1 54 ? 10.946 24.451 -32.589 1.00 0.00 233 MET A N 10
ATOM 12230 C CA . MET A 1 54 ? 10.510 25.627 -31.868 1.00 0.00 233 MET A CA 10
ATOM 12231 C C . MET A 1 54 ? 11.647 26.593 -31.673 1.00 0.00 233 MET A C 10
ATOM 12232 O O . MET A 1 54 ? 11.463 27.799 -31.841 1.00 0.00 233 MET A O 10
ATOM 12246 N N . LYS A 1 55 ? 12.859 26.102 -31.319 1.00 0.00 234 LYS A N 10
ATOM 12247 C CA . LYS A 1 55 ? 13.967 27.008 -31.091 1.00 0.00 234 LYS A CA 10
ATOM 12248 C C . LYS A 1 55 ? 14.335 27.689 -32.379 1.00 0.00 234 LYS A C 10
ATOM 12249 O O . LYS A 1 55 ? 14.939 28.749 -32.369 1.00 0.00 234 LYS A O 10
ATOM 12268 N N . ASP A 1 56 ? 14.014 27.074 -33.529 1.00 0.00 235 ASP A N 10
ATOM 12269 C CA . ASP A 1 56 ? 14.338 27.678 -34.796 1.00 0.00 235 ASP A CA 10
ATOM 12270 C C . ASP A 1 56 ? 13.413 28.853 -35.029 1.00 0.00 235 ASP A C 10
ATOM 12271 O O . ASP A 1 56 ? 13.814 29.868 -35.592 1.00 0.00 235 ASP A O 10
ATOM 12280 N N . ILE A 1 57 ? 12.141 28.720 -34.598 1.00 0.00 236 ILE A N 10
ATOM 12281 C CA . ILE A 1 57 ? 11.155 29.757 -34.829 1.00 0.00 236 ILE A CA 10
ATOM 12282 C C . ILE A 1 57 ? 11.373 30.911 -33.883 1.00 0.00 236 ILE A C 10
ATOM 12283 O O . ILE A 1 57 ? 11.447 32.062 -34.309 1.00 0.00 236 ILE A O 10
ATOM 12299 N N . VAL A 1 58 ? 11.473 30.628 -32.568 1.00 0.00 237 VAL A N 10
ATOM 12300 C CA . VAL A 1 58 ? 11.637 31.695 -31.601 1.00 0.00 237 VAL A CA 10
ATOM 12301 C C . VAL A 1 58 ? 13.075 32.130 -31.563 1.00 0.00 237 VAL A C 10
ATOM 12302 O O . VAL A 1 58 ? 13.365 33.314 -31.397 1.00 0.00 237 VAL A O 10
ATOM 12315 N N . GLY A 1 59 ? 14.013 31.180 -31.725 1.00 0.00 238 GLY A N 10
ATOM 12316 C CA . GLY A 1 59 ? 15.411 31.508 -31.697 1.00 0.00 238 GLY A CA 10
ATOM 12317 C C . GLY A 1 59 ? 15.965 30.908 -30.452 1.00 0.00 238 GLY A C 10
ATOM 12318 O O . GLY A 1 59 ? 15.269 30.761 -29.450 1.00 0.00 238 GLY A O 10
ATOM 12322 N N . ASP A 1 60 ? 17.262 30.564 -30.482 1.00 0.00 239 ASP A N 10
ATOM 12323 C CA . ASP A 1 60 ? 17.883 29.951 -29.339 1.00 0.00 239 ASP A CA 10
ATOM 12324 C C . ASP A 1 60 ? 17.996 30.966 -28.232 1.00 0.00 239 ASP A C 10
ATOM 12325 O O . ASP A 1 60 ? 17.835 30.631 -27.063 1.00 0.00 239 ASP A O 10
ATOM 12334 N N . GLN A 1 61 ? 18.280 32.238 -28.582 1.00 0.00 240 GLN A N 10
ATOM 12335 C CA . GLN A 1 61 ? 18.428 33.264 -27.573 1.00 0.00 240 GLN A CA 10
ATOM 12336 C C . GLN A 1 61 ? 17.089 33.549 -26.948 1.00 0.00 240 GLN A C 10
ATOM 12337 O O . GLN A 1 61 ? 16.992 33.716 -25.738 1.00 0.00 240 GLN A O 10
ATOM 12351 N N . MET A 1 62 ? 16.014 33.607 -27.764 1.00 0.00 241 MET A N 10
ATOM 12352 C CA . MET A 1 62 ? 14.704 33.895 -27.231 1.00 0.00 241 MET A CA 10
ATOM 12353 C C . MET A 1 62 ? 14.287 32.763 -26.336 1.00 0.00 241 MET A C 10
ATOM 12354 O O . MET A 1 62 ? 13.712 32.978 -25.272 1.00 0.00 241 MET A O 10
ATOM 12368 N N . LEU A 1 63 ? 14.580 31.521 -26.760 1.00 0.00 242 LEU A N 10
ATOM 12369 C CA . LEU A 1 63 ? 14.216 30.362 -25.986 1.00 0.00 242 LEU A CA 10
ATOM 12370 C C . LEU A 1 63 ? 14.995 30.381 -24.700 1.00 0.00 242 LEU A C 10
ATOM 12371 O O . LEU A 1 63 ? 14.455 30.124 -23.624 1.00 0.00 242 LEU A O 10
ATOM 12387 N N . ARG A 1 64 ? 16.301 30.694 -24.803 1.00 0.00 243 ARG A N 10
ATOM 12388 C CA . ARG A 1 64 ? 17.167 30.738 -23.659 1.00 0.00 243 ARG A CA 10
ATOM 12389 C C . ARG A 1 64 ? 16.682 31.789 -22.694 1.00 0.00 243 ARG A C 10
ATOM 12390 O O . ARG A 1 64 ? 16.620 31.553 -21.487 1.00 0.00 243 ARG A O 10
ATOM 12411 N N . MET A 1 65 ? 16.327 32.982 -23.211 1.00 0.00 244 MET A N 10
ATOM 12412 C CA . MET A 1 65 ? 15.874 34.053 -22.350 1.00 0.00 244 MET A CA 10
ATOM 12413 C C . MET A 1 65 ? 14.553 33.690 -21.720 1.00 0.00 244 MET A C 10
ATOM 12414 O O . MET A 1 65 ? 14.333 33.956 -20.541 1.00 0.00 244 MET A O 10
ATOM 12428 N N . ALA A 1 66 ? 13.636 33.073 -22.498 1.00 0.00 245 ALA A N 10
ATOM 12429 C CA . ALA A 1 66 ? 12.337 32.718 -21.968 1.00 0.00 245 ALA A CA 10
ATOM 12430 C C . ALA A 1 66 ? 12.492 31.714 -20.859 1.00 0.00 245 ALA A C 10
ATOM 12431 O O . ALA A 1 66 ? 11.872 31.840 -19.807 1.00 0.00 245 ALA A O 10
ATOM 12438 N N . VAL A 1 67 ? 13.346 30.693 -21.074 1.00 0.00 246 VAL A N 10
ATOM 12439 C CA . VAL A 1 67 ? 13.547 29.668 -20.074 1.00 0.00 246 VAL A CA 10
ATOM 12440 C C . VAL A 1 67 ? 14.181 30.290 -18.858 1.00 0.00 246 VAL A C 10
ATOM 12441 O O . VAL A 1 67 ? 13.822 29.972 -17.723 1.00 0.00 246 VAL A O 10
ATOM 12454 N N . SER A 1 68 ? 15.148 31.204 -19.077 1.00 0.00 247 SER A N 10
ATOM 12455 C CA . SER A 1 68 ? 15.842 31.835 -17.974 1.00 0.00 247 SER A CA 10
ATOM 12456 C C . SER A 1 68 ? 14.877 32.646 -17.145 1.00 0.00 247 SER A C 10
ATOM 12457 O O . SER A 1 68 ? 14.948 32.630 -15.919 1.00 0.00 247 SER A O 10
ATOM 12465 N N . LYS A 1 69 ? 13.949 33.382 -17.798 1.00 0.00 248 LYS A N 10
ATOM 12466 C CA . LYS A 1 69 ? 13.009 34.204 -17.060 1.00 0.00 248 LYS A CA 10
ATOM 12467 C C . LYS A 1 69 ? 12.046 33.326 -16.316 1.00 0.00 248 LYS A C 10
ATOM 12468 O O . LYS A 1 69 ? 11.656 33.639 -15.193 1.00 0.00 248 LYS A O 10
ATOM 12487 N N . LEU A 1 70 ? 11.622 32.211 -16.942 1.00 0.00 249 LEU A N 10
ATOM 12488 C CA . LEU A 1 70 ? 10.682 31.321 -16.305 1.00 0.00 249 LEU A CA 10
ATOM 12489 C C . LEU A 1 70 ? 11.308 30.723 -15.073 1.00 0.00 249 LEU A C 10
ATOM 12490 O O . LEU A 1 70 ? 10.647 30.594 -14.044 1.00 0.00 249 LEU A O 10
ATOM 12506 N N . GLN A 1 71 ? 12.600 30.321 -15.147 1.00 0.00 250 GLN A N 10
ATOM 12507 C CA . GLN A 1 71 ? 13.251 29.764 -13.981 1.00 0.00 250 GLN A CA 10
ATOM 12508 C C . GLN A 1 71 ? 13.428 30.872 -12.979 1.00 0.00 250 GLN A C 10
ATOM 12509 O O . GLN A 1 71 ? 13.229 30.675 -11.782 1.00 0.00 250 GLN A O 10
ATOM 12523 N N . GLN A 1 72 ? 13.819 32.073 -13.475 1.00 0.00 251 GLN A N 10
ATOM 12524 C CA . GLN A 1 72 ? 14.019 33.222 -12.622 1.00 0.00 251 GLN A CA 10
ATOM 12525 C C . GLN A 1 72 ? 15.107 32.902 -11.630 1.00 0.00 251 GLN A C 10
ATOM 12526 O O . GLN A 1 72 ? 14.939 33.060 -10.420 1.00 0.00 251 GLN A O 10
ATOM 12540 N N . VAL A 1 73 ? 16.270 32.445 -12.143 1.00 0.00 252 VAL A N 10
ATOM 12541 C CA . VAL A 1 73 ? 17.377 32.109 -11.282 1.00 0.00 252 VAL A CA 10
ATOM 12542 C C . VAL A 1 73 ? 18.595 32.765 -11.855 1.00 0.00 252 VAL A C 10
ATOM 12543 O O . VAL A 1 73 ? 18.641 33.095 -13.038 1.00 0.00 252 VAL A O 10
ATOM 12556 N N . ASN A 1 74 ? 19.632 32.964 -11.009 1.00 0.00 253 ASN A N 10
ATOM 12557 C CA . ASN A 1 74 ? 20.844 33.595 -11.469 1.00 0.00 253 ASN A CA 10
ATOM 12558 C C . ASN A 1 74 ? 21.797 32.533 -11.948 1.00 0.00 253 ASN A C 10
ATOM 12559 O O . ASN A 1 74 ? 22.896 32.836 -12.407 1.00 0.00 253 ASN A O 10
ATOM 12570 N N . TYR A 1 75 ? 21.387 31.251 -11.859 1.00 0.00 254 TYR A N 10
ATOM 12571 C CA . TYR A 1 75 ? 22.240 30.175 -12.303 1.00 0.00 254 TYR A CA 10
ATOM 12572 C C . TYR A 1 75 ? 21.541 29.485 -13.476 1.00 0.00 254 TYR A C 10
ATOM 12573 O O . TYR A 1 75 ? 22.218 28.695 -14.191 1.00 0.00 254 TYR A O 10
ATOM 12591 N N . MET A 1 1 ? 30.018 27.245 0.883 1.00 0.00 180 MET A N 11
ATOM 12592 C CA . MET A 1 1 ? 29.960 25.842 1.372 1.00 0.00 180 MET A CA 11
ATOM 12593 C C . MET A 1 1 ? 28.534 25.410 1.564 1.00 0.00 180 MET A C 11
ATOM 12594 O O . MET A 1 1 ? 28.198 24.238 1.382 1.00 0.00 180 MET A O 11
ATOM 12607 N N . MET A 1 2 ? 27.655 26.361 1.940 1.00 0.00 181 MET A N 11
ATOM 12608 C CA . MET A 1 2 ? 26.271 26.038 2.153 1.00 0.00 181 MET A CA 11
ATOM 12609 C C . MET A 1 2 ? 25.467 27.145 1.542 1.00 0.00 181 MET A C 11
ATOM 12610 O O . MET A 1 2 ? 25.727 28.322 1.783 1.00 0.00 181 MET A O 11
ATOM 12624 N N . ASN A 1 3 ? 24.453 26.775 0.729 1.00 0.00 182 ASN A N 11
ATOM 12625 C CA . ASN A 1 3 ? 23.616 27.763 0.093 1.00 0.00 182 ASN A CA 11
ATOM 12626 C C . ASN A 1 3 ? 22.188 27.409 0.406 1.00 0.00 182 ASN A C 11
ATOM 12627 O O . ASN A 1 3 ? 21.544 26.665 -0.334 1.00 0.00 182 ASN A O 11
ATOM 12638 N N . PRO A 1 4 ? 21.685 27.916 1.516 1.00 0.00 183 PRO A N 11
ATOM 12639 C CA . PRO A 1 4 ? 20.310 27.653 1.933 1.00 0.00 183 PRO A CA 11
ATOM 12640 C C . PRO A 1 4 ? 19.296 28.121 0.933 1.00 0.00 183 PRO A C 11
ATOM 12641 O O . PRO A 1 4 ? 19.459 29.168 0.308 1.00 0.00 183 PRO A O 11
ATOM 12652 N N . ILE A 1 5 ? 18.207 27.339 0.770 1.00 0.00 184 ILE A N 11
ATOM 12653 C CA . ILE A 1 5 ? 17.176 27.700 -0.169 1.00 0.00 184 ILE A CA 11
ATOM 12654 C C . ILE A 1 5 ? 15.867 27.600 0.553 1.00 0.00 184 ILE A C 11
ATOM 12655 O O . ILE A 1 5 ? 15.737 26.864 1.531 1.00 0.00 184 ILE A O 11
ATOM 12671 N N . ASN A 1 6 ? 14.853 28.362 0.082 1.00 0.00 185 ASN A N 11
ATOM 12672 C CA . ASN A 1 6 ? 13.558 28.329 0.716 1.00 0.00 185 ASN A CA 11
ATOM 12673 C C . ASN A 1 6 ? 12.636 27.520 -0.148 1.00 0.00 185 ASN A C 11
ATOM 12674 O O . ASN A 1 6 ? 11.613 27.025 0.319 1.00 0.00 185 ASN A O 11
ATOM 12685 N N . ARG A 1 7 ? 12.983 27.370 -1.445 1.00 0.00 186 ARG A N 11
ATOM 12686 C CA . ARG A 1 7 ? 12.152 26.612 -2.342 1.00 0.00 186 ARG A CA 11
ATOM 12687 C C . ARG A 1 7 ? 13.063 25.734 -3.141 1.00 0.00 186 ARG A C 11
ATOM 12688 O O . ARG A 1 7 ? 14.193 26.110 -3.446 1.00 0.00 186 ARG A O 11
ATOM 12709 N N . ASN A 1 8 ? 12.578 24.529 -3.504 1.00 0.00 187 ASN A N 11
ATOM 12710 C CA . ASN A 1 8 ? 13.383 23.617 -4.274 1.00 0.00 187 ASN A CA 11
ATOM 12711 C C . ASN A 1 8 ? 13.320 24.051 -5.717 1.00 0.00 187 ASN A C 11
ATOM 12712 O O . ASN A 1 8 ? 12.359 24.685 -6.154 1.00 0.00 187 ASN A O 11
ATOM 12723 N N . PRO A 1 9 ? 14.347 23.714 -6.469 1.00 0.00 188 PRO A N 11
ATOM 12724 C CA . PRO A 1 9 ? 14.406 24.053 -7.880 1.00 0.00 188 PRO A CA 11
ATOM 12725 C C . PRO A 1 9 ? 13.493 23.204 -8.713 1.00 0.00 188 PRO A C 11
ATOM 12726 O O . PRO A 1 9 ? 13.156 22.080 -8.339 1.00 0.00 188 PRO A O 11
ATOM 12737 N N . LYS A 1 10 ? 13.072 23.734 -9.877 1.00 0.00 189 LYS A N 11
ATOM 12738 C CA . LYS A 1 10 ? 12.192 22.992 -10.737 1.00 0.00 189 LYS A CA 11
ATOM 12739 C C . LYS A 1 10 ? 12.428 23.480 -12.133 1.00 0.00 189 LYS A C 11
ATOM 12740 O O . LYS A 1 10 ? 13.011 24.545 -12.343 1.00 0.00 189 LYS A O 11
ATOM 12759 N N . GLN A 1 11 ? 11.976 22.693 -13.132 1.00 0.00 190 GLN A N 11
ATOM 12760 C CA . GLN A 1 11 ? 12.155 23.078 -14.508 1.00 0.00 190 GLN A CA 11
ATOM 12761 C C . GLN A 1 11 ? 10.807 23.471 -15.030 1.00 0.00 190 GLN A C 11
ATOM 12762 O O . GLN A 1 11 ? 9.808 22.799 -14.779 1.00 0.00 190 GLN A O 11
ATOM 12776 N N . VAL A 1 12 ? 10.755 24.595 -15.777 1.00 0.00 191 VAL A N 11
ATOM 12777 C CA . VAL A 1 12 ? 9.505 25.052 -16.323 1.00 0.00 191 VAL A CA 11
ATOM 12778 C C . VAL A 1 12 ? 9.180 24.179 -17.520 1.00 0.00 191 VAL A C 11
ATOM 12779 O O . VAL A 1 12 ? 10.042 23.887 -18.352 1.00 0.00 191 VAL A O 11
ATOM 12792 N N . PRO A 1 13 ? 7.942 23.724 -17.602 1.00 0.00 192 PRO A N 11
ATOM 12793 C CA . PRO A 1 13 ? 7.500 22.890 -18.711 1.00 0.00 192 PRO A CA 11
ATOM 12794 C C . PRO A 1 13 ? 7.306 23.659 -19.984 1.00 0.00 192 PRO A C 11
ATOM 12795 O O . PRO A 1 13 ? 7.195 24.883 -19.973 1.00 0.00 192 PRO A O 11
ATOM 12806 N N . PHE A 1 14 ? 7.235 22.936 -21.126 1.00 0.00 193 PHE A N 11
ATOM 12807 C CA . PHE A 1 14 ? 7.056 23.579 -22.408 1.00 0.00 193 PHE A CA 11
ATOM 12808 C C . PHE A 1 14 ? 5.710 24.246 -22.450 1.00 0.00 193 PHE A C 11
ATOM 12809 O O . PHE A 1 14 ? 5.515 25.208 -23.187 1.00 0.00 193 PHE A O 11
ATOM 12826 N N . ALA A 1 15 ? 4.745 23.744 -21.655 1.00 0.00 194 ALA A N 11
ATOM 12827 C CA . ALA A 1 15 ? 3.420 24.315 -21.642 1.00 0.00 194 ALA A CA 11
ATOM 12828 C C . ALA A 1 15 ? 3.499 25.757 -21.204 1.00 0.00 194 ALA A C 11
ATOM 12829 O O . ALA A 1 15 ? 2.764 26.599 -21.709 1.00 0.00 194 ALA A O 11
ATOM 12836 N N . ALA A 1 16 ? 4.393 26.069 -20.239 1.00 0.00 195 ALA A N 11
ATOM 12837 C CA . ALA A 1 16 ? 4.512 27.428 -19.751 1.00 0.00 195 ALA A CA 11
ATOM 12838 C C . ALA A 1 16 ? 5.409 28.222 -20.675 1.00 0.00 195 ALA A C 11
ATOM 12839 O O . ALA A 1 16 ? 5.489 29.446 -20.569 1.00 0.00 195 ALA A O 11
ATOM 12846 N N . LEU A 1 17 ? 6.106 27.547 -21.613 1.00 0.00 196 LEU A N 11
ATOM 12847 C CA . LEU A 1 17 ? 6.997 28.249 -22.511 1.00 0.00 196 LEU A CA 11
ATOM 12848 C C . LEU A 1 17 ? 6.213 28.821 -23.658 1.00 0.00 196 LEU A C 11
ATOM 12849 O O . LEU A 1 17 ? 6.571 29.869 -24.190 1.00 0.00 196 LEU A O 11
ATOM 12865 N N . LEU A 1 18 ? 5.113 28.153 -24.064 1.00 0.00 197 LEU A N 11
ATOM 12866 C CA . LEU A 1 18 ? 4.352 28.621 -25.206 1.00 0.00 197 LEU A CA 11
ATOM 12867 C C . LEU A 1 18 ? 3.837 30.027 -24.983 1.00 0.00 197 LEU A C 11
ATOM 12868 O O . LEU A 1 18 ? 4.150 30.912 -25.766 1.00 0.00 197 LEU A O 11
ATOM 12884 N N . PRO A 1 19 ? 3.080 30.281 -23.926 1.00 0.00 198 PRO A N 11
ATOM 12885 C CA . PRO A 1 19 ? 2.538 31.619 -23.701 1.00 0.00 198 PRO A CA 11
ATOM 12886 C C . PRO A 1 19 ? 3.587 32.674 -23.533 1.00 0.00 198 PRO A C 11
ATOM 12887 O O . PRO A 1 19 ? 3.382 33.824 -23.909 1.00 0.00 198 PRO A O 11
ATOM 12898 N N . THR A 1 20 ? 4.753 32.302 -22.970 1.00 0.00 199 THR A N 11
ATOM 12899 C CA . THR A 1 20 ? 5.811 33.264 -22.773 1.00 0.00 199 THR A CA 11
ATOM 12900 C C . THR A 1 20 ? 6.368 33.632 -24.117 1.00 0.00 199 THR A C 11
ATOM 12901 O O . THR A 1 20 ? 6.609 34.802 -24.410 1.00 0.00 199 THR A O 11
ATOM 12912 N N . LEU A 1 21 ? 6.586 32.608 -24.970 1.00 0.00 200 LEU A N 11
ATOM 12913 C CA . LEU A 1 21 ? 7.161 32.827 -26.269 1.00 0.00 200 LEU A CA 11
ATOM 12914 C C . LEU A 1 21 ? 6.163 33.494 -27.157 1.00 0.00 200 LEU A C 11
ATOM 12915 O O . LEU A 1 21 ? 6.505 34.387 -27.916 1.00 0.00 200 LEU A O 11
ATOM 12931 N N . MET A 1 22 ? 4.886 33.088 -27.056 1.00 0.00 201 MET A N 11
ATOM 12932 C CA . MET A 1 22 ? 3.852 33.654 -27.888 1.00 0.00 201 MET A CA 11
ATOM 12933 C C . MET A 1 22 ? 3.741 35.127 -27.606 1.00 0.00 201 MET A C 11
ATOM 12934 O O . MET A 1 22 ? 3.472 35.917 -28.507 1.00 0.00 201 MET A O 11
ATOM 12948 N N . ASN A 1 23 ? 3.946 35.528 -26.337 1.00 0.00 202 ASN A N 11
ATOM 12949 C CA . ASN A 1 23 ? 3.851 36.926 -25.976 1.00 0.00 202 ASN A CA 11
ATOM 12950 C C . ASN A 1 23 ? 4.991 37.700 -26.600 1.00 0.00 202 ASN A C 11
ATOM 12951 O O . ASN A 1 23 ? 4.882 38.909 -26.794 1.00 0.00 202 ASN A O 11
ATOM 12962 N N . GLN A 1 24 ? 6.118 37.026 -26.924 1.00 0.00 203 GLN A N 11
ATOM 12963 C CA . GLN A 1 24 ? 7.256 37.725 -27.492 1.00 0.00 203 GLN A CA 11
ATOM 12964 C C . GLN A 1 24 ? 7.292 37.480 -28.973 1.00 0.00 203 GLN A C 11
ATOM 12965 O O . GLN A 1 24 ? 8.166 37.990 -29.673 1.00 0.00 203 GLN A O 11
ATOM 12979 N N . LEU A 1 25 ? 6.334 36.691 -29.487 1.00 0.00 204 LEU A N 11
ATOM 12980 C CA . LEU A 1 25 ? 6.307 36.385 -30.894 1.00 0.00 204 LEU A CA 11
ATOM 12981 C C . LEU A 1 25 ? 5.215 37.177 -31.549 1.00 0.00 204 LEU A C 11
ATOM 12982 O O . LEU A 1 25 ? 4.282 37.648 -30.905 1.00 0.00 204 LEU A O 11
ATOM 12998 N N . ASP A 1 26 ? 5.338 37.339 -32.884 1.00 0.00 205 ASP A N 11
ATOM 12999 C CA . ASP A 1 26 ? 4.345 38.051 -33.643 1.00 0.00 205 ASP A CA 11
ATOM 13000 C C . ASP A 1 26 ? 3.193 37.103 -33.842 1.00 0.00 205 ASP A C 11
ATOM 13001 O O . ASP A 1 26 ? 3.284 35.925 -33.508 1.00 0.00 205 ASP A O 11
ATOM 13010 N N . LYS A 1 27 ? 2.076 37.598 -34.413 1.00 0.00 206 LYS A N 11
ATOM 13011 C CA . LYS A 1 27 ? 0.907 36.764 -34.607 1.00 0.00 206 LYS A CA 11
ATOM 13012 C C . LYS A 1 27 ? 1.244 35.620 -35.515 1.00 0.00 206 LYS A C 11
ATOM 13013 O O . LYS A 1 27 ? 0.824 34.489 -35.285 1.00 0.00 206 LYS A O 11
ATOM 13032 N N . ASP A 1 28 ? 2.017 35.898 -36.578 1.00 0.00 207 ASP A N 11
ATOM 13033 C CA . ASP A 1 28 ? 2.360 34.859 -37.518 1.00 0.00 207 ASP A CA 11
ATOM 13034 C C . ASP A 1 28 ? 3.254 33.834 -36.862 1.00 0.00 207 ASP A C 11
ATOM 13035 O O . ASP A 1 28 ? 3.050 32.631 -37.020 1.00 0.00 207 ASP A O 11
ATOM 13044 N N . ARG A 1 29 ? 4.277 34.295 -36.118 1.00 0.00 208 ARG A N 11
ATOM 13045 C CA . ARG A 1 29 ? 5.194 33.382 -35.462 1.00 0.00 208 ARG A CA 11
ATOM 13046 C C . ARG A 1 29 ? 4.465 32.603 -34.395 1.00 0.00 208 ARG A C 11
ATOM 13047 O O . ARG A 1 29 ? 4.710 31.411 -34.210 1.00 0.00 208 ARG A O 11
ATOM 13068 N N . ALA A 1 30 ? 3.551 33.269 -33.656 1.00 0.00 209 ALA A N 11
ATOM 13069 C CA . ALA A 1 30 ? 2.814 32.609 -32.602 1.00 0.00 209 ALA A CA 11
ATOM 13070 C C . ALA A 1 30 ? 1.948 31.542 -33.211 1.00 0.00 209 ALA A C 11
ATOM 13071 O O . ALA A 1 30 ? 1.767 30.471 -32.638 1.00 0.00 209 ALA A O 11
ATOM 13078 N N . LEU A 1 31 ? 1.379 31.836 -34.398 1.00 0.00 210 LEU A N 11
ATOM 13079 C CA . LEU A 1 31 ? 0.521 30.900 -35.076 1.00 0.00 210 LEU A CA 11
ATOM 13080 C C . LEU A 1 31 ? 1.318 29.670 -35.413 1.00 0.00 210 LEU A C 11
ATOM 13081 O O . LEU A 1 31 ? 0.837 28.544 -35.264 1.00 0.00 210 LEU A O 11
ATOM 13097 N N . GLN A 1 32 ? 2.568 29.863 -35.887 1.00 0.00 211 GLN A N 11
ATOM 13098 C CA . GLN A 1 32 ? 3.406 28.740 -36.246 1.00 0.00 211 GLN A CA 11
ATOM 13099 C C . GLN A 1 32 ? 3.683 27.922 -35.014 1.00 0.00 211 GLN A C 11
ATOM 13100 O O . GLN A 1 32 ? 3.704 26.697 -35.067 1.00 0.00 211 GLN A O 11
ATOM 13114 N N . LEU A 1 33 ? 3.916 28.592 -33.867 1.00 0.00 212 LEU A N 11
ATOM 13115 C CA . LEU A 1 33 ? 4.196 27.884 -32.638 1.00 0.00 212 LEU A CA 11
ATOM 13116 C C . LEU A 1 33 ? 2.968 27.109 -32.219 1.00 0.00 212 LEU A C 11
ATOM 13117 O O . LEU A 1 33 ? 3.067 25.969 -31.764 1.00 0.00 212 LEU A O 11
ATOM 13133 N N . ARG A 1 34 ? 1.773 27.724 -32.361 1.00 0.00 213 ARG A N 11
ATOM 13134 C CA . ARG A 1 34 ? 0.542 27.083 -31.961 1.00 0.00 213 ARG A CA 11
ATOM 13135 C C . ARG A 1 34 ? 0.326 25.815 -32.752 1.00 0.00 213 ARG A C 11
ATOM 13136 O O . ARG A 1 34 ? -0.019 24.779 -32.183 1.00 0.00 213 ARG A O 11
ATOM 13157 N N . THR A 1 35 ? 0.530 25.856 -34.089 1.00 0.00 214 THR A N 11
ATOM 13158 C CA . THR A 1 35 ? 0.309 24.668 -34.893 1.00 0.00 214 THR A CA 11
ATOM 13159 C C . THR A 1 35 ? 1.435 23.696 -34.662 1.00 0.00 214 THR A C 11
ATOM 13160 O O . THR A 1 35 ? 1.255 22.489 -34.802 1.00 0.00 214 THR A O 11
ATOM 13171 N N . LEU A 1 36 ? 2.636 24.204 -34.313 1.00 0.00 215 LEU A N 11
ATOM 13172 C CA . LEU A 1 36 ? 3.770 23.337 -34.072 1.00 0.00 215 LEU A CA 11
ATOM 13173 C C . LEU A 1 36 ? 3.468 22.485 -32.861 1.00 0.00 215 LEU A C 11
ATOM 13174 O O . LEU A 1 36 ? 3.809 21.306 -32.816 1.00 0.00 215 LEU A O 11
ATOM 13190 N N . TYR A 1 37 ? 2.823 23.088 -31.836 1.00 0.00 216 TYR A N 11
ATOM 13191 C CA . TYR A 1 37 ? 2.486 22.365 -30.628 1.00 0.00 216 TYR A CA 11
ATOM 13192 C C . TYR A 1 37 ? 1.519 21.264 -30.974 1.00 0.00 216 TYR A C 11
ATOM 13193 O O . TYR A 1 37 ? 1.555 20.187 -30.385 1.00 0.00 216 TYR A O 11
ATOM 13211 N N . ALA A 1 38 ? 0.615 21.525 -31.940 1.00 0.00 217 ALA A N 11
ATOM 13212 C CA . ALA A 1 38 ? -0.351 20.533 -32.351 1.00 0.00 217 ALA A CA 11
ATOM 13213 C C . ALA A 1 38 ? 0.381 19.326 -32.891 1.00 0.00 217 ALA A C 11
ATOM 13214 O O . ALA A 1 38 ? -0.056 18.193 -32.696 1.00 0.00 217 ALA A O 11
ATOM 13221 N N . ARG A 1 39 ? 1.519 19.547 -33.594 1.00 0.00 218 ARG A N 11
ATOM 13222 C CA . ARG A 1 39 ? 2.274 18.447 -34.162 1.00 0.00 218 ARG A CA 11
ATOM 13223 C C . ARG A 1 39 ? 2.764 17.582 -33.033 1.00 0.00 218 ARG A C 11
ATOM 13224 O O . ARG A 1 39 ? 2.788 16.356 -33.137 1.00 0.00 218 ARG A O 11
ATOM 13245 N N . LEU A 1 40 ? 3.190 18.231 -31.927 1.00 0.00 219 LEU A N 11
ATOM 13246 C CA . LEU A 1 40 ? 3.692 17.511 -30.778 1.00 0.00 219 LEU A CA 11
ATOM 13247 C C . LEU A 1 40 ? 2.573 16.693 -30.184 1.00 0.00 219 LEU A C 11
ATOM 13248 O O . LEU A 1 40 ? 2.773 15.543 -29.808 1.00 0.00 219 LEU A O 11
ATOM 13264 N N . LYS A 1 41 ? 1.358 17.284 -30.085 1.00 0.00 220 LYS A N 11
ATOM 13265 C CA . LYS A 1 41 ? 0.225 16.569 -29.523 1.00 0.00 220 LYS A CA 11
ATOM 13266 C C . LYS A 1 41 ? -0.080 15.360 -30.370 1.00 0.00 220 LYS A C 11
ATOM 13267 O O . LYS A 1 41 ? -0.431 14.302 -29.850 1.00 0.00 220 LYS A O 11
ATOM 13286 N N . LYS A 1 42 ? 0.034 15.499 -31.708 1.00 0.00 221 LYS A N 11
ATOM 13287 C CA . LYS A 1 42 ? -0.259 14.394 -32.594 1.00 0.00 221 LYS A CA 11
ATOM 13288 C C . LYS A 1 42 ? 0.891 13.418 -32.576 1.00 0.00 221 LYS A C 11
ATOM 13289 O O . LYS A 1 42 ? 0.792 12.334 -33.149 1.00 0.00 221 LYS A O 11
ATOM 13308 N N . ASN A 1 43 ? 2.014 13.794 -31.916 1.00 0.00 222 ASN A N 11
ATOM 13309 C CA . ASN A 1 43 ? 3.177 12.932 -31.829 1.00 0.00 222 ASN A CA 11
ATOM 13310 C C . ASN A 1 43 ? 3.692 12.664 -33.214 1.00 0.00 222 ASN A C 11
ATOM 13311 O O . ASN A 1 43 ? 4.156 11.566 -33.518 1.00 0.00 222 ASN A O 11
ATOM 13322 N N . GLU A 1 44 ? 3.627 13.688 -34.092 1.00 0.00 223 GLU A N 11
ATOM 13323 C CA . GLU A 1 44 ? 4.111 13.524 -35.440 1.00 0.00 223 GLU A CA 11
ATOM 13324 C C . GLU A 1 44 ? 5.561 13.909 -35.455 1.00 0.00 223 GLU A C 11
ATOM 13325 O O . GLU A 1 44 ? 6.267 13.664 -36.432 1.00 0.00 223 GLU A O 11
ATOM 13337 N N . ILE A 1 45 ? 6.040 14.528 -34.354 1.00 0.00 224 ILE A N 11
ATOM 13338 C CA . ILE A 1 45 ? 7.417 14.937 -34.281 1.00 0.00 224 ILE A CA 11
ATOM 13339 C C . ILE A 1 45 ? 7.896 14.548 -32.912 1.00 0.00 224 ILE A C 11
ATOM 13340 O O . ILE A 1 45 ? 7.118 14.471 -31.958 1.00 0.00 224 ILE A O 11
ATOM 13356 N N . PRO A 1 46 ? 9.174 14.275 -32.805 1.00 0.00 225 PRO A N 11
ATOM 13357 C CA . PRO A 1 46 ? 9.774 13.900 -31.537 1.00 0.00 225 PRO A CA 11
ATOM 13358 C C . PRO A 1 46 ? 9.944 15.067 -30.611 1.00 0.00 225 PRO A C 11
ATOM 13359 O O . PRO A 1 46 ? 9.810 16.218 -31.018 1.00 0.00 225 PRO A O 11
ATOM 13370 N N . LYS A 1 47 ? 10.236 14.785 -29.320 1.00 0.00 226 LYS A N 11
ATOM 13371 C CA . LYS A 1 47 ? 10.419 15.843 -28.347 1.00 0.00 226 LYS A CA 11
ATOM 13372 C C . LYS A 1 47 ? 11.579 16.695 -28.792 1.00 0.00 226 LYS A C 11
ATOM 13373 O O . LYS A 1 47 ? 11.543 17.921 -28.690 1.00 0.00 226 LYS A O 11
ATOM 13392 N N . GLU A 1 48 ? 12.652 16.043 -29.291 1.00 0.00 227 GLU A N 11
ATOM 13393 C CA . GLU A 1 48 ? 13.809 16.766 -29.760 1.00 0.00 227 GLU A CA 11
ATOM 13394 C C . GLU A 1 48 ? 13.397 17.592 -30.950 1.00 0.00 227 GLU A C 11
ATOM 13395 O O . GLU A 1 48 ? 13.857 18.716 -31.123 1.00 0.00 227 GLU A O 11
ATOM 13407 N N . GLY A 1 49 ? 12.512 17.026 -31.805 1.00 0.00 228 GLY A N 11
ATOM 13408 C CA . GLY A 1 49 ? 12.051 17.725 -32.987 1.00 0.00 228 GLY A CA 11
ATOM 13409 C C . GLY A 1 49 ? 11.316 18.965 -32.574 1.00 0.00 228 GLY A C 11
ATOM 13410 O O . GLY A 1 49 ? 11.479 20.023 -33.173 1.00 0.00 228 GLY A O 11
ATOM 13414 N N . PHE A 1 50 ? 10.476 18.847 -31.529 1.00 0.00 229 PHE A N 11
ATOM 13415 C CA . PHE A 1 50 ? 9.707 19.971 -31.053 1.00 0.00 229 PHE A CA 11
ATOM 13416 C C . PHE A 1 50 ? 10.650 21.042 -30.562 1.00 0.00 229 PHE A C 11
ATOM 13417 O O . PHE A 1 50 ? 10.503 22.212 -30.904 1.00 0.00 229 PHE A O 11
ATOM 13434 N N . THR A 1 51 ? 11.658 20.648 -29.755 1.00 0.00 230 THR A N 11
ATOM 13435 C CA . THR A 1 51 ? 12.600 21.609 -29.213 1.00 0.00 230 THR A CA 11
ATOM 13436 C C . THR A 1 51 ? 13.385 22.239 -30.337 1.00 0.00 230 THR A C 11
ATOM 13437 O O . THR A 1 51 ? 13.575 23.456 -30.368 1.00 0.00 230 THR A O 11
ATOM 13448 N N . ARG A 1 52 ? 13.863 21.409 -31.290 1.00 0.00 231 ARG A N 11
ATOM 13449 C CA . ARG A 1 52 ? 14.655 21.904 -32.398 1.00 0.00 231 ARG A CA 11
ATOM 13450 C C . ARG A 1 52 ? 13.833 22.853 -33.231 1.00 0.00 231 ARG A C 11
ATOM 13451 O O . ARG A 1 52 ? 14.321 23.897 -33.662 1.00 0.00 231 ARG A O 11
ATOM 13472 N N . HIS A 1 53 ? 12.563 22.504 -33.495 1.00 0.00 232 HIS A N 11
ATOM 13473 C CA . HIS A 1 53 ? 11.730 23.351 -34.308 1.00 0.00 232 HIS A CA 11
ATOM 13474 C C . HIS A 1 53 ? 11.459 24.653 -33.594 1.00 0.00 232 HIS A C 11
ATOM 13475 O O . HIS A 1 53 ? 11.470 25.709 -34.215 1.00 0.00 232 HIS A O 11
ATOM 13488 N N . MET A 1 54 ? 11.220 24.614 -32.261 1.00 0.00 233 MET A N 11
ATOM 13489 C CA . MET A 1 54 ? 10.923 25.836 -31.538 1.00 0.00 233 MET A CA 11
ATOM 13490 C C . MET A 1 54 ? 12.090 26.780 -31.551 1.00 0.00 233 MET A C 11
ATOM 13491 O O . MET A 1 54 ? 11.900 27.977 -31.747 1.00 0.00 233 MET A O 11
ATOM 13505 N N . LYS A 1 55 ? 13.332 26.278 -31.355 1.00 0.00 234 LYS A N 11
ATOM 13506 C CA . LYS A 1 55 ? 14.471 27.174 -31.329 1.00 0.00 234 LYS A CA 11
ATOM 13507 C C . LYS A 1 55 ? 14.662 27.775 -32.695 1.00 0.00 234 LYS A C 11
ATOM 13508 O O . LYS A 1 55 ? 15.268 28.829 -32.836 1.00 0.00 234 LYS A O 11
ATOM 13527 N N . ASP A 1 56 ? 14.168 27.096 -33.743 1.00 0.00 235 ASP A N 11
ATOM 13528 C CA . ASP A 1 56 ? 14.302 27.611 -35.082 1.00 0.00 235 ASP A CA 11
ATOM 13529 C C . ASP A 1 56 ? 13.329 28.756 -35.274 1.00 0.00 235 ASP A C 11
ATOM 13530 O O . ASP A 1 56 ? 13.591 29.673 -36.048 1.00 0.00 235 ASP A O 11
ATOM 13539 N N . ILE A 1 57 ? 12.172 28.722 -34.569 1.00 0.00 236 ILE A N 11
ATOM 13540 C CA . ILE A 1 57 ? 11.169 29.753 -34.744 1.00 0.00 236 ILE A CA 11
ATOM 13541 C C . ILE A 1 57 ? 11.450 30.920 -33.830 1.00 0.00 236 ILE A C 11
ATOM 13542 O O . ILE A 1 57 ? 11.613 32.049 -34.289 1.00 0.00 236 ILE A O 11
ATOM 13558 N N . VAL A 1 58 ? 11.511 30.673 -32.501 1.00 0.00 237 VAL A N 11
ATOM 13559 C CA . VAL A 1 58 ? 11.721 31.757 -31.559 1.00 0.00 237 VAL A CA 11
ATOM 13560 C C . VAL A 1 58 ? 13.166 32.170 -31.551 1.00 0.00 237 VAL A C 11
ATOM 13561 O O . VAL A 1 58 ? 13.475 33.344 -31.352 1.00 0.00 237 VAL A O 11
ATOM 13574 N N . GLY A 1 59 ? 14.088 31.218 -31.777 1.00 0.00 238 GLY A N 11
ATOM 13575 C CA . GLY A 1 59 ? 15.489 31.541 -31.768 1.00 0.00 238 GLY A CA 11
ATOM 13576 C C . GLY A 1 59 ? 16.060 30.904 -30.545 1.00 0.00 238 GLY A C 11
ATOM 13577 O O . GLY A 1 59 ? 15.404 30.815 -29.512 1.00 0.00 238 GLY A O 11
ATOM 13581 N N . ASP A 1 60 ? 17.324 30.448 -30.635 1.00 0.00 239 ASP A N 11
ATOM 13582 C CA . ASP A 1 60 ? 17.960 29.804 -29.512 1.00 0.00 239 ASP A CA 11
ATOM 13583 C C . ASP A 1 60 ? 18.106 30.806 -28.395 1.00 0.00 239 ASP A C 11
ATOM 13584 O O . ASP A 1 60 ? 17.922 30.474 -27.226 1.00 0.00 239 ASP A O 11
ATOM 13593 N N . GLN A 1 61 ? 18.446 32.065 -28.746 1.00 0.00 240 GLN A N 11
ATOM 13594 C CA . GLN A 1 61 ? 18.639 33.084 -27.741 1.00 0.00 240 GLN A CA 11
ATOM 13595 C C . GLN A 1 61 ? 17.331 33.369 -27.044 1.00 0.00 240 GLN A C 11
ATOM 13596 O O . GLN A 1 61 ? 17.291 33.511 -25.828 1.00 0.00 240 GLN A O 11
ATOM 13610 N N . MET A 1 62 ? 16.221 33.446 -27.805 1.00 0.00 241 MET A N 11
ATOM 13611 C CA . MET A 1 62 ? 14.940 33.736 -27.210 1.00 0.00 241 MET A CA 11
ATOM 13612 C C . MET A 1 62 ? 14.512 32.573 -26.360 1.00 0.00 241 MET A C 11
ATOM 13613 O O . MET A 1 62 ? 13.938 32.753 -25.285 1.00 0.00 241 MET A O 11
ATOM 13627 N N . LEU A 1 63 ? 14.787 31.348 -26.833 1.00 0.00 242 LEU A N 11
ATOM 13628 C CA . LEU A 1 63 ? 14.386 30.159 -26.126 1.00 0.00 242 LEU A CA 11
ATOM 13629 C C . LEU A 1 63 ? 15.053 30.095 -24.774 1.00 0.00 242 LEU A C 11
ATOM 13630 O O . LEU A 1 63 ? 14.393 29.834 -23.767 1.00 0.00 242 LEU A O 11
ATOM 13646 N N . ARG A 1 64 ? 16.385 30.337 -24.709 1.00 0.00 243 ARG A N 11
ATOM 13647 C CA . ARG A 1 64 ? 17.073 30.248 -23.437 1.00 0.00 243 ARG A CA 11
ATOM 13648 C C . ARG A 1 64 ? 16.668 31.399 -22.552 1.00 0.00 243 ARG A C 11
ATOM 13649 O O . ARG A 1 64 ? 16.611 31.252 -21.332 1.00 0.00 243 ARG A O 11
ATOM 13670 N N . MET A 1 65 ? 16.380 32.582 -23.141 1.00 0.00 244 MET A N 11
ATOM 13671 C CA . MET A 1 65 ? 15.990 33.720 -22.335 1.00 0.00 244 MET A CA 11
ATOM 13672 C C . MET A 1 65 ? 14.643 33.458 -21.718 1.00 0.00 244 MET A C 11
ATOM 13673 O O . MET A 1 65 ? 14.409 33.801 -20.562 1.00 0.00 244 MET A O 11
ATOM 13687 N N . ALA A 1 66 ? 13.719 32.843 -22.487 1.00 0.00 245 ALA A N 11
ATOM 13688 C CA . ALA A 1 66 ? 12.395 32.569 -21.973 1.00 0.00 245 ALA A CA 11
ATOM 13689 C C . ALA A 1 66 ? 12.494 31.620 -20.809 1.00 0.00 245 ALA A C 11
ATOM 13690 O O . ALA A 1 66 ? 11.850 31.819 -19.783 1.00 0.00 245 ALA A O 11
ATOM 13697 N N . VAL A 1 67 ? 13.327 30.567 -20.945 1.00 0.00 246 VAL A N 11
ATOM 13698 C CA . VAL A 1 67 ? 13.478 29.596 -19.884 1.00 0.00 246 VAL A CA 11
ATOM 13699 C C . VAL A 1 67 ? 14.095 30.277 -18.694 1.00 0.00 246 VAL A C 11
ATOM 13700 O O . VAL A 1 67 ? 13.689 30.052 -17.554 1.00 0.00 246 VAL A O 11
ATOM 13713 N N . SER A 1 68 ? 15.097 31.144 -18.945 1.00 0.00 247 SER A N 11
ATOM 13714 C CA . SER A 1 68 ? 15.783 31.825 -17.867 1.00 0.00 247 SER A CA 11
ATOM 13715 C C . SER A 1 68 ? 14.822 32.712 -17.119 1.00 0.00 247 SER A C 11
ATOM 13716 O O . SER A 1 68 ? 14.868 32.781 -15.894 1.00 0.00 247 SER A O 11
ATOM 13724 N N . LYS A 1 69 ? 13.931 33.428 -17.842 1.00 0.00 248 LYS A N 11
ATOM 13725 C CA . LYS A 1 69 ? 12.993 34.315 -17.184 1.00 0.00 248 LYS A CA 11
ATOM 13726 C C . LYS A 1 69 ? 11.991 33.509 -16.413 1.00 0.00 248 LYS A C 11
ATOM 13727 O O . LYS A 1 69 ? 11.594 33.887 -15.312 1.00 0.00 248 LYS A O 11
ATOM 13746 N N . LEU A 1 70 ? 11.543 32.375 -16.989 1.00 0.00 249 LEU A N 11
ATOM 13747 C CA . LEU A 1 70 ? 10.565 31.543 -16.329 1.00 0.00 249 LEU A CA 11
ATOM 13748 C C . LEU A 1 70 ? 11.157 30.975 -15.066 1.00 0.00 249 LEU A C 11
ATOM 13749 O O . LEU A 1 70 ? 10.489 30.917 -14.037 1.00 0.00 249 LEU A O 11
ATOM 13765 N N . GLN A 1 71 ? 12.431 30.520 -15.121 1.00 0.00 250 GLN A N 11
ATOM 13766 C CA . GLN A 1 71 ? 13.062 29.981 -13.936 1.00 0.00 250 GLN A CA 11
ATOM 13767 C C . GLN A 1 71 ? 13.289 31.113 -12.972 1.00 0.00 250 GLN A C 11
ATOM 13768 O O . GLN A 1 71 ? 13.092 30.963 -11.768 1.00 0.00 250 GLN A O 11
ATOM 13782 N N . GLN A 1 72 ? 13.721 32.283 -13.508 1.00 0.00 251 GLN A N 11
ATOM 13783 C CA . GLN A 1 72 ? 13.967 33.451 -12.691 1.00 0.00 251 GLN A CA 11
ATOM 13784 C C . GLN A 1 72 ? 15.039 33.124 -11.684 1.00 0.00 251 GLN A C 11
ATOM 13785 O O . GLN A 1 72 ? 14.866 33.317 -10.480 1.00 0.00 251 GLN A O 11
ATOM 13799 N N . VAL A 1 73 ? 16.194 32.631 -12.178 1.00 0.00 252 VAL A N 11
ATOM 13800 C CA . VAL A 1 73 ? 17.285 32.289 -11.300 1.00 0.00 252 VAL A CA 11
ATOM 13801 C C . VAL A 1 73 ? 18.520 32.920 -11.864 1.00 0.00 252 VAL A C 11
ATOM 13802 O O . VAL A 1 73 ? 18.574 33.255 -13.048 1.00 0.00 252 VAL A O 11
ATOM 13815 N N . ASN A 1 74 ? 19.551 33.104 -11.000 1.00 0.00 253 ASN A N 11
ATOM 13816 C CA . ASN A 1 74 ? 20.803 33.704 -11.422 1.00 0.00 253 ASN A CA 11
ATOM 13817 C C . ASN A 1 74 ? 20.521 35.061 -12.007 1.00 0.00 253 ASN A C 11
ATOM 13818 O O . ASN A 1 74 ? 21.117 35.455 -13.010 1.00 0.00 253 ASN A O 11
ATOM 13829 N N . TYR A 1 75 ? 19.585 35.809 -11.383 1.00 0.00 254 TYR A N 11
ATOM 13830 C CA . TYR A 1 75 ? 19.239 37.129 -11.862 1.00 0.00 254 TYR A CA 11
ATOM 13831 C C . TYR A 1 75 ? 18.803 37.007 -13.329 1.00 0.00 254 TYR A C 11
ATOM 13832 O O . TYR A 1 75 ? 17.635 37.380 -13.633 1.00 0.00 254 TYR A O 11
ATOM 13850 N N . MET A 1 1 ? 5.551 39.941 0.758 1.00 0.00 180 MET A N 12
ATOM 13851 C CA . MET A 1 1 ? 5.564 39.534 2.188 1.00 0.00 180 MET A CA 12
ATOM 13852 C C . MET A 1 1 ? 4.217 39.014 2.595 1.00 0.00 180 MET A C 12
ATOM 13853 O O . MET A 1 1 ? 4.114 38.034 3.332 1.00 0.00 180 MET A O 12
ATOM 13866 N N . MET A 1 2 ? 3.141 39.694 2.136 1.00 0.00 181 MET A N 12
ATOM 13867 C CA . MET A 1 2 ? 1.800 39.270 2.464 1.00 0.00 181 MET A CA 12
ATOM 13868 C C . MET A 1 2 ? 1.540 37.961 1.773 1.00 0.00 181 MET A C 12
ATOM 13869 O O . MET A 1 2 ? 0.904 37.066 2.329 1.00 0.00 181 MET A O 12
ATOM 13883 N N . ASN A 1 3 ? 2.030 37.832 0.521 1.00 0.00 182 ASN A N 12
ATOM 13884 C CA . ASN A 1 3 ? 1.830 36.616 -0.232 1.00 0.00 182 ASN A CA 12
ATOM 13885 C C . ASN A 1 3 ? 3.170 36.200 -0.773 1.00 0.00 182 ASN A C 12
ATOM 13886 O O . ASN A 1 3 ? 3.491 36.445 -1.937 1.00 0.00 182 ASN A O 12
ATOM 13897 N N . PRO A 1 4 ? 3.968 35.571 0.063 1.00 0.00 183 PRO A N 12
ATOM 13898 C CA . PRO A 1 4 ? 5.292 35.125 -0.332 1.00 0.00 183 PRO A CA 12
ATOM 13899 C C . PRO A 1 4 ? 5.259 33.925 -1.229 1.00 0.00 183 PRO A C 12
ATOM 13900 O O . PRO A 1 4 ? 4.332 33.117 -1.175 1.00 0.00 183 PRO A O 12
ATOM 13911 N N . ILE A 1 5 ? 6.293 33.785 -2.084 1.00 0.00 184 ILE A N 12
ATOM 13912 C CA . ILE A 1 5 ? 6.351 32.664 -2.981 1.00 0.00 184 ILE A CA 12
ATOM 13913 C C . ILE A 1 5 ? 7.790 32.249 -3.064 1.00 0.00 184 ILE A C 12
ATOM 13914 O O . ILE A 1 5 ? 8.693 33.086 -3.089 1.00 0.00 184 ILE A O 12
ATOM 13930 N N . ASN A 1 6 ? 8.039 30.923 -3.076 1.00 0.00 185 ASN A N 12
ATOM 13931 C CA . ASN A 1 6 ? 9.390 30.438 -3.157 1.00 0.00 185 ASN A CA 12
ATOM 13932 C C . ASN A 1 6 ? 9.350 29.168 -3.952 1.00 0.00 185 ASN A C 12
ATOM 13933 O O . ASN A 1 6 ? 8.935 28.122 -3.453 1.00 0.00 185 ASN A O 12
ATOM 13944 N N . ARG A 1 7 ? 9.784 29.240 -5.225 1.00 0.00 186 ARG A N 12
ATOM 13945 C CA . ARG A 1 7 ? 9.787 28.072 -6.068 1.00 0.00 186 ARG A CA 12
ATOM 13946 C C . ARG A 1 7 ? 11.104 28.055 -6.776 1.00 0.00 186 ARG A C 12
ATOM 13947 O O . ARG A 1 7 ? 11.649 29.103 -7.121 1.00 0.00 186 ARG A O 12
ATOM 13968 N N . ASN A 1 8 ? 11.653 26.847 -7.010 1.00 0.00 187 ASN A N 12
ATOM 13969 C CA . ASN A 1 8 ? 12.917 26.745 -7.690 1.00 0.00 187 ASN A CA 12
ATOM 13970 C C . ASN A 1 8 ? 12.891 25.463 -8.481 1.00 0.00 187 ASN A C 12
ATOM 13971 O O . ASN A 1 8 ? 13.452 24.446 -8.071 1.00 0.00 187 ASN A O 12
ATOM 13982 N N . PRO A 1 9 ? 12.218 25.490 -9.611 1.00 0.00 188 PRO A N 12
ATOM 13983 C CA . PRO A 1 9 ? 12.118 24.323 -10.466 1.00 0.00 188 PRO A CA 12
ATOM 13984 C C . PRO A 1 9 ? 13.375 24.071 -11.241 1.00 0.00 188 PRO A C 12
ATOM 13985 O O . PRO A 1 9 ? 14.007 25.002 -11.738 1.00 0.00 188 PRO A O 12
ATOM 13996 N N . LYS A 1 10 ? 13.770 22.783 -11.363 1.00 0.00 189 LYS A N 12
ATOM 13997 C CA . LYS A 1 10 ? 14.968 22.451 -12.097 1.00 0.00 189 LYS A CA 12
ATOM 13998 C C . LYS A 1 10 ? 14.745 22.789 -13.543 1.00 0.00 189 LYS A C 12
ATOM 13999 O O . LYS A 1 10 ? 15.628 23.322 -14.213 1.00 0.00 189 LYS A O 12
ATOM 14018 N N . GLN A 1 11 ? 13.538 22.478 -14.055 1.00 0.00 190 GLN A N 12
ATOM 14019 C CA . GLN A 1 11 ? 13.225 22.770 -15.428 1.00 0.00 190 GLN A CA 12
ATOM 14020 C C . GLN A 1 11 ? 11.786 23.176 -15.467 1.00 0.00 190 GLN A C 12
ATOM 14021 O O . GLN A 1 11 ? 10.969 22.673 -14.697 1.00 0.00 190 GLN A O 12
ATOM 14035 N N . VAL A 1 12 ? 11.442 24.109 -16.378 1.00 0.00 191 VAL A N 12
ATOM 14036 C CA . VAL A 1 12 ? 10.076 24.546 -16.497 1.00 0.00 191 VAL A CA 12
ATOM 14037 C C . VAL A 1 12 ? 9.470 23.808 -17.663 1.00 0.00 191 VAL A C 12
ATOM 14038 O O . VAL A 1 12 ? 10.162 23.418 -18.605 1.00 0.00 191 VAL A O 12
ATOM 14051 N N . PRO A 1 13 ? 8.173 23.592 -17.604 1.00 0.00 192 PRO A N 12
ATOM 14052 C CA . PRO A 1 13 ? 7.462 22.885 -18.659 1.00 0.00 192 PRO A CA 12
ATOM 14053 C C . PRO A 1 13 ? 7.314 23.694 -19.914 1.00 0.00 192 PRO A C 12
ATOM 14054 O O . PRO A 1 13 ? 7.270 24.922 -19.876 1.00 0.00 192 PRO A O 12
ATOM 14065 N N . PHE A 1 14 ? 7.206 22.996 -21.070 1.00 0.00 193 PHE A N 12
ATOM 14066 C CA . PHE A 1 14 ? 7.065 23.673 -22.341 1.00 0.00 193 PHE A CA 12
ATOM 14067 C C . PHE A 1 14 ? 5.730 24.357 -22.399 1.00 0.00 193 PHE A C 12
ATOM 14068 O O . PHE A 1 14 ? 5.546 25.297 -23.165 1.00 0.00 193 PHE A O 12
ATOM 14085 N N . ALA A 1 15 ? 4.761 23.892 -21.586 1.00 0.00 194 ALA A N 12
ATOM 14086 C CA . ALA A 1 15 ? 3.448 24.487 -21.582 1.00 0.00 194 ALA A CA 12
ATOM 14087 C C . ALA A 1 15 ? 3.567 25.937 -21.183 1.00 0.00 194 ALA A C 12
ATOM 14088 O O . ALA A 1 15 ? 2.843 26.783 -21.696 1.00 0.00 194 ALA A O 12
ATOM 14095 N N . ALA A 1 16 ? 4.487 26.250 -20.243 1.00 0.00 195 ALA A N 12
ATOM 14096 C CA . ALA A 1 16 ? 4.650 27.615 -19.793 1.00 0.00 195 ALA A CA 12
ATOM 14097 C C . ALA A 1 16 ? 5.541 28.366 -20.755 1.00 0.00 195 ALA A C 12
ATOM 14098 O O . ALA A 1 16 ? 5.648 29.589 -20.679 1.00 0.00 195 ALA A O 12
ATOM 14105 N N . LEU A 1 17 ? 6.198 27.655 -21.697 1.00 0.00 196 LEU A N 12
ATOM 14106 C CA . LEU A 1 17 ? 7.084 28.319 -22.632 1.00 0.00 196 LEU A CA 12
ATOM 14107 C C . LEU A 1 17 ? 6.290 28.826 -23.802 1.00 0.00 196 LEU A C 12
ATOM 14108 O O . LEU A 1 17 ? 6.734 29.718 -24.513 1.00 0.00 196 LEU A O 12
ATOM 14124 N N . LEU A 1 18 ? 5.094 28.266 -24.049 1.00 0.00 197 LEU A N 12
ATOM 14125 C CA . LEU A 1 18 ? 4.324 28.708 -25.185 1.00 0.00 197 LEU A CA 12
ATOM 14126 C C . LEU A 1 18 ? 3.866 30.140 -24.988 1.00 0.00 197 LEU A C 12
ATOM 14127 O O . LEU A 1 18 ? 4.173 30.996 -25.809 1.00 0.00 197 LEU A O 12
ATOM 14143 N N . PRO A 1 19 ? 3.160 30.447 -23.908 1.00 0.00 198 PRO A N 12
ATOM 14144 C CA . PRO A 1 19 ? 2.664 31.806 -23.691 1.00 0.00 198 PRO A CA 12
ATOM 14145 C C . PRO A 1 19 ? 3.736 32.847 -23.539 1.00 0.00 198 PRO A C 12
ATOM 14146 O O . PRO A 1 19 ? 3.517 34.009 -23.870 1.00 0.00 198 PRO A O 12
ATOM 14157 N N . THR A 1 20 ? 4.934 32.462 -23.046 1.00 0.00 199 THR A N 12
ATOM 14158 C CA . THR A 1 20 ? 5.984 33.439 -22.868 1.00 0.00 199 THR A CA 12
ATOM 14159 C C . THR A 1 20 ? 6.590 33.759 -24.205 1.00 0.00 199 THR A C 12
ATOM 14160 O O . THR A 1 20 ? 7.035 34.882 -24.436 1.00 0.00 199 THR A O 12
ATOM 14171 N N . LEU A 1 21 ? 6.617 32.774 -25.123 1.00 0.00 200 LEU A N 12
ATOM 14172 C CA . LEU A 1 21 ? 7.213 32.997 -26.414 1.00 0.00 200 LEU A CA 12
ATOM 14173 C C . LEU A 1 21 ? 6.190 33.553 -27.353 1.00 0.00 200 LEU A C 12
ATOM 14174 O O . LEU A 1 21 ? 6.507 34.405 -28.167 1.00 0.00 200 LEU A O 12
ATOM 14190 N N . MET A 1 22 ? 4.924 33.107 -27.243 1.00 0.00 201 MET A N 12
ATOM 14191 C CA . MET A 1 22 ? 3.891 33.596 -28.128 1.00 0.00 201 MET A CA 12
ATOM 14192 C C . MET A 1 22 ? 3.738 35.076 -27.916 1.00 0.00 201 MET A C 12
ATOM 14193 O O . MET A 1 22 ? 3.455 35.819 -28.851 1.00 0.00 201 MET A O 12
ATOM 14207 N N . ASN A 1 23 ? 3.917 35.531 -26.661 1.00 0.00 202 ASN A N 12
ATOM 14208 C CA . ASN A 1 23 ? 3.788 36.936 -26.346 1.00 0.00 202 ASN A CA 12
ATOM 14209 C C . ASN A 1 23 ? 4.887 37.723 -27.037 1.00 0.00 202 ASN A C 12
ATOM 14210 O O . ASN A 1 23 ? 4.716 38.907 -27.319 1.00 0.00 202 ASN A O 12
ATOM 14221 N N . GLN A 1 24 ? 6.050 37.082 -27.320 1.00 0.00 203 GLN A N 12
ATOM 14222 C CA . GLN A 1 24 ? 7.150 37.801 -27.938 1.00 0.00 203 GLN A CA 12
ATOM 14223 C C . GLN A 1 24 ? 7.174 37.495 -29.408 1.00 0.00 203 GLN A C 12
ATOM 14224 O O . GLN A 1 24 ? 7.999 38.029 -30.147 1.00 0.00 203 GLN A O 12
ATOM 14238 N N . LEU A 1 25 ? 6.260 36.626 -29.866 1.00 0.00 204 LEU A N 12
ATOM 14239 C CA . LEU A 1 25 ? 6.229 36.259 -31.259 1.00 0.00 204 LEU A CA 12
ATOM 14240 C C . LEU A 1 25 ? 5.141 37.028 -31.944 1.00 0.00 204 LEU A C 12
ATOM 14241 O O . LEU A 1 25 ? 4.189 37.494 -31.323 1.00 0.00 204 LEU A O 12
ATOM 14257 N N . ASP A 1 26 ? 5.290 37.183 -33.280 1.00 0.00 205 ASP A N 12
ATOM 14258 C CA . ASP A 1 26 ? 4.299 37.875 -34.062 1.00 0.00 205 ASP A CA 12
ATOM 14259 C C . ASP A 1 26 ? 3.134 36.930 -34.207 1.00 0.00 205 ASP A C 12
ATOM 14260 O O . ASP A 1 26 ? 3.217 35.771 -33.812 1.00 0.00 205 ASP A O 12
ATOM 14269 N N . LYS A 1 27 ? 2.019 37.400 -34.799 1.00 0.00 206 LYS A N 12
ATOM 14270 C CA . LYS A 1 27 ? 0.851 36.557 -34.942 1.00 0.00 206 LYS A CA 12
ATOM 14271 C C . LYS A 1 27 ? 1.184 35.372 -35.794 1.00 0.00 206 LYS A C 12
ATOM 14272 O O . LYS A 1 27 ? 0.807 34.250 -35.482 1.00 0.00 206 LYS A O 12
ATOM 14291 N N . ASP A 1 28 ? 1.920 35.602 -36.893 1.00 0.00 207 ASP A N 12
ATOM 14292 C CA . ASP A 1 28 ? 2.252 34.517 -37.784 1.00 0.00 207 ASP A CA 12
ATOM 14293 C C . ASP A 1 28 ? 3.154 33.534 -37.074 1.00 0.00 207 ASP A C 12
ATOM 14294 O O . ASP A 1 28 ? 2.960 32.326 -37.173 1.00 0.00 207 ASP A O 12
ATOM 14303 N N . ARG A 1 29 ? 4.172 34.040 -36.349 1.00 0.00 208 ARG A N 12
ATOM 14304 C CA . ARG A 1 29 ? 5.096 33.166 -35.655 1.00 0.00 208 ARG A CA 12
ATOM 14305 C C . ARG A 1 29 ? 4.373 32.431 -34.555 1.00 0.00 208 ARG A C 12
ATOM 14306 O O . ARG A 1 29 ? 4.632 31.252 -34.313 1.00 0.00 208 ARG A O 12
ATOM 14327 N N . ALA A 1 30 ? 3.452 33.123 -33.844 1.00 0.00 209 ALA A N 12
ATOM 14328 C CA . ALA A 1 30 ? 2.715 32.494 -32.769 1.00 0.00 209 ALA A CA 12
ATOM 14329 C C . ALA A 1 30 ? 1.873 31.384 -33.343 1.00 0.00 209 ALA A C 12
ATOM 14330 O O . ALA A 1 30 ? 1.733 30.326 -32.735 1.00 0.00 209 ALA A O 12
ATOM 14337 N N . LEU A 1 31 ? 1.279 31.617 -34.535 1.00 0.00 210 LEU A N 12
ATOM 14338 C CA . LEU A 1 31 ? 0.463 30.609 -35.175 1.00 0.00 210 LEU A CA 12
ATOM 14339 C C . LEU A 1 31 ? 1.315 29.412 -35.507 1.00 0.00 210 LEU A C 12
ATOM 14340 O O . LEU A 1 31 ? 0.874 28.271 -35.371 1.00 0.00 210 LEU A O 12
ATOM 14356 N N . GLN A 1 32 ? 2.561 29.651 -35.967 1.00 0.00 211 GLN A N 12
ATOM 14357 C CA . GLN A 1 32 ? 3.451 28.558 -36.303 1.00 0.00 211 GLN A CA 12
ATOM 14358 C C . GLN A 1 32 ? 3.727 27.760 -35.055 1.00 0.00 211 GLN A C 12
ATOM 14359 O O . GLN A 1 32 ? 3.794 26.535 -35.095 1.00 0.00 211 GLN A O 12
ATOM 14373 N N . LEU A 1 33 ? 3.913 28.449 -33.910 1.00 0.00 212 LEU A N 12
ATOM 14374 C CA . LEU A 1 33 ? 4.182 27.764 -32.667 1.00 0.00 212 LEU A CA 12
ATOM 14375 C C . LEU A 1 33 ? 2.953 26.986 -32.256 1.00 0.00 212 LEU A C 12
ATOM 14376 O O . LEU A 1 33 ? 3.055 25.862 -31.763 1.00 0.00 212 LEU A O 12
ATOM 14392 N N . ARG A 1 34 ? 1.755 27.580 -32.447 1.00 0.00 213 ARG A N 12
ATOM 14393 C CA . ARG A 1 34 ? 0.523 26.935 -32.061 1.00 0.00 213 ARG A CA 12
ATOM 14394 C C . ARG A 1 34 ? 0.348 25.640 -32.819 1.00 0.00 213 ARG A C 12
ATOM 14395 O O . ARG A 1 34 ? 0.003 24.616 -32.229 1.00 0.00 213 ARG A O 12
ATOM 14416 N N . THR A 1 35 ? 0.588 25.642 -34.152 1.00 0.00 214 THR A N 12
ATOM 14417 C CA . THR A 1 35 ? 0.412 24.424 -34.919 1.00 0.00 214 THR A CA 12
ATOM 14418 C C . THR A 1 35 ? 1.545 23.482 -34.609 1.00 0.00 214 THR A C 12
ATOM 14419 O O . THR A 1 35 ? 1.385 22.269 -34.687 1.00 0.00 214 THR A O 12
ATOM 14430 N N . LEU A 1 36 ? 2.728 24.028 -34.254 1.00 0.00 215 LEU A N 12
ATOM 14431 C CA . LEU A 1 36 ? 3.865 23.194 -33.932 1.00 0.00 215 LEU A CA 12
ATOM 14432 C C . LEU A 1 36 ? 3.530 22.393 -32.697 1.00 0.00 215 LEU A C 12
ATOM 14433 O O . LEU A 1 36 ? 3.852 21.210 -32.602 1.00 0.00 215 LEU A O 12
ATOM 14449 N N . TYR A 1 37 ? 2.877 23.043 -31.707 1.00 0.00 216 TYR A N 12
ATOM 14450 C CA . TYR A 1 37 ? 2.499 22.369 -30.483 1.00 0.00 216 TYR A CA 12
ATOM 14451 C C . TYR A 1 37 ? 1.515 21.279 -30.815 1.00 0.00 216 TYR A C 12
ATOM 14452 O O . TYR A 1 37 ? 1.527 20.215 -30.204 1.00 0.00 216 TYR A O 12
ATOM 14470 N N . ALA A 1 38 ? 0.618 21.532 -31.794 1.00 0.00 217 ALA A N 12
ATOM 14471 C CA . ALA A 1 38 ? -0.366 20.544 -32.172 1.00 0.00 217 ALA A CA 12
ATOM 14472 C C . ALA A 1 38 ? 0.344 19.314 -32.684 1.00 0.00 217 ALA A C 12
ATOM 14473 O O . ALA A 1 38 ? -0.080 18.192 -32.420 1.00 0.00 217 ALA A O 12
ATOM 14480 N N . ARG A 1 39 ? 1.451 19.506 -33.441 1.00 0.00 218 ARG A N 12
ATOM 14481 C CA . ARG A 1 39 ? 2.188 18.387 -33.981 1.00 0.00 218 ARG A CA 12
ATOM 14482 C C . ARG A 1 39 ? 2.751 17.596 -32.835 1.00 0.00 218 ARG A C 12
ATOM 14483 O O . ARG A 1 39 ? 2.793 16.366 -32.873 1.00 0.00 218 ARG A O 12
ATOM 14504 N N . LEU A 1 40 ? 3.223 18.312 -31.795 1.00 0.00 219 LEU A N 12
ATOM 14505 C CA . LEU A 1 40 ? 3.788 17.666 -30.629 1.00 0.00 219 LEU A CA 12
ATOM 14506 C C . LEU A 1 40 ? 2.708 16.873 -29.936 1.00 0.00 219 LEU A C 12
ATOM 14507 O O . LEU A 1 40 ? 2.937 15.742 -29.511 1.00 0.00 219 LEU A O 12
ATOM 14523 N N . LYS A 1 41 ? 1.497 17.461 -29.803 1.00 0.00 220 LYS A N 12
ATOM 14524 C CA . LYS A 1 41 ? 0.398 16.777 -29.145 1.00 0.00 220 LYS A CA 12
ATOM 14525 C C . LYS A 1 41 ? 0.048 15.529 -29.912 1.00 0.00 220 LYS A C 12
ATOM 14526 O O . LYS A 1 41 ? -0.267 14.498 -29.321 1.00 0.00 220 LYS A O 12
ATOM 14545 N N . LYS A 1 42 ? 0.083 15.600 -31.262 1.00 0.00 221 LYS A N 12
ATOM 14546 C CA . LYS A 1 42 ? -0.254 14.449 -32.072 1.00 0.00 221 LYS A CA 12
ATOM 14547 C C . LYS A 1 42 ? 0.908 13.488 -32.077 1.00 0.00 221 LYS A C 12
ATOM 14548 O O . LYS A 1 42 ? 0.791 12.374 -32.586 1.00 0.00 221 LYS A O 12
ATOM 14567 N N . ASN A 1 43 ? 2.064 13.914 -31.511 1.00 0.00 222 ASN A N 12
ATOM 14568 C CA . ASN A 1 43 ? 3.239 13.070 -31.450 1.00 0.00 222 ASN A CA 12
ATOM 14569 C C . ASN A 1 43 ? 3.694 12.766 -32.852 1.00 0.00 222 ASN A C 12
ATOM 14570 O O . ASN A 1 43 ? 4.116 11.651 -33.158 1.00 0.00 222 ASN A O 12
ATOM 14581 N N . GLU A 1 44 ? 3.614 13.775 -33.747 1.00 0.00 223 GLU A N 12
ATOM 14582 C CA . GLU A 1 44 ? 4.046 13.580 -35.108 1.00 0.00 223 GLU A CA 12
ATOM 14583 C C . GLU A 1 44 ? 5.493 13.973 -35.185 1.00 0.00 223 GLU A C 12
ATOM 14584 O O . GLU A 1 44 ? 6.169 13.701 -36.176 1.00 0.00 223 GLU A O 12
ATOM 14596 N N . ILE A 1 45 ? 6.000 14.627 -34.118 1.00 0.00 224 ILE A N 12
ATOM 14597 C CA . ILE A 1 45 ? 7.376 15.049 -34.098 1.00 0.00 224 ILE A CA 12
ATOM 14598 C C . ILE A 1 45 ? 7.898 14.693 -32.734 1.00 0.00 224 ILE A C 12
ATOM 14599 O O . ILE A 1 45 ? 7.149 14.648 -31.755 1.00 0.00 224 ILE A O 12
ATOM 14615 N N . PRO A 1 46 ? 9.178 14.418 -32.660 1.00 0.00 225 PRO A N 12
ATOM 14616 C CA . PRO A 1 46 ? 9.813 14.062 -31.402 1.00 0.00 225 PRO A CA 12
ATOM 14617 C C . PRO A 1 46 ? 10.003 15.238 -30.491 1.00 0.00 225 PRO A C 12
ATOM 14618 O O . PRO A 1 46 ? 9.858 16.385 -30.904 1.00 0.00 225 PRO A O 12
ATOM 14629 N N . LYS A 1 47 ? 10.324 14.966 -29.204 1.00 0.00 226 LYS A N 12
ATOM 14630 C CA . LYS A 1 47 ? 10.529 16.031 -28.242 1.00 0.00 226 LYS A CA 12
ATOM 14631 C C . LYS A 1 47 ? 11.681 16.875 -28.716 1.00 0.00 226 LYS A C 12
ATOM 14632 O O . LYS A 1 47 ? 11.652 18.104 -28.615 1.00 0.00 226 LYS A O 12
ATOM 14651 N N . GLU A 1 48 ? 12.740 16.217 -29.238 1.00 0.00 227 GLU A N 12
ATOM 14652 C CA . GLU A 1 48 ? 13.889 16.933 -29.738 1.00 0.00 227 GLU A CA 12
ATOM 14653 C C . GLU A 1 48 ? 13.440 17.762 -30.912 1.00 0.00 227 GLU A C 12
ATOM 14654 O O . GLU A 1 48 ? 13.879 18.897 -31.087 1.00 0.00 227 GLU A O 12
ATOM 14666 N N . GLY A 1 49 ? 12.545 17.189 -31.752 1.00 0.00 228 GLY A N 12
ATOM 14667 C CA . GLY A 1 49 ? 12.045 17.886 -32.919 1.00 0.00 228 GLY A CA 12
ATOM 14668 C C . GLY A 1 49 ? 11.311 19.116 -32.481 1.00 0.00 228 GLY A C 12
ATOM 14669 O O . GLY A 1 49 ? 11.457 20.180 -33.074 1.00 0.00 228 GLY A O 12
ATOM 14673 N N . PHE A 1 50 ? 10.498 18.987 -31.418 1.00 0.00 229 PHE A N 12
ATOM 14674 C CA . PHE A 1 50 ? 9.726 20.102 -30.925 1.00 0.00 229 PHE A CA 12
ATOM 14675 C C . PHE A 1 50 ? 10.662 21.191 -30.472 1.00 0.00 229 PHE A C 12
ATOM 14676 O O . PHE A 1 50 ? 10.491 22.354 -30.830 1.00 0.00 229 PHE A O 12
ATOM 14693 N N . THR A 1 51 ? 11.689 20.827 -29.680 1.00 0.00 230 THR A N 12
ATOM 14694 C CA . THR A 1 51 ? 12.623 21.809 -29.168 1.00 0.00 230 THR A CA 12
ATOM 14695 C C . THR A 1 51 ? 13.380 22.440 -30.310 1.00 0.00 230 THR A C 12
ATOM 14696 O O . THR A 1 51 ? 13.529 23.659 -30.367 1.00 0.00 230 THR A O 12
ATOM 14707 N N . ARG A 1 52 ? 13.868 21.611 -31.260 1.00 0.00 231 ARG A N 12
ATOM 14708 C CA . ARG A 1 52 ? 14.642 22.117 -32.376 1.00 0.00 231 ARG A CA 12
ATOM 14709 C C . ARG A 1 52 ? 13.803 23.047 -33.215 1.00 0.00 231 ARG A C 12
ATOM 14710 O O . ARG A 1 52 ? 14.270 24.108 -33.630 1.00 0.00 231 ARG A O 12
ATOM 14731 N N . HIS A 1 53 ? 12.537 22.671 -33.486 1.00 0.00 232 HIS A N 12
ATOM 14732 C CA . HIS A 1 53 ? 11.688 23.498 -34.314 1.00 0.00 232 HIS A CA 12
ATOM 14733 C C . HIS A 1 53 ? 11.427 24.812 -33.627 1.00 0.00 232 HIS A C 12
ATOM 14734 O O . HIS A 1 53 ? 11.425 25.853 -34.274 1.00 0.00 232 HIS A O 12
ATOM 14747 N N . MET A 1 54 ? 11.214 24.803 -32.290 1.00 0.00 233 MET A N 12
ATOM 14748 C CA . MET A 1 54 ? 10.941 26.040 -31.585 1.00 0.00 233 MET A CA 12
ATOM 14749 C C . MET A 1 54 ? 12.122 26.960 -31.689 1.00 0.00 233 MET A C 12
ATOM 14750 O O . MET A 1 54 ? 11.953 28.167 -31.840 1.00 0.00 233 MET A O 12
ATOM 14764 N N . LYS A 1 55 ? 13.352 26.412 -31.612 1.00 0.00 234 LYS A N 12
ATOM 14765 C CA . LYS A 1 55 ? 14.537 27.241 -31.689 1.00 0.00 234 LYS A CA 12
ATOM 14766 C C . LYS A 1 55 ? 14.572 27.931 -33.026 1.00 0.00 234 LYS A C 12
ATOM 14767 O O . LYS A 1 55 ? 15.016 29.063 -33.131 1.00 0.00 234 LYS A O 12
ATOM 14786 N N . ASP A 1 56 ? 14.129 27.242 -34.089 1.00 0.00 235 ASP A N 12
ATOM 14787 C CA . ASP A 1 56 ? 14.153 27.834 -35.408 1.00 0.00 235 ASP A CA 12
ATOM 14788 C C . ASP A 1 56 ? 13.104 28.922 -35.508 1.00 0.00 235 ASP A C 12
ATOM 14789 O O . ASP A 1 56 ? 13.216 29.810 -36.352 1.00 0.00 235 ASP A O 12
ATOM 14798 N N . ILE A 1 57 ? 12.052 28.877 -34.658 1.00 0.00 236 ILE A N 12
ATOM 14799 C CA . ILE A 1 57 ? 11.002 29.867 -34.743 1.00 0.00 236 ILE A CA 12
ATOM 14800 C C . ILE A 1 57 ? 11.314 31.046 -33.852 1.00 0.00 236 ILE A C 12
ATOM 14801 O O . ILE A 1 57 ? 11.377 32.182 -34.322 1.00 0.00 236 ILE A O 12
ATOM 14817 N N . VAL A 1 58 ? 11.518 30.806 -32.537 1.00 0.00 237 VAL A N 12
ATOM 14818 C CA . VAL A 1 58 ? 11.761 31.906 -31.619 1.00 0.00 237 VAL A CA 12
ATOM 14819 C C . VAL A 1 58 ? 13.216 32.293 -31.619 1.00 0.00 237 VAL A C 12
ATOM 14820 O O . VAL A 1 58 ? 13.547 33.453 -31.383 1.00 0.00 237 VAL A O 12
ATOM 14833 N N . GLY A 1 59 ? 14.119 31.335 -31.884 1.00 0.00 238 GLY A N 12
ATOM 14834 C CA . GLY A 1 59 ? 15.528 31.634 -31.878 1.00 0.00 238 GLY A CA 12
ATOM 14835 C C . GLY A 1 59 ? 16.108 30.996 -30.657 1.00 0.00 238 GLY A C 12
ATOM 14836 O O . GLY A 1 59 ? 15.436 30.837 -29.641 1.00 0.00 238 GLY A O 12
ATOM 14840 N N . ASP A 1 60 ? 17.400 30.622 -30.736 1.00 0.00 239 ASP A N 12
ATOM 14841 C CA . ASP A 1 60 ? 18.065 29.986 -29.624 1.00 0.00 239 ASP A CA 12
ATOM 14842 C C . ASP A 1 60 ? 18.149 30.963 -28.478 1.00 0.00 239 ASP A C 12
ATOM 14843 O O . ASP A 1 60 ? 18.010 30.581 -27.318 1.00 0.00 239 ASP A O 12
ATOM 14852 N N . GLN A 1 61 ? 18.387 32.255 -28.789 1.00 0.00 240 GLN A N 12
ATOM 14853 C CA . GLN A 1 61 ? 18.525 33.255 -27.753 1.00 0.00 240 GLN A CA 12
ATOM 14854 C C . GLN A 1 61 ? 17.230 33.391 -26.992 1.00 0.00 240 GLN A C 12
ATOM 14855 O O . GLN A 1 61 ? 17.235 33.491 -25.771 1.00 0.00 240 GLN A O 12
ATOM 14869 N N . MET A 1 62 ? 16.083 33.395 -27.698 1.00 0.00 241 MET A N 12
ATOM 14870 C CA . MET A 1 62 ? 14.813 33.537 -27.020 1.00 0.00 241 MET A CA 12
ATOM 14871 C C . MET A 1 62 ? 14.526 32.287 -26.240 1.00 0.00 241 MET A C 12
ATOM 14872 O O . MET A 1 62 ? 13.939 32.339 -25.164 1.00 0.00 241 MET A O 12
ATOM 14886 N N . LEU A 1 63 ? 14.937 31.129 -26.780 1.00 0.00 242 LEU A N 12
ATOM 14887 C CA . LEU A 1 63 ? 14.673 29.868 -26.134 1.00 0.00 242 LEU A CA 12
ATOM 14888 C C . LEU A 1 63 ? 15.389 29.798 -24.805 1.00 0.00 242 LEU A C 12
ATOM 14889 O O . LEU A 1 63 ? 14.791 29.422 -23.796 1.00 0.00 242 LEU A O 12
ATOM 14905 N N . ARG A 1 64 ? 16.694 30.162 -24.766 1.00 0.00 243 ARG A N 12
ATOM 14906 C CA . ARG A 1 64 ? 17.437 30.077 -23.525 1.00 0.00 243 ARG A CA 12
ATOM 14907 C C . ARG A 1 64 ? 16.962 31.138 -22.564 1.00 0.00 243 ARG A C 12
ATOM 14908 O O . ARG A 1 64 ? 16.960 30.928 -21.351 1.00 0.00 243 ARG A O 12
ATOM 14929 N N . MET A 1 65 ? 16.554 32.319 -23.076 1.00 0.00 244 MET A N 12
ATOM 14930 C CA . MET A 1 65 ? 16.093 33.368 -22.195 1.00 0.00 244 MET A CA 12
ATOM 14931 C C . MET A 1 65 ? 14.766 32.981 -21.600 1.00 0.00 244 MET A C 12
ATOM 14932 O O . MET A 1 65 ? 14.501 33.245 -20.435 1.00 0.00 244 MET A O 12
ATOM 14946 N N . ALA A 1 66 ? 13.893 32.343 -22.404 1.00 0.00 245 ALA A N 12
ATOM 14947 C CA . ALA A 1 66 ? 12.581 31.967 -21.930 1.00 0.00 245 ALA A CA 12
ATOM 14948 C C . ALA A 1 66 ? 12.669 30.962 -20.812 1.00 0.00 245 ALA A C 12
ATOM 14949 O O . ALA A 1 66 ? 11.966 31.089 -19.812 1.00 0.00 245 ALA A O 12
ATOM 14956 N N . VAL A 1 67 ? 13.541 29.938 -20.937 1.00 0.00 246 VAL A N 12
ATOM 14957 C CA . VAL A 1 67 ? 13.609 28.929 -19.903 1.00 0.00 246 VAL A CA 12
ATOM 14958 C C . VAL A 1 67 ? 14.246 29.508 -18.670 1.00 0.00 246 VAL A C 12
ATOM 14959 O O . VAL A 1 67 ? 13.843 29.187 -17.557 1.00 0.00 246 VAL A O 12
ATOM 14972 N N . SER A 1 68 ? 15.248 30.394 -18.836 1.00 0.00 247 SER A N 12
ATOM 14973 C CA . SER A 1 68 ? 15.907 30.966 -17.681 1.00 0.00 247 SER A CA 12
ATOM 14974 C C . SER A 1 68 ? 14.974 31.932 -16.998 1.00 0.00 247 SER A C 12
ATOM 14975 O O . SER A 1 68 ? 14.976 32.046 -15.773 1.00 0.00 247 SER A O 12
ATOM 14983 N N . LYS A 1 69 ? 14.147 32.653 -17.788 1.00 0.00 248 LYS A N 12
ATOM 14984 C CA . LYS A 1 69 ? 13.230 33.617 -17.226 1.00 0.00 248 LYS A CA 12
ATOM 14985 C C . LYS A 1 69 ? 12.196 32.894 -16.407 1.00 0.00 248 LYS A C 12
ATOM 14986 O O . LYS A 1 69 ? 11.829 33.335 -15.324 1.00 0.00 248 LYS A O 12
ATOM 15005 N N . LEU A 1 70 ? 11.696 31.760 -16.934 1.00 0.00 249 LEU A N 12
ATOM 15006 C CA . LEU A 1 70 ? 10.681 30.993 -16.252 1.00 0.00 249 LEU A CA 12
ATOM 15007 C C . LEU A 1 70 ? 11.241 30.394 -14.984 1.00 0.00 249 LEU A C 12
ATOM 15008 O O . LEU A 1 70 ? 10.540 30.304 -13.979 1.00 0.00 249 LEU A O 12
ATOM 15024 N N . GLN A 1 71 ? 12.515 29.934 -15.012 1.00 0.00 250 GLN A N 12
ATOM 15025 C CA . GLN A 1 71 ? 13.120 29.355 -13.825 1.00 0.00 250 GLN A CA 12
ATOM 15026 C C . GLN A 1 71 ? 13.199 30.404 -12.744 1.00 0.00 250 GLN A C 12
ATOM 15027 O O . GLN A 1 71 ? 12.984 30.110 -11.569 1.00 0.00 250 GLN A O 12
ATOM 15041 N N . GLN A 1 72 ? 13.529 31.659 -13.119 1.00 0.00 251 GLN A N 12
ATOM 15042 C CA . GLN A 1 72 ? 13.636 32.713 -12.140 1.00 0.00 251 GLN A CA 12
ATOM 15043 C C . GLN A 1 72 ? 12.247 33.135 -11.755 1.00 0.00 251 GLN A C 12
ATOM 15044 O O . GLN A 1 72 ? 11.339 33.168 -12.580 1.00 0.00 251 GLN A O 12
ATOM 15058 N N . VAL A 1 73 ? 12.058 33.479 -10.469 1.00 0.00 252 VAL A N 12
ATOM 15059 C CA . VAL A 1 73 ? 10.760 33.894 -10.014 1.00 0.00 252 VAL A CA 12
ATOM 15060 C C . VAL A 1 73 ? 10.974 34.922 -8.941 1.00 0.00 252 VAL A C 12
ATOM 15061 O O . VAL A 1 73 ? 11.880 34.804 -8.117 1.00 0.00 252 VAL A O 12
ATOM 15074 N N . ASN A 1 74 ? 10.146 35.987 -8.955 1.00 0.00 253 ASN A N 12
ATOM 15075 C CA . ASN A 1 74 ? 10.268 37.021 -7.969 1.00 0.00 253 ASN A CA 12
ATOM 15076 C C . ASN A 1 74 ? 8.959 37.751 -7.955 1.00 0.00 253 ASN A C 12
ATOM 15077 O O . ASN A 1 74 ? 8.044 37.422 -8.708 1.00 0.00 253 ASN A O 12
ATOM 15088 N N . TYR A 1 75 ? 8.838 38.775 -7.088 1.00 0.00 254 TYR A N 12
ATOM 15089 C CA . TYR A 1 75 ? 7.612 39.529 -7.023 1.00 0.00 254 TYR A CA 12
ATOM 15090 C C . TYR A 1 75 ? 7.460 40.287 -8.351 1.00 0.00 254 TYR A C 12
ATOM 15091 O O . TYR A 1 75 ? 6.413 40.968 -8.528 1.00 0.00 254 TYR A O 12
ATOM 15109 N N . MET A 1 1 ? 7.659 27.044 3.954 1.00 0.00 180 MET A N 13
ATOM 15110 C CA . MET A 1 1 ? 7.931 28.378 4.555 1.00 0.00 180 MET A CA 13
ATOM 15111 C C . MET A 1 1 ? 7.484 29.479 3.633 1.00 0.00 180 MET A C 13
ATOM 15112 O O . MET A 1 1 ? 7.509 30.657 3.993 1.00 0.00 180 MET A O 13
ATOM 15125 N N . MET A 1 2 ? 7.051 29.107 2.410 1.00 0.00 181 MET A N 13
ATOM 15126 C CA . MET A 1 2 ? 6.605 30.086 1.454 1.00 0.00 181 MET A CA 13
ATOM 15127 C C . MET A 1 2 ? 5.271 29.633 0.950 1.00 0.00 181 MET A C 13
ATOM 15128 O O . MET A 1 2 ? 5.012 28.435 0.831 1.00 0.00 181 MET A O 13
ATOM 15142 N N . ASN A 1 3 ? 4.386 30.600 0.628 1.00 0.00 182 ASN A N 13
ATOM 15143 C CA . ASN A 1 3 ? 3.073 30.262 0.137 1.00 0.00 182 ASN A CA 13
ATOM 15144 C C . ASN A 1 3 ? 2.804 31.092 -1.095 1.00 0.00 182 ASN A C 13
ATOM 15145 O O . ASN A 1 3 ? 2.023 32.042 -1.071 1.00 0.00 182 ASN A O 13
ATOM 15156 N N . PRO A 1 4 ? 3.447 30.739 -2.188 1.00 0.00 183 PRO A N 13
ATOM 15157 C CA . PRO A 1 4 ? 3.276 31.457 -3.440 1.00 0.00 183 PRO A CA 13
ATOM 15158 C C . PRO A 1 4 ? 1.947 31.190 -4.082 1.00 0.00 183 PRO A C 13
ATOM 15159 O O . PRO A 1 4 ? 1.356 30.128 -3.890 1.00 0.00 183 PRO A O 13
ATOM 15170 N N . ILE A 1 5 ? 1.443 32.172 -4.865 1.00 0.00 184 ILE A N 13
ATOM 15171 C CA . ILE A 1 5 ? 0.171 32.011 -5.530 1.00 0.00 184 ILE A CA 13
ATOM 15172 C C . ILE A 1 5 ? 0.299 30.879 -6.514 1.00 0.00 184 ILE A C 13
ATOM 15173 O O . ILE A 1 5 ? -0.566 30.007 -6.592 1.00 0.00 184 ILE A O 13
ATOM 15189 N N . ASN A 1 6 ? 1.403 30.874 -7.293 1.00 0.00 185 ASN A N 13
ATOM 15190 C CA . ASN A 1 6 ? 1.619 29.829 -8.258 1.00 0.00 185 ASN A CA 13
ATOM 15191 C C . ASN A 1 6 ? 2.970 29.248 -7.972 1.00 0.00 185 ASN A C 13
ATOM 15192 O O . ASN A 1 6 ? 3.924 29.975 -7.705 1.00 0.00 185 ASN A O 13
ATOM 15203 N N . ARG A 1 7 ? 3.077 27.905 -8.026 1.00 0.00 186 ARG A N 13
ATOM 15204 C CA . ARG A 1 7 ? 4.340 27.267 -7.767 1.00 0.00 186 ARG A CA 13
ATOM 15205 C C . ARG A 1 7 ? 5.126 27.301 -9.043 1.00 0.00 186 ARG A C 13
ATOM 15206 O O . ARG A 1 7 ? 4.617 26.956 -10.109 1.00 0.00 186 ARG A O 13
ATOM 15227 N N . ASN A 1 8 ? 6.407 27.722 -8.954 1.00 0.00 187 ASN A N 13
ATOM 15228 C CA . ASN A 1 8 ? 7.238 27.791 -10.126 1.00 0.00 187 ASN A CA 13
ATOM 15229 C C . ASN A 1 8 ? 8.297 26.728 -9.961 1.00 0.00 187 ASN A C 13
ATOM 15230 O O . ASN A 1 8 ? 9.165 26.831 -9.093 1.00 0.00 187 ASN A O 13
ATOM 15241 N N . PRO A 1 9 ? 8.234 25.694 -10.775 1.00 0.00 188 PRO A N 13
ATOM 15242 C CA . PRO A 1 9 ? 9.197 24.606 -10.707 1.00 0.00 188 PRO A CA 13
ATOM 15243 C C . PRO A 1 9 ? 10.546 24.987 -11.241 1.00 0.00 188 PRO A C 13
ATOM 15244 O O . PRO A 1 9 ? 10.677 25.938 -12.009 1.00 0.00 188 PRO A O 13
ATOM 15255 N N . LYS A 1 10 ? 11.594 24.237 -10.827 1.00 0.00 189 LYS A N 13
ATOM 15256 C CA . LYS A 1 10 ? 12.937 24.521 -11.281 1.00 0.00 189 LYS A CA 13
ATOM 15257 C C . LYS A 1 10 ? 12.990 24.325 -12.770 1.00 0.00 189 LYS A C 13
ATOM 15258 O O . LYS A 1 10 ? 13.647 25.083 -13.482 1.00 0.00 189 LYS A O 13
ATOM 15277 N N . GLN A 1 11 ? 12.302 23.279 -13.272 1.00 0.00 190 GLN A N 13
ATOM 15278 C CA . GLN A 1 11 ? 12.285 23.028 -14.686 1.00 0.00 190 GLN A CA 13
ATOM 15279 C C . GLN A 1 11 ? 10.938 23.457 -15.179 1.00 0.00 190 GLN A C 13
ATOM 15280 O O . GLN A 1 11 ? 9.917 22.876 -14.815 1.00 0.00 190 GLN A O 13
ATOM 15294 N N . VAL A 1 12 ? 10.911 24.501 -16.035 1.00 0.00 191 VAL A N 13
ATOM 15295 C CA . VAL A 1 12 ? 9.660 24.984 -16.555 1.00 0.00 191 VAL A CA 13
ATOM 15296 C C . VAL A 1 12 ? 9.282 24.098 -17.725 1.00 0.00 191 VAL A C 13
ATOM 15297 O O . VAL A 1 12 ? 10.112 23.768 -18.575 1.00 0.00 191 VAL A O 13
ATOM 15310 N N . PRO A 1 13 ? 8.031 23.671 -17.763 1.00 0.00 192 PRO A N 13
ATOM 15311 C CA . PRO A 1 13 ? 7.538 22.827 -18.842 1.00 0.00 192 PRO A CA 13
ATOM 15312 C C . PRO A 1 13 ? 7.332 23.578 -20.124 1.00 0.00 192 PRO A C 13
ATOM 15313 O O . PRO A 1 13 ? 7.236 24.803 -20.133 1.00 0.00 192 PRO A O 13
ATOM 15324 N N . PHE A 1 14 ? 7.235 22.836 -21.252 1.00 0.00 193 PHE A N 13
ATOM 15325 C CA . PHE A 1 14 ? 7.045 23.465 -22.541 1.00 0.00 193 PHE A CA 13
ATOM 15326 C C . PHE A 1 14 ? 5.707 24.149 -22.575 1.00 0.00 193 PHE A C 13
ATOM 15327 O O . PHE A 1 14 ? 5.526 25.124 -23.295 1.00 0.00 193 PHE A O 13
ATOM 15344 N N . ALA A 1 15 ? 4.736 23.647 -21.788 1.00 0.00 194 ALA A N 13
ATOM 15345 C CA . ALA A 1 15 ? 3.415 24.233 -21.769 1.00 0.00 194 ALA A CA 13
ATOM 15346 C C . ALA A 1 15 ? 3.508 25.670 -21.314 1.00 0.00 194 ALA A C 13
ATOM 15347 O O . ALA A 1 15 ? 2.782 26.525 -21.809 1.00 0.00 194 ALA A O 13
ATOM 15354 N N . ALA A 1 16 ? 4.402 25.964 -20.342 1.00 0.00 195 ALA A N 13
ATOM 15355 C CA . ALA A 1 16 ? 4.533 27.315 -19.839 1.00 0.00 195 ALA A CA 13
ATOM 15356 C C . ALA A 1 16 ? 5.438 28.112 -20.751 1.00 0.00 195 ALA A C 13
ATOM 15357 O O . ALA A 1 16 ? 5.535 29.334 -20.621 1.00 0.00 195 ALA A O 13
ATOM 15364 N N . LEU A 1 17 ? 6.122 27.443 -21.702 1.00 0.00 196 LEU A N 13
ATOM 15365 C CA . LEU A 1 17 ? 7.024 28.147 -22.588 1.00 0.00 196 LEU A CA 13
ATOM 15366 C C . LEU A 1 17 ? 6.258 28.711 -23.754 1.00 0.00 196 LEU A C 13
ATOM 15367 O O . LEU A 1 17 ? 6.620 29.758 -24.283 1.00 0.00 196 LEU A O 13
ATOM 15383 N N . LEU A 1 18 ? 5.165 28.036 -24.177 1.00 0.00 197 LEU A N 13
ATOM 15384 C CA . LEU A 1 18 ? 4.423 28.495 -25.336 1.00 0.00 197 LEU A CA 13
ATOM 15385 C C . LEU A 1 18 ? 3.901 29.902 -25.140 1.00 0.00 197 LEU A C 13
ATOM 15386 O O . LEU A 1 18 ? 4.201 30.775 -25.944 1.00 0.00 197 LEU A O 13
ATOM 15402 N N . PRO A 1 19 ? 3.136 30.173 -24.089 1.00 0.00 198 PRO A N 13
ATOM 15403 C CA . PRO A 1 19 ? 2.582 31.510 -23.892 1.00 0.00 198 PRO A CA 13
ATOM 15404 C C . PRO A 1 19 ? 3.617 32.581 -23.741 1.00 0.00 198 PRO A C 13
ATOM 15405 O O . PRO A 1 19 ? 3.405 33.716 -24.158 1.00 0.00 198 PRO A O 13
ATOM 15416 N N . THR A 1 20 ? 4.776 32.241 -23.149 1.00 0.00 199 THR A N 13
ATOM 15417 C CA . THR A 1 20 ? 5.819 33.221 -22.968 1.00 0.00 199 THR A CA 13
ATOM 15418 C C . THR A 1 20 ? 6.397 33.548 -24.315 1.00 0.00 199 THR A C 13
ATOM 15419 O O . THR A 1 20 ? 6.630 34.709 -24.644 1.00 0.00 199 THR A O 13
ATOM 15430 N N . LEU A 1 21 ? 6.633 32.499 -25.128 1.00 0.00 200 LEU A N 13
ATOM 15431 C CA . LEU A 1 21 ? 7.234 32.674 -26.424 1.00 0.00 200 LEU A CA 13
ATOM 15432 C C . LEU A 1 21 ? 6.260 33.317 -27.359 1.00 0.00 200 LEU A C 13
ATOM 15433 O O . LEU A 1 21 ? 6.629 34.183 -28.137 1.00 0.00 200 LEU A O 13
ATOM 15449 N N . MET A 1 22 ? 4.976 32.922 -27.284 1.00 0.00 201 MET A N 13
ATOM 15450 C CA . MET A 1 22 ? 3.974 33.477 -28.162 1.00 0.00 201 MET A CA 13
ATOM 15451 C C . MET A 1 22 ? 3.858 34.955 -27.916 1.00 0.00 201 MET A C 13
ATOM 15452 O O . MET A 1 22 ? 3.604 35.724 -28.837 1.00 0.00 201 MET A O 13
ATOM 15466 N N . ASN A 1 23 ? 4.038 35.386 -26.653 1.00 0.00 202 ASN A N 13
ATOM 15467 C CA . ASN A 1 23 ? 3.936 36.792 -26.327 1.00 0.00 202 ASN A CA 13
ATOM 15468 C C . ASN A 1 23 ? 5.086 37.552 -26.952 1.00 0.00 202 ASN A C 13
ATOM 15469 O O . ASN A 1 23 ? 4.984 38.760 -27.163 1.00 0.00 202 ASN A O 13
ATOM 15480 N N . GLN A 1 24 ? 6.214 36.866 -27.259 1.00 0.00 203 GLN A N 13
ATOM 15481 C CA . GLN A 1 24 ? 7.358 37.555 -27.829 1.00 0.00 203 GLN A CA 13
ATOM 15482 C C . GLN A 1 24 ? 7.407 37.278 -29.305 1.00 0.00 203 GLN A C 13
ATOM 15483 O O . GLN A 1 24 ? 8.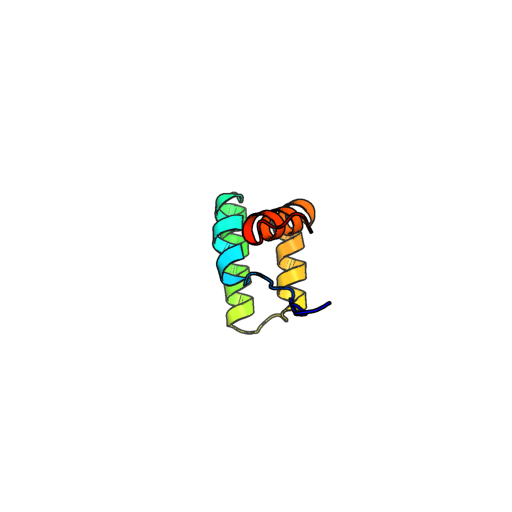273 37.790 -30.013 1.00 0.00 203 GLN A O 13
ATOM 15497 N N . LEU A 1 25 ? 6.468 36.455 -29.804 1.00 0.00 204 LEU A N 13
ATOM 15498 C CA . LEU A 1 25 ? 6.453 36.117 -31.205 1.00 0.00 204 LEU A CA 13
ATOM 15499 C C . LEU A 1 25 ? 5.398 36.927 -31.893 1.00 0.00 204 LEU A C 13
ATOM 15500 O O . LEU A 1 25 ? 4.449 37.408 -31.277 1.00 0.00 204 LEU A O 13
ATOM 15516 N N . ASP A 1 26 ? 5.567 37.100 -33.224 1.00 0.00 205 ASP A N 13
ATOM 15517 C CA . ASP A 1 26 ? 4.607 37.832 -34.006 1.00 0.00 205 ASP A CA 13
ATOM 15518 C C . ASP A 1 26 ? 3.424 36.916 -34.193 1.00 0.00 205 ASP A C 13
ATOM 15519 O O . ASP A 1 26 ? 3.485 35.739 -33.853 1.00 0.00 205 ASP A O 13
ATOM 15528 N N . LYS A 1 27 ? 2.320 37.439 -34.762 1.00 0.00 206 LYS A N 13
ATOM 15529 C CA . LYS A 1 27 ? 1.131 36.634 -34.946 1.00 0.00 206 LYS A CA 13
ATOM 15530 C C . LYS A 1 27 ? 1.437 35.452 -35.832 1.00 0.00 206 LYS A C 13
ATOM 15531 O O . LYS A 1 27 ? 1.068 34.327 -35.515 1.00 0.00 206 LYS A O 13
ATOM 15550 N N . ASP A 1 28 ? 2.139 35.676 -36.966 1.00 0.00 207 ASP A N 13
ATOM 15551 C CA . ASP A 1 28 ? 2.436 34.584 -37.872 1.00 0.00 207 ASP A CA 13
ATOM 15552 C C . ASP A 1 28 ? 3.326 33.571 -37.190 1.00 0.00 207 ASP A C 13
ATOM 15553 O O . ASP A 1 28 ? 3.130 32.368 -37.341 1.00 0.00 207 ASP A O 13
ATOM 15562 N N . ARG A 1 29 ? 4.332 34.041 -36.423 1.00 0.00 208 ARG A N 13
ATOM 15563 C CA . ARG A 1 29 ? 5.239 33.131 -35.756 1.00 0.00 208 ARG A CA 13
ATOM 15564 C C . ARG A 1 29 ? 4.494 32.376 -34.682 1.00 0.00 208 ARG A C 13
ATOM 15565 O O . ARG A 1 29 ? 4.715 31.180 -34.487 1.00 0.00 208 ARG A O 13
ATOM 15586 N N . ALA A 1 30 ? 3.595 33.071 -33.950 1.00 0.00 209 ALA A N 13
ATOM 15587 C CA . ALA A 1 30 ? 2.842 32.437 -32.893 1.00 0.00 209 ALA A CA 13
ATOM 15588 C C . ALA A 1 30 ? 1.948 31.382 -33.488 1.00 0.00 209 ALA A C 13
ATOM 15589 O O . ALA A 1 30 ? 1.782 30.309 -32.916 1.00 0.00 209 ALA A O 13
ATOM 15596 N N . LEU A 1 31 ? 1.345 31.675 -34.660 1.00 0.00 210 LEU A N 13
ATOM 15597 C CA . LEU A 1 31 ? 0.468 30.723 -35.306 1.00 0.00 210 LEU A CA 13
ATOM 15598 C C . LEU A 1 31 ? 1.240 29.484 -35.664 1.00 0.00 210 LEU A C 13
ATOM 15599 O O . LEU A 1 31 ? 0.742 28.370 -35.509 1.00 0.00 210 LEU A O 13
ATOM 15615 N N . GLN A 1 32 ? 2.484 29.653 -36.156 1.00 0.00 211 GLN A N 13
ATOM 15616 C CA . GLN A 1 32 ? 3.295 28.511 -36.522 1.00 0.00 211 GLN A CA 13
ATOM 15617 C C . GLN A 1 32 ? 3.572 27.701 -35.284 1.00 0.00 211 GLN A C 13
ATOM 15618 O O . GLN A 1 32 ? 3.589 26.475 -35.326 1.00 0.00 211 GLN A O 13
ATOM 15632 N N . LEU A 1 33 ? 3.813 28.384 -34.146 1.00 0.00 212 LEU A N 13
ATOM 15633 C CA . LEU A 1 33 ? 4.095 27.696 -32.906 1.00 0.00 212 LEU A CA 13
ATOM 15634 C C . LEU A 1 33 ? 2.879 26.904 -32.482 1.00 0.00 212 LEU A C 13
ATOM 15635 O O . LEU A 1 33 ? 3.006 25.785 -31.986 1.00 0.00 212 LEU A O 13
ATOM 15651 N N . ARG A 1 34 ? 1.664 27.473 -32.664 1.00 0.00 213 ARG A N 13
ATOM 15652 C CA . ARG A 1 34 ? 0.457 26.792 -32.245 1.00 0.00 213 ARG A CA 13
ATOM 15653 C C . ARG A 1 34 ? 0.292 25.520 -33.026 1.00 0.00 213 ARG A C 13
ATOM 15654 O O . ARG A 1 34 ? -0.072 24.486 -32.467 1.00 0.00 213 ARG A O 13
ATOM 15675 N N . THR A 1 35 ? 0.562 25.560 -34.348 1.00 0.00 214 THR A N 13
ATOM 15676 C CA . THR A 1 35 ? 0.402 24.376 -35.149 1.00 0.00 214 THR A CA 13
ATOM 15677 C C . THR A 1 35 ? 1.542 23.439 -34.865 1.00 0.00 214 THR A C 13
ATOM 15678 O O . THR A 1 35 ? 1.394 22.228 -34.978 1.00 0.00 214 THR A O 13
ATOM 15689 N N . LEU A 1 36 ? 2.719 23.989 -34.491 1.00 0.00 215 LEU A N 13
ATOM 15690 C CA . LEU A 1 36 ? 3.869 23.161 -34.219 1.00 0.00 215 LEU A CA 13
ATOM 15691 C C . LEU A 1 36 ? 3.584 22.356 -32.978 1.00 0.00 215 LEU A C 13
ATOM 15692 O O . LEU A 1 36 ? 3.943 21.183 -32.891 1.00 0.00 215 LEU A O 13
ATOM 15708 N N . TYR A 1 37 ? 2.938 22.985 -31.967 1.00 0.00 216 TYR A N 13
ATOM 15709 C CA . TYR A 1 37 ? 2.609 22.281 -30.747 1.00 0.00 216 TYR A CA 13
ATOM 15710 C C . TYR A 1 37 ? 1.641 21.190 -31.094 1.00 0.00 216 TYR A C 13
ATOM 15711 O O . TYR A 1 37 ? 1.670 20.117 -30.507 1.00 0.00 216 TYR A O 13
ATOM 15729 N N . ALA A 1 38 ? 0.735 21.461 -32.057 1.00 0.00 217 ALA A N 13
ATOM 15730 C CA . ALA A 1 38 ? -0.234 20.473 -32.465 1.00 0.00 217 ALA A CA 13
ATOM 15731 C C . ALA A 1 38 ? 0.502 19.272 -33.008 1.00 0.00 217 ALA A C 13
ATOM 15732 O O . ALA A 1 38 ? 0.077 18.137 -32.804 1.00 0.00 217 ALA A O 13
ATOM 15739 N N . ARG A 1 39 ? 1.631 19.497 -33.725 1.00 0.00 218 ARG A N 13
ATOM 15740 C CA . ARG A 1 39 ? 2.385 18.396 -34.284 1.00 0.00 218 ARG A CA 13
ATOM 15741 C C . ARG A 1 39 ? 2.895 17.556 -33.138 1.00 0.00 218 ARG A C 13
ATOM 15742 O O . ARG A 1 39 ? 2.882 16.326 -33.191 1.00 0.00 218 ARG A O 13
ATOM 15763 N N . LEU A 1 40 ? 3.376 18.240 -32.073 1.00 0.00 219 LEU A N 13
ATOM 15764 C CA . LEU A 1 40 ? 3.903 17.569 -30.902 1.00 0.00 219 LEU A CA 13
ATOM 15765 C C . LEU A 1 40 ? 2.782 16.858 -30.188 1.00 0.00 219 LEU A C 13
ATOM 15766 O O . LEU A 1 40 ? 2.942 15.729 -29.732 1.00 0.00 219 LEU A O 13
ATOM 15782 N N . LYS A 1 41 ? 1.615 17.524 -30.079 1.00 0.00 220 LYS A N 13
ATOM 15783 C CA . LYS A 1 41 ? 0.472 16.960 -29.404 1.00 0.00 220 LYS A CA 13
ATOM 15784 C C . LYS A 1 41 ? 0.029 15.709 -30.123 1.00 0.00 220 LYS A C 13
ATOM 15785 O O . LYS A 1 41 ? -0.335 14.719 -29.490 1.00 0.00 220 LYS A O 13
ATOM 15804 N N . LYS A 1 42 ? 0.047 15.729 -31.475 1.00 0.00 221 LYS A N 13
ATOM 15805 C CA . LYS A 1 42 ? -0.367 14.572 -32.238 1.00 0.00 221 LYS A CA 13
ATOM 15806 C C . LYS A 1 42 ? 0.742 13.549 -32.217 1.00 0.00 221 LYS A C 13
ATOM 15807 O O . LYS A 1 42 ? 0.558 12.425 -32.684 1.00 0.00 221 LYS A O 13
ATOM 15826 N N . ASN A 1 43 ? 1.925 13.930 -31.676 1.00 0.00 222 ASN A N 13
ATOM 15827 C CA . ASN A 1 43 ? 3.054 13.028 -31.595 1.00 0.00 222 ASN A CA 13
ATOM 15828 C C . ASN A 1 43 ? 3.485 12.669 -32.989 1.00 0.00 222 ASN A C 13
ATOM 15829 O O . ASN A 1 43 ? 3.849 11.528 -33.272 1.00 0.00 222 ASN A O 13
ATOM 15840 N N . GLU A 1 44 ? 3.456 13.664 -33.901 1.00 0.00 223 GLU A N 13
ATOM 15841 C CA . GLU A 1 44 ? 3.869 13.425 -35.260 1.00 0.00 223 GLU A CA 13
ATOM 15842 C C . GLU A 1 44 ? 5.335 13.734 -35.340 1.00 0.00 223 GLU A C 13
ATOM 15843 O O . GLU A 1 44 ? 6.002 13.390 -36.314 1.00 0.00 223 GLU A O 13
ATOM 15855 N N . ILE A 1 45 ? 5.869 14.400 -34.292 1.00 0.00 224 ILE A N 13
ATOM 15856 C CA . ILE A 1 45 ? 7.265 14.746 -34.267 1.00 0.00 224 ILE A CA 13
ATOM 15857 C C . ILE A 1 45 ? 7.735 14.457 -32.873 1.00 0.00 224 ILE A C 13
ATOM 15858 O O . ILE A 1 45 ? 6.959 14.499 -31.915 1.00 0.00 224 ILE A O 13
ATOM 15874 N N . PRO A 1 46 ? 9.001 14.143 -32.741 1.00 0.00 225 PRO A N 13
ATOM 15875 C CA . PRO A 1 46 ? 9.585 13.849 -31.445 1.00 0.00 225 PRO A CA 13
ATOM 15876 C C . PRO A 1 46 ? 9.782 15.078 -30.608 1.00 0.00 225 PRO A C 13
ATOM 15877 O O . PRO A 1 46 ? 9.686 16.199 -31.102 1.00 0.00 225 PRO A O 13
ATOM 15888 N N . LYS A 1 47 ? 10.052 14.884 -29.296 1.00 0.00 226 LYS A N 13
ATOM 15889 C CA . LYS A 1 47 ? 10.255 16.005 -28.402 1.00 0.00 226 LYS A CA 13
ATOM 15890 C C . LYS A 1 47 ? 11.441 16.791 -28.894 1.00 0.00 226 LYS A C 13
ATOM 15891 O O . LYS A 1 47 ? 11.436 18.023 -28.881 1.00 0.00 226 LYS A O 13
ATOM 15910 N N . GLU A 1 48 ? 12.501 16.077 -29.330 1.00 0.00 227 GLU A N 13
ATOM 15911 C CA . GLU A 1 48 ? 13.682 16.733 -29.837 1.00 0.00 227 GLU A CA 13
ATOM 15912 C C . GLU A 1 48 ? 13.304 17.476 -31.090 1.00 0.00 227 GLU A C 13
ATOM 15913 O O . GLU A 1 48 ? 13.786 18.579 -31.335 1.00 0.00 227 GLU A O 13
ATOM 15925 N N . GLY A 1 49 ? 12.418 16.870 -31.917 1.00 0.00 228 GLY A N 13
ATOM 15926 C CA . GLY A 1 49 ? 11.994 17.493 -33.154 1.00 0.00 228 GLY A CA 13
ATOM 15927 C C . GLY A 1 49 ? 11.300 18.783 -32.842 1.00 0.00 228 GLY A C 13
ATOM 15928 O O . GLY A 1 49 ? 11.531 19.798 -33.497 1.00 0.00 228 GLY A O 13
ATOM 15932 N N . PHE A 1 50 ? 10.419 18.764 -31.822 1.00 0.00 229 PHE A N 13
ATOM 15933 C CA . PHE A 1 50 ? 9.694 19.950 -31.436 1.00 0.00 229 PHE A CA 13
ATOM 15934 C C . PHE A 1 50 ? 10.668 20.999 -30.976 1.00 0.00 229 PHE A C 13
ATOM 15935 O O . PHE A 1 50 ? 10.587 22.150 -31.385 1.00 0.00 229 PHE A O 13
ATOM 15952 N N . THR A 1 51 ? 11.620 20.609 -30.105 1.00 0.00 230 THR A N 13
ATOM 15953 C CA . THR A 1 51 ? 12.573 21.555 -29.564 1.00 0.00 230 THR A CA 13
ATOM 15954 C C . THR A 1 51 ? 13.403 22.156 -30.672 1.00 0.00 230 THR A C 13
ATOM 15955 O O . THR A 1 51 ? 13.580 23.373 -30.727 1.00 0.00 230 THR A O 13
ATOM 15966 N N . ARG A 1 52 ? 13.931 21.314 -31.588 1.00 0.00 231 ARG A N 13
ATOM 15967 C CA . ARG A 1 52 ? 14.772 21.816 -32.653 1.00 0.00 231 ARG A CA 13
ATOM 15968 C C . ARG A 1 52 ? 13.985 22.704 -33.581 1.00 0.00 231 ARG A C 13
ATOM 15969 O O . ARG A 1 52 ? 14.482 23.737 -34.028 1.00 0.00 231 ARG A O 13
ATOM 15990 N N . HIS A 1 53 ? 12.737 22.324 -33.909 1.00 0.00 232 HIS A N 13
ATOM 15991 C CA . HIS A 1 53 ? 11.952 23.128 -34.818 1.00 0.00 232 HIS A CA 13
ATOM 15992 C C . HIS A 1 53 ? 11.523 24.399 -34.130 1.00 0.00 232 HIS A C 13
ATOM 15993 O O . HIS A 1 53 ? 11.578 25.478 -34.714 1.00 0.00 232 HIS A O 13
ATOM 16006 N N . MET A 1 54 ? 11.096 24.295 -32.854 1.00 0.00 233 MET A N 13
ATOM 16007 C CA . MET A 1 54 ? 10.605 25.447 -32.132 1.00 0.00 233 MET A CA 13
ATOM 16008 C C . MET A 1 54 ? 11.697 26.468 -31.939 1.00 0.00 233 MET A C 13
ATOM 16009 O O . MET A 1 54 ? 11.451 27.666 -32.090 1.00 0.00 233 MET A O 13
ATOM 16023 N N . LYS A 1 55 ? 12.936 26.036 -31.604 1.00 0.00 234 LYS A N 13
ATOM 16024 C CA . LYS A 1 55 ? 13.997 27.001 -31.379 1.00 0.00 234 LYS A CA 13
ATOM 16025 C C . LYS A 1 55 ? 14.307 27.727 -32.660 1.00 0.00 234 LYS A C 13
ATOM 16026 O O . LYS A 1 55 ? 14.834 28.828 -32.631 1.00 0.00 234 LYS A O 13
ATOM 16045 N N . ASP A 1 56 ? 14.007 27.117 -33.821 1.00 0.00 235 ASP A N 13
ATOM 16046 C CA . ASP A 1 56 ? 14.278 27.774 -35.079 1.00 0.00 235 ASP A CA 13
ATOM 16047 C C . ASP A 1 56 ? 13.266 28.877 -35.291 1.00 0.00 235 ASP A C 13
ATOM 16048 O O . ASP A 1 56 ? 13.511 29.808 -36.053 1.00 0.00 235 ASP A O 13
ATOM 16057 N N . ILE A 1 57 ? 12.094 28.788 -34.618 1.00 0.00 236 ILE A N 13
ATOM 16058 C CA . ILE A 1 57 ? 11.063 29.785 -34.797 1.00 0.00 236 ILE A CA 13
ATOM 16059 C C . ILE A 1 57 ? 11.340 30.962 -33.898 1.00 0.00 236 ILE A C 13
ATOM 16060 O O . ILE A 1 57 ? 11.370 32.105 -34.353 1.00 0.00 236 ILE A O 13
ATOM 16076 N N . VAL A 1 58 ? 11.546 30.710 -32.585 1.00 0.00 237 VAL A N 13
ATOM 16077 C CA . VAL A 1 58 ? 11.775 31.800 -31.657 1.00 0.00 237 VAL A CA 13
ATOM 16078 C C . VAL A 1 58 ? 13.214 32.241 -31.725 1.00 0.00 237 VAL A C 13
ATOM 16079 O O . VAL A 1 58 ? 13.505 33.430 -31.612 1.00 0.00 237 VAL A O 13
ATOM 16092 N N . GLY A 1 59 ? 14.153 31.290 -31.912 1.00 0.00 238 GLY A N 13
ATOM 16093 C CA . GLY A 1 59 ? 15.549 31.637 -31.986 1.00 0.00 238 GLY A CA 13
ATOM 16094 C C . GLY A 1 59 ? 16.212 31.093 -30.762 1.00 0.00 238 GLY A C 13
ATOM 16095 O O . GLY A 1 59 ? 15.602 30.986 -29.704 1.00 0.00 238 GLY A O 13
ATOM 16099 N N . ASP A 1 60 ? 17.511 30.752 -30.885 1.00 0.00 239 ASP A N 13
ATOM 16100 C CA . ASP A 1 60 ? 18.247 30.200 -29.770 1.00 0.00 239 ASP A CA 13
ATOM 16101 C C . ASP A 1 60 ? 18.325 31.220 -28.665 1.00 0.00 239 ASP A C 13
ATOM 16102 O O . ASP A 1 60 ? 18.236 30.878 -27.487 1.00 0.00 239 ASP A O 13
ATOM 16111 N N . GLN A 1 61 ? 18.508 32.508 -29.030 1.00 0.00 240 GLN A N 13
ATOM 16112 C CA . GLN A 1 61 ? 18.632 33.549 -28.033 1.00 0.00 240 GLN A CA 13
ATOM 16113 C C . GLN A 1 61 ? 17.349 33.665 -27.251 1.00 0.00 240 GLN A C 13
ATOM 16114 O O . GLN A 1 61 ? 17.368 33.758 -26.029 1.00 0.00 240 GLN A O 13
ATOM 16128 N N . MET A 1 62 ? 16.194 33.644 -27.945 1.00 0.00 241 MET A N 13
ATOM 16129 C CA . MET A 1 62 ? 14.926 33.773 -27.261 1.00 0.00 241 MET A CA 13
ATOM 16130 C C . MET A 1 62 ? 14.659 32.532 -26.464 1.00 0.00 241 MET A C 13
ATOM 16131 O O . MET A 1 62 ? 14.056 32.587 -25.395 1.00 0.00 241 MET A O 13
ATOM 16145 N N . LEU A 1 63 ? 15.104 31.377 -26.983 1.00 0.00 242 LEU A N 13
ATOM 16146 C CA . LEU A 1 63 ? 14.869 30.119 -26.329 1.00 0.00 242 LEU A CA 13
ATOM 16147 C C . LEU A 1 63 ? 15.511 30.112 -24.963 1.00 0.00 242 LEU A C 13
ATOM 16148 O O . LEU A 1 63 ? 14.868 29.765 -23.972 1.00 0.00 242 LEU A O 13
ATOM 16164 N N . ARG A 1 64 ? 16.801 30.505 -24.876 1.00 0.00 243 ARG A N 13
ATOM 16165 C CA . ARG A 1 64 ? 17.482 30.485 -23.600 1.00 0.00 243 ARG A CA 13
ATOM 16166 C C . ARG A 1 64 ? 16.952 31.581 -22.713 1.00 0.00 243 ARG A C 13
ATOM 16167 O O . ARG A 1 64 ? 16.868 31.409 -21.498 1.00 0.00 243 ARG A O 13
ATOM 16188 N N . MET A 1 65 ? 16.575 32.740 -23.294 1.00 0.00 244 MET A N 13
ATOM 16189 C CA . MET A 1 65 ? 16.078 33.834 -22.484 1.00 0.00 244 MET A CA 13
ATOM 16190 C C . MET A 1 65 ? 14.748 33.470 -21.885 1.00 0.00 244 MET A C 13
ATOM 16191 O O . MET A 1 65 ? 14.477 33.790 -20.730 1.00 0.00 244 MET A O 13
ATOM 16205 N N . ALA A 1 66 ? 13.876 32.794 -22.663 1.00 0.00 245 ALA A N 13
ATOM 16206 C CA . ALA A 1 66 ? 12.568 32.433 -22.162 1.00 0.00 245 ALA A CA 13
ATOM 16207 C C . ALA A 1 66 ? 12.707 31.489 -21.000 1.00 0.00 245 ALA A C 13
ATOM 16208 O O . ALA A 1 66 ? 12.065 31.669 -19.969 1.00 0.00 245 ALA A O 13
ATOM 16215 N N . VAL A 1 67 ? 13.570 30.461 -21.138 1.00 0.00 246 VAL A N 13
ATOM 16216 C CA . VAL A 1 67 ? 13.750 29.496 -20.076 1.00 0.00 246 VAL A CA 13
ATOM 16217 C C . VAL A 1 67 ? 14.368 30.186 -18.890 1.00 0.00 246 VAL A C 13
ATOM 16218 O O . VAL A 1 67 ? 13.974 29.951 -17.748 1.00 0.00 246 VAL A O 13
ATOM 16231 N N . SER A 1 68 ? 15.355 31.067 -19.146 1.00 0.00 247 SER A N 13
ATOM 16232 C CA . SER A 1 68 ? 16.039 31.758 -18.072 1.00 0.00 247 SER A CA 13
ATOM 16233 C C . SER A 1 68 ? 15.066 32.623 -17.310 1.00 0.00 247 SER A C 13
ATOM 16234 O O . SER A 1 68 ? 15.113 32.674 -16.086 1.00 0.00 247 SER A O 13
ATOM 16242 N N . LYS A 1 69 ? 14.175 33.349 -18.020 1.00 0.00 248 LYS A N 13
ATOM 16243 C CA . LYS A 1 69 ? 13.235 34.226 -17.352 1.00 0.00 248 LYS A CA 13
ATOM 16244 C C . LYS A 1 69 ? 12.224 33.406 -16.602 1.00 0.00 248 LYS A C 13
ATOM 16245 O O . LYS A 1 69 ? 11.858 33.741 -15.476 1.00 0.00 248 LYS A O 13
ATOM 16264 N N . LEU A 1 70 ? 11.739 32.312 -17.220 1.00 0.00 249 LEU A N 13
ATOM 16265 C CA . LEU A 1 70 ? 10.743 31.480 -16.582 1.00 0.00 249 LEU A CA 13
ATOM 16266 C C . LEU A 1 70 ? 11.320 30.855 -15.341 1.00 0.00 249 LEU A C 13
ATOM 16267 O O . LEU A 1 70 ? 10.655 30.795 -14.309 1.00 0.00 249 LEU A O 13
ATOM 16283 N N . GLN A 1 71 ? 12.577 30.358 -15.411 1.00 0.00 250 GLN A N 13
ATOM 16284 C CA . GLN A 1 71 ? 13.188 29.766 -14.252 1.00 0.00 250 GLN A CA 13
ATOM 16285 C C . GLN A 1 71 ? 13.448 30.874 -13.265 1.00 0.00 250 GLN A C 13
ATOM 16286 O O . GLN A 1 71 ? 13.254 30.708 -12.062 1.00 0.00 250 GLN A O 13
ATOM 16300 N N . GLN A 1 72 ? 13.907 32.039 -13.790 1.00 0.00 251 GLN A N 13
ATOM 16301 C CA . GLN A 1 72 ? 14.176 33.207 -12.978 1.00 0.00 251 GLN A CA 13
ATOM 16302 C C . GLN A 1 72 ? 15.321 32.917 -12.048 1.00 0.00 251 GLN A C 13
ATOM 16303 O O . GLN A 1 72 ? 15.132 32.633 -10.865 1.00 0.00 251 GLN A O 13
ATOM 16317 N N . VAL A 1 73 ? 16.558 33.006 -12.581 1.00 0.00 252 VAL A N 13
ATOM 16318 C CA . VAL A 1 73 ? 17.731 32.759 -11.778 1.00 0.00 252 VAL A CA 13
ATOM 16319 C C . VAL A 1 73 ? 18.707 33.859 -12.061 1.00 0.00 252 VAL A C 13
ATOM 16320 O O . VAL A 1 73 ? 18.641 34.517 -13.099 1.00 0.00 252 VAL A O 13
ATOM 16333 N N . ASN A 1 74 ? 19.654 34.080 -11.118 1.00 0.00 253 ASN A N 13
ATOM 16334 C CA . ASN A 1 74 ? 20.642 35.121 -11.286 1.00 0.00 253 ASN A CA 13
ATOM 16335 C C . ASN A 1 74 ? 21.509 34.794 -12.472 1.00 0.00 253 ASN A C 13
ATOM 16336 O O . ASN A 1 74 ? 21.873 35.675 -13.247 1.00 0.00 253 ASN A O 13
ATOM 16347 N N . TYR A 1 75 ? 21.864 33.503 -12.646 1.00 0.00 254 TYR A N 13
ATOM 16348 C CA . TYR A 1 75 ? 22.700 33.129 -13.760 1.00 0.00 254 TYR A CA 13
ATOM 16349 C C . TYR A 1 75 ? 21.822 33.094 -15.017 1.00 0.00 254 TYR A C 13
ATOM 16350 O O . TYR A 1 75 ? 22.386 32.906 -16.130 1.00 0.00 254 TYR A O 13
ATOM 16368 N N . MET A 1 1 ? 27.131 19.766 12.895 1.00 0.00 180 MET A N 14
ATOM 16369 C CA . MET A 1 1 ? 27.676 18.678 12.035 1.00 0.00 180 MET A CA 14
ATOM 16370 C C . MET A 1 1 ? 26.740 18.383 10.896 1.00 0.00 180 MET A C 14
ATOM 16371 O O . MET A 1 1 ? 27.054 17.595 10.003 1.00 0.00 180 MET A O 14
ATOM 16384 N N . MET A 1 2 ? 25.554 19.030 10.899 1.00 0.00 181 MET A N 14
ATOM 16385 C CA . MET A 1 2 ? 24.591 18.808 9.851 1.00 0.00 181 MET A CA 14
ATOM 16386 C C . MET A 1 2 ? 24.316 20.136 9.217 1.00 0.00 181 MET A C 14
ATOM 16387 O O . MET A 1 2 ? 24.127 21.141 9.900 1.00 0.00 181 MET A O 14
ATOM 16401 N N . ASN A 1 3 ? 24.278 20.159 7.868 1.00 0.00 182 ASN A N 14
ATOM 16402 C CA . ASN A 1 3 ? 24.018 21.386 7.161 1.00 0.00 182 ASN A CA 14
ATOM 16403 C C . ASN A 1 3 ? 23.033 21.062 6.070 1.00 0.00 182 ASN A C 14
ATOM 16404 O O . ASN A 1 3 ? 23.412 20.788 4.931 1.00 0.00 182 ASN A O 14
ATOM 16415 N N . PRO A 1 4 ? 21.762 21.073 6.409 1.00 0.00 183 PRO A N 14
ATOM 16416 C CA . PRO A 1 4 ? 20.713 20.776 5.445 1.00 0.00 183 PRO A CA 14
ATOM 16417 C C . PRO A 1 4 ? 20.506 21.879 4.455 1.00 0.00 183 PRO A C 14
ATOM 16418 O O . PRO A 1 4 ? 20.697 23.055 4.764 1.00 0.00 183 PRO A O 14
ATOM 16429 N N . ILE A 1 5 ? 20.099 21.515 3.223 1.00 0.00 184 ILE A N 14
ATOM 16430 C CA . ILE A 1 5 ? 19.875 22.505 2.206 1.00 0.00 184 ILE A CA 14
ATOM 16431 C C . ILE A 1 5 ? 18.725 22.021 1.372 1.00 0.00 184 ILE A C 14
ATOM 16432 O O . ILE A 1 5 ? 18.584 20.823 1.120 1.00 0.00 184 ILE A O 14
ATOM 16448 N N . ASN A 1 6 ? 17.853 22.959 0.940 1.00 0.00 185 ASN A N 14
ATOM 16449 C CA . ASN A 1 6 ? 16.721 22.586 0.133 1.00 0.00 185 ASN A CA 14
ATOM 16450 C C . ASN A 1 6 ? 17.044 22.967 -1.279 1.00 0.00 185 ASN A C 14
ATOM 16451 O O . ASN A 1 6 ? 17.488 24.083 -1.547 1.00 0.00 185 ASN A O 14
ATOM 16462 N N . ARG A 1 7 ? 16.819 22.029 -2.222 1.00 0.00 186 ARG A N 14
ATOM 16463 C CA . ARG A 1 7 ? 17.097 22.299 -3.608 1.00 0.00 186 ARG A CA 14
ATOM 16464 C C . ARG A 1 7 ? 15.881 21.896 -4.378 1.00 0.00 186 ARG A C 14
ATOM 16465 O O . ARG A 1 7 ? 15.185 20.950 -4.007 1.00 0.00 186 ARG A O 14
ATOM 16486 N N . ASN A 1 8 ? 15.601 22.611 -5.490 1.00 0.00 187 ASN A N 14
ATOM 16487 C CA . ASN A 1 8 ? 14.444 22.304 -6.293 1.00 0.00 187 ASN A CA 14
ATOM 16488 C C . ASN A 1 8 ? 14.915 22.064 -7.702 1.00 0.00 187 ASN A C 14
ATOM 16489 O O . ASN A 1 8 ? 14.977 22.985 -8.517 1.00 0.00 187 ASN A O 14
ATOM 16500 N N . PRO A 1 9 ? 15.250 20.829 -8.006 1.00 0.00 188 PRO A N 14
ATOM 16501 C CA . PRO A 1 9 ? 15.709 20.463 -9.333 1.00 0.00 188 PRO A CA 14
ATOM 16502 C C . PRO A 1 9 ? 14.571 20.217 -10.278 1.00 0.00 188 PRO A C 14
ATOM 16503 O O . PRO A 1 9 ? 14.366 19.100 -10.755 1.00 0.00 188 PRO A O 14
ATOM 16514 N N . LYS A 1 10 ? 13.800 21.283 -10.570 1.00 0.00 189 LYS A N 14
ATOM 16515 C CA . LYS A 1 10 ? 12.673 21.161 -11.456 1.00 0.00 189 LYS A CA 14
ATOM 16516 C C . LYS A 1 10 ? 12.779 22.266 -12.461 1.00 0.00 189 LYS A C 14
ATOM 16517 O O . LYS A 1 10 ? 13.427 23.286 -12.215 1.00 0.00 189 LYS A O 14
ATOM 16536 N N . GLN A 1 11 ? 12.127 22.087 -13.627 1.00 0.00 190 GLN A N 14
ATOM 16537 C CA . GLN A 1 11 ? 12.172 23.094 -14.652 1.00 0.00 190 GLN A CA 14
ATOM 16538 C C . GLN A 1 11 ? 10.769 23.292 -15.132 1.00 0.00 190 GLN A C 14
ATOM 16539 O O . GLN A 1 11 ? 9.917 22.413 -14.983 1.00 0.00 190 GLN A O 14
ATOM 16553 N N . VAL A 1 12 ? 10.492 24.477 -15.719 1.00 0.00 191 VAL A N 14
ATOM 16554 C CA . VAL A 1 12 ? 9.167 24.762 -16.204 1.00 0.00 191 VAL A CA 14
ATOM 16555 C C . VAL A 1 12 ? 8.911 23.929 -17.438 1.00 0.00 191 VAL A C 14
ATOM 16556 O O . VAL A 1 12 ? 9.818 23.625 -18.216 1.00 0.00 191 VAL A O 14
ATOM 16569 N N . PRO A 1 13 ? 7.666 23.537 -17.610 1.00 0.00 192 PRO A N 14
ATOM 16570 C CA . PRO A 1 13 ? 7.254 22.739 -18.752 1.00 0.00 192 PRO A CA 14
ATOM 16571 C C . PRO A 1 13 ? 7.159 23.538 -20.016 1.00 0.00 192 PRO A C 14
ATOM 16572 O O . PRO A 1 13 ? 7.089 24.766 -19.986 1.00 0.00 192 PRO A O 14
ATOM 16583 N N . PHE A 1 14 ? 7.135 22.840 -21.175 1.00 0.00 193 PHE A N 14
ATOM 16584 C CA . PHE A 1 14 ? 7.037 23.516 -22.449 1.00 0.00 193 PHE A CA 14
ATOM 16585 C C . PHE A 1 14 ? 5.694 24.181 -22.546 1.00 0.00 193 PHE A C 14
ATOM 16586 O O . PHE A 1 14 ? 5.531 25.159 -23.270 1.00 0.00 193 PHE A O 14
ATOM 16603 N N . ALA A 1 15 ? 4.696 23.657 -21.807 1.00 0.00 194 ALA A N 14
ATOM 16604 C CA . ALA A 1 15 ? 3.365 24.215 -21.840 1.00 0.00 194 ALA A CA 14
ATOM 16605 C C . ALA A 1 15 ? 3.409 25.648 -21.371 1.00 0.00 194 ALA A C 14
ATOM 16606 O O . ALA A 1 15 ? 2.685 26.492 -21.888 1.00 0.00 194 ALA A O 14
ATOM 16613 N N . ALA A 1 16 ? 4.260 25.952 -20.363 1.00 0.00 195 ALA A N 14
ATOM 16614 C CA . ALA A 1 16 ? 4.339 27.302 -19.846 1.00 0.00 195 ALA A CA 14
ATOM 16615 C C . ALA A 1 16 ? 5.254 28.129 -20.717 1.00 0.00 195 ALA A C 14
ATOM 16616 O O . ALA A 1 16 ? 5.304 29.352 -20.585 1.00 0.00 195 ALA A O 14
ATOM 16623 N N . LEU A 1 17 ? 6.000 27.485 -21.638 1.00 0.00 196 LEU A N 14
ATOM 16624 C CA . LEU A 1 17 ? 6.909 28.222 -22.489 1.00 0.00 196 LEU A CA 14
ATOM 16625 C C . LEU A 1 17 ? 6.155 28.777 -23.666 1.00 0.00 196 LEU A C 14
ATOM 16626 O O . LEU A 1 17 ? 6.527 29.817 -24.205 1.00 0.00 196 LEU A O 14
ATOM 16642 N N . LEU A 1 18 ? 5.062 28.103 -24.090 1.00 0.00 197 LEU A N 14
ATOM 16643 C CA . LEU A 1 18 ? 4.326 28.555 -25.253 1.00 0.00 197 LEU A CA 14
ATOM 16644 C C . LEU A 1 18 ? 3.782 29.953 -25.045 1.00 0.00 197 LEU A C 14
ATOM 16645 O O . LEU A 1 18 ? 4.083 30.841 -25.833 1.00 0.00 197 LEU A O 14
ATOM 16661 N N . PRO A 1 19 ? 2.995 30.196 -24.005 1.00 0.00 198 PRO A N 14
ATOM 16662 C CA . PRO A 1 19 ? 2.420 31.522 -23.793 1.00 0.00 198 PRO A CA 14
ATOM 16663 C C . PRO A 1 19 ? 3.443 32.597 -23.589 1.00 0.00 198 PRO A C 14
ATOM 16664 O O . PRO A 1 19 ? 3.218 33.748 -23.952 1.00 0.00 198 PRO A O 14
ATOM 16675 N N . THR A 1 20 ? 4.601 32.239 -23.006 1.00 0.00 199 THR A N 14
ATOM 16676 C CA . THR A 1 20 ? 5.637 33.217 -22.776 1.00 0.00 199 THR A CA 14
ATOM 16677 C C . THR A 1 20 ? 6.214 33.608 -24.104 1.00 0.00 199 THR A C 14
ATOM 16678 O O . THR A 1 20 ? 6.417 34.786 -24.391 1.00 0.00 199 THR A O 14
ATOM 16689 N N . LEU A 1 21 ? 6.481 32.595 -24.954 1.00 0.00 200 LEU A N 14
ATOM 16690 C CA . LEU A 1 21 ? 7.083 32.838 -26.238 1.00 0.00 200 LEU A CA 14
ATOM 16691 C C . LEU A 1 21 ? 6.091 33.476 -27.159 1.00 0.00 200 LEU A C 14
ATOM 16692 O O . LEU A 1 21 ? 6.435 34.378 -27.906 1.00 0.00 200 LEU A O 14
ATOM 16708 N N . MET A 1 22 ? 4.820 33.034 -27.107 1.00 0.00 201 MET A N 14
ATOM 16709 C CA . MET A 1 22 ? 3.805 33.585 -27.974 1.00 0.00 201 MET A CA 14
ATOM 16710 C C . MET A 1 22 ? 3.645 35.050 -27.679 1.00 0.00 201 MET A C 14
ATOM 16711 O O . MET A 1 22 ? 3.385 35.845 -28.577 1.00 0.00 201 MET A O 14
ATOM 16725 N N . ASN A 1 23 ? 3.795 35.437 -26.398 1.00 0.00 202 ASN A N 14
ATOM 16726 C CA . ASN A 1 23 ? 3.653 36.824 -26.016 1.00 0.00 202 ASN A CA 14
ATOM 16727 C C . ASN A 1 23 ? 4.777 37.636 -26.626 1.00 0.00 202 ASN A C 14
ATOM 16728 O O . ASN A 1 23 ? 4.634 38.839 -26.839 1.00 0.00 202 ASN A O 14
ATOM 16739 N N . GLN A 1 24 ? 5.932 36.993 -26.918 1.00 0.00 203 GLN A N 14
ATOM 16740 C CA . GLN A 1 24 ? 7.064 37.715 -27.462 1.00 0.00 203 GLN A CA 14
ATOM 16741 C C . GLN A 1 24 ? 7.129 37.486 -28.945 1.00 0.00 203 GLN A C 14
ATOM 16742 O O . GLN A 1 24 ? 8.008 38.015 -29.624 1.00 0.00 203 GLN A O 14
ATOM 16756 N N . LEU A 1 25 ? 6.191 36.690 -29.484 1.00 0.00 204 LEU A N 14
ATOM 16757 C CA . LEU A 1 25 ? 6.192 36.397 -30.895 1.00 0.00 204 LEU A CA 14
ATOM 16758 C C . LEU A 1 25 ? 5.101 37.175 -31.560 1.00 0.00 204 LEU A C 14
ATOM 16759 O O . LEU A 1 25 ? 4.143 37.615 -30.929 1.00 0.00 204 LEU A O 14
ATOM 16775 N N . ASP A 1 26 ? 5.249 37.364 -32.891 1.00 0.00 205 ASP A N 14
ATOM 16776 C CA . ASP A 1 26 ? 4.253 38.066 -33.655 1.00 0.00 205 ASP A CA 14
ATOM 16777 C C . ASP A 1 26 ? 3.126 37.088 -33.877 1.00 0.00 205 ASP A C 14
ATOM 16778 O O . ASP A 1 26 ? 3.251 35.907 -33.572 1.00 0.00 205 ASP A O 14
ATOM 16787 N N . LYS A 1 27 ? 1.998 37.564 -34.442 1.00 0.00 206 LYS A N 14
ATOM 16788 C CA . LYS A 1 27 ? 0.857 36.700 -34.660 1.00 0.00 206 LYS A CA 14
ATOM 16789 C C . LYS A 1 27 ? 1.236 35.567 -35.584 1.00 0.00 206 LYS A C 14
ATOM 16790 O O . LYS A 1 27 ? 0.892 34.416 -35.329 1.00 0.00 206 LYS A O 14
ATOM 16809 N N . ASP A 1 28 ? 1.961 35.867 -36.686 1.00 0.00 207 ASP A N 14
ATOM 16810 C CA . ASP A 1 28 ? 2.331 34.829 -37.628 1.00 0.00 207 ASP A CA 14
ATOM 16811 C C . ASP A 1 28 ? 3.244 33.822 -36.968 1.00 0.00 207 ASP A C 14
ATOM 16812 O O . ASP A 1 28 ? 3.102 32.620 -37.175 1.00 0.00 207 ASP A O 14
ATOM 16821 N N . ARG A 1 29 ? 4.215 34.297 -36.157 1.00 0.00 208 ARG A N 14
ATOM 16822 C CA . ARG A 1 29 ? 5.142 33.395 -35.504 1.00 0.00 208 ARG A CA 14
ATOM 16823 C C . ARG A 1 29 ? 4.420 32.594 -34.451 1.00 0.00 208 ARG A C 14
ATOM 16824 O O . ARG A 1 29 ? 4.683 31.404 -34.277 1.00 0.00 208 ARG A O 14
ATOM 16845 N N . ALA A 1 30 ? 3.493 33.239 -33.712 1.00 0.00 209 ALA A N 14
ATOM 16846 C CA . ALA A 1 30 ? 2.764 32.561 -32.665 1.00 0.00 209 ALA A CA 14
ATOM 16847 C C . ALA A 1 30 ? 1.913 31.489 -33.282 1.00 0.00 209 ALA A C 14
ATOM 16848 O O . ALA A 1 30 ? 1.762 30.406 -32.724 1.00 0.00 209 ALA A O 14
ATOM 16855 N N . LEU A 1 31 ? 1.334 31.784 -34.464 1.00 0.00 210 LEU A N 14
ATOM 16856 C CA . LEU A 1 31 ? 0.482 30.842 -35.141 1.00 0.00 210 LEU A CA 14
ATOM 16857 C C . LEU A 1 31 ? 1.280 29.609 -35.469 1.00 0.00 210 LEU A C 14
ATOM 16858 O O . LEU A 1 31 ? 0.809 28.488 -35.291 1.00 0.00 210 LEU A O 14
ATOM 16874 N N . GLN A 1 32 ? 2.523 29.802 -35.958 1.00 0.00 211 GLN A N 14
ATOM 16875 C CA . GLN A 1 32 ? 3.364 28.680 -36.315 1.00 0.00 211 GLN A CA 14
ATOM 16876 C C . GLN A 1 32 ? 3.662 27.878 -35.075 1.00 0.00 211 GLN A C 14
ATOM 16877 O O . GLN A 1 32 ? 3.712 26.653 -35.114 1.00 0.00 211 GLN A O 14
ATOM 16891 N N . LEU A 1 33 ? 3.885 28.568 -33.937 1.00 0.00 212 LEU A N 14
ATOM 16892 C CA . LEU A 1 33 ? 4.188 27.884 -32.700 1.00 0.00 212 LEU A CA 14
ATOM 16893 C C . LEU A 1 33 ? 2.994 27.061 -32.274 1.00 0.00 212 LEU A C 14
ATOM 16894 O O . LEU A 1 33 ? 3.148 25.940 -31.785 1.00 0.00 212 LEU A O 14
ATOM 16910 N N . ARG A 1 34 ? 1.765 27.601 -32.445 1.00 0.00 213 ARG A N 14
ATOM 16911 C CA . ARG A 1 34 ? 0.576 26.888 -32.025 1.00 0.00 213 ARG A CA 14
ATOM 16912 C C . ARG A 1 34 ? 0.425 25.633 -32.836 1.00 0.00 213 ARG A C 14
ATOM 16913 O O . ARG A 1 34 ? 0.075 24.580 -32.301 1.00 0.00 213 ARG A O 14
ATOM 16934 N N . THR A 1 35 ? 0.687 25.706 -34.158 1.00 0.00 214 THR A N 14
ATOM 16935 C CA . THR A 1 35 ? 0.543 24.539 -34.987 1.00 0.00 214 THR A CA 14
ATOM 16936 C C . THR A 1 35 ? 1.678 23.599 -34.695 1.00 0.00 214 THR A C 14
ATOM 16937 O O . THR A 1 35 ? 1.534 22.390 -34.832 1.00 0.00 214 THR A O 14
ATOM 16948 N N . LEU A 1 36 ? 2.843 24.148 -34.283 1.00 0.00 215 LEU A N 14
ATOM 16949 C CA . LEU A 1 36 ? 3.993 23.326 -33.989 1.00 0.00 215 LEU A CA 14
ATOM 16950 C C . LEU A 1 36 ? 3.668 22.472 -32.791 1.00 0.00 215 LEU A C 14
ATOM 16951 O O . LEU A 1 36 ? 4.046 21.304 -32.726 1.00 0.00 215 LEU A O 14
ATOM 16967 N N . TYR A 1 37 ? 2.964 23.056 -31.794 1.00 0.00 216 TYR A N 14
ATOM 16968 C CA . TYR A 1 37 ? 2.592 22.310 -30.610 1.00 0.00 216 TYR A CA 14
ATOM 16969 C C . TYR A 1 37 ? 1.665 21.204 -31.031 1.00 0.00 216 TYR A C 14
ATOM 16970 O O . TYR A 1 37 ? 1.715 20.101 -30.492 1.00 0.00 216 TYR A O 14
ATOM 16988 N N . ALA A 1 38 ? 0.779 21.491 -32.008 1.00 0.00 217 ALA A N 14
ATOM 16989 C CA . ALA A 1 38 ? -0.148 20.497 -32.492 1.00 0.00 217 ALA A CA 14
ATOM 16990 C C . ALA A 1 38 ? 0.635 19.346 -33.078 1.00 0.00 217 ALA A C 14
ATOM 16991 O O . ALA A 1 38 ? 0.233 18.192 -32.953 1.00 0.00 217 ALA A O 14
ATOM 16998 N N . ARG A 1 39 ? 1.782 19.641 -33.741 1.00 0.00 218 ARG A N 14
ATOM 16999 C CA . ARG A 1 39 ? 2.585 18.595 -34.344 1.00 0.00 218 ARG A CA 14
ATOM 17000 C C . ARG A 1 39 ? 3.063 17.686 -33.242 1.00 0.00 218 ARG A C 14
ATOM 17001 O O . ARG A 1 39 ? 3.099 16.464 -33.394 1.00 0.00 218 ARG A O 14
ATOM 17022 N N . LEU A 1 40 ? 3.462 18.293 -32.101 1.00 0.00 219 LEU A N 14
ATOM 17023 C CA . LEU A 1 40 ? 3.952 17.540 -30.968 1.00 0.00 219 LEU A CA 14
ATOM 17024 C C . LEU A 1 40 ? 2.828 16.715 -30.397 1.00 0.00 219 LEU A C 14
ATOM 17025 O O . LEU A 1 40 ? 3.019 15.553 -30.048 1.00 0.00 219 LEU A O 14
ATOM 17041 N N . LYS A 1 41 ? 1.619 17.309 -30.287 1.00 0.00 220 LYS A N 14
ATOM 17042 C CA . LYS A 1 41 ? 0.478 16.597 -29.741 1.00 0.00 220 LYS A CA 14
ATOM 17043 C C . LYS A 1 41 ? 0.156 15.412 -30.616 1.00 0.00 220 LYS A C 14
ATOM 17044 O O . LYS A 1 41 ? -0.213 14.349 -30.118 1.00 0.00 220 LYS A O 14
ATOM 17063 N N . LYS A 1 42 ? 0.276 15.576 -31.950 1.00 0.00 221 LYS A N 14
ATOM 17064 C CA . LYS A 1 42 ? -0.025 14.492 -32.860 1.00 0.00 221 LYS A CA 14
ATOM 17065 C C . LYS A 1 42 ? 1.120 13.511 -32.861 1.00 0.00 221 LYS A C 14
ATOM 17066 O O . LYS A 1 42 ? 1.022 12.443 -33.462 1.00 0.00 221 LYS A O 14
ATOM 17085 N N . ASN A 1 43 ? 2.242 13.866 -32.183 1.00 0.00 222 ASN A N 14
ATOM 17086 C CA . ASN A 1 43 ? 3.400 12.998 -32.107 1.00 0.00 222 ASN A CA 14
ATOM 17087 C C . ASN A 1 43 ? 3.932 12.762 -33.493 1.00 0.00 222 ASN A C 14
ATOM 17088 O O . ASN A 1 43 ? 4.392 11.669 -33.817 1.00 0.00 222 ASN A O 14
ATOM 17099 N N . GLU A 1 44 ? 3.884 13.807 -34.345 1.00 0.00 223 GLU A N 14
ATOM 17100 C CA . GLU A 1 44 ? 4.387 13.675 -35.689 1.00 0.00 223 GLU A CA 14
ATOM 17101 C C . GLU A 1 44 ? 5.836 14.065 -35.673 1.00 0.00 223 GLU A C 14
ATOM 17102 O O . GLU A 1 44 ? 6.558 13.845 -36.645 1.00 0.00 223 GLU A O 14
ATOM 17114 N N . ILE A 1 45 ? 6.294 14.657 -34.548 1.00 0.00 224 ILE A N 14
ATOM 17115 C CA . ILE A 1 45 ? 7.670 15.069 -34.442 1.00 0.00 224 ILE A CA 14
ATOM 17116 C C . ILE A 1 45 ? 8.127 14.656 -33.073 1.00 0.00 224 ILE A C 14
ATOM 17117 O O . ILE A 1 45 ? 7.332 14.551 -32.135 1.00 0.00 224 ILE A O 14
ATOM 17133 N N . PRO A 1 46 ? 9.406 14.397 -32.946 1.00 0.00 225 PRO A N 14
ATOM 17134 C CA . PRO A 1 46 ? 9.987 14.001 -31.675 1.00 0.00 225 PRO A CA 14
ATOM 17135 C C . PRO A 1 46 ? 10.124 15.150 -30.721 1.00 0.00 225 PRO A C 14
ATOM 17136 O O . PRO A 1 46 ? 9.983 16.308 -31.105 1.00 0.00 225 PRO A O 14
ATOM 17147 N N . LYS A 1 47 ? 10.397 14.845 -29.431 1.00 0.00 226 LYS A N 14
ATOM 17148 C CA . LYS A 1 47 ? 10.547 15.884 -28.434 1.00 0.00 226 LYS A CA 14
ATOM 17149 C C . LYS A 1 47 ? 11.703 16.760 -28.836 1.00 0.00 226 LYS A C 14
ATOM 17150 O O . LYS A 1 47 ? 11.645 17.984 -28.709 1.00 0.00 226 LYS A O 14
ATOM 17169 N N . GLU A 1 48 ? 12.795 16.136 -29.326 1.00 0.00 227 GLU A N 14
ATOM 17170 C CA . GLU A 1 48 ? 13.949 16.889 -29.755 1.00 0.00 227 GLU A CA 14
ATOM 17171 C C . GLU A 1 48 ? 13.546 17.734 -30.934 1.00 0.00 227 GLU A C 14
ATOM 17172 O O . GLU A 1 48 ? 13.973 18.877 -31.062 1.00 0.00 227 GLU A O 14
ATOM 17184 N N . GLY A 1 49 ? 12.693 17.171 -31.822 1.00 0.00 228 GLY A N 14
ATOM 17185 C CA . GLY A 1 49 ? 12.245 17.887 -32.998 1.00 0.00 228 GLY A CA 14
ATOM 17186 C C . GLY A 1 49 ? 11.491 19.109 -32.574 1.00 0.00 228 GLY A C 14
ATOM 17187 O O . GLY A 1 49 ? 11.652 20.180 -33.151 1.00 0.00 228 GLY A O 14
ATOM 17191 N N . PHE A 1 50 ? 10.642 18.965 -31.541 1.00 0.00 229 PHE A N 14
ATOM 17192 C CA . PHE A 1 50 ? 9.853 20.073 -31.056 1.00 0.00 229 PHE A CA 14
ATOM 17193 C C . PHE A 1 50 ? 10.779 21.155 -30.559 1.00 0.00 229 PHE A C 14
ATOM 17194 O O . PHE A 1 50 ? 10.612 22.326 -30.889 1.00 0.00 229 PHE A O 14
ATOM 17211 N N . THR A 1 51 ? 11.796 20.769 -29.758 1.00 0.00 230 THR A N 14
ATOM 17212 C CA . THR A 1 51 ? 12.724 21.740 -29.209 1.00 0.00 230 THR A CA 14
ATOM 17213 C C . THR A 1 51 ? 13.501 22.395 -30.326 1.00 0.00 230 THR A C 14
ATOM 17214 O O . THR A 1 51 ? 13.672 23.615 -30.340 1.00 0.00 230 THR A O 14
ATOM 17225 N N . ARG A 1 52 ? 13.992 21.589 -31.296 1.00 0.00 231 ARG A N 14
ATOM 17226 C CA . ARG A 1 52 ? 14.778 22.127 -32.389 1.00 0.00 231 ARG A CA 14
ATOM 17227 C C . ARG A 1 52 ? 13.941 23.056 -33.228 1.00 0.00 231 ARG A C 14
ATOM 17228 O O . ARG A 1 52 ? 14.428 24.082 -33.699 1.00 0.00 231 ARG A O 14
ATOM 17249 N N . HIS A 1 53 ? 12.663 22.712 -33.466 1.00 0.00 232 HIS A N 14
ATOM 17250 C CA . HIS A 1 53 ? 11.830 23.567 -34.277 1.00 0.00 232 HIS A CA 14
ATOM 17251 C C . HIS A 1 53 ? 11.552 24.855 -33.546 1.00 0.00 232 HIS A C 14
ATOM 17252 O O . HIS A 1 53 ? 11.545 25.920 -34.156 1.00 0.00 232 HIS A O 14
ATOM 17265 N N . MET A 1 54 ? 11.323 24.799 -32.214 1.00 0.00 233 MET A N 14
ATOM 17266 C CA . MET A 1 54 ? 11.016 26.009 -31.474 1.00 0.00 233 MET A CA 14
ATOM 17267 C C . MET A 1 54 ? 12.175 26.967 -31.496 1.00 0.00 233 MET A C 14
ATOM 17268 O O . MET A 1 54 ? 11.970 28.167 -31.664 1.00 0.00 233 MET A O 14
ATOM 17282 N N . LYS A 1 55 ? 13.425 26.475 -31.335 1.00 0.00 234 LYS A N 14
ATOM 17283 C CA . LYS A 1 55 ? 14.558 27.380 -31.324 1.00 0.00 234 LYS A CA 14
ATOM 17284 C C . LYS A 1 55 ? 14.707 28.003 -32.686 1.00 0.00 234 LYS A C 14
ATOM 17285 O O . LYS A 1 55 ? 15.296 29.067 -32.825 1.00 0.00 234 LYS A O 14
ATOM 17304 N N . ASP A 1 56 ? 14.197 27.333 -33.732 1.00 0.00 235 ASP A N 14
ATOM 17305 C CA . ASP A 1 56 ? 14.291 27.869 -35.066 1.00 0.00 235 ASP A CA 14
ATOM 17306 C C . ASP A 1 56 ? 13.295 29.000 -35.220 1.00 0.00 235 ASP A C 14
ATOM 17307 O O . ASP A 1 56 ? 13.534 29.942 -35.972 1.00 0.00 235 ASP A O 14
ATOM 17316 N N . ILE A 1 57 ? 12.145 28.921 -34.508 1.00 0.00 236 ILE A N 14
ATOM 17317 C CA . ILE A 1 57 ? 11.115 29.930 -34.654 1.00 0.00 236 ILE A CA 14
ATOM 17318 C C . ILE A 1 57 ? 11.389 31.101 -33.742 1.00 0.00 236 ILE A C 14
ATOM 17319 O O . ILE A 1 57 ? 11.501 32.235 -34.201 1.00 0.00 236 ILE A O 14
ATOM 17335 N N . VAL A 1 58 ? 11.499 30.855 -32.416 1.00 0.00 237 VAL A N 14
ATOM 17336 C CA . VAL A 1 58 ? 11.704 31.948 -31.484 1.00 0.00 237 VAL A CA 14
ATOM 17337 C C . VAL A 1 58 ? 13.147 32.364 -31.475 1.00 0.00 237 VAL A C 14
ATOM 17338 O O . VAL A 1 58 ? 13.452 33.541 -31.284 1.00 0.00 237 VAL A O 14
ATOM 17351 N N . GLY A 1 59 ? 14.072 31.411 -31.683 1.00 0.00 238 GLY A N 14
ATOM 17352 C CA . GLY A 1 59 ? 15.473 31.737 -31.677 1.00 0.00 238 GLY A CA 14
ATOM 17353 C C . GLY A 1 59 ? 16.079 30.992 -30.534 1.00 0.00 238 GLY A C 14
ATOM 17354 O O . GLY A 1 59 ? 15.454 30.808 -29.493 1.00 0.00 238 GLY A O 14
ATOM 17358 N N . ASP A 1 60 ? 17.340 30.546 -30.706 1.00 0.00 239 ASP A N 14
ATOM 17359 C CA . ASP A 1 60 ? 18.011 29.801 -29.669 1.00 0.00 239 ASP A CA 14
ATOM 17360 C C . ASP A 1 60 ? 18.216 30.701 -28.480 1.00 0.00 239 ASP A C 14
ATOM 17361 O O . ASP A 1 60 ? 18.066 30.275 -27.335 1.00 0.00 239 ASP A O 14
ATOM 17370 N N . GLN A 1 61 ? 18.565 31.978 -28.735 1.00 0.00 240 GLN A N 14
ATOM 17371 C CA . GLN A 1 61 ? 18.815 32.900 -27.656 1.00 0.00 240 GLN A CA 14
ATOM 17372 C C . GLN A 1 61 ? 17.523 33.237 -26.956 1.00 0.00 240 GLN A C 14
ATOM 17373 O O . GLN A 1 61 ? 17.501 33.418 -25.746 1.00 0.00 240 GLN A O 14
ATOM 17387 N N . MET A 1 62 ? 16.408 33.315 -27.704 1.00 0.00 241 MET A N 14
ATOM 17388 C CA . MET A 1 62 ? 15.141 33.645 -27.106 1.00 0.00 241 MET A CA 14
ATOM 17389 C C . MET A 1 62 ? 14.683 32.490 -26.262 1.00 0.00 241 MET A C 14
ATOM 17390 O O . MET A 1 62 ? 14.120 32.673 -25.182 1.00 0.00 241 MET A O 14
ATOM 17404 N N . LEU A 1 63 ? 14.926 31.265 -26.753 1.00 0.00 242 LEU A N 14
ATOM 17405 C CA . LEU A 1 63 ? 14.494 30.076 -26.068 1.00 0.00 242 LEU A CA 14
ATOM 17406 C C . LEU A 1 63 ? 15.154 29.974 -24.714 1.00 0.00 242 LEU A C 14
ATOM 17407 O O . LEU A 1 63 ? 14.485 29.709 -23.716 1.00 0.00 242 LEU A O 14
ATOM 17423 N N . ARG A 1 64 ? 16.488 30.186 -24.641 1.00 0.00 243 ARG A N 14
ATOM 17424 C CA . ARG A 1 64 ? 17.170 30.062 -23.371 1.00 0.00 243 ARG A CA 14
ATOM 17425 C C . ARG A 1 64 ? 16.787 31.205 -22.466 1.00 0.00 243 ARG A C 14
ATOM 17426 O O . ARG A 1 64 ? 16.717 31.035 -21.250 1.00 0.00 243 ARG A O 14
ATOM 17447 N N . MET A 1 65 ? 16.525 32.406 -23.033 1.00 0.00 244 MET A N 14
ATOM 17448 C CA . MET A 1 65 ? 16.158 33.536 -22.205 1.00 0.00 244 MET A CA 14
ATOM 17449 C C . MET A 1 65 ? 14.810 33.290 -21.588 1.00 0.00 244 MET A C 14
ATOM 17450 O O . MET A 1 65 ? 14.587 33.615 -20.426 1.00 0.00 244 MET A O 14
ATOM 17464 N N . ALA A 1 66 ? 13.868 32.710 -22.364 1.00 0.00 245 ALA A N 14
ATOM 17465 C CA . ALA A 1 66 ? 12.542 32.456 -21.848 1.00 0.00 245 ALA A CA 14
ATOM 17466 C C . ALA A 1 66 ? 12.627 31.490 -20.697 1.00 0.00 245 ALA A C 14
ATOM 17467 O O . ALA A 1 66 ? 12.003 31.695 -19.659 1.00 0.00 245 ALA A O 14
ATOM 17474 N N . VAL A 1 67 ? 13.425 30.414 -20.856 1.00 0.00 246 VAL A N 14
ATOM 17475 C CA . VAL A 1 67 ? 13.559 29.426 -19.807 1.00 0.00 246 VAL A CA 14
ATOM 17476 C C . VAL A 1 67 ? 14.226 30.070 -18.623 1.00 0.00 246 VAL A C 14
ATOM 17477 O O . VAL A 1 67 ? 13.834 29.847 -17.481 1.00 0.00 246 VAL A O 14
ATOM 17490 N N . SER A 1 68 ? 15.255 30.902 -18.881 1.00 0.00 247 SER A N 14
ATOM 17491 C CA . SER A 1 68 ? 15.987 31.541 -17.807 1.00 0.00 247 SER A CA 14
ATOM 17492 C C . SER A 1 68 ? 15.065 32.426 -17.005 1.00 0.00 247 SER A C 14
ATOM 17493 O O . SER A 1 68 ? 15.128 32.434 -15.777 1.00 0.00 247 SER A O 14
ATOM 17501 N N . LYS A 1 69 ? 14.195 33.212 -17.680 1.00 0.00 248 LYS A N 14
ATOM 17502 C CA . LYS A 1 69 ? 13.305 34.105 -16.964 1.00 0.00 248 LYS A CA 14
ATOM 17503 C C . LYS A 1 69 ? 12.286 33.302 -16.207 1.00 0.00 248 LYS A C 14
ATOM 17504 O O . LYS A 1 69 ? 11.925 33.649 -15.085 1.00 0.00 248 LYS A O 14
ATOM 17523 N N . LEU A 1 70 ? 11.786 32.210 -16.820 1.00 0.00 249 LEU A N 14
ATOM 17524 C CA . LEU A 1 70 ? 10.790 31.390 -16.173 1.00 0.00 249 LEU A CA 14
ATOM 17525 C C . LEU A 1 70 ? 11.385 30.734 -14.954 1.00 0.00 249 LEU A C 14
ATOM 17526 O O . LEU A 1 70 ? 10.730 30.642 -13.917 1.00 0.00 249 LEU A O 14
ATOM 17542 N N . GLN A 1 71 ? 12.643 30.242 -15.055 1.00 0.00 250 GLN A N 14
ATOM 17543 C CA . GLN A 1 71 ? 13.273 29.615 -13.913 1.00 0.00 250 GLN A CA 14
ATOM 17544 C C . GLN A 1 71 ? 13.532 30.680 -12.883 1.00 0.00 250 GLN A C 14
ATOM 17545 O O . GLN A 1 71 ? 13.338 30.461 -11.689 1.00 0.00 250 GLN A O 14
ATOM 17559 N N . GLN A 1 72 ? 13.995 31.866 -13.354 1.00 0.00 251 GLN A N 14
ATOM 17560 C CA . GLN A 1 72 ? 14.270 32.983 -12.476 1.00 0.00 251 GLN A CA 14
ATOM 17561 C C . GLN A 1 72 ? 15.282 32.563 -11.440 1.00 0.00 251 GLN A C 14
ATOM 17562 O O . GLN A 1 72 ? 15.010 32.570 -10.241 1.00 0.00 251 GLN A O 14
ATOM 17576 N N . VAL A 1 73 ? 16.500 32.197 -11.900 1.00 0.00 252 VAL A N 14
ATOM 17577 C CA . VAL A 1 73 ? 17.537 31.787 -10.984 1.00 0.00 252 VAL A CA 14
ATOM 17578 C C . VAL A 1 73 ? 18.648 32.783 -11.116 1.00 0.00 252 VAL A C 14
ATOM 17579 O O . VAL A 1 73 ? 19.155 33.028 -12.211 1.00 0.00 252 VAL A O 14
ATOM 17592 N N . ASN A 1 74 ? 19.060 33.385 -9.979 1.00 0.00 253 ASN A N 14
ATOM 17593 C CA . ASN A 1 74 ? 20.117 34.353 -10.005 1.00 0.00 253 ASN A CA 14
ATOM 17594 C C . ASN A 1 74 ? 21.412 33.609 -9.888 1.00 0.00 253 ASN A C 14
ATOM 17595 O O . ASN A 1 74 ? 21.613 32.813 -8.973 1.00 0.00 253 ASN A O 14
ATOM 17606 N N . TYR A 1 75 ? 22.325 33.859 -10.846 1.00 0.00 254 TYR A N 14
ATOM 17607 C CA . TYR A 1 75 ? 23.616 33.209 -10.844 1.00 0.00 254 TYR A CA 14
ATOM 17608 C C . TYR A 1 75 ? 23.402 31.692 -10.740 1.00 0.00 254 TYR A C 14
ATOM 17609 O O . TYR A 1 75 ? 24.226 30.935 -11.324 1.00 0.00 254 TYR A O 14
ATOM 17627 N N . MET A 1 1 ? -8.324 20.465 -0.962 1.00 0.00 180 MET A N 15
ATOM 17628 C CA . MET A 1 1 ? -8.103 19.275 -0.097 1.00 0.00 180 MET A CA 15
ATOM 17629 C C . MET A 1 1 ? -6.950 18.460 -0.608 1.00 0.00 180 MET A C 15
ATOM 17630 O O . MET A 1 1 ? -6.221 17.837 0.166 1.00 0.00 180 MET A O 15
ATOM 17643 N N . MET A 1 2 ? -6.759 18.451 -1.945 1.00 0.00 181 MET A N 15
ATOM 17644 C CA . MET A 1 2 ? -5.684 17.694 -2.530 1.00 0.00 181 MET A CA 15
ATOM 17645 C C . MET A 1 2 ? -4.993 18.594 -3.507 1.00 0.00 181 MET A C 15
ATOM 17646 O O . MET A 1 2 ? -5.618 19.448 -4.135 1.00 0.00 181 MET A O 15
ATOM 17660 N N . ASN A 1 3 ? -3.663 18.414 -3.660 1.00 0.00 182 ASN A N 15
ATOM 17661 C CA . ASN A 1 3 ? -2.915 19.231 -4.579 1.00 0.00 182 ASN A CA 15
ATOM 17662 C C . ASN A 1 3 ? -3.195 18.718 -5.969 1.00 0.00 182 ASN A C 15
ATOM 17663 O O . ASN A 1 3 ? -3.105 17.518 -6.233 1.00 0.00 182 ASN A O 15
ATOM 17674 N N . PRO A 1 4 ? -3.541 19.614 -6.874 1.00 0.00 183 PRO A N 15
ATOM 17675 C CA . PRO A 1 4 ? -3.830 19.238 -8.249 1.00 0.00 183 PRO A CA 15
ATOM 17676 C C . PRO A 1 4 ? -2.608 18.816 -9.006 1.00 0.00 183 PRO A C 15
ATOM 17677 O O . PRO A 1 4 ? -2.691 18.037 -9.955 1.00 0.00 183 PRO A O 15
ATOM 17688 N N . ILE A 1 5 ? -1.430 19.332 -8.590 1.00 0.00 184 ILE A N 15
ATOM 17689 C CA . ILE A 1 5 ? -0.199 18.986 -9.252 1.00 0.00 184 ILE A CA 15
ATOM 17690 C C . ILE A 1 5 ? 0.673 18.336 -8.219 1.00 0.00 184 ILE A C 15
ATOM 17691 O O . ILE A 1 5 ? 0.993 18.938 -7.195 1.00 0.00 184 ILE A O 15
ATOM 17707 N N . ASN A 1 6 ? 1.081 17.074 -8.476 1.00 0.00 185 ASN A N 15
ATOM 17708 C CA . ASN A 1 6 ? 1.921 16.362 -7.542 1.00 0.00 185 ASN A CA 15
ATOM 17709 C C . ASN A 1 6 ? 3.283 16.215 -8.157 1.00 0.00 185 ASN A C 15
ATOM 17710 O O . ASN A 1 6 ? 4.080 15.382 -7.730 1.00 0.00 185 ASN A O 15
ATOM 17721 N N . ARG A 1 7 ? 3.583 17.040 -9.183 1.00 0.00 186 ARG A N 15
ATOM 17722 C CA . ARG A 1 7 ? 4.864 16.961 -9.839 1.00 0.00 186 ARG A CA 15
ATOM 17723 C C . ARG A 1 7 ? 5.632 18.191 -9.462 1.00 0.00 186 ARG A C 15
ATOM 17724 O O . ARG A 1 7 ? 5.087 19.293 -9.426 1.00 0.00 186 ARG A O 15
ATOM 17745 N N . ASN A 1 8 ? 6.942 18.018 -9.181 1.00 0.00 187 ASN A N 15
ATOM 17746 C CA . ASN A 1 8 ? 7.769 19.140 -8.806 1.00 0.00 187 ASN A CA 15
ATOM 17747 C C . ASN A 1 8 ? 9.000 19.101 -9.669 1.00 0.00 187 ASN A C 15
ATOM 17748 O O . ASN A 1 8 ? 10.068 18.668 -9.235 1.00 0.00 187 ASN A O 15
ATOM 17759 N N . PRO A 1 9 ? 8.864 19.539 -10.902 1.00 0.00 188 PRO A N 15
ATOM 17760 C CA . PRO A 1 9 ? 9.976 19.554 -11.837 1.00 0.00 188 PRO A CA 15
ATOM 17761 C C . PRO A 1 9 ? 10.972 20.635 -11.534 1.00 0.00 188 PRO A C 15
ATOM 17762 O O . PRO A 1 9 ? 10.631 21.664 -10.954 1.00 0.00 188 PRO A O 15
ATOM 17773 N N . LYS A 1 10 ? 12.243 20.415 -11.934 1.00 0.00 189 LYS A N 15
ATOM 17774 C CA . LYS A 1 10 ? 13.271 21.398 -11.679 1.00 0.00 189 LYS A CA 15
ATOM 17775 C C . LYS A 1 10 ? 13.332 22.338 -12.851 1.00 0.00 189 LYS A C 15
ATOM 17776 O O . LYS A 1 10 ? 14.033 23.349 -12.806 1.00 0.00 189 LYS A O 15
ATOM 17795 N N . GLN A 1 11 ? 12.588 22.025 -13.932 1.00 0.00 190 GLN A N 15
ATOM 17796 C CA . GLN A 1 11 ? 12.592 22.871 -15.098 1.00 0.00 190 GLN A CA 15
ATOM 17797 C C . GLN A 1 11 ? 11.163 23.144 -15.447 1.00 0.00 190 GLN A C 15
ATOM 17798 O O . GLN A 1 11 ? 10.291 22.301 -15.241 1.00 0.00 190 GLN A O 15
ATOM 17812 N N . VAL A 1 12 ? 10.890 24.348 -15.991 1.00 0.00 191 VAL A N 15
ATOM 17813 C CA . VAL A 1 12 ? 9.541 24.697 -16.357 1.00 0.00 191 VAL A CA 15
ATOM 17814 C C . VAL A 1 12 ? 9.150 23.893 -17.575 1.00 0.00 191 VAL A C 15
ATOM 17815 O O . VAL A 1 12 ? 9.981 23.558 -18.422 1.00 0.00 191 VAL A O 15
ATOM 17828 N N . PRO A 1 13 ? 7.879 23.566 -17.661 1.00 0.00 192 PRO A N 15
ATOM 17829 C CA . PRO A 1 13 ? 7.350 22.796 -18.774 1.00 0.00 192 PRO A CA 15
ATOM 17830 C C . PRO A 1 13 ? 7.228 23.596 -20.036 1.00 0.00 192 PRO A C 15
ATOM 17831 O O . PRO A 1 13 ? 7.186 24.824 -20.007 1.00 0.00 192 PRO A O 15
ATOM 17842 N N . PHE A 1 14 ? 7.142 22.894 -21.190 1.00 0.00 193 PHE A N 15
ATOM 17843 C CA . PHE A 1 14 ? 7.021 23.566 -22.464 1.00 0.00 193 PHE A CA 15
ATOM 17844 C C . PHE A 1 14 ? 5.688 24.252 -22.535 1.00 0.00 193 PHE A C 15
ATOM 17845 O O . PHE A 1 14 ? 5.525 25.226 -23.262 1.00 0.00 193 PHE A O 15
ATOM 17862 N N . ALA A 1 15 ? 4.696 23.751 -21.770 1.00 0.00 194 ALA A N 15
ATOM 17863 C CA . ALA A 1 15 ? 3.378 24.336 -21.782 1.00 0.00 194 ALA A CA 15
ATOM 17864 C C . ALA A 1 15 ? 3.463 25.771 -21.321 1.00 0.00 194 ALA A C 15
ATOM 17865 O O . ALA A 1 15 ? 2.748 26.627 -21.829 1.00 0.00 194 ALA A O 15
ATOM 17872 N N . ALA A 1 16 ? 4.341 26.061 -20.333 1.00 0.00 195 ALA A N 15
ATOM 17873 C CA . ALA A 1 16 ? 4.462 27.411 -19.826 1.00 0.00 195 ALA A CA 15
ATOM 17874 C C . ALA A 1 16 ? 5.381 28.211 -20.722 1.00 0.00 195 ALA A C 15
ATOM 17875 O O . ALA A 1 16 ? 5.467 29.433 -20.599 1.00 0.00 195 ALA A O 15
ATOM 17882 N N . LEU A 1 17 ? 6.092 27.541 -21.652 1.00 0.00 196 LEU A N 15
ATOM 17883 C CA . LEU A 1 17 ? 7.003 28.246 -22.527 1.00 0.00 196 LEU A CA 15
ATOM 17884 C C . LEU A 1 17 ? 6.238 28.824 -23.686 1.00 0.00 196 LEU A C 15
ATOM 17885 O O . LEU A 1 17 ? 6.618 29.863 -24.222 1.00 0.00 196 LEU A O 15
ATOM 17901 N N . LEU A 1 18 ? 5.128 28.171 -24.095 1.00 0.00 197 LEU A N 15
ATOM 17902 C CA . LEU A 1 18 ? 4.382 28.643 -25.245 1.00 0.00 197 LEU A CA 15
ATOM 17903 C C . LEU A 1 18 ? 3.871 30.053 -25.030 1.00 0.00 197 LEU A C 15
ATOM 17904 O O . LEU A 1 18 ? 4.180 30.933 -25.823 1.00 0.00 197 LEU A O 15
ATOM 17920 N N . PRO A 1 19 ? 3.108 30.315 -23.977 1.00 0.00 198 PRO A N 15
ATOM 17921 C CA . PRO A 1 19 ? 2.566 31.656 -23.760 1.00 0.00 198 PRO A CA 15
ATOM 17922 C C . PRO A 1 19 ? 3.617 32.706 -23.573 1.00 0.00 198 PRO A C 15
ATOM 17923 O O . PRO A 1 19 ? 3.417 33.862 -23.939 1.00 0.00 198 PRO A O 15
ATOM 17934 N N . THR A 1 20 ? 4.770 32.324 -22.995 1.00 0.00 199 THR A N 15
ATOM 17935 C CA . THR A 1 20 ? 5.833 33.276 -22.778 1.00 0.00 199 THR A CA 15
ATOM 17936 C C . THR A 1 20 ? 6.413 33.645 -24.113 1.00 0.00 199 THR A C 15
ATOM 17937 O O . THR A 1 20 ? 6.669 34.814 -24.398 1.00 0.00 199 THR A O 15
ATOM 17948 N N . LEU A 1 21 ? 6.635 32.623 -24.965 1.00 0.00 200 LEU A N 15
ATOM 17949 C CA . LEU A 1 21 ? 7.232 32.839 -26.255 1.00 0.00 200 LEU A CA 15
ATOM 17950 C C . LEU A 1 21 ? 6.252 33.499 -27.175 1.00 0.00 200 LEU A C 15
ATOM 17951 O O . LEU A 1 21 ? 6.616 34.396 -27.922 1.00 0.00 200 LEU A O 15
ATOM 17967 N N . MET A 1 22 ? 4.971 33.091 -27.116 1.00 0.00 201 MET A N 15
ATOM 17968 C CA . MET A 1 22 ? 3.966 33.660 -27.983 1.00 0.00 201 MET A CA 15
ATOM 17969 C C . MET A 1 22 ? 3.839 35.130 -27.698 1.00 0.00 201 MET A C 15
ATOM 17970 O O . MET A 1 22 ? 3.575 35.921 -28.598 1.00 0.00 201 MET A O 15
ATOM 17984 N N . ASN A 1 23 ? 4.020 35.525 -26.424 1.00 0.00 202 ASN A N 15
ATOM 17985 C CA . ASN A 1 23 ? 3.909 36.916 -26.052 1.00 0.00 202 ASN A CA 15
ATOM 17986 C C . ASN A 1 23 ? 5.015 37.713 -26.714 1.00 0.00 202 ASN A C 15
ATOM 17987 O O . ASN A 1 23 ? 4.865 38.911 -26.946 1.00 0.00 202 ASN A O 15
ATOM 17998 N N . GLN A 1 24 ? 6.162 37.063 -27.031 1.00 0.00 203 GLN A N 15
ATOM 17999 C CA . GLN A 1 24 ? 7.274 37.782 -27.626 1.00 0.00 203 GLN A CA 15
ATOM 18000 C C . GLN A 1 24 ? 7.304 37.508 -29.104 1.00 0.00 203 GLN A C 15
ATOM 18001 O O . GLN A 1 24 ? 8.155 38.032 -29.820 1.00 0.00 203 GLN A O 15
ATOM 18015 N N . LEU A 1 25 ? 6.370 36.677 -29.593 1.00 0.00 204 LEU A N 15
ATOM 18016 C CA . LEU A 1 25 ? 6.343 36.345 -30.994 1.00 0.00 204 LEU A CA 15
ATOM 18017 C C . LEU A 1 25 ? 5.272 37.144 -31.670 1.00 0.00 204 LEU A C 15
ATOM 18018 O O . LEU A 1 25 ? 4.306 37.587 -31.051 1.00 0.00 204 LEU A O 15
ATOM 18034 N N . ASP A 1 26 ? 5.448 37.349 -32.996 1.00 0.00 205 ASP A N 15
ATOM 18035 C CA . ASP A 1 26 ? 4.472 38.066 -33.773 1.00 0.00 205 ASP A CA 15
ATOM 18036 C C . ASP A 1 26 ? 3.303 37.136 -33.948 1.00 0.00 205 ASP A C 15
ATOM 18037 O O . ASP A 1 26 ? 3.398 35.948 -33.658 1.00 0.00 205 ASP A O 15
ATOM 18046 N N . LYS A 1 27 ? 2.165 37.660 -34.449 1.00 0.00 206 LYS A N 15
ATOM 18047 C CA . LYS A 1 27 ? 0.986 36.837 -34.617 1.00 0.00 206 LYS A CA 15
ATOM 18048 C C . LYS A 1 27 ? 1.291 35.691 -35.554 1.00 0.00 206 LYS A C 15
ATOM 18049 O O . LYS A 1 27 ? 0.913 34.552 -35.287 1.00 0.00 206 LYS A O 15
ATOM 18068 N N . ASP A 1 28 ? 1.988 35.966 -36.680 1.00 0.00 207 ASP A N 15
ATOM 18069 C CA . ASP A 1 28 ? 2.293 34.915 -37.631 1.00 0.00 207 ASP A CA 15
ATOM 18070 C C . ASP A 1 28 ? 3.201 33.888 -36.991 1.00 0.00 207 ASP A C 15
ATOM 18071 O O . ASP A 1 28 ? 3.023 32.689 -37.190 1.00 0.00 207 ASP A O 15
ATOM 18080 N N . ARG A 1 29 ? 4.205 34.343 -36.209 1.00 0.00 208 ARG A N 15
ATOM 18081 C CA . ARG A 1 29 ? 5.129 33.422 -35.577 1.00 0.00 208 ARG A CA 15
ATOM 18082 C C . ARG A 1 29 ? 4.414 32.629 -34.513 1.00 0.00 208 ARG A C 15
ATOM 18083 O O . ARG A 1 29 ? 4.659 31.434 -34.350 1.00 0.00 208 ARG A O 15
ATOM 18104 N N . ALA A 1 30 ? 3.512 33.287 -33.754 1.00 0.00 209 ALA A N 15
ATOM 18105 C CA . ALA A 1 30 ? 2.791 32.615 -32.699 1.00 0.00 209 ALA A CA 15
ATOM 18106 C C . ALA A 1 30 ? 1.911 31.563 -33.309 1.00 0.00 209 ALA A C 15
ATOM 18107 O O . ALA A 1 30 ? 1.753 30.476 -32.761 1.00 0.00 209 ALA A O 15
ATOM 18114 N N . LEU A 1 31 ? 1.313 31.879 -34.476 1.00 0.00 210 LEU A N 15
ATOM 18115 C CA . LEU A 1 31 ? 0.436 30.958 -35.150 1.00 0.00 210 LEU A CA 15
ATOM 18116 C C . LEU A 1 31 ? 1.217 29.723 -35.512 1.00 0.00 210 LEU A C 15
ATOM 18117 O O . LEU A 1 31 ? 0.736 28.599 -35.359 1.00 0.00 210 LEU A O 15
ATOM 18133 N N . GLN A 1 32 ? 2.456 29.917 -36.010 1.00 0.00 211 GLN A N 15
ATOM 18134 C CA . GLN A 1 32 ? 3.287 28.799 -36.394 1.00 0.00 211 GLN A CA 15
ATOM 18135 C C . GLN A 1 32 ? 3.597 27.976 -35.170 1.00 0.00 211 GLN A C 15
ATOM 18136 O O . GLN A 1 32 ? 3.642 26.752 -35.230 1.00 0.00 211 GLN A O 15
ATOM 18150 N N . LEU A 1 33 ? 3.837 28.643 -34.024 1.00 0.00 212 LEU A N 15
ATOM 18151 C CA . LEU A 1 33 ? 4.154 27.933 -32.806 1.00 0.00 212 LEU A CA 15
ATOM 18152 C C . LEU A 1 33 ? 2.955 27.120 -32.370 1.00 0.00 212 LEU A C 15
ATOM 18153 O O . LEU A 1 33 ? 3.097 25.984 -31.921 1.00 0.00 212 LEU A O 15
ATOM 18169 N N . ARG A 1 34 ? 1.733 27.695 -32.489 1.00 0.00 213 ARG A N 15
ATOM 18170 C CA . ARG A 1 34 ? 0.534 26.998 -32.062 1.00 0.00 213 ARG A CA 15
ATOM 18171 C C . ARG A 1 34 ? 0.330 25.748 -32.876 1.00 0.00 213 ARG A C 15
ATOM 18172 O O . ARG A 1 34 ? -0.035 24.704 -32.332 1.00 0.00 213 ARG A O 15
ATOM 18193 N N . THR A 1 35 ? 0.563 25.809 -34.205 1.00 0.00 214 THR A N 15
ATOM 18194 C CA . THR A 1 35 ? 0.358 24.630 -35.026 1.00 0.00 214 THR A CA 15
ATOM 18195 C C . THR A 1 35 ? 1.504 23.680 -34.805 1.00 0.00 214 THR A C 15
ATOM 18196 O O . THR A 1 35 ? 1.347 22.470 -34.952 1.00 0.00 214 THR A O 15
ATOM 18207 N N . LEU A 1 36 ? 2.694 24.210 -34.454 1.00 0.00 215 LEU A N 15
ATOM 18208 C CA . LEU A 1 36 ? 3.842 23.364 -34.217 1.00 0.00 215 LEU A CA 15
ATOM 18209 C C . LEU A 1 36 ? 3.559 22.527 -32.992 1.00 0.00 215 LEU A C 15
ATOM 18210 O O . LEU A 1 36 ? 3.913 21.350 -32.933 1.00 0.00 215 LEU A O 15
ATOM 18226 N N . TYR A 1 37 ? 2.920 23.138 -31.969 1.00 0.00 216 TYR A N 15
ATOM 18227 C CA . TYR A 1 37 ? 2.599 22.428 -30.748 1.00 0.00 216 TYR A CA 15
ATOM 18228 C C . TYR A 1 37 ? 1.636 21.318 -31.076 1.00 0.00 216 TYR A C 15
ATOM 18229 O O . TYR A 1 37 ? 1.683 20.248 -30.476 1.00 0.00 216 TYR A O 15
ATOM 18247 N N . ALA A 1 38 ? 0.721 21.562 -32.037 1.00 0.00 217 ALA A N 15
ATOM 18248 C CA . ALA A 1 38 ? -0.243 20.557 -32.424 1.00 0.00 217 ALA A CA 15
ATOM 18249 C C . ALA A 1 38 ? 0.493 19.345 -32.942 1.00 0.00 217 ALA A C 15
ATOM 18250 O O . ALA A 1 38 ? 0.066 18.213 -32.721 1.00 0.00 217 ALA A O 15
ATOM 18257 N N . ARG A 1 39 ? 1.622 19.560 -33.660 1.00 0.00 218 ARG A N 15
ATOM 18258 C CA . ARG A 1 39 ? 2.384 18.455 -34.204 1.00 0.00 218 ARG A CA 15
ATOM 18259 C C . ARG A 1 39 ? 2.894 17.628 -33.057 1.00 0.00 218 ARG A C 15
ATOM 18260 O O . ARG A 1 39 ? 2.912 16.399 -33.116 1.00 0.00 218 ARG A O 15
ATOM 18281 N N . LEU A 1 40 ? 3.344 18.315 -31.983 1.00 0.00 219 LEU A N 15
ATOM 18282 C CA . LEU A 1 40 ? 3.868 17.641 -30.816 1.00 0.00 219 LEU A CA 15
ATOM 18283 C C . LEU A 1 40 ? 2.756 16.873 -30.148 1.00 0.00 219 LEU A C 15
ATOM 18284 O O . LEU A 1 40 ? 2.948 15.737 -29.718 1.00 0.00 219 LEU A O 15
ATOM 18300 N N . LYS A 1 41 ? 1.557 17.488 -30.046 1.00 0.00 220 LYS A N 15
ATOM 18301 C CA . LYS A 1 41 ? 0.429 16.835 -29.410 1.00 0.00 220 LYS A CA 15
ATOM 18302 C C . LYS A 1 41 ? 0.063 15.590 -30.176 1.00 0.00 220 LYS A C 15
ATOM 18303 O O . LYS A 1 41 ? -0.287 14.572 -29.583 1.00 0.00 220 LYS A O 15
ATOM 18322 N N . LYS A 1 42 ? 0.129 15.647 -31.524 1.00 0.00 221 LYS A N 15
ATOM 18323 C CA . LYS A 1 42 ? -0.224 14.496 -32.328 1.00 0.00 221 LYS A CA 15
ATOM 18324 C C . LYS A 1 42 ? 0.935 13.533 -32.351 1.00 0.00 221 LYS A C 15
ATOM 18325 O O . LYS A 1 42 ? 0.812 12.425 -32.874 1.00 0.00 221 LYS A O 15
ATOM 18344 N N . ASN A 1 43 ? 2.095 13.948 -31.787 1.00 0.00 222 ASN A N 15
ATOM 18345 C CA . ASN A 1 43 ? 3.267 13.098 -31.742 1.00 0.00 222 ASN A CA 15
ATOM 18346 C C . ASN A 1 43 ? 3.714 12.803 -33.150 1.00 0.00 222 ASN A C 15
ATOM 18347 O O . ASN A 1 43 ? 4.119 11.686 -33.467 1.00 0.00 222 ASN A O 15
ATOM 18358 N N . GLU A 1 44 ? 3.651 13.825 -34.032 1.00 0.00 223 GLU A N 15
ATOM 18359 C CA . GLU A 1 44 ? 4.083 13.640 -35.396 1.00 0.00 223 GLU A CA 15
ATOM 18360 C C . GLU A 1 44 ? 5.542 13.988 -35.456 1.00 0.00 223 GLU A C 15
ATOM 18361 O O . GLU A 1 44 ? 6.212 13.732 -36.457 1.00 0.00 223 GLU A O 15
ATOM 18373 N N . ILE A 1 45 ? 6.066 14.588 -34.366 1.00 0.00 224 ILE A N 15
ATOM 18374 C CA . ILE A 1 45 ? 7.453 14.967 -34.324 1.00 0.00 224 ILE A CA 15
ATOM 18375 C C . ILE A 1 45 ? 7.954 14.550 -32.972 1.00 0.00 224 ILE A C 15
ATOM 18376 O O . ILE A 1 45 ? 7.188 14.448 -32.012 1.00 0.00 224 ILE A O 15
ATOM 18392 N N . PRO A 1 46 ? 9.235 14.291 -32.884 1.00 0.00 225 PRO A N 15
ATOM 18393 C CA . PRO A 1 46 ? 9.846 13.887 -31.630 1.00 0.00 225 PRO A CA 15
ATOM 18394 C C . PRO A 1 46 ? 9.960 15.021 -30.658 1.00 0.00 225 PRO A C 15
ATOM 18395 O O . PRO A 1 46 ? 9.802 16.184 -31.023 1.00 0.00 225 PRO A O 15
ATOM 18406 N N . LYS A 1 47 ? 10.237 14.696 -29.374 1.00 0.00 226 LYS A N 15
ATOM 18407 C CA . LYS A 1 47 ? 10.349 15.719 -28.356 1.00 0.00 226 LYS A CA 15
ATOM 18408 C C . LYS A 1 47 ? 11.467 16.655 -28.726 1.00 0.00 226 LYS A C 15
ATOM 18409 O O . LYS A 1 47 ? 11.329 17.874 -28.615 1.00 0.00 226 LYS A O 15
ATOM 18428 N N . GLU A 1 48 ? 12.616 16.103 -29.184 1.00 0.00 227 GLU A N 15
ATOM 18429 C CA . GLU A 1 48 ? 13.728 16.946 -29.557 1.00 0.00 227 GLU A CA 15
ATOM 18430 C C . GLU A 1 48 ? 13.367 17.688 -30.817 1.00 0.00 227 GLU A C 15
ATOM 18431 O O . GLU A 1 48 ? 13.884 18.771 -31.075 1.00 0.00 227 GLU A O 15
ATOM 18443 N N . GLY A 1 49 ? 12.447 17.114 -31.631 1.00 0.00 228 GLY A N 15
ATOM 18444 C CA . GLY A 1 49 ? 12.031 17.753 -32.860 1.00 0.00 228 GLY A CA 15
ATOM 18445 C C . GLY A 1 49 ? 11.329 19.027 -32.518 1.00 0.00 228 GLY A C 15
ATOM 18446 O O . GLY A 1 49 ? 11.528 20.054 -33.157 1.00 0.00 228 GLY A O 15
ATOM 18450 N N . PHE A 1 50 ? 10.476 18.971 -31.476 1.00 0.00 229 PHE A N 15
ATOM 18451 C CA . PHE A 1 50 ? 9.731 20.128 -31.053 1.00 0.00 229 PHE A CA 15
ATOM 18452 C C . PHE A 1 50 ? 10.690 21.188 -30.578 1.00 0.00 229 PHE A C 15
ATOM 18453 O O . PHE A 1 50 ? 10.552 22.356 -30.923 1.00 0.00 229 PHE A O 15
ATOM 18470 N N . THR A 1 51 ? 11.695 20.792 -29.764 1.00 0.00 230 THR A N 15
ATOM 18471 C CA . THR A 1 51 ? 12.646 21.751 -29.238 1.00 0.00 230 THR A CA 15
ATOM 18472 C C . THR A 1 51 ? 13.427 22.374 -30.370 1.00 0.00 230 THR A C 15
ATOM 18473 O O . THR A 1 51 ? 13.595 23.592 -30.416 1.00 0.00 230 THR A O 15
ATOM 18484 N N . ARG A 1 52 ? 13.922 21.543 -31.316 1.00 0.00 231 ARG A N 15
ATOM 18485 C CA . ARG A 1 52 ? 14.708 22.059 -32.418 1.00 0.00 231 ARG A CA 15
ATOM 18486 C C . ARG A 1 52 ? 13.863 22.952 -33.288 1.00 0.00 231 ARG A C 15
ATOM 18487 O O . ARG A 1 52 ? 14.330 23.985 -33.768 1.00 0.00 231 ARG A O 15
ATOM 18508 N N . HIS A 1 53 ? 12.595 22.568 -33.530 1.00 0.00 232 HIS A N 15
ATOM 18509 C CA . HIS A 1 53 ? 11.740 23.374 -34.370 1.00 0.00 232 HIS A CA 15
ATOM 18510 C C . HIS A 1 53 ? 11.388 24.651 -33.653 1.00 0.00 232 HIS A C 15
ATOM 18511 O O . HIS A 1 53 ? 11.346 25.714 -34.263 1.00 0.00 232 HIS A O 15
ATOM 18524 N N . MET A 1 54 ? 11.129 24.574 -32.329 1.00 0.00 233 MET A N 15
ATOM 18525 C CA . MET A 1 54 ? 10.753 25.749 -31.571 1.00 0.00 233 MET A CA 15
ATOM 18526 C C . MET A 1 54 ? 11.864 26.766 -31.582 1.00 0.00 233 MET A C 15
ATOM 18527 O O . MET A 1 54 ? 11.618 27.951 -31.813 1.00 0.00 233 MET A O 15
ATOM 18541 N N . LYS A 1 55 ? 13.122 26.334 -31.330 1.00 0.00 234 LYS A N 15
ATOM 18542 C CA . LYS A 1 55 ? 14.226 27.272 -31.289 1.00 0.00 234 LYS A CA 15
ATOM 18543 C C . LYS A 1 55 ? 14.428 27.883 -32.650 1.00 0.00 234 LYS A C 15
ATOM 18544 O O . LYS A 1 55 ? 14.995 28.962 -32.771 1.00 0.00 234 LYS A O 15
ATOM 18563 N N . ASP A 1 56 ? 13.990 27.192 -33.714 1.00 0.00 235 ASP A N 15
ATOM 18564 C CA . ASP A 1 56 ? 14.147 27.717 -35.047 1.00 0.00 235 ASP A CA 15
ATOM 18565 C C . ASP A 1 56 ? 13.174 28.860 -35.248 1.00 0.00 235 ASP A C 15
ATOM 18566 O O . ASP A 1 56 ? 13.442 29.775 -36.024 1.00 0.00 235 ASP A O 15
ATOM 18575 N N . ILE A 1 57 ? 12.014 28.823 -34.553 1.00 0.00 236 ILE A N 15
ATOM 18576 C CA . ILE A 1 57 ? 11.010 29.848 -34.739 1.00 0.00 236 ILE A CA 15
ATOM 18577 C C . ILE A 1 57 ? 11.302 31.033 -33.855 1.00 0.00 236 ILE A C 15
ATOM 18578 O O . ILE A 1 57 ? 11.423 32.158 -34.335 1.00 0.00 236 ILE A O 15
ATOM 18594 N N . VAL A 1 58 ? 11.419 30.806 -32.526 1.00 0.00 237 VAL A N 15
ATOM 18595 C CA . VAL A 1 58 ? 11.644 31.911 -31.614 1.00 0.00 237 VAL A CA 15
ATOM 18596 C C . VAL A 1 58 ? 13.082 32.340 -31.663 1.00 0.00 237 VAL A C 15
ATOM 18597 O O . VAL A 1 58 ? 13.377 33.529 -31.567 1.00 0.00 237 VAL A O 15
ATOM 18610 N N . GLY A 1 59 ? 14.016 31.383 -31.817 1.00 0.00 238 GLY A N 15
ATOM 18611 C CA . GLY A 1 59 ? 15.413 31.723 -31.862 1.00 0.00 238 GLY A CA 15
ATOM 18612 C C . GLY A 1 59 ? 16.045 31.079 -30.673 1.00 0.00 238 GLY A C 15
ATOM 18613 O O . GLY A 1 59 ? 15.436 30.967 -29.613 1.00 0.00 238 GLY A O 15
ATOM 18617 N N . ASP A 1 60 ? 17.312 30.644 -30.823 1.00 0.00 239 ASP A N 15
ATOM 18618 C CA . ASP A 1 60 ? 18.005 29.988 -29.739 1.00 0.00 239 ASP A CA 15
ATOM 18619 C C . ASP A 1 60 ? 18.187 30.963 -28.604 1.00 0.00 239 ASP A C 15
ATOM 18620 O O . ASP A 1 60 ? 18.052 30.599 -27.438 1.00 0.00 239 ASP A O 15
ATOM 18629 N N . GLN A 1 61 ? 18.505 32.234 -28.930 1.00 0.00 240 GLN A N 15
ATOM 18630 C CA . GLN A 1 61 ? 18.733 33.225 -27.900 1.00 0.00 240 GLN A CA 15
ATOM 18631 C C . GLN A 1 61 ? 17.454 33.480 -27.144 1.00 0.00 240 GLN A C 15
ATOM 18632 O O . GLN A 1 61 ? 17.460 33.579 -25.922 1.00 0.00 240 GLN A O 15
ATOM 18646 N N . MET A 1 62 ? 16.318 33.582 -27.860 1.00 0.00 241 MET A N 15
ATOM 18647 C CA . MET A 1 62 ? 15.055 33.846 -27.205 1.00 0.00 241 MET A CA 15
ATOM 18648 C C . MET A 1 62 ? 14.648 32.653 -26.395 1.00 0.00 241 MET A C 15
ATOM 18649 O O . MET A 1 62 ? 14.062 32.788 -25.321 1.00 0.00 241 MET A O 15
ATOM 18663 N N . LEU A 1 63 ? 14.947 31.449 -26.906 1.00 0.00 242 LEU A N 15
ATOM 18664 C CA . LEU A 1 63 ? 14.563 30.235 -26.240 1.00 0.00 242 LEU A CA 15
ATOM 18665 C C . LEU A 1 63 ? 15.225 30.149 -24.887 1.00 0.00 242 LEU A C 15
ATOM 18666 O O . LEU A 1 63 ? 14.564 29.864 -23.887 1.00 0.00 242 LEU A O 15
ATOM 18682 N N . ARG A 1 64 ? 16.551 30.403 -24.817 1.00 0.00 243 ARG A N 15
ATOM 18683 C CA . ARG A 1 64 ? 17.241 30.296 -23.551 1.00 0.00 243 ARG A CA 15
ATOM 18684 C C . ARG A 1 64 ? 16.834 31.427 -22.643 1.00 0.00 243 ARG A C 15
ATOM 18685 O O . ARG A 1 64 ? 16.781 31.254 -21.427 1.00 0.00 243 ARG A O 15
ATOM 18706 N N . MET A 1 65 ? 16.528 32.619 -23.206 1.00 0.00 244 MET A N 15
ATOM 18707 C CA . MET A 1 65 ? 16.139 33.736 -22.370 1.00 0.00 244 MET A CA 15
ATOM 18708 C C . MET A 1 65 ? 14.805 33.452 -21.737 1.00 0.00 244 MET A C 15
ATOM 18709 O O . MET A 1 65 ? 14.590 33.764 -20.569 1.00 0.00 244 MET A O 15
ATOM 18723 N N . ALA A 1 66 ? 13.865 32.855 -22.504 1.00 0.00 245 ALA A N 15
ATOM 18724 C CA . ALA A 1 66 ? 12.555 32.562 -21.967 1.00 0.00 245 ALA A CA 15
ATOM 18725 C C . ALA A 1 66 ? 12.678 31.553 -20.859 1.00 0.00 245 ALA A C 15
ATOM 18726 O O . ALA A 1 66 ? 12.052 31.696 -19.811 1.00 0.00 245 ALA A O 15
ATOM 18733 N N . VAL A 1 67 ? 13.501 30.504 -21.069 1.00 0.00 246 VAL A N 15
ATOM 18734 C CA . VAL A 1 67 ? 13.670 29.483 -20.059 1.00 0.00 246 VAL A CA 15
ATOM 18735 C C . VAL A 1 67 ? 14.316 30.109 -18.855 1.00 0.00 246 VAL A C 15
ATOM 18736 O O . VAL A 1 67 ? 13.923 29.851 -17.722 1.00 0.00 246 VAL A O 15
ATOM 18749 N N . SER A 1 68 ? 15.326 30.972 -19.088 1.00 0.00 247 SER A N 15
ATOM 18750 C CA . SER A 1 68 ? 16.028 31.612 -17.996 1.00 0.00 247 SER A CA 15
ATOM 18751 C C . SER A 1 68 ? 15.066 32.468 -17.212 1.00 0.00 247 SER A C 15
ATOM 18752 O O . SER A 1 68 ? 15.117 32.498 -15.987 1.00 0.00 247 SER A O 15
ATOM 18760 N N . LYS A 1 69 ? 14.181 33.207 -17.913 1.00 0.00 248 LYS A N 15
ATOM 18761 C CA . LYS A 1 69 ? 13.233 34.076 -17.244 1.00 0.00 248 LYS A CA 15
ATOM 18762 C C . LYS A 1 69 ? 12.263 33.244 -16.454 1.00 0.00 248 LYS A C 15
ATOM 18763 O O . LYS A 1 69 ? 11.923 33.581 -15.322 1.00 0.00 248 LYS A O 15
ATOM 18782 N N . LEU A 1 70 ? 11.786 32.133 -17.049 1.00 0.00 249 LEU A N 15
ATOM 18783 C CA . LEU A 1 70 ? 10.834 31.281 -16.377 1.00 0.00 249 LEU A CA 15
ATOM 18784 C C . LEU A 1 70 ? 11.478 30.659 -15.166 1.00 0.00 249 LEU A C 15
ATOM 18785 O O . LEU A 1 70 ? 10.846 30.544 -14.118 1.00 0.00 249 LEU A O 15
ATOM 18801 N N . GLN A 1 71 ? 12.755 30.222 -15.286 1.00 0.00 250 GLN A N 15
ATOM 18802 C CA . GLN A 1 71 ? 13.434 29.633 -14.152 1.00 0.00 250 GLN A CA 15
ATOM 18803 C C . GLN A 1 71 ? 13.645 30.720 -13.133 1.00 0.00 250 GLN A C 15
ATOM 18804 O O . GLN A 1 71 ? 13.485 30.500 -11.934 1.00 0.00 250 GLN A O 15
ATOM 18818 N N . GLN A 1 72 ? 14.022 31.928 -13.621 1.00 0.00 251 GLN A N 15
ATOM 18819 C CA . GLN A 1 72 ? 14.247 33.068 -12.762 1.00 0.00 251 GLN A CA 15
ATOM 18820 C C . GLN A 1 72 ? 15.334 32.732 -11.776 1.00 0.00 251 GLN A C 15
ATOM 18821 O O . GLN A 1 72 ? 15.114 32.684 -10.566 1.00 0.00 251 GLN A O 15
ATOM 18835 N N . VAL A 1 73 ? 16.558 32.512 -12.300 1.00 0.00 252 VAL A N 15
ATOM 18836 C CA . VAL A 1 73 ? 17.679 32.184 -11.458 1.00 0.00 252 VAL A CA 15
ATOM 18837 C C . VAL A 1 73 ? 18.798 33.097 -11.851 1.00 0.00 252 VAL A C 15
ATOM 18838 O O . VAL A 1 73 ? 18.784 33.691 -12.929 1.00 0.00 252 VAL A O 15
ATOM 18851 N N . ASN A 1 74 ? 19.811 33.231 -10.968 1.00 0.00 253 ASN A N 15
ATOM 18852 C CA . ASN A 1 74 ? 20.923 34.096 -11.264 1.00 0.00 253 ASN A CA 15
ATOM 18853 C C . ASN A 1 74 ? 21.887 33.311 -12.102 1.00 0.00 253 ASN A C 15
ATOM 18854 O O . ASN A 1 74 ? 22.606 32.442 -11.613 1.00 0.00 253 ASN A O 15
ATOM 18865 N N . TYR A 1 75 ? 21.924 33.625 -13.409 1.00 0.00 254 TYR A N 15
ATOM 18866 C CA . TYR A 1 75 ? 22.810 32.933 -14.307 1.00 0.00 254 TYR A CA 15
ATOM 18867 C C . TYR A 1 75 ? 24.228 33.478 -14.076 1.00 0.00 254 TYR A C 15
ATOM 18868 O O . TYR A 1 75 ? 24.500 34.635 -14.500 1.00 0.00 254 TYR A O 15
ATOM 18886 N N . MET A 1 1 ? -3.974 6.285 5.090 1.00 0.00 180 MET A N 16
ATOM 18887 C CA . MET A 1 1 ? -5.014 7.321 5.330 1.00 0.00 180 MET A CA 16
ATOM 18888 C C . MET A 1 1 ? -4.703 8.568 4.552 1.00 0.00 180 MET A C 16
ATOM 18889 O O . MET A 1 1 ? -5.605 9.265 4.084 1.00 0.00 180 MET A O 16
ATOM 18902 N N . MET A 1 2 ? -3.398 8.876 4.395 1.00 0.00 181 MET A N 16
ATOM 18903 C CA . MET A 1 2 ? -3.002 10.056 3.673 1.00 0.00 181 MET A CA 16
ATOM 18904 C C . MET A 1 2 ? -1.941 9.642 2.701 1.00 0.00 181 MET A C 16
ATOM 18905 O O . MET A 1 2 ? -1.152 8.737 2.971 1.00 0.00 181 MET A O 16
ATOM 18919 N N . ASN A 1 3 ? -1.892 10.322 1.535 1.00 0.00 182 ASN A N 16
ATOM 18920 C CA . ASN A 1 3 ? -0.904 9.999 0.535 1.00 0.00 182 ASN A CA 16
ATOM 18921 C C . ASN A 1 3 ? -0.232 11.284 0.135 1.00 0.00 182 ASN A C 16
ATOM 18922 O O . ASN A 1 3 ? -0.522 11.854 -0.917 1.00 0.00 182 ASN A O 16
ATOM 18933 N N . PRO A 1 4 ? 0.665 11.761 0.973 1.00 0.00 183 PRO A N 16
ATOM 18934 C CA . PRO A 1 4 ? 1.384 12.995 0.703 1.00 0.00 183 PRO A CA 16
ATOM 18935 C C . PRO A 1 4 ? 2.405 12.842 -0.382 1.00 0.00 183 PRO A C 16
ATOM 18936 O O . PRO A 1 4 ? 2.962 11.762 -0.580 1.00 0.00 183 PRO A O 16
ATOM 18947 N N . ILE A 1 5 ? 2.677 13.943 -1.113 1.00 0.00 184 ILE A N 16
ATOM 18948 C CA . ILE A 1 5 ? 3.642 13.894 -2.180 1.00 0.00 184 ILE A CA 16
ATOM 18949 C C . ILE A 1 5 ? 4.566 15.059 -2.000 1.00 0.00 184 ILE A C 16
ATOM 18950 O O . ILE A 1 5 ? 4.236 16.032 -1.322 1.00 0.00 184 ILE A O 16
ATOM 18966 N N . ASN A 1 6 ? 5.764 14.974 -2.610 1.00 0.00 185 ASN A N 16
ATOM 18967 C CA . ASN A 1 6 ? 6.721 16.043 -2.502 1.00 0.00 185 ASN A CA 16
ATOM 18968 C C . ASN A 1 6 ? 7.276 16.256 -3.878 1.00 0.00 185 ASN A C 16
ATOM 18969 O O . ASN A 1 6 ? 8.015 15.419 -4.396 1.00 0.00 185 ASN A O 16
ATOM 18980 N N . ARG A 1 7 ? 6.921 17.397 -4.505 1.00 0.00 186 ARG A N 16
ATOM 18981 C CA . ARG A 1 7 ? 7.399 17.679 -5.832 1.00 0.00 186 ARG A CA 16
ATOM 18982 C C . ARG A 1 7 ? 7.930 19.080 -5.824 1.00 0.00 186 ARG A C 16
ATOM 18983 O O . ARG A 1 7 ? 7.374 19.965 -5.177 1.00 0.00 186 ARG A O 16
ATOM 19004 N N . ASN A 1 8 ? 9.036 19.306 -6.562 1.00 0.00 187 ASN A N 16
ATOM 19005 C CA . ASN A 1 8 ? 9.619 20.618 -6.628 1.00 0.00 187 ASN A CA 16
ATOM 19006 C C . ASN A 1 8 ? 10.050 20.814 -8.058 1.00 0.00 187 ASN A C 16
ATOM 19007 O O . ASN A 1 8 ? 10.829 20.023 -8.590 1.00 0.00 187 ASN A O 16
ATOM 19018 N N . PRO A 1 9 ? 9.542 21.846 -8.707 1.00 0.00 188 PRO A N 16
ATOM 19019 C CA . PRO A 1 9 ? 9.902 22.133 -10.092 1.00 0.00 188 PRO A CA 16
ATOM 19020 C C . PRO A 1 9 ? 11.372 22.365 -10.277 1.00 0.00 188 PRO A C 16
ATOM 19021 O O . PRO A 1 9 ? 12.006 23.065 -9.487 1.00 0.00 188 PRO A O 16
ATOM 19032 N N . LYS A 1 10 ? 11.947 21.778 -11.349 1.00 0.00 189 LYS A N 16
ATOM 19033 C CA . LYS A 1 10 ? 13.355 21.947 -11.613 1.00 0.00 189 LYS A CA 16
ATOM 19034 C C . LYS A 1 10 ? 13.495 22.665 -12.920 1.00 0.00 189 LYS A C 16
ATOM 19035 O O . LYS A 1 10 ? 14.368 23.516 -13.085 1.00 0.00 189 LYS A O 16
ATOM 19054 N N . GLN A 1 11 ? 12.618 22.334 -13.890 1.00 0.00 190 GLN A N 16
ATOM 19055 C CA . GLN A 1 11 ? 12.680 22.969 -15.180 1.00 0.00 190 GLN A CA 16
ATOM 19056 C C . GLN A 1 11 ? 11.289 23.395 -15.530 1.00 0.00 190 GLN A C 16
ATOM 19057 O O . GLN A 1 11 ? 10.314 22.735 -15.174 1.00 0.00 190 GLN A O 16
ATOM 19071 N N . VAL A 1 12 ? 11.174 24.535 -16.242 1.00 0.00 191 VAL A N 16
ATOM 19072 C CA . VAL A 1 12 ? 9.881 25.032 -16.636 1.00 0.00 191 VAL A CA 16
ATOM 19073 C C . VAL A 1 12 ? 9.435 24.198 -17.816 1.00 0.00 191 VAL A C 16
ATOM 19074 O O . VAL A 1 12 ? 10.179 24.027 -18.782 1.00 0.00 191 VAL A O 16
ATOM 19087 N N . PRO A 1 13 ? 8.229 23.666 -17.752 1.00 0.00 192 PRO A N 16
ATOM 19088 C CA . PRO A 1 13 ? 7.699 22.841 -18.830 1.00 0.00 192 PRO A CA 16
ATOM 19089 C C . PRO A 1 13 ? 7.417 23.625 -20.078 1.00 0.00 192 PRO A C 16
ATOM 19090 O O . PRO A 1 13 ? 7.224 24.838 -20.036 1.00 0.00 192 PRO A O 16
ATOM 19101 N N . PHE A 1 14 ? 7.360 22.918 -21.231 1.00 0.00 193 PHE A N 16
ATOM 19102 C CA . PHE A 1 14 ? 7.123 23.568 -22.502 1.00 0.00 193 PHE A CA 16
ATOM 19103 C C . PHE A 1 14 ? 5.769 24.217 -22.506 1.00 0.00 193 PHE A C 16
ATOM 19104 O O . PHE A 1 14 ? 5.565 25.215 -23.188 1.00 0.00 193 PHE A O 16
ATOM 19121 N N . ALA A 1 15 ? 4.809 23.664 -21.739 1.00 0.00 194 ALA A N 16
ATOM 19122 C CA . ALA A 1 15 ? 3.476 24.221 -21.706 1.00 0.00 194 ALA A CA 16
ATOM 19123 C C . ALA A 1 15 ? 3.536 25.646 -21.210 1.00 0.00 194 ALA A C 16
ATOM 19124 O O . ALA A 1 15 ? 2.798 26.502 -21.689 1.00 0.00 194 ALA A O 16
ATOM 19131 N N . ALA A 1 16 ? 4.419 25.930 -20.226 1.00 0.00 195 ALA A N 16
ATOM 19132 C CA . ALA A 1 16 ? 4.517 27.267 -19.684 1.00 0.00 195 ALA A CA 16
ATOM 19133 C C . ALA A 1 16 ? 5.409 28.110 -20.565 1.00 0.00 195 ALA A C 16
ATOM 19134 O O . ALA A 1 16 ? 5.456 29.332 -20.417 1.00 0.00 195 ALA A O 16
ATOM 19141 N N . LEU A 1 17 ? 6.138 27.483 -21.510 1.00 0.00 196 LEU A N 16
ATOM 19142 C CA . LEU A 1 17 ? 7.033 28.234 -22.364 1.00 0.00 196 LEU A CA 16
ATOM 19143 C C . LEU A 1 17 ? 6.278 28.772 -23.548 1.00 0.00 196 LEU A C 16
ATOM 19144 O O . LEU A 1 17 ? 6.657 29.800 -24.104 1.00 0.00 196 LEU A O 16
ATOM 19160 N N . LEU A 1 18 ? 5.183 28.098 -23.963 1.00 0.00 197 LEU A N 16
ATOM 19161 C CA . LEU A 1 18 ? 4.454 28.543 -25.136 1.00 0.00 197 LEU A CA 16
ATOM 19162 C C . LEU A 1 18 ? 3.945 29.955 -24.954 1.00 0.00 197 LEU A C 16
ATOM 19163 O O . LEU A 1 18 ? 4.287 30.825 -25.742 1.00 0.00 197 LEU A O 16
ATOM 19179 N N . PRO A 1 19 ? 3.160 30.232 -23.922 1.00 0.00 198 PRO A N 16
ATOM 19180 C CA . PRO A 1 19 ? 2.610 31.573 -23.741 1.00 0.00 198 PRO A CA 16
ATOM 19181 C C . PRO A 1 19 ? 3.652 32.640 -23.596 1.00 0.00 198 PRO A C 16
ATOM 19182 O O . PRO A 1 19 ? 3.465 33.758 -24.068 1.00 0.00 198 PRO A O 16
ATOM 19193 N N . THR A 1 20 ? 4.793 32.309 -22.965 1.00 0.00 199 THR A N 16
ATOM 19194 C CA . THR A 1 20 ? 5.840 33.289 -22.779 1.00 0.00 199 THR A CA 16
ATOM 19195 C C . THR A 1 20 ? 6.415 33.628 -24.124 1.00 0.00 199 THR A C 16
ATOM 19196 O O . THR A 1 20 ? 6.639 34.794 -24.447 1.00 0.00 199 THR A O 16
ATOM 19207 N N . LEU A 1 21 ? 6.661 32.586 -24.943 1.00 0.00 200 LEU A N 16
ATOM 19208 C CA . LEU A 1 21 ? 7.254 32.780 -26.241 1.00 0.00 200 LEU A CA 16
ATOM 19209 C C . LEU A 1 21 ? 6.261 33.424 -27.152 1.00 0.00 200 LEU A C 16
ATOM 19210 O O . LEU A 1 21 ? 6.612 34.288 -27.941 1.00 0.00 200 LEU A O 16
ATOM 19226 N N . MET A 1 22 ? 4.984 33.025 -27.042 1.00 0.00 201 MET A N 16
ATOM 19227 C CA . MET A 1 22 ? 3.953 33.571 -27.890 1.00 0.00 201 MET A CA 16
ATOM 19228 C C . MET A 1 22 ? 3.851 35.053 -27.648 1.00 0.00 201 MET A C 16
ATOM 19229 O O . MET A 1 22 ? 3.583 35.820 -28.568 1.00 0.00 201 MET A O 16
ATOM 19243 N N . ASN A 1 23 ? 4.057 35.490 -26.389 1.00 0.00 202 ASN A N 16
ATOM 19244 C CA . ASN A 1 23 ? 3.971 36.900 -26.073 1.00 0.00 202 ASN A CA 16
ATOM 19245 C C . ASN A 1 23 ? 5.130 37.646 -26.699 1.00 0.00 202 ASN A C 16
ATOM 19246 O O . ASN A 1 23 ? 5.041 38.853 -26.913 1.00 0.00 202 ASN A O 16
ATOM 19257 N N . GLN A 1 24 ? 6.251 36.949 -27.005 1.00 0.00 203 GLN A N 16
ATOM 19258 C CA . GLN A 1 24 ? 7.404 37.627 -27.574 1.00 0.00 203 GLN A CA 16
ATOM 19259 C C . GLN A 1 24 ? 7.440 37.367 -29.051 1.00 0.00 203 GLN A C 16
ATOM 19260 O O . GLN A 1 24 ? 8.319 37.864 -29.755 1.00 0.00 203 GLN A O 16
ATOM 19274 N N . LEU A 1 25 ? 6.478 36.579 -29.556 1.00 0.00 204 LEU A N 16
ATOM 19275 C CA . LEU A 1 25 ? 6.451 36.260 -30.961 1.00 0.00 204 LEU A CA 16
ATOM 19276 C C . LEU A 1 25 ? 5.384 37.073 -31.628 1.00 0.00 204 LEU A C 16
ATOM 19277 O O . LEU A 1 25 ? 4.416 37.507 -31.007 1.00 0.00 204 LEU A O 16
ATOM 19293 N N . ASP A 1 26 ? 5.569 37.302 -32.948 1.00 0.00 205 ASP A N 16
ATOM 19294 C CA . ASP A 1 26 ? 4.602 38.035 -33.720 1.00 0.00 205 ASP A CA 16
ATOM 19295 C C . ASP A 1 26 ? 3.430 37.114 -33.920 1.00 0.00 205 ASP A C 16
ATOM 19296 O O . ASP A 1 26 ? 3.514 35.924 -33.641 1.00 0.00 205 ASP A O 16
ATOM 19305 N N . LYS A 1 27 ? 2.302 37.649 -34.431 1.00 0.00 206 LYS A N 16
ATOM 19306 C CA . LYS A 1 27 ? 1.120 36.835 -34.624 1.00 0.00 206 LYS A CA 16
ATOM 19307 C C . LYS A 1 27 ? 1.432 35.698 -35.568 1.00 0.00 206 LYS A C 16
ATOM 19308 O O . LYS A 1 27 ? 1.039 34.560 -35.322 1.00 0.00 206 LYS A O 16
ATOM 19327 N N . ASP A 1 28 ? 2.149 35.982 -36.678 1.00 0.00 207 ASP A N 16
ATOM 19328 C CA . ASP A 1 28 ? 2.463 34.942 -37.638 1.00 0.00 207 ASP A CA 16
ATOM 19329 C C . ASP A 1 28 ? 3.348 33.896 -36.997 1.00 0.00 207 ASP A C 16
ATOM 19330 O O . ASP A 1 28 ? 3.165 32.701 -37.221 1.00 0.00 207 ASP A O 16
ATOM 19339 N N . ARG A 1 29 ? 4.340 34.326 -36.187 1.00 0.00 208 ARG A N 16
ATOM 19340 C CA . ARG A 1 29 ? 5.241 33.385 -35.551 1.00 0.00 208 ARG A CA 16
ATOM 19341 C C . ARG A 1 29 ? 4.503 32.603 -34.495 1.00 0.00 208 ARG A C 16
ATOM 19342 O O . ARG A 1 29 ? 4.734 31.407 -34.324 1.00 0.00 208 ARG A O 16
ATOM 19363 N N . ALA A 1 30 ? 3.599 33.273 -33.748 1.00 0.00 209 ALA A N 16
ATOM 19364 C CA . ALA A 1 30 ? 2.854 32.610 -32.703 1.00 0.00 209 ALA A CA 16
ATOM 19365 C C . ALA A 1 30 ? 1.977 31.564 -33.330 1.00 0.00 209 ALA A C 16
ATOM 19366 O O . ALA A 1 30 ? 1.790 30.484 -32.777 1.00 0.00 209 ALA A O 16
ATOM 19373 N N . LEU A 1 31 ? 1.412 31.882 -34.513 1.00 0.00 210 LEU A N 16
ATOM 19374 C CA . LEU A 1 31 ? 0.545 30.965 -35.209 1.00 0.00 210 LEU A CA 16
ATOM 19375 C C . LEU A 1 31 ? 1.325 29.724 -35.545 1.00 0.00 210 LEU A C 16
ATOM 19376 O O . LEU A 1 31 ? 0.822 28.605 -35.418 1.00 0.00 210 LEU A O 16
ATOM 19392 N N . GLN A 1 32 ? 2.586 29.903 -35.989 1.00 0.00 211 GLN A N 16
ATOM 19393 C CA . GLN A 1 32 ? 3.418 28.774 -36.342 1.00 0.00 211 GLN A CA 16
ATOM 19394 C C . GLN A 1 32 ? 3.646 27.933 -35.113 1.00 0.00 211 GLN A C 16
ATOM 19395 O O . GLN A 1 32 ? 3.662 26.709 -35.184 1.00 0.00 211 GLN A O 16
ATOM 19409 N N . LEU A 1 33 ? 3.845 28.585 -33.951 1.00 0.00 212 LEU A N 16
ATOM 19410 C CA . LEU A 1 33 ? 4.080 27.859 -32.723 1.00 0.00 212 LEU A CA 16
ATOM 19411 C C . LEU A 1 33 ? 2.834 27.087 -32.346 1.00 0.00 212 LEU A C 16
ATOM 19412 O O . LEU A 1 33 ? 2.920 25.950 -31.882 1.00 0.00 212 LEU A O 16
ATOM 19428 N N . ARG A 1 34 ? 1.637 27.694 -32.536 1.00 0.00 213 ARG A N 16
ATOM 19429 C CA . ARG A 1 34 ? 0.397 27.030 -32.169 1.00 0.00 213 ARG A CA 16
ATOM 19430 C C . ARG A 1 34 ? 0.217 25.770 -32.976 1.00 0.00 213 ARG A C 16
ATOM 19431 O O . ARG A 1 34 ? -0.197 24.742 -32.440 1.00 0.00 213 ARG A O 16
ATOM 19452 N N . THR A 1 35 ? 0.527 25.811 -34.289 1.00 0.00 214 THR A N 16
ATOM 19453 C CA . THR A 1 35 ? 0.348 24.627 -35.108 1.00 0.00 214 THR A CA 16
ATOM 19454 C C . THR A 1 35 ? 1.481 23.673 -34.841 1.00 0.00 214 THR A C 16
ATOM 19455 O O . THR A 1 35 ? 1.323 22.463 -34.988 1.00 0.00 214 THR A O 16
ATOM 19466 N N . LEU A 1 36 ? 2.660 24.199 -34.451 1.00 0.00 215 LEU A N 16
ATOM 19467 C CA . LEU A 1 36 ? 3.796 23.349 -34.174 1.00 0.00 215 LEU A CA 16
ATOM 19468 C C . LEU A 1 36 ? 3.470 22.510 -32.960 1.00 0.00 215 LEU A C 16
ATOM 19469 O O . LEU A 1 36 ? 3.818 21.333 -32.891 1.00 0.00 215 LEU A O 16
ATOM 19485 N N . TYR A 1 37 ? 2.798 23.124 -31.958 1.00 0.00 216 TYR A N 16
ATOM 19486 C CA . TYR A 1 37 ? 2.426 22.414 -30.752 1.00 0.00 216 TYR A CA 16
ATOM 19487 C C . TYR A 1 37 ? 1.510 21.279 -31.119 1.00 0.00 216 TYR A C 16
ATOM 19488 O O . TYR A 1 37 ? 1.585 20.202 -30.537 1.00 0.00 216 TYR A O 16
ATOM 19506 N N . ALA A 1 38 ? 0.608 21.509 -32.092 1.00 0.00 217 ALA A N 16
ATOM 19507 C CA . ALA A 1 38 ? -0.320 20.481 -32.510 1.00 0.00 217 ALA A CA 16
ATOM 19508 C C . ALA A 1 38 ? 0.455 19.288 -33.027 1.00 0.00 217 ALA A C 16
ATOM 19509 O O . ALA A 1 38 ? 0.037 18.148 -32.843 1.00 0.00 217 ALA A O 16
ATOM 19516 N N . ARG A 1 39 ? 1.603 19.527 -33.709 1.00 0.00 218 ARG A N 16
ATOM 19517 C CA . ARG A 1 39 ? 2.391 18.432 -34.243 1.00 0.00 218 ARG A CA 16
ATOM 19518 C C . ARG A 1 39 ? 2.877 17.598 -33.089 1.00 0.00 218 ARG A C 16
ATOM 19519 O O . ARG A 1 39 ? 2.878 16.368 -33.144 1.00 0.00 218 ARG A O 16
ATOM 19540 N N . LEU A 1 40 ? 3.318 18.282 -32.011 1.00 0.00 219 LEU A N 16
ATOM 19541 C CA . LEU A 1 40 ? 3.808 17.609 -30.826 1.00 0.00 219 LEU A CA 16
ATOM 19542 C C . LEU A 1 40 ? 2.659 16.897 -30.164 1.00 0.00 219 LEU A C 16
ATOM 19543 O O . LEU A 1 40 ? 2.799 15.778 -29.675 1.00 0.00 219 LEU A O 16
ATOM 19559 N N . LYS A 1 41 ? 1.487 17.557 -30.144 1.00 0.00 220 LYS A N 16
ATOM 19560 C CA . LYS A 1 41 ? 0.306 17.016 -29.525 1.00 0.00 220 LYS A CA 16
ATOM 19561 C C . LYS A 1 41 ? -0.076 15.722 -30.202 1.00 0.00 220 LYS A C 16
ATOM 19562 O O . LYS A 1 41 ? -0.486 14.768 -29.543 1.00 0.00 220 LYS A O 16
ATOM 19581 N N . LYS A 1 42 ? 0.052 15.662 -31.546 1.00 0.00 221 LYS A N 16
ATOM 19582 C CA . LYS A 1 42 ? -0.311 14.462 -32.267 1.00 0.00 221 LYS A CA 16
ATOM 19583 C C . LYS A 1 42 ? 0.853 13.506 -32.248 1.00 0.00 221 LYS A C 16
ATOM 19584 O O . LYS A 1 42 ? 0.744 12.385 -32.744 1.00 0.00 221 LYS A O 16
ATOM 19603 N N . ASN A 1 43 ? 2.001 13.938 -31.675 1.00 0.00 222 ASN A N 16
ATOM 19604 C CA . ASN A 1 43 ? 3.177 13.096 -31.589 1.00 0.00 222 ASN A CA 16
ATOM 19605 C C . ASN A 1 43 ? 3.643 12.761 -32.980 1.00 0.00 222 ASN A C 16
ATOM 19606 O O . ASN A 1 43 ? 4.053 11.635 -33.261 1.00 0.00 222 ASN A O 16
ATOM 19617 N N . GLU A 1 44 ? 3.591 13.756 -33.892 1.00 0.00 223 GLU A N 16
ATOM 19618 C CA . GLU A 1 44 ? 4.038 13.531 -35.245 1.00 0.00 223 GLU A CA 16
ATOM 19619 C C . GLU A 1 44 ? 5.498 13.879 -35.304 1.00 0.00 223 GLU A C 16
ATOM 19620 O O . GLU A 1 44 ? 6.178 13.575 -36.283 1.00 0.00 223 GLU A O 16
ATOM 19632 N N . ILE A 1 45 ? 6.010 14.530 -34.237 1.00 0.00 224 ILE A N 16
ATOM 19633 C CA . ILE A 1 45 ? 7.398 14.911 -34.203 1.00 0.00 224 ILE A CA 16
ATOM 19634 C C . ILE A 1 45 ? 7.887 14.575 -32.824 1.00 0.00 224 ILE A C 16
ATOM 19635 O O . ILE A 1 45 ? 7.121 14.560 -31.859 1.00 0.00 224 ILE A O 16
ATOM 19651 N N . PRO A 1 46 ? 9.161 14.286 -32.719 1.00 0.00 225 PRO A N 16
ATOM 19652 C CA . PRO A 1 46 ? 9.768 13.953 -31.443 1.00 0.00 225 PRO A CA 16
ATOM 19653 C C . PRO A 1 46 ? 9.947 15.149 -30.557 1.00 0.00 225 PRO A C 16
ATOM 19654 O O . PRO A 1 46 ? 9.820 16.286 -31.002 1.00 0.00 225 PRO A O 16
ATOM 19665 N N . LYS A 1 47 ? 10.239 14.907 -29.257 1.00 0.00 226 LYS A N 16
ATOM 19666 C CA . LYS A 1 47 ? 10.430 15.995 -28.321 1.00 0.00 226 LYS A CA 16
ATOM 19667 C C . LYS A 1 47 ? 11.595 16.821 -28.794 1.00 0.00 226 LYS A C 16
ATOM 19668 O O . LYS A 1 47 ? 11.573 18.051 -28.723 1.00 0.00 226 LYS A O 16
ATOM 19687 N N . GLU A 1 48 ? 12.658 16.144 -29.283 1.00 0.00 227 GLU A N 16
ATOM 19688 C CA . GLU A 1 48 ? 13.819 16.840 -29.779 1.00 0.00 227 GLU A CA 16
ATOM 19689 C C . GLU A 1 48 ? 13.404 17.644 -30.984 1.00 0.00 227 GLU A C 16
ATOM 19690 O O . GLU A 1 48 ? 13.856 18.772 -31.173 1.00 0.00 227 GLU A O 16
ATOM 19702 N N . GLY A 1 49 ? 12.525 17.061 -31.832 1.00 0.00 228 GLY A N 16
ATOM 19703 C CA . GLY A 1 49 ? 12.063 17.739 -33.027 1.00 0.00 228 GLY A CA 16
ATOM 19704 C C . GLY A 1 49 ? 11.328 18.985 -32.637 1.00 0.00 228 GLY A C 16
ATOM 19705 O O . GLY A 1 49 ? 11.516 20.040 -33.236 1.00 0.00 228 GLY A O 16
ATOM 19709 N N . PHE A 1 50 ? 10.465 18.880 -31.608 1.00 0.00 229 PHE A N 16
ATOM 19710 C CA . PHE A 1 50 ? 9.693 20.012 -31.153 1.00 0.00 229 PHE A CA 16
ATOM 19711 C C . PHE A 1 50 ? 10.630 21.078 -30.644 1.00 0.00 229 PHE A C 16
ATOM 19712 O O . PHE A 1 50 ? 10.494 22.250 -30.984 1.00 0.00 229 PHE A O 16
ATOM 19729 N N . THR A 1 51 ? 11.617 20.676 -29.816 1.00 0.00 230 THR A N 16
ATOM 19730 C CA . THR A 1 51 ? 12.549 21.631 -29.246 1.00 0.00 230 THR A CA 16
ATOM 19731 C C . THR A 1 51 ? 13.336 22.295 -30.347 1.00 0.00 230 THR A C 16
ATOM 19732 O O . THR A 1 51 ? 13.474 23.517 -30.369 1.00 0.00 230 THR A O 16
ATOM 19743 N N . ARG A 1 52 ? 13.863 21.493 -31.298 1.00 0.00 231 ARG A N 16
ATOM 19744 C CA . ARG A 1 52 ? 14.665 22.032 -32.377 1.00 0.00 231 ARG A CA 16
ATOM 19745 C C . ARG A 1 52 ? 13.834 22.960 -33.223 1.00 0.00 231 ARG A C 16
ATOM 19746 O O . ARG A 1 52 ? 14.290 24.033 -33.619 1.00 0.00 231 ARG A O 16
ATOM 19767 N N . HIS A 1 53 ? 12.583 22.559 -33.520 1.00 0.00 232 HIS A N 16
ATOM 19768 C CA . HIS A 1 53 ? 11.726 23.371 -34.352 1.00 0.00 232 HIS A CA 16
ATOM 19769 C C . HIS A 1 53 ? 11.436 24.681 -33.668 1.00 0.00 232 HIS A C 16
ATOM 19770 O O . HIS A 1 53 ? 11.430 25.724 -34.314 1.00 0.00 232 HIS A O 16
ATOM 19783 N N . MET A 1 54 ? 11.200 24.667 -32.336 1.00 0.00 233 MET A N 16
ATOM 19784 C CA . MET A 1 54 ? 10.903 25.899 -31.628 1.00 0.00 233 MET A CA 16
ATOM 19785 C C . MET A 1 54 ? 12.082 26.825 -31.690 1.00 0.00 233 MET A C 16
ATOM 19786 O O . MET A 1 54 ? 11.913 28.030 -31.842 1.00 0.00 233 MET A O 16
ATOM 19800 N N . LYS A 1 55 ? 13.309 26.279 -31.575 1.00 0.00 234 LYS A N 16
ATOM 19801 C CA . LYS A 1 55 ? 14.493 27.109 -31.602 1.00 0.00 234 LYS A CA 16
ATOM 19802 C C . LYS A 1 55 ? 14.575 27.811 -32.930 1.00 0.00 234 LYS A C 16
ATOM 19803 O O . LYS A 1 55 ? 15.023 28.946 -33.009 1.00 0.00 234 LYS A O 16
ATOM 19822 N N . ASP A 1 56 ? 14.164 27.132 -34.012 1.00 0.00 235 ASP A N 16
ATOM 19823 C CA . ASP A 1 56 ? 14.232 27.734 -35.324 1.00 0.00 235 ASP A CA 16
ATOM 19824 C C . ASP A 1 56 ? 13.205 28.840 -35.442 1.00 0.00 235 ASP A C 16
ATOM 19825 O O . ASP A 1 56 ? 13.354 29.735 -36.272 1.00 0.00 235 ASP A O 16
ATOM 19834 N N . ILE A 1 57 ? 12.128 28.802 -34.622 1.00 0.00 236 IL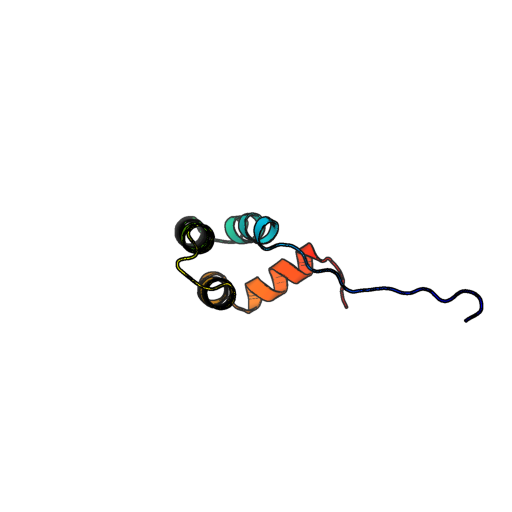E A N 16
ATOM 19835 C CA . ILE A 1 57 ? 11.097 29.813 -34.725 1.00 0.00 236 ILE A CA 16
ATOM 19836 C C . ILE A 1 57 ? 11.405 30.969 -33.805 1.00 0.00 236 ILE A C 16
ATOM 19837 O O . ILE A 1 57 ? 11.492 32.113 -34.247 1.00 0.00 236 ILE A O 16
ATOM 19853 N N . VAL A 1 58 ? 11.578 30.696 -32.492 1.00 0.00 237 VAL A N 16
ATOM 19854 C CA . VAL A 1 58 ? 11.814 31.768 -31.543 1.00 0.00 237 VAL A CA 16
ATOM 19855 C C . VAL A 1 58 ? 13.262 32.182 -31.550 1.00 0.00 237 VAL A C 16
ATOM 19856 O O . VAL A 1 58 ? 13.573 33.349 -31.319 1.00 0.00 237 VAL A O 16
ATOM 19869 N N . GLY A 1 59 ? 14.185 31.243 -31.822 1.00 0.00 238 GLY A N 16
ATOM 19870 C CA . GLY A 1 59 ? 15.588 31.570 -31.829 1.00 0.00 238 GLY A CA 16
ATOM 19871 C C . GLY A 1 59 ? 16.191 30.971 -30.599 1.00 0.00 238 GLY A C 16
ATOM 19872 O O . GLY A 1 59 ? 15.520 30.781 -29.586 1.00 0.00 238 GLY A O 16
ATOM 19876 N N . ASP A 1 60 ? 17.503 30.669 -30.666 1.00 0.00 239 ASP A N 16
ATOM 19877 C CA . ASP A 1 60 ? 18.192 30.069 -29.546 1.00 0.00 239 ASP A CA 16
ATOM 19878 C C . ASP A 1 60 ? 18.192 31.031 -28.387 1.00 0.00 239 ASP A C 16
ATOM 19879 O O . ASP A 1 60 ? 18.034 30.628 -27.235 1.00 0.00 239 ASP A O 16
ATOM 19888 N N . GLN A 1 61 ? 18.376 32.335 -28.680 1.00 0.00 240 GLN A N 16
ATOM 19889 C CA . GLN A 1 61 ? 18.450 33.329 -27.631 1.00 0.00 240 GLN A CA 16
ATOM 19890 C C . GLN A 1 61 ? 17.131 33.437 -26.911 1.00 0.00 240 GLN A C 16
ATOM 19891 O O . GLN A 1 61 ? 17.094 33.487 -25.686 1.00 0.00 240 GLN A O 16
ATOM 19905 N N . MET A 1 62 ? 16.009 33.450 -27.656 1.00 0.00 241 MET A N 16
ATOM 19906 C CA . MET A 1 62 ? 14.713 33.582 -27.024 1.00 0.00 241 MET A CA 16
ATOM 19907 C C . MET A 1 62 ? 14.411 32.349 -26.229 1.00 0.00 241 MET A C 16
ATOM 19908 O O . MET A 1 62 ? 13.800 32.422 -25.165 1.00 0.00 241 MET A O 16
ATOM 19922 N N . LEU A 1 63 ? 14.834 31.183 -26.738 1.00 0.00 242 LEU A N 16
ATOM 19923 C CA . LEU A 1 63 ? 14.553 29.938 -26.074 1.00 0.00 242 LEU A CA 16
ATOM 19924 C C . LEU A 1 63 ? 15.214 29.907 -24.715 1.00 0.00 242 LEU A C 16
ATOM 19925 O O . LEU A 1 63 ? 14.567 29.594 -23.716 1.00 0.00 242 LEU A O 16
ATOM 19941 N N . ARG A 1 64 ? 16.525 30.235 -24.642 1.00 0.00 243 ARG A N 16
ATOM 19942 C CA . ARG A 1 64 ? 17.217 30.181 -23.371 1.00 0.00 243 ARG A CA 16
ATOM 19943 C C . ARG A 1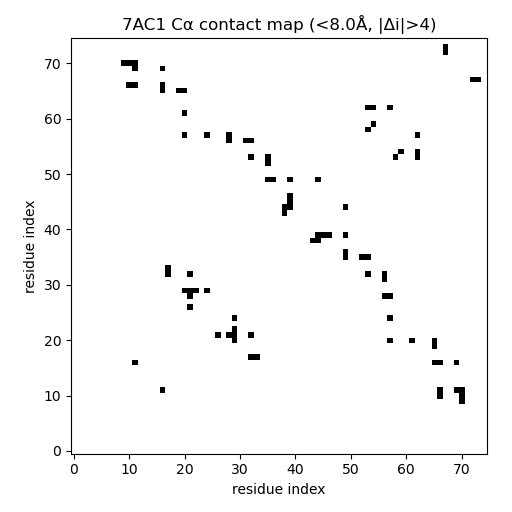 64 ? 16.761 31.304 -22.470 1.00 0.00 243 ARG A C 16
ATOM 19944 O O . ARG A 1 64 ? 16.680 31.125 -21.255 1.00 0.00 243 ARG A O 16
ATOM 19965 N N . MET A 1 65 ? 16.450 32.497 -23.035 1.00 0.00 244 MET A N 16
ATOM 19966 C CA . MET A 1 65 ? 16.027 33.603 -22.201 1.00 0.00 244 MET A CA 16
ATOM 19967 C C . MET A 1 65 ? 14.675 33.315 -21.611 1.00 0.00 244 MET A C 16
ATOM 19968 O O . MET A 1 65 ? 14.419 33.651 -20.459 1.00 0.00 244 MET A O 16
ATOM 19982 N N . ALA A 1 66 ? 13.769 32.687 -22.391 1.00 0.00 245 ALA A N 16
ATOM 19983 C CA . ALA A 1 66 ? 12.442 32.408 -21.890 1.00 0.00 245 ALA A CA 16
ATOM 19984 C C . ALA A 1 66 ? 12.528 31.489 -20.701 1.00 0.00 245 ALA A C 16
ATOM 19985 O O . ALA A 1 66 ? 11.872 31.716 -19.688 1.00 0.00 245 ALA A O 16
ATOM 19992 N N . VAL A 1 67 ? 13.363 30.434 -20.795 1.00 0.00 246 VAL A N 16
ATOM 19993 C CA . VAL A 1 67 ? 13.493 29.497 -19.702 1.00 0.00 246 VAL A CA 16
ATOM 19994 C C . VAL A 1 67 ? 14.115 30.208 -18.530 1.00 0.00 246 VAL A C 16
ATOM 19995 O O . VAL A 1 67 ? 13.696 30.029 -17.387 1.00 0.00 246 VAL A O 16
ATOM 20008 N N . SER A 1 68 ? 15.133 31.050 -18.805 1.00 0.00 247 SER A N 16
ATOM 20009 C CA . SER A 1 68 ? 15.830 31.750 -17.747 1.00 0.00 247 SER A CA 16
ATOM 20010 C C . SER A 1 68 ? 14.890 32.675 -17.017 1.00 0.00 247 SER A C 16
ATOM 20011 O O . SER A 1 68 ? 14.938 32.765 -15.794 1.00 0.00 247 SER A O 16
ATOM 20019 N N . LYS A 1 69 ? 14.012 33.395 -17.750 1.00 0.00 248 LYS A N 16
ATOM 20020 C CA . LYS A 1 69 ? 13.104 34.322 -17.105 1.00 0.00 248 LYS A CA 16
ATOM 20021 C C . LYS A 1 69 ? 12.071 33.558 -16.329 1.00 0.00 248 LYS A C 16
ATOM 20022 O O . LYS A 1 69 ? 11.683 33.962 -15.237 1.00 0.00 248 LYS A O 16
ATOM 20041 N N . LEU A 1 70 ? 11.586 32.434 -16.894 1.00 0.00 249 LEU A N 16
ATOM 20042 C CA . LEU A 1 70 ? 10.575 31.651 -16.226 1.00 0.00 249 LEU A CA 16
ATOM 20043 C C . LEU A 1 70 ? 11.139 31.072 -14.955 1.00 0.00 249 LEU A C 16
ATOM 20044 O O . LEU A 1 70 ? 10.464 31.055 -13.927 1.00 0.00 249 LEU A O 16
ATOM 20060 N N . GLN A 1 71 ? 12.392 30.557 -14.998 1.00 0.00 250 GLN A N 16
ATOM 20061 C CA . GLN A 1 71 ? 12.992 30.008 -13.802 1.00 0.00 250 GLN A CA 16
ATOM 20062 C C . GLN A 1 71 ? 13.278 31.142 -12.856 1.00 0.00 250 GLN A C 16
ATOM 20063 O O . GLN A 1 71 ? 13.080 31.017 -11.647 1.00 0.00 250 GLN A O 16
ATOM 20077 N N . GLN A 1 72 ? 13.767 32.280 -13.408 1.00 0.00 251 GLN A N 16
ATOM 20078 C CA . GLN A 1 72 ? 14.077 33.447 -12.610 1.00 0.00 251 GLN A CA 16
ATOM 20079 C C . GLN A 1 72 ? 15.134 33.069 -11.605 1.00 0.00 251 GLN A C 16
ATOM 20080 O O . GLN A 1 72 ? 15.016 33.351 -10.413 1.00 0.00 251 GLN A O 16
ATOM 20094 N N . VAL A 1 73 ? 16.216 32.419 -12.089 1.00 0.00 252 VAL A N 16
ATOM 20095 C CA . VAL A 1 73 ? 17.285 32.007 -11.210 1.00 0.00 252 VAL A CA 16
ATOM 20096 C C . VAL A 1 73 ? 18.493 32.840 -11.525 1.00 0.00 252 VAL A C 16
ATOM 20097 O O . VAL A 1 73 ? 19.562 32.642 -10.949 1.00 0.00 252 VAL A O 16
ATOM 20110 N N . ASN A 1 74 ? 18.349 33.806 -12.453 1.00 0.00 253 ASN A N 16
ATOM 20111 C CA . ASN A 1 74 ? 19.463 34.633 -12.812 1.00 0.00 253 ASN A CA 16
ATOM 20112 C C . ASN A 1 74 ? 18.911 35.918 -13.355 1.00 0.00 253 ASN A C 16
ATOM 20113 O O . ASN A 1 74 ? 17.698 36.111 -13.421 1.00 0.00 253 ASN A O 16
ATOM 20124 N N . TYR A 1 75 ? 19.818 36.846 -13.729 1.00 0.00 254 TYR A N 16
ATOM 20125 C CA . TYR A 1 75 ? 19.404 38.121 -14.271 1.00 0.00 254 TYR A CA 16
ATOM 20126 C C . TYR A 1 75 ? 18.485 38.806 -13.250 1.00 0.00 254 TYR A C 16
ATOM 20127 O O . TYR A 1 75 ? 18.920 39.829 -12.653 1.00 0.00 254 TYR A O 16
ATOM 20145 N N . MET A 1 1 ? 30.342 23.108 3.034 1.00 0.00 180 MET A N 17
ATOM 20146 C CA . MET A 1 1 ? 30.128 22.141 1.921 1.00 0.00 180 MET A CA 17
ATOM 20147 C C . MET A 1 1 ? 29.004 21.199 2.244 1.00 0.00 180 MET A C 17
ATOM 20148 O O . MET A 1 1 ? 28.643 20.342 1.436 1.00 0.00 180 MET A O 17
ATOM 20161 N N . MET A 1 2 ? 28.426 21.339 3.460 1.00 0.00 181 MET A N 17
ATOM 20162 C CA . MET A 1 2 ? 27.333 20.492 3.876 1.00 0.00 181 MET A CA 17
ATOM 20163 C C . MET A 1 2 ? 26.162 20.737 2.965 1.00 0.00 181 MET A C 17
ATOM 20164 O O . MET A 1 2 ? 25.503 19.797 2.524 1.00 0.00 181 MET A O 17
ATOM 20178 N N . ASN A 1 3 ? 25.890 22.032 2.662 1.00 0.00 182 ASN A N 17
ATOM 20179 C CA . ASN A 1 3 ? 24.780 22.397 1.799 1.00 0.00 182 ASN A CA 17
ATOM 20180 C C . ASN A 1 3 ? 23.503 21.790 2.336 1.00 0.00 182 ASN A C 17
ATOM 20181 O O . ASN A 1 3 ? 22.865 20.966 1.682 1.00 0.00 182 ASN A O 17
ATOM 20192 N N . PRO A 1 4 ? 23.102 22.222 3.516 1.00 0.00 183 PRO A N 17
ATOM 20193 C CA . PRO A 1 4 ? 21.896 21.708 4.157 1.00 0.00 183 PRO A CA 17
ATOM 20194 C C . PRO A 1 4 ? 20.635 22.117 3.456 1.00 0.00 183 PRO A C 17
ATOM 20195 O O . PRO A 1 4 ? 19.585 21.508 3.645 1.00 0.00 183 PRO A O 17
ATOM 20206 N N . ILE A 1 5 ? 20.718 23.183 2.630 1.00 0.00 184 ILE A N 17
ATOM 20207 C CA . ILE A 1 5 ? 19.564 23.657 1.904 1.00 0.00 184 ILE A CA 17
ATOM 20208 C C . ILE A 1 5 ? 19.164 22.588 0.921 1.00 0.00 184 ILE A C 17
ATOM 20209 O O . ILE A 1 5 ? 17.977 22.326 0.726 1.00 0.00 184 ILE A O 17
ATOM 20225 N N . ASN A 1 6 ? 20.173 21.940 0.279 1.00 0.00 185 ASN A N 17
ATOM 20226 C CA . ASN A 1 6 ? 19.906 20.896 -0.689 1.00 0.00 185 ASN A CA 17
ATOM 20227 C C . ASN A 1 6 ? 19.137 21.483 -1.845 1.00 0.00 185 ASN A C 17
ATOM 20228 O O . ASN A 1 6 ? 18.061 21.006 -2.201 1.00 0.00 185 ASN A O 17
ATOM 20239 N N . ARG A 1 7 ? 19.692 22.555 -2.461 1.00 0.00 186 ARG A N 17
ATOM 20240 C CA . ARG A 1 7 ? 19.033 23.182 -3.582 1.00 0.00 186 ARG A CA 17
ATOM 20241 C C . ARG A 1 7 ? 19.099 22.230 -4.744 1.00 0.00 186 ARG A C 17
ATOM 20242 O O . ARG A 1 7 ? 20.105 21.551 -4.951 1.00 0.00 186 ARG A O 17
ATOM 20263 N N . ASN A 1 8 ? 18.016 22.178 -5.546 1.00 0.00 187 ASN A N 17
ATOM 20264 C CA . ASN A 1 8 ? 17.986 21.295 -6.683 1.00 0.00 187 ASN A CA 17
ATOM 20265 C C . ASN A 1 8 ? 17.499 22.103 -7.854 1.00 0.00 187 ASN A C 17
ATOM 20266 O O . ASN A 1 8 ? 16.784 23.092 -7.694 1.00 0.00 187 ASN A O 17
ATOM 20277 N N . PRO A 1 9 ? 17.889 21.695 -9.043 1.00 0.00 188 PRO A N 17
ATOM 20278 C CA . PRO A 1 9 ? 17.479 22.378 -10.257 1.00 0.00 188 PRO A CA 17
ATOM 20279 C C . PRO A 1 9 ? 16.042 22.120 -10.601 1.00 0.00 188 PRO A C 17
ATOM 20280 O O . PRO A 1 9 ? 15.481 21.084 -10.242 1.00 0.00 188 PRO A O 17
ATOM 20291 N N . LYS A 1 10 ? 15.416 23.073 -11.320 1.00 0.00 189 LYS A N 17
ATOM 20292 C CA . LYS A 1 10 ? 14.036 22.915 -11.696 1.00 0.00 189 LYS A CA 17
ATOM 20293 C C . LYS A 1 10 ? 13.910 23.418 -13.101 1.00 0.00 189 LYS A C 17
ATOM 20294 O O . LYS A 1 10 ? 14.415 24.491 -13.436 1.00 0.00 189 LYS A O 17
ATOM 20313 N N . GLN A 1 11 ? 13.226 22.639 -13.964 1.00 0.00 190 GLN A N 17
ATOM 20314 C CA . GLN A 1 11 ? 13.052 23.042 -15.335 1.00 0.00 190 GLN A CA 17
ATOM 20315 C C . GLN A 1 11 ? 11.590 23.299 -15.529 1.00 0.00 190 GLN A C 17
ATOM 20316 O O . GLN A 1 11 ? 10.743 22.534 -15.067 1.00 0.00 190 GLN A O 17
ATOM 20330 N N . VAL A 1 12 ? 11.263 24.406 -16.227 1.00 0.00 191 VAL A N 17
ATOM 20331 C CA . VAL A 1 12 ? 9.885 24.739 -16.467 1.00 0.00 191 VAL A CA 17
ATOM 20332 C C . VAL A 1 12 ? 9.399 23.923 -17.639 1.00 0.00 191 VAL A C 17
ATOM 20333 O O . VAL A 1 12 ? 10.179 23.514 -18.502 1.00 0.00 191 VAL A O 17
ATOM 20346 N N . PRO A 1 13 ? 8.104 23.666 -17.677 1.00 0.00 192 PRO A N 17
ATOM 20347 C CA . PRO A 1 13 ? 7.504 22.891 -18.749 1.00 0.00 192 PRO A CA 17
ATOM 20348 C C . PRO A 1 13 ? 7.407 23.657 -20.033 1.00 0.00 192 PRO A C 17
ATOM 20349 O O . PRO A 1 13 ? 7.388 24.887 -20.035 1.00 0.00 192 PRO A O 17
ATOM 20360 N N . PHE A 1 14 ? 7.319 22.927 -21.169 1.00 0.00 193 PHE A N 17
ATOM 20361 C CA . PHE A 1 14 ? 7.199 23.574 -22.456 1.00 0.00 193 PHE A CA 17
ATOM 20362 C C . PHE A 1 14 ? 5.863 24.254 -22.522 1.00 0.00 193 PHE A C 17
ATOM 20363 O O . PHE A 1 14 ? 5.679 25.209 -23.270 1.00 0.00 193 PHE A O 17
ATOM 20380 N N . ALA A 1 15 ? 4.893 23.763 -21.723 1.00 0.00 194 ALA A N 17
ATOM 20381 C CA . ALA A 1 15 ? 3.569 24.334 -21.710 1.00 0.00 194 ALA A CA 17
ATOM 20382 C C . ALA A 1 15 ? 3.652 25.776 -21.279 1.00 0.00 194 ALA A C 17
ATOM 20383 O O . ALA A 1 15 ? 2.920 26.620 -21.787 1.00 0.00 194 ALA A O 17
ATOM 20390 N N . ALA A 1 16 ? 4.547 26.089 -20.315 1.00 0.00 195 ALA A N 17
ATOM 20391 C CA . ALA A 1 16 ? 4.669 27.447 -19.833 1.00 0.00 195 ALA A CA 17
ATOM 20392 C C . ALA A 1 16 ? 5.561 28.238 -20.762 1.00 0.00 195 ALA A C 17
ATOM 20393 O O . ALA A 1 16 ? 5.636 29.462 -20.665 1.00 0.00 195 ALA A O 17
ATOM 20400 N N . LEU A 1 17 ? 6.261 27.556 -21.693 1.00 0.00 196 LEU A N 17
ATOM 20401 C CA . LEU A 1 17 ? 7.151 28.253 -22.596 1.00 0.00 196 LEU A CA 17
ATOM 20402 C C . LEU A 1 17 ? 6.371 28.802 -23.757 1.00 0.00 196 LEU A C 17
ATOM 20403 O O . LEU A 1 17 ? 6.739 29.830 -24.317 1.00 0.00 196 LEU A O 17
ATOM 20419 N N . LEU A 1 18 ? 5.262 28.135 -24.144 1.00 0.00 197 LEU A N 17
ATOM 20420 C CA . LEU A 1 18 ? 4.506 28.584 -25.295 1.00 0.00 197 LEU A CA 17
ATOM 20421 C C . LEU A 1 18 ? 4.001 29.995 -25.098 1.00 0.00 197 LEU A C 17
ATOM 20422 O O . LEU A 1 18 ? 4.327 30.868 -25.891 1.00 0.00 197 LEU A O 17
ATOM 20438 N N . PRO A 1 19 ? 3.239 30.271 -24.048 1.00 0.00 198 PRO A N 17
ATOM 20439 C CA . PRO A 1 19 ? 2.699 31.614 -23.853 1.00 0.00 198 PRO A CA 17
ATOM 20440 C C . PRO A 1 19 ? 3.747 32.675 -23.715 1.00 0.00 198 PRO A C 17
ATOM 20441 O O . PRO A 1 19 ? 3.555 33.797 -24.172 1.00 0.00 198 PRO A O 17
ATOM 20452 N N . THR A 1 20 ? 4.899 32.332 -23.108 1.00 0.00 199 THR A N 17
ATOM 20453 C CA . THR A 1 20 ? 5.952 33.307 -22.933 1.00 0.00 199 THR A CA 17
ATOM 20454 C C . THR A 1 20 ? 6.499 33.658 -24.285 1.00 0.00 199 THR A C 17
ATOM 20455 O O . THR A 1 20 ? 6.715 34.825 -24.603 1.00 0.00 199 THR A O 17
ATOM 20466 N N . LEU A 1 21 ? 6.727 32.622 -25.119 1.00 0.00 200 LEU A N 17
ATOM 20467 C CA . LEU A 1 21 ? 7.291 32.826 -26.425 1.00 0.00 200 LEU A CA 17
ATOM 20468 C C . LEU A 1 21 ? 6.279 33.474 -27.311 1.00 0.00 200 LEU A C 17
ATOM 20469 O O . LEU A 1 21 ? 6.609 34.341 -28.100 1.00 0.00 200 LEU A O 17
ATOM 20485 N N . MET A 1 22 ? 5.002 33.072 -27.176 1.00 0.00 201 MET A N 17
ATOM 20486 C CA . MET A 1 22 ? 3.955 33.626 -27.998 1.00 0.00 201 MET A CA 17
ATOM 20487 C C . MET A 1 22 ? 3.859 35.106 -27.744 1.00 0.00 201 MET A C 17
ATOM 20488 O O . MET A 1 22 ? 3.574 35.877 -28.655 1.00 0.00 201 MET A O 17
ATOM 20502 N N . ASN A 1 23 ? 4.094 35.535 -26.487 1.00 0.00 202 ASN A N 17
ATOM 20503 C CA . ASN A 1 23 ? 4.021 36.945 -26.163 1.00 0.00 202 ASN A CA 17
ATOM 20504 C C . ASN A 1 23 ? 5.168 37.685 -26.817 1.00 0.00 202 ASN A C 17
ATOM 20505 O O . ASN A 1 23 ? 5.077 38.890 -27.039 1.00 0.00 202 ASN A O 17
ATOM 20516 N N . GLN A 1 24 ? 6.281 36.983 -27.136 1.00 0.00 203 GLN A N 17
ATOM 20517 C CA . GLN A 1 24 ? 7.425 37.648 -27.730 1.00 0.00 203 GLN A CA 17
ATOM 20518 C C . GLN A 1 24 ? 7.430 37.384 -29.209 1.00 0.00 203 GLN A C 17
ATOM 20519 O O . GLN A 1 24 ? 8.305 37.863 -29.930 1.00 0.00 203 GLN A O 17
ATOM 20533 N N . LEU A 1 25 ? 6.443 36.615 -29.696 1.00 0.00 204 LEU A N 17
ATOM 20534 C CA . LEU A 1 25 ? 6.386 36.287 -31.097 1.00 0.00 204 LEU A CA 17
ATOM 20535 C C . LEU A 1 25 ? 5.286 37.071 -31.743 1.00 0.00 204 LEU A C 17
ATOM 20536 O O . LEU A 1 25 ? 4.357 37.541 -31.091 1.00 0.00 204 LEU A O 17
ATOM 20552 N N . ASP A 1 26 ? 5.394 37.229 -33.083 1.00 0.00 205 ASP A N 17
ATOM 20553 C CA . ASP A 1 26 ? 4.386 37.929 -33.830 1.00 0.00 205 ASP A CA 17
ATOM 20554 C C . ASP A 1 26 ? 3.242 36.967 -34.003 1.00 0.00 205 ASP A C 17
ATOM 20555 O O . ASP A 1 26 ? 3.353 35.795 -33.661 1.00 0.00 205 ASP A O 17
ATOM 20564 N N . LYS A 1 27 ? 2.111 37.442 -34.560 1.00 0.00 206 LYS A N 17
ATOM 20565 C CA . LYS A 1 27 ? 0.956 36.584 -34.728 1.00 0.00 206 LYS A CA 17
ATOM 20566 C C . LYS A 1 27 ? 1.302 35.445 -35.638 1.00 0.00 206 LYS A C 17
ATOM 20567 O O . LYS A 1 27 ? 0.920 34.305 -35.393 1.00 0.00 206 LYS A O 17
ATOM 20586 N N . ASP A 1 28 ? 2.040 35.739 -36.721 1.00 0.00 207 ASP A N 17
ATOM 20587 C CA . ASP A 1 28 ? 2.388 34.706 -37.666 1.00 0.00 207 ASP A CA 17
ATOM 20588 C C . ASP A 1 28 ? 3.305 33.692 -37.017 1.00 0.00 207 ASP A C 17
ATOM 20589 O O . ASP A 1 28 ? 3.152 32.489 -37.224 1.00 0.00 207 ASP A O 17
ATOM 20598 N N . ARG A 1 29 ? 4.285 34.162 -36.218 1.00 0.00 208 ARG A N 17
ATOM 20599 C CA . ARG A 1 29 ? 5.217 33.261 -35.572 1.00 0.00 208 ARG A CA 17
ATOM 20600 C C . ARG A 1 29 ? 4.506 32.476 -34.498 1.00 0.00 208 ARG A C 17
ATOM 20601 O O . ARG A 1 29 ? 4.764 31.288 -34.309 1.00 0.00 208 ARG A O 17
ATOM 20622 N N . ALA A 1 30 ? 3.591 33.139 -33.756 1.00 0.00 209 ALA A N 17
ATOM 20623 C CA . ALA A 1 30 ? 2.868 32.480 -32.693 1.00 0.00 209 ALA A CA 17
ATOM 20624 C C . ALA A 1 30 ? 2.002 31.408 -33.290 1.00 0.00 209 ALA A C 17
ATOM 20625 O O . ALA A 1 30 ? 1.826 30.340 -32.710 1.00 0.00 209 ALA A O 17
ATOM 20632 N N . LEU A 1 31 ? 1.426 31.693 -34.477 1.00 0.00 210 LEU A N 17
ATOM 20633 C CA . LEU A 1 31 ? 0.569 30.751 -35.146 1.00 0.00 210 LEU A CA 17
ATOM 20634 C C . LEU A 1 31 ? 1.364 29.514 -35.466 1.00 0.00 210 LEU A C 17
ATOM 20635 O O . LEU A 1 31 ? 0.888 28.392 -35.292 1.00 0.00 210 LEU A O 17
ATOM 20651 N N . GLN A 1 32 ? 2.611 29.703 -35.952 1.00 0.00 211 GLN A N 17
ATOM 20652 C CA . GLN A 1 32 ? 3.449 28.577 -36.295 1.00 0.00 211 GLN A CA 17
ATOM 20653 C C . GLN A 1 32 ? 3.746 27.785 -35.049 1.00 0.00 211 GLN A C 17
ATOM 20654 O O . GLN A 1 32 ? 3.777 26.560 -35.079 1.00 0.00 211 GLN A O 17
ATOM 20668 N N . LEU A 1 33 ? 3.986 28.479 -33.919 1.00 0.00 212 LEU A N 17
ATOM 20669 C CA . LEU A 1 33 ? 4.284 27.797 -32.679 1.00 0.00 212 LEU A CA 17
ATOM 20670 C C . LEU A 1 33 ? 3.069 27.016 -32.233 1.00 0.00 212 LEU A C 17
ATOM 20671 O O . LEU A 1 33 ? 3.185 25.884 -31.764 1.00 0.00 212 LEU A O 17
ATOM 20687 N N . ARG A 1 34 ? 1.866 27.619 -32.367 1.00 0.00 213 ARG A N 17
ATOM 20688 C CA . ARG A 1 34 ? 0.649 26.974 -31.941 1.00 0.00 213 ARG A CA 17
ATOM 20689 C C . ARG A 1 34 ? 0.427 25.696 -32.715 1.00 0.00 213 ARG A C 17
ATOM 20690 O O . ARG A 1 34 ? 0.100 24.665 -32.129 1.00 0.00 213 ARG A O 17
ATOM 20711 N N . THR A 1 35 ? 0.606 25.726 -34.056 1.00 0.00 214 THR A N 17
ATOM 20712 C CA . THR A 1 35 ? 0.380 24.527 -34.842 1.00 0.00 214 THR A CA 17
ATOM 20713 C C . THR A 1 35 ? 1.513 23.563 -34.609 1.00 0.00 214 THR A C 17
ATOM 20714 O O . THR A 1 35 ? 1.337 22.353 -34.732 1.00 0.00 214 THR A O 17
ATOM 20725 N N . LEU A 1 36 ? 2.714 24.080 -34.277 1.00 0.00 215 LEU A N 17
ATOM 20726 C CA . LEU A 1 36 ? 3.850 23.221 -34.031 1.00 0.00 215 LEU A CA 17
ATOM 20727 C C . LEU A 1 36 ? 3.560 22.394 -32.802 1.00 0.00 215 LEU A C 17
ATOM 20728 O O . LEU A 1 36 ? 3.901 21.215 -32.737 1.00 0.00 215 LEU A O 17
ATOM 20744 N N . TYR A 1 37 ? 2.926 23.018 -31.782 1.00 0.00 216 TYR A N 17
ATOM 20745 C CA . TYR A 1 37 ? 2.594 22.318 -30.559 1.00 0.00 216 TYR A CA 17
ATOM 20746 C C . TYR A 1 37 ? 1.646 21.195 -30.884 1.00 0.00 216 TYR A C 17
ATOM 20747 O O . TYR A 1 37 ? 1.701 20.130 -30.274 1.00 0.00 216 TYR A O 17
ATOM 20765 N N . ALA A 1 38 ? 0.733 21.423 -31.849 1.00 0.00 217 ALA A N 17
ATOM 20766 C CA . ALA A 1 38 ? -0.220 20.406 -32.231 1.00 0.00 217 ALA A CA 17
ATOM 20767 C C . ALA A 1 38 ? 0.527 19.193 -32.731 1.00 0.00 217 ALA A C 17
ATOM 20768 O O . ALA A 1 38 ? 0.110 18.063 -32.492 1.00 0.00 217 ALA A O 17
ATOM 20775 N N . ARG A 1 39 ? 1.657 19.404 -33.451 1.00 0.00 218 ARG A N 17
ATOM 20776 C CA . ARG A 1 39 ? 2.422 18.291 -33.975 1.00 0.00 218 ARG A CA 17
ATOM 20777 C C . ARG A 1 39 ? 2.939 17.488 -32.811 1.00 0.00 218 ARG A C 17
ATOM 20778 O O . ARG A 1 39 ? 2.959 16.258 -32.845 1.00 0.00 218 ARG A O 17
ATOM 20799 N N . LEU A 1 40 ? 3.390 18.200 -31.755 1.00 0.00 219 LEU A N 17
ATOM 20800 C CA . LEU A 1 40 ? 3.914 17.554 -30.570 1.00 0.00 219 LEU A CA 17
ATOM 20801 C C . LEU A 1 40 ? 2.805 16.803 -29.885 1.00 0.00 219 LEU A C 17
ATOM 20802 O O . LEU A 1 40 ? 2.995 15.679 -29.430 1.00 0.00 219 LEU A O 17
ATOM 20818 N N . LYS A 1 41 ? 1.609 17.426 -29.793 1.00 0.00 220 LYS A N 17
ATOM 20819 C CA . LYS A 1 41 ? 0.479 16.806 -29.143 1.00 0.00 220 LYS A CA 17
ATOM 20820 C C . LYS A 1 41 ? 0.111 15.538 -29.872 1.00 0.00 220 LYS A C 17
ATOM 20821 O O . LYS A 1 41 ? -0.229 14.532 -29.249 1.00 0.00 220 LYS A O 17
ATOM 20840 N N . LYS A 1 42 ? 0.167 15.560 -31.221 1.00 0.00 221 LYS A N 17
ATOM 20841 C CA . LYS A 1 42 ? -0.184 14.391 -31.996 1.00 0.00 221 LYS A CA 17
ATOM 20842 C C . LYS A 1 42 ? 0.965 13.411 -31.972 1.00 0.00 221 LYS A C 17
ATOM 20843 O O . LYS A 1 42 ? 0.841 12.300 -32.483 1.00 0.00 221 LYS A O 17
ATOM 20862 N N . ASN A 1 43 ? 2.115 13.816 -31.376 1.00 0.00 222 ASN A N 17
ATOM 20863 C CA . ASN A 1 43 ? 3.276 12.953 -31.287 1.00 0.00 222 ASN A CA 17
ATOM 20864 C C . ASN A 1 43 ? 3.741 12.605 -32.672 1.00 0.00 222 ASN A C 17
ATOM 20865 O O . ASN A 1 43 ? 4.176 11.485 -32.934 1.00 0.00 222 ASN A O 17
ATOM 20876 N N . GLU A 1 44 ? 3.662 13.582 -33.601 1.00 0.00 223 GLU A N 17
ATOM 20877 C CA . GLU A 1 44 ? 4.099 13.341 -34.952 1.00 0.00 223 GLU A CA 17
ATOM 20878 C C . GLU A 1 44 ? 5.553 13.706 -35.035 1.00 0.00 223 GLU A C 17
ATOM 20879 O O . GLU A 1 44 ? 6.226 13.390 -36.015 1.00 0.00 223 GLU A O 17
ATOM 20891 N N . ILE A 1 45 ? 6.070 14.385 -33.988 1.00 0.00 224 ILE A N 17
ATOM 20892 C CA . ILE A 1 45 ? 7.454 14.780 -33.979 1.00 0.00 224 ILE A CA 17
ATOM 20893 C C . ILE A 1 45 ? 7.964 14.479 -32.599 1.00 0.00 224 ILE A C 17
ATOM 20894 O O . ILE A 1 45 ? 7.209 14.475 -31.625 1.00 0.00 224 ILE A O 17
ATOM 20910 N N . PRO A 1 46 ? 9.242 14.199 -32.506 1.00 0.00 225 PRO A N 17
ATOM 20911 C CA . PRO A 1 46 ? 9.868 13.902 -31.231 1.00 0.00 225 PRO A CA 17
ATOM 20912 C C . PRO A 1 46 ? 10.061 15.124 -30.383 1.00 0.00 225 PRO A C 17
ATOM 20913 O O . PRO A 1 46 ? 9.930 16.247 -30.860 1.00 0.00 225 PRO A O 17
ATOM 20924 N N . LYS A 1 47 ? 10.372 14.923 -29.080 1.00 0.00 226 LYS A N 17
ATOM 20925 C CA . LYS A 1 47 ? 10.577 16.041 -28.184 1.00 0.00 226 LYS A CA 17
ATOM 20926 C C . LYS A 1 47 ? 11.749 16.837 -28.688 1.00 0.00 226 LYS A C 17
ATOM 20927 O O . LYS A 1 47 ? 11.755 18.067 -28.626 1.00 0.00 226 LYS A O 17
ATOM 20946 N N . GLU A 1 48 ? 12.788 16.132 -29.189 1.00 0.00 227 GLU A N 17
ATOM 20947 C CA . GLU A 1 48 ? 13.951 16.799 -29.719 1.00 0.00 227 GLU A CA 17
ATOM 20948 C C . GLU A 1 48 ? 13.524 17.582 -30.932 1.00 0.00 227 GLU A C 17
ATOM 20949 O O . GLU A 1 48 ? 13.983 18.699 -31.156 1.00 0.00 227 GLU A O 17
ATOM 20961 N N . GLY A 1 49 ? 12.622 16.989 -31.752 1.00 0.00 228 GLY A N 17
ATOM 20962 C CA . GLY A 1 49 ? 12.143 17.643 -32.952 1.00 0.00 228 GLY A CA 17
ATOM 20963 C C . GLY A 1 49 ? 11.424 18.902 -32.576 1.00 0.00 228 GLY A C 17
ATOM 20964 O O . GLY A 1 49 ? 11.589 19.938 -33.214 1.00 0.00 228 GLY A O 17
ATOM 20968 N N . PHE A 1 50 ? 10.596 18.829 -31.517 1.00 0.00 229 PHE A N 17
ATOM 20969 C CA . PHE A 1 50 ? 9.838 19.974 -31.070 1.00 0.00 229 PHE A CA 17
ATOM 20970 C C . PHE A 1 50 ? 10.791 21.054 -30.622 1.00 0.00 229 PHE A C 17
ATOM 20971 O O . PHE A 1 50 ? 10.647 22.214 -31.000 1.00 0.00 229 PHE A O 17
ATOM 20988 N N . THR A 1 51 ? 11.804 20.682 -29.811 1.00 0.00 230 THR A N 17
ATOM 20989 C CA . THR A 1 51 ? 12.757 21.654 -29.306 1.00 0.00 230 THR A CA 17
ATOM 20990 C C . THR A 1 51 ? 13.532 22.246 -30.458 1.00 0.00 230 THR A C 17
ATOM 20991 O O . THR A 1 51 ? 13.734 23.460 -30.522 1.00 0.00 230 THR A O 17
ATOM 21002 N N . ARG A 1 52 ? 13.985 21.388 -31.397 1.00 0.00 231 ARG A N 17
ATOM 21003 C CA . ARG A 1 52 ? 14.762 21.846 -32.530 1.00 0.00 231 ARG A CA 17
ATOM 21004 C C . ARG A 1 52 ? 13.938 22.788 -33.368 1.00 0.00 231 ARG A C 17
ATOM 21005 O O . ARG A 1 52 ? 14.430 23.814 -33.833 1.00 0.00 231 ARG A O 17
ATOM 21026 N N . HIS A 1 53 ? 12.659 22.454 -33.597 1.00 0.00 232 HIS A N 17
ATOM 21027 C CA . HIS A 1 53 ? 11.821 23.299 -34.411 1.00 0.00 232 HIS A CA 17
ATOM 21028 C C . HIS A 1 53 ? 11.571 24.612 -33.7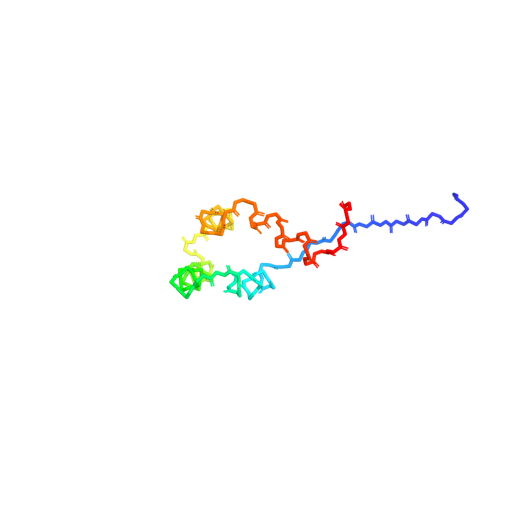12 1.00 0.00 232 HIS A C 17
ATOM 21029 O O . HIS A 1 53 ? 11.579 25.659 -34.351 1.00 0.00 232 HIS A O 17
ATOM 21042 N N . MET A 1 54 ? 11.357 24.596 -32.377 1.00 0.00 233 MET A N 17
ATOM 21043 C CA . MET A 1 54 ? 11.076 25.830 -31.663 1.00 0.00 233 MET A CA 17
ATOM 21044 C C . MET A 1 54 ? 12.243 26.772 -31.713 1.00 0.00 233 MET A C 17
ATOM 21045 O O . MET A 1 54 ? 12.050 27.971 -31.908 1.00 0.00 233 MET A O 17
ATOM 21059 N N . LYS A 1 55 ? 13.488 26.273 -31.546 1.00 0.00 234 LYS A N 17
ATOM 21060 C CA . LYS A 1 55 ? 14.628 27.170 -31.551 1.00 0.00 234 LYS A CA 17
ATOM 21061 C C . LYS A 1 55 ? 14.783 27.781 -32.917 1.00 0.00 234 LYS A C 17
ATOM 21062 O O . LYS A 1 55 ? 15.366 28.849 -33.060 1.00 0.00 234 LYS A O 17
ATOM 21081 N N . ASP A 1 56 ? 14.269 27.106 -33.962 1.00 0.00 235 ASP A N 17
ATOM 21082 C CA . ASP A 1 56 ? 14.377 27.638 -35.299 1.00 0.00 235 ASP A CA 17
ATOM 21083 C C . ASP A 1 56 ? 13.359 28.741 -35.485 1.00 0.00 235 ASP A C 17
ATOM 21084 O O . ASP A 1 56 ? 13.549 29.624 -36.321 1.00 0.00 235 ASP A O 17
ATOM 21093 N N . ILE A 1 57 ? 12.243 28.716 -34.715 1.00 0.00 236 ILE A N 17
ATOM 21094 C CA . ILE A 1 57 ? 11.213 29.721 -34.884 1.00 0.00 236 ILE A CA 17
ATOM 21095 C C . ILE A 1 57 ? 11.483 30.899 -33.984 1.00 0.00 236 ILE A C 17
ATOM 21096 O O . ILE A 1 57 ? 11.590 32.031 -34.452 1.00 0.00 236 ILE A O 17
ATOM 21112 N N . VAL A 1 58 ? 11.599 30.663 -32.656 1.00 0.00 237 VAL A N 17
ATOM 21113 C CA . VAL A 1 58 ? 11.796 31.762 -31.730 1.00 0.00 237 VAL A CA 17
ATOM 21114 C C . VAL A 1 58 ? 13.236 32.192 -31.721 1.00 0.00 237 VAL A C 17
ATOM 21115 O O . VAL A 1 58 ? 13.530 33.370 -31.523 1.00 0.00 237 VAL A O 17
ATOM 21128 N N . GLY A 1 59 ? 14.174 31.251 -31.934 1.00 0.00 238 GLY A N 17
ATOM 21129 C CA . GLY A 1 59 ? 15.572 31.597 -31.925 1.00 0.00 238 GLY A CA 17
ATOM 21130 C C . GLY A 1 59 ? 16.139 31.075 -30.643 1.00 0.00 238 GLY A C 17
ATOM 21131 O O . GLY A 1 59 ? 15.454 31.005 -29.626 1.00 0.00 238 GLY A O 17
ATOM 21135 N N . ASP A 1 60 ? 17.434 30.700 -30.670 1.00 0.00 239 ASP A N 17
ATOM 21136 C CA . ASP A 1 60 ? 18.083 30.169 -29.495 1.00 0.00 239 ASP A CA 17
ATOM 21137 C C . ASP A 1 60 ? 18.118 31.226 -28.424 1.00 0.00 239 ASP A C 17
ATOM 21138 O O . ASP A 1 60 ? 17.956 30.925 -27.242 1.00 0.00 239 ASP A O 17
ATOM 21147 N N . GLN A 1 61 ? 18.336 32.497 -28.825 1.00 0.00 240 GLN A N 17
ATOM 21148 C CA . GLN A 1 61 ? 18.433 33.576 -27.865 1.00 0.00 240 GLN A CA 17
ATOM 21149 C C . GLN A 1 61 ? 17.129 33.722 -27.122 1.00 0.00 240 GLN A C 17
ATOM 21150 O O . GLN A 1 61 ? 17.115 33.858 -25.903 1.00 0.00 240 GLN A O 17
ATOM 21164 N N . MET A 1 62 ? 15.990 33.687 -27.846 1.00 0.00 241 MET A N 17
ATOM 21165 C CA . MET A 1 62 ? 14.704 33.843 -27.200 1.00 0.00 241 MET A CA 17
ATOM 21166 C C . MET A 1 62 ? 14.398 32.626 -26.376 1.00 0.00 241 MET A C 17
ATOM 21167 O O . MET A 1 62 ? 13.803 32.723 -25.306 1.00 0.00 241 MET A O 17
ATOM 21181 N N . LEU A 1 63 ? 14.804 31.446 -26.870 1.00 0.00 242 LEU A N 17
ATOM 21182 C CA . LEU A 1 63 ? 14.516 30.211 -26.186 1.00 0.00 242 LEU A CA 17
ATOM 21183 C C . LEU A 1 63 ? 15.186 30.190 -24.834 1.00 0.00 242 LEU A C 17
ATOM 21184 O O . LEU A 1 63 ? 14.553 29.858 -23.832 1.00 0.00 242 LEU A O 17
ATOM 21200 N N . ARG A 1 64 ? 16.488 30.552 -24.765 1.00 0.00 243 ARG A N 17
ATOM 21201 C CA . ARG A 1 64 ? 17.184 30.514 -23.496 1.00 0.00 243 ARG A CA 17
ATOM 21202 C C . ARG A 1 64 ? 16.682 31.614 -22.596 1.00 0.00 243 ARG A C 17
ATOM 21203 O O . ARG A 1 64 ? 16.626 31.442 -21.377 1.00 0.00 243 ARG A O 17
ATOM 21224 N N . MET A 1 65 ? 16.304 32.782 -23.166 1.00 0.00 244 MET A N 17
ATOM 21225 C CA . MET A 1 65 ? 15.822 33.874 -22.344 1.00 0.00 244 MET A CA 17
ATOM 21226 C C . MET A 1 65 ? 14.493 33.513 -21.742 1.00 0.00 244 MET A C 17
ATOM 21227 O O . MET A 1 65 ? 14.231 33.826 -20.585 1.00 0.00 244 MET A O 17
ATOM 21241 N N . ALA A 1 66 ? 13.612 32.850 -22.519 1.00 0.00 245 ALA A N 17
ATOM 21242 C CA . ALA A 1 66 ? 12.309 32.486 -22.008 1.00 0.00 245 ALA A CA 17
ATOM 21243 C C . ALA A 1 66 ? 12.465 31.519 -20.866 1.00 0.00 245 ALA A C 17
ATOM 21244 O O . ALA A 1 66 ? 11.802 31.652 -19.840 1.00 0.00 245 ALA A O 17
ATOM 21251 N N . VAL A 1 67 ? 13.359 30.519 -21.020 1.00 0.00 246 VAL A N 17
ATOM 21252 C CA . VAL A 1 67 ? 13.559 29.540 -19.974 1.00 0.00 246 VAL A CA 17
ATOM 21253 C C . VAL A 1 67 ? 14.128 30.236 -18.769 1.00 0.00 246 VAL A C 17
ATOM 21254 O O . VAL A 1 67 ? 13.708 29.993 -17.638 1.00 0.00 246 VAL A O 17
ATOM 21267 N N . SER A 1 68 ? 15.101 31.142 -18.999 1.00 0.00 247 SER A N 17
ATOM 21268 C CA . SER A 1 68 ? 15.740 31.847 -17.908 1.00 0.00 247 SER A CA 17
ATOM 21269 C C . SER A 1 68 ? 14.730 32.708 -17.195 1.00 0.00 247 SER A C 17
ATOM 21270 O O . SER A 1 68 ? 14.751 32.809 -15.972 1.00 0.00 247 SER A O 17
ATOM 21278 N N . LYS A 1 69 ? 13.828 33.365 -17.953 1.00 0.00 248 LYS A N 17
ATOM 21279 C CA . LYS A 1 69 ? 12.840 34.235 -17.354 1.00 0.00 248 LYS A CA 17
ATOM 21280 C C . LYS A 1 69 ? 11.878 33.417 -16.538 1.00 0.00 248 LYS A C 17
ATOM 21281 O O . LYS A 1 69 ? 11.503 33.806 -15.434 1.00 0.00 248 LYS A O 17
ATOM 21300 N N . LEU A 1 70 ? 11.449 32.261 -17.080 1.00 0.00 249 LEU A N 17
ATOM 21301 C CA . LEU A 1 70 ? 10.504 31.420 -16.383 1.00 0.00 249 LEU A CA 17
ATOM 21302 C C . LEU A 1 70 ? 11.130 30.880 -15.126 1.00 0.00 249 LEU A C 17
ATOM 21303 O O . LEU A 1 70 ? 10.479 30.818 -14.086 1.00 0.00 249 LEU A O 17
ATOM 21319 N N . GLN A 1 71 ? 12.414 30.451 -15.194 1.00 0.00 250 GLN A N 17
ATOM 21320 C CA . GLN A 1 71 ? 13.071 29.938 -14.010 1.00 0.00 250 GLN A CA 17
ATOM 21321 C C . GLN A 1 71 ? 13.264 31.079 -13.050 1.00 0.00 250 GLN A C 17
ATOM 21322 O O . GLN A 1 71 ? 13.073 30.926 -11.845 1.00 0.00 250 GLN A O 17
ATOM 21336 N N . GLN A 1 72 ? 13.659 32.260 -13.592 1.00 0.00 251 GLN A N 17
ATOM 21337 C CA . GLN A 1 72 ? 13.867 33.444 -12.788 1.00 0.00 251 GLN A CA 17
ATOM 21338 C C . GLN A 1 72 ? 14.903 33.149 -11.734 1.00 0.00 251 GLN A C 17
ATOM 21339 O O . GLN A 1 72 ? 14.613 33.135 -10.536 1.00 0.00 251 GLN A O 17
ATOM 21353 N N . VAL A 1 73 ? 16.162 32.927 -12.171 1.00 0.00 252 VAL A N 17
ATOM 21354 C CA . VAL A 1 73 ? 17.222 32.640 -11.238 1.00 0.00 252 VAL A CA 17
ATOM 21355 C C . VAL A 1 73 ? 18.181 33.788 -11.303 1.00 0.00 252 VAL A C 17
ATOM 21356 O O . VAL A 1 73 ? 18.708 34.116 -12.367 1.00 0.00 252 VAL A O 17
ATOM 21369 N N . ASN A 1 74 ? 18.438 34.427 -10.143 1.00 0.00 253 ASN A N 17
ATOM 21370 C CA . ASN A 1 74 ? 19.350 35.539 -10.109 1.00 0.00 253 ASN A CA 17
ATOM 21371 C C . ASN A 1 74 ? 20.672 35.009 -9.645 1.00 0.00 253 ASN A C 17
ATOM 21372 O O . ASN A 1 74 ? 20.851 34.678 -8.476 1.00 0.00 253 ASN A O 17
ATOM 21383 N N . TYR A 1 75 ? 21.649 34.929 -10.570 1.00 0.00 254 TYR A N 17
ATOM 21384 C CA . TYR A 1 75 ? 22.951 34.426 -10.215 1.00 0.00 254 TYR A CA 17
ATOM 21385 C C . TYR A 1 75 ? 23.762 35.596 -9.650 1.00 0.00 254 TYR A C 17
ATOM 21386 O O . TYR A 1 75 ? 24.891 35.347 -9.146 1.00 0.00 254 TYR A O 17
ATOM 21404 N N . MET A 1 1 ? -7.433 35.752 -5.620 1.00 0.00 180 MET A N 18
ATOM 21405 C CA . MET A 1 1 ? -6.528 36.639 -6.402 1.00 0.00 180 MET A CA 18
ATOM 21406 C C . MET A 1 1 ? -6.235 36.038 -7.749 1.00 0.00 180 MET A C 18
ATOM 21407 O O . MET A 1 1 ? -5.717 36.710 -8.642 1.00 0.00 180 MET A O 18
ATOM 21420 N N . MET A 1 2 ? -6.564 34.732 -7.907 1.00 0.00 181 MET A N 18
ATOM 21421 C CA . MET A 1 2 ? -6.344 34.032 -9.156 1.00 0.00 181 MET A CA 18
ATOM 21422 C C . MET A 1 2 ? -4.868 34.017 -9.455 1.00 0.00 181 MET A C 18
ATOM 21423 O O . MET A 1 2 ? -4.444 34.314 -10.571 1.00 0.00 181 MET A O 18
ATOM 21437 N N . ASN A 1 3 ? -4.044 33.658 -8.445 1.00 0.00 182 ASN A N 18
ATOM 21438 C CA . ASN A 1 3 ? -2.617 33.609 -8.650 1.00 0.00 182 ASN A CA 18
ATOM 21439 C C . ASN A 1 3 ? -2.322 32.384 -9.478 1.00 0.00 182 ASN A C 18
ATOM 21440 O O . ASN A 1 3 ? -3.004 31.363 -9.376 1.00 0.00 182 ASN A O 18
ATOM 21451 N N . PRO A 1 4 ? -1.296 32.471 -10.297 1.00 0.00 183 PRO A N 18
ATOM 21452 C CA . PRO A 1 4 ? -0.900 31.362 -11.149 1.00 0.00 183 PRO A CA 18
ATOM 21453 C C . PRO A 1 4 ? -0.237 30.253 -10.388 1.00 0.00 183 PRO A C 18
ATOM 21454 O O . PRO A 1 4 ? 0.381 30.479 -9.349 1.00 0.00 183 PRO A O 18
ATOM 21465 N N . ILE A 1 5 ? -0.354 29.013 -10.911 1.00 0.00 184 ILE A N 18
ATOM 21466 C CA . ILE A 1 5 ? 0.247 27.880 -10.256 1.00 0.00 184 ILE A CA 18
ATOM 21467 C C . ILE A 1 5 ? 1.242 27.305 -11.215 1.00 0.00 184 ILE A C 18
ATOM 21468 O O . ILE A 1 5 ? 0.912 26.988 -12.356 1.00 0.00 184 ILE A O 18
ATOM 21484 N N . ASN A 1 6 ? 2.505 27.162 -10.762 1.00 0.00 185 ASN A N 18
ATOM 21485 C CA . ASN A 1 6 ? 3.527 26.619 -11.613 1.00 0.00 185 ASN A CA 18
ATOM 21486 C C . ASN A 1 6 ? 4.591 26.076 -10.707 1.00 0.00 185 ASN A C 18
ATOM 21487 O O . ASN A 1 6 ? 4.742 26.530 -9.573 1.00 0.00 185 ASN A O 18
ATOM 21498 N N . ARG A 1 7 ? 5.358 25.078 -11.197 1.00 0.00 186 ARG A N 18
ATOM 21499 C CA . ARG A 1 7 ? 6.396 24.488 -10.391 1.00 0.00 186 ARG A CA 18
ATOM 21500 C C . ARG A 1 7 ? 7.650 24.487 -11.210 1.00 0.00 186 ARG A C 18
ATOM 21501 O O . ARG A 1 7 ? 7.609 24.354 -12.433 1.00 0.00 186 ARG A O 18
ATOM 21522 N N . ASN A 1 8 ? 8.808 24.634 -10.533 1.00 0.00 187 ASN A N 18
ATOM 21523 C CA . ASN A 1 8 ? 10.070 24.640 -11.228 1.00 0.00 187 ASN A CA 18
ATOM 21524 C C . ASN A 1 8 ? 11.004 23.737 -10.467 1.00 0.00 187 ASN A C 18
ATOM 21525 O O . ASN A 1 8 ? 11.809 24.192 -9.655 1.00 0.00 187 ASN A O 18
ATOM 21536 N N . PRO A 1 9 ? 10.898 22.447 -10.710 1.00 0.00 188 PRO A N 18
ATOM 21537 C CA . PRO A 1 9 ? 11.748 21.471 -10.045 1.00 0.00 188 PRO A CA 18
ATOM 21538 C C . PRO A 1 9 ? 13.168 21.521 -10.521 1.00 0.00 188 PRO A C 18
ATOM 21539 O O . PRO A 1 9 ? 14.091 21.158 -9.794 1.00 0.00 188 PRO A O 18
ATOM 21550 N N . LYS A 1 10 ? 13.366 21.986 -11.770 1.00 0.00 189 LYS A N 18
ATOM 21551 C CA . LYS A 1 10 ? 14.690 22.078 -12.325 1.00 0.00 189 LYS A CA 18
ATOM 21552 C C . LYS A 1 10 ? 14.555 22.832 -13.609 1.00 0.00 189 LYS A C 18
ATOM 21553 O O . LYS A 1 10 ? 15.252 23.819 -13.847 1.00 0.00 189 LYS A O 18
ATOM 21572 N N . GLN A 1 11 ? 13.632 22.364 -14.473 1.00 0.00 190 GLN A N 18
ATOM 21573 C CA . GLN A 1 11 ? 13.405 23.011 -15.737 1.00 0.00 190 GLN A CA 18
ATOM 21574 C C . GLN A 1 11 ? 11.929 23.247 -15.834 1.00 0.00 190 GLN A C 18
ATOM 21575 O O . GLN A 1 11 ? 11.128 22.449 -15.347 1.00 0.00 190 GLN A O 18
ATOM 21589 N N . VAL A 1 12 ? 11.538 24.369 -16.470 1.00 0.00 191 VAL A N 18
ATOM 21590 C CA . VAL A 1 12 ? 10.141 24.682 -16.615 1.00 0.00 191 VAL A CA 18
ATOM 21591 C C . VAL A 1 12 ? 9.608 23.891 -17.783 1.00 0.00 191 VAL A C 18
ATOM 21592 O O . VAL A 1 12 ? 10.348 23.518 -18.695 1.00 0.00 191 VAL A O 18
ATOM 21605 N N . PRO A 1 13 ? 8.317 23.619 -17.765 1.00 0.00 192 PRO A N 18
ATOM 21606 C CA . PRO A 1 13 ? 7.679 22.864 -18.829 1.00 0.00 192 PRO A CA 18
ATOM 21607 C C . PRO A 1 13 ? 7.527 23.652 -20.095 1.00 0.00 192 PRO A C 18
ATOM 21608 O O . PRO A 1 13 ? 7.475 24.881 -20.072 1.00 0.00 192 PRO A O 18
ATOM 21619 N N . PHE A 1 14 ? 7.428 22.940 -21.242 1.00 0.00 193 PHE A N 18
ATOM 21620 C CA . PHE A 1 14 ? 7.255 23.606 -22.512 1.00 0.00 193 PHE A CA 18
ATOM 21621 C C . PHE A 1 14 ? 5.895 24.242 -22.531 1.00 0.00 193 PHE A C 18
ATOM 21622 O O . PHE A 1 14 ? 5.660 25.202 -23.258 1.00 0.00 193 PHE A O 18
ATOM 21639 N N . ALA A 1 15 ? 4.966 23.705 -21.715 1.00 0.00 194 ALA A N 18
ATOM 21640 C CA . ALA A 1 15 ? 3.625 24.228 -21.655 1.00 0.00 194 ALA A CA 18
ATOM 21641 C C . ALA A 1 15 ? 3.672 25.667 -21.203 1.00 0.00 194 ALA A C 18
ATOM 21642 O O . ALA A 1 15 ? 2.894 26.490 -21.674 1.00 0.00 194 ALA A O 18
ATOM 21649 N N . ALA A 1 16 ? 4.586 25.996 -20.263 1.00 0.00 195 ALA A N 18
ATOM 21650 C CA . ALA A 1 16 ? 4.678 27.352 -19.766 1.00 0.00 195 ALA A CA 18
ATOM 21651 C C . ALA A 1 16 ? 5.521 28.185 -20.707 1.00 0.00 195 ALA A C 18
ATOM 21652 O O . ALA A 1 16 ? 5.567 29.409 -20.585 1.00 0.00 195 ALA A O 18
ATOM 21659 N N . LEU A 1 17 ? 6.209 27.542 -21.675 1.00 0.00 196 LEU A N 18
ATOM 21660 C CA . LEU A 1 17 ? 7.054 28.284 -22.587 1.00 0.00 196 LEU A CA 18
ATOM 21661 C C . LEU A 1 17 ? 6.228 28.818 -23.727 1.00 0.00 196 LEU A C 18
ATOM 21662 O O . LEU A 1 17 ? 6.542 29.872 -24.274 1.00 0.00 196 LEU A O 18
ATOM 21678 N N . LEU A 1 18 ? 5.141 28.112 -24.110 1.00 0.00 197 LEU A N 18
ATOM 21679 C CA . LEU A 1 18 ? 4.346 28.553 -25.239 1.00 0.00 197 LEU A CA 18
ATOM 21680 C C . LEU A 1 18 ? 3.776 29.936 -25.003 1.00 0.00 197 LEU A C 18
ATOM 21681 O O . LEU A 1 18 ? 4.024 30.834 -25.796 1.00 0.00 197 LEU A O 18
ATOM 21697 N N . PRO A 1 19 ? 3.029 30.154 -23.930 1.00 0.00 198 PRO A N 18
ATOM 21698 C CA . PRO A 1 19 ? 2.432 31.465 -23.690 1.00 0.00 198 PRO A CA 18
ATOM 21699 C C . PRO A 1 19 ? 3.437 32.562 -23.525 1.00 0.00 198 PRO A C 18
ATOM 21700 O O . PRO A 1 19 ? 3.183 33.702 -23.902 1.00 0.00 198 PRO A O 18
ATOM 21711 N N . THR A 1 20 ? 4.616 32.239 -22.967 1.00 0.00 199 THR A N 18
ATOM 21712 C CA . THR A 1 20 ? 5.631 33.244 -22.772 1.00 0.00 199 THR A CA 18
ATOM 21713 C C . THR A 1 20 ? 6.155 33.650 -24.118 1.00 0.00 199 THR A C 18
ATOM 21714 O O . THR A 1 20 ? 6.342 34.833 -24.401 1.00 0.00 199 THR A O 18
ATOM 21725 N N . LEU A 1 21 ? 6.407 32.647 -24.983 1.00 0.00 200 LEU A N 18
ATOM 21726 C CA . LEU A 1 21 ? 6.959 32.904 -26.285 1.00 0.00 200 LEU A CA 18
ATOM 21727 C C . LEU A 1 21 ? 5.927 33.518 -27.178 1.00 0.00 200 LEU A C 18
ATOM 21728 O O . LEU A 1 21 ? 6.225 34.438 -27.921 1.00 0.00 200 LEU A O 18
ATOM 21744 N N . MET A 1 22 ? 4.668 33.044 -27.096 1.00 0.00 201 MET A N 18
ATOM 21745 C CA . MET A 1 22 ? 3.622 33.567 -27.946 1.00 0.00 201 MET A CA 18
ATOM 21746 C C . MET A 1 22 ? 3.435 35.033 -27.668 1.00 0.00 201 MET A C 18
ATOM 21747 O O . MET A 1 22 ? 3.151 35.810 -28.576 1.00 0.00 201 MET A O 18
ATOM 21761 N N . ASN A 1 23 ? 3.591 35.444 -26.396 1.00 0.00 202 ASN A N 18
ATOM 21762 C CA . ASN A 1 23 ? 3.413 36.837 -26.043 1.00 0.00 202 ASN A CA 18
ATOM 21763 C C . ASN A 1 23 ? 4.533 37.669 -26.627 1.00 0.00 202 ASN A C 18
ATOM 21764 O O . ASN A 1 23 ? 4.383 38.879 -26.786 1.00 0.00 202 ASN A O 18
ATOM 21775 N N . GLN A 1 24 ? 5.687 37.046 -26.958 1.00 0.00 203 GLN A N 18
ATOM 21776 C CA . GLN A 1 24 ? 6.804 37.805 -27.489 1.00 0.00 203 GLN A CA 18
ATOM 21777 C C . GLN A 1 24 ? 6.941 37.519 -28.958 1.00 0.00 203 GLN A C 18
ATOM 21778 O O . GLN A 1 24 ? 7.876 37.995 -29.602 1.00 0.00 203 GLN A O 18
ATOM 21792 N N . LEU A 1 25 ? 6.010 36.732 -29.522 1.00 0.00 204 LEU A N 18
ATOM 21793 C CA . LEU A 1 25 ? 6.084 36.395 -30.922 1.00 0.00 204 LEU A CA 18
ATOM 21794 C C . LEU A 1 25 ? 5.017 37.138 -31.663 1.00 0.00 204 LEU A C 18
ATOM 21795 O O . LEU A 1 25 ? 4.001 37.544 -31.104 1.00 0.00 204 LEU A O 18
ATOM 21811 N N . ASP A 1 26 ? 5.256 37.332 -32.981 1.00 0.00 205 ASP A N 18
ATOM 21812 C CA . ASP A 1 26 ? 4.300 38.001 -33.822 1.00 0.00 205 ASP A CA 18
ATOM 21813 C C . ASP A 1 26 ? 3.172 37.030 -34.041 1.00 0.00 205 ASP A C 18
ATOM 21814 O O . ASP A 1 26 ? 3.296 35.846 -33.745 1.00 0.00 205 ASP A O 18
ATOM 21823 N N . LYS A 1 27 ? 2.039 37.515 -34.589 1.00 0.00 206 LYS A N 18
ATOM 21824 C CA . LYS A 1 27 ? 0.894 36.656 -34.802 1.00 0.00 206 LYS A CA 18
ATOM 21825 C C . LYS A 1 27 ? 1.270 35.518 -35.723 1.00 0.00 206 LYS A C 18
ATOM 21826 O O . LYS A 1 27 ? 0.909 34.371 -35.471 1.00 0.00 206 LYS A O 18
ATOM 21845 N N . ASP A 1 28 ? 2.009 35.811 -36.816 1.00 0.00 207 ASP A N 18
ATOM 21846 C CA . ASP A 1 28 ? 2.383 34.767 -37.751 1.00 0.00 207 ASP A CA 18
ATOM 21847 C C . ASP A 1 28 ? 3.281 33.758 -37.069 1.00 0.00 207 ASP A C 18
ATOM 21848 O O . ASP A 1 28 ? 3.137 32.555 -37.276 1.00 0.00 207 ASP A O 18
ATOM 21857 N N . ARG A 1 29 ? 4.236 34.230 -36.240 1.00 0.00 208 ARG A N 18
ATOM 21858 C CA . ARG A 1 29 ? 5.150 33.326 -35.570 1.00 0.00 208 ARG A CA 18
ATOM 21859 C C . ARG A 1 29 ? 4.402 32.527 -34.533 1.00 0.00 208 ARG A C 18
ATOM 21860 O O . ARG A 1 29 ? 4.658 31.337 -34.350 1.00 0.00 208 ARG A O 18
ATOM 21881 N N . ALA A 1 30 ? 3.460 33.178 -33.817 1.00 0.00 209 ALA A N 18
ATOM 21882 C CA . ALA A 1 30 ? 2.701 32.504 -32.788 1.00 0.00 209 ALA A CA 18
ATOM 21883 C C . ALA A 1 30 ? 1.855 31.439 -33.428 1.00 0.00 209 ALA A C 18
ATOM 21884 O O . ALA A 1 30 ? 1.679 30.357 -32.875 1.00 0.00 209 ALA A O 18
ATOM 21891 N N . LEU A 1 31 ? 1.311 31.739 -34.626 1.00 0.00 210 LEU A N 18
ATOM 21892 C CA . LEU A 1 31 ? 0.471 30.805 -35.330 1.00 0.00 210 LEU A CA 18
ATOM 21893 C C . LEU A 1 31 ? 1.271 29.568 -35.634 1.00 0.00 210 LEU A C 18
ATOM 21894 O O . LEU A 1 31 ? 0.783 28.446 -35.492 1.00 0.00 210 LEU A O 18
ATOM 21910 N N . GLN A 1 32 ? 2.535 29.757 -36.068 1.00 0.00 211 GLN A N 18
ATOM 21911 C CA . GLN A 1 32 ? 3.384 28.633 -36.393 1.00 0.00 211 GLN A CA 18
ATOM 21912 C C . GLN A 1 32 ? 3.621 27.822 -35.145 1.00 0.00 211 GLN A C 18
ATOM 21913 O O . GLN A 1 32 ? 3.671 26.596 -35.193 1.00 0.00 211 GLN A O 18
ATOM 21927 N N . LEU A 1 33 ? 3.795 28.497 -33.991 1.00 0.00 212 LEU A N 18
ATOM 21928 C CA . LEU A 1 33 ? 4.034 27.798 -32.749 1.00 0.00 212 LEU A CA 18
ATOM 21929 C C . LEU A 1 33 ? 2.807 26.993 -32.380 1.00 0.00 212 LEU A C 18
ATOM 21930 O O . LEU A 1 33 ? 2.918 25.860 -31.914 1.00 0.00 212 LEU A O 18
ATOM 21946 N N . ARG A 1 34 ? 1.598 27.568 -32.579 1.00 0.00 213 ARG A N 18
ATOM 21947 C CA . ARG A 1 34 ? 0.375 26.876 -32.217 1.00 0.00 213 ARG A CA 18
ATOM 21948 C C . ARG A 1 34 ? 0.218 25.616 -33.030 1.00 0.00 213 ARG A C 18
ATOM 21949 O O . ARG A 1 34 ? -0.181 24.581 -32.497 1.00 0.00 213 ARG A O 18
ATOM 21970 N N . THR A 1 35 ? 0.531 25.659 -34.345 1.00 0.00 214 THR A N 18
ATOM 21971 C CA . THR A 1 35 ? 0.374 24.467 -35.158 1.00 0.00 214 THR A CA 18
ATOM 21972 C C . THR A 1 35 ? 1.504 23.521 -34.851 1.00 0.00 214 THR A C 18
ATOM 21973 O O . THR A 1 35 ? 1.353 22.309 -34.975 1.00 0.00 214 THR A O 18
ATOM 21984 N N . LEU A 1 36 ? 2.673 24.061 -34.450 1.00 0.00 215 LEU A N 18
ATOM 21985 C CA . LEU A 1 36 ? 3.805 23.223 -34.125 1.00 0.00 215 LEU A CA 18
ATOM 21986 C C . LEU A 1 36 ? 3.445 22.397 -32.914 1.00 0.00 215 LEU A C 18
ATOM 21987 O O . LEU A 1 36 ? 3.763 21.212 -32.838 1.00 0.00 215 LEU A O 18
ATOM 22003 N N . TYR A 1 37 ? 2.775 23.029 -31.923 1.00 0.00 216 TYR A N 18
ATOM 22004 C CA . TYR A 1 37 ? 2.368 22.329 -30.723 1.00 0.00 216 TYR A CA 18
ATOM 22005 C C . TYR A 1 37 ? 1.400 21.241 -31.101 1.00 0.00 216 TYR A C 18
ATOM 22006 O O . TYR A 1 37 ? 1.398 20.168 -30.505 1.00 0.00 216 TYR A O 18
ATOM 22024 N N . ALA A 1 38 ? 0.529 21.507 -32.098 1.00 0.00 217 ALA A N 18
ATOM 22025 C CA . ALA A 1 38 ? -0.441 20.522 -32.518 1.00 0.00 217 ALA A CA 18
ATOM 22026 C C . ALA A 1 38 ? 0.288 19.300 -33.021 1.00 0.00 217 ALA A C 18
ATOM 22027 O O . ALA A 1 38 ? -0.140 18.174 -32.777 1.00 0.00 217 ALA A O 18
ATOM 22034 N N . ARG A 1 39 ? 1.415 19.499 -33.744 1.00 0.00 218 ARG A N 18
ATOM 22035 C CA . ARG A 1 39 ? 2.169 18.385 -34.271 1.00 0.00 218 ARG A CA 18
ATOM 22036 C C . ARG A 1 39 ? 2.708 17.594 -33.112 1.00 0.00 218 ARG A C 18
ATOM 22037 O O . ARG A 1 39 ? 2.748 16.366 -33.142 1.00 0.00 218 ARG A O 18
ATOM 22058 N N . LEU A 1 40 ? 3.159 18.317 -32.065 1.00 0.00 219 LEU A N 18
ATOM 22059 C CA . LEU A 1 40 ? 3.697 17.681 -30.879 1.00 0.00 219 LEU A CA 18
ATOM 22060 C C . LEU A 1 40 ? 2.607 16.890 -30.201 1.00 0.00 219 LEU A C 18
ATOM 22061 O O . LEU A 1 40 ? 2.828 15.763 -29.765 1.00 0.00 219 LEU A O 18
ATOM 22077 N N . LYS A 1 41 ? 1.397 17.480 -30.097 1.00 0.00 220 LYS A N 18
ATOM 22078 C CA . LYS A 1 41 ? 0.285 16.821 -29.455 1.00 0.00 220 LYS A CA 18
ATOM 22079 C C . LYS A 1 41 ? -0.055 15.560 -30.209 1.00 0.00 220 LYS A C 18
ATOM 22080 O O . LYS A 1 41 ? -0.353 14.528 -29.607 1.00 0.00 220 LYS A O 18
ATOM 22099 N N . LYS A 1 42 ? -0.023 15.619 -31.559 1.00 0.00 221 LYS A N 18
ATOM 22100 C CA . LYS A 1 42 ? -0.347 14.457 -32.359 1.00 0.00 221 LYS A CA 18
ATOM 22101 C C . LYS A 1 42 ? 0.812 13.492 -32.333 1.00 0.00 221 LYS A C 18
ATOM 22102 O O . LYS A 1 42 ? 0.697 12.373 -32.831 1.00 0.00 221 LYS A O 18
ATOM 22121 N N . ASN A 1 43 ? 1.962 13.918 -31.754 1.00 0.00 222 ASN A N 18
ATOM 22122 C CA . ASN A 1 43 ? 3.131 13.068 -31.668 1.00 0.00 222 ASN A CA 18
ATOM 22123 C C . ASN A 1 43 ? 3.601 12.745 -33.062 1.00 0.00 222 ASN A C 18
ATOM 22124 O O . ASN A 1 43 ? 4.015 11.623 -33.350 1.00 0.00 222 ASN A O 18
ATOM 22135 N N . GLU A 1 44 ? 3.544 13.747 -33.966 1.00 0.00 223 GLU A N 18
ATOM 22136 C CA . GLU A 1 44 ? 3.989 13.534 -35.322 1.00 0.00 223 GLU A CA 18
ATOM 22137 C C . GLU A 1 44 ? 5.435 13.929 -35.396 1.00 0.00 223 GLU A C 18
ATOM 22138 O O . GLU A 1 44 ? 6.114 13.655 -36.383 1.00 0.00 223 GLU A O 18
ATOM 22150 N N . ILE A 1 45 ? 5.941 14.591 -34.330 1.00 0.00 224 ILE A N 18
ATOM 22151 C CA . ILE A 1 45 ? 7.318 15.008 -34.307 1.00 0.00 224 ILE A CA 18
ATOM 22152 C C . ILE A 1 45 ? 7.832 14.650 -32.942 1.00 0.00 224 ILE A C 18
ATOM 22153 O O . ILE A 1 45 ? 7.078 14.605 -31.968 1.00 0.00 224 ILE A O 18
ATOM 22169 N N . PRO A 1 46 ? 9.110 14.376 -32.860 1.00 0.00 225 PRO A N 18
ATOM 22170 C CA . PRO A 1 46 ? 9.734 14.016 -31.598 1.00 0.00 225 PRO A CA 18
ATOM 22171 C C . PRO A 1 46 ? 9.910 15.189 -30.682 1.00 0.00 225 PRO A C 18
ATOM 22172 O O . PRO A 1 46 ? 9.776 16.337 -31.094 1.00 0.00 225 PRO A O 18
ATOM 22183 N N . LYS A 1 47 ? 10.206 14.912 -29.390 1.00 0.00 226 LYS A N 18
ATOM 22184 C CA . LYS A 1 47 ? 10.396 15.973 -28.421 1.00 0.00 226 LYS A CA 18
ATOM 22185 C C . LYS A 1 47 ? 11.557 16.817 -28.872 1.00 0.00 226 LYS A C 18
ATOM 22186 O O . LYS A 1 47 ? 11.533 18.043 -28.759 1.00 0.00 226 LYS A O 18
ATOM 22205 N N . GLU A 1 48 ? 12.620 16.159 -29.384 1.00 0.00 227 GLU A N 18
ATOM 22206 C CA . GLU A 1 48 ? 13.778 16.875 -29.863 1.00 0.00 227 GLU A CA 18
ATOM 22207 C C . GLU A 1 48 ? 13.350 17.714 -31.039 1.00 0.00 227 GLU A C 18
ATOM 22208 O O . GLU A 1 48 ? 13.790 18.850 -31.195 1.00 0.00 227 GLU A O 18
ATOM 22220 N N . GLY A 1 49 ? 12.463 17.151 -31.897 1.00 0.00 228 GLY A N 18
ATOM 22221 C CA . GLY A 1 49 ? 11.986 17.863 -33.064 1.00 0.00 228 GLY A CA 18
ATOM 22222 C C . GLY A 1 49 ? 11.264 19.100 -32.623 1.00 0.00 228 GLY A C 18
ATOM 22223 O O . GLY A 1 49 ? 11.441 20.171 -33.194 1.00 0.00 228 GLY A O 18
ATOM 22227 N N . PHE A 1 50 ? 10.431 18.964 -31.576 1.00 0.00 229 PHE A N 18
ATOM 22228 C CA . PHE A 1 50 ? 9.671 20.082 -31.068 1.00 0.00 229 PHE A CA 18
ATOM 22229 C C . PHE A 1 50 ? 10.618 21.134 -30.554 1.00 0.00 229 PHE A C 18
ATOM 22230 O O . PHE A 1 50 ? 10.475 22.317 -30.858 1.00 0.00 229 PHE A O 18
ATOM 22247 N N . THR A 1 51 ? 11.623 20.708 -29.761 1.00 0.00 230 THR A N 18
ATOM 22248 C CA . THR A 1 51 ? 12.565 21.639 -29.173 1.00 0.00 230 THR A CA 18
ATOM 22249 C C . THR A 1 51 ? 13.351 22.346 -30.252 1.00 0.00 230 THR A C 18
ATOM 22250 O O . THR A 1 51 ? 13.475 23.570 -30.232 1.00 0.00 230 THR A O 18
ATOM 22261 N N . ARG A 1 52 ? 13.894 21.586 -31.228 1.00 0.00 231 ARG A N 18
ATOM 22262 C CA . ARG A 1 52 ? 14.698 22.183 -32.275 1.00 0.00 231 ARG A CA 18
ATOM 22263 C C . ARG A 1 52 ? 13.859 23.089 -33.131 1.00 0.00 231 ARG A C 18
ATOM 22264 O O . ARG A 1 52 ? 14.313 24.155 -33.549 1.00 0.00 231 ARG A O 18
ATOM 22285 N N . HIS A 1 53 ? 12.607 22.686 -33.424 1.00 0.00 232 HIS A N 18
ATOM 22286 C CA . HIS A 1 53 ? 11.758 23.487 -34.273 1.00 0.00 232 HIS A CA 18
ATOM 22287 C C . HIS A 1 53 ? 11.444 24.797 -33.603 1.00 0.00 232 HIS A C 18
ATOM 22288 O O . HIS A 1 53 ? 11.432 25.835 -34.256 1.00 0.00 232 HIS A O 18
ATOM 22301 N N . MET A 1 54 ? 11.193 24.791 -32.274 1.00 0.00 233 MET A N 18
ATOM 22302 C CA . MET A 1 54 ? 10.882 26.028 -31.587 1.00 0.00 233 MET A CA 18
ATOM 22303 C C . MET A 1 54 ? 12.065 26.947 -31.641 1.00 0.00 233 MET A C 18
ATOM 22304 O O . MET A 1 54 ? 11.906 28.151 -31.817 1.00 0.00 233 MET A O 18
ATOM 22318 N N . LYS A 1 55 ? 13.289 26.397 -31.498 1.00 0.00 234 LYS A N 18
ATOM 22319 C CA . LYS A 1 55 ? 14.479 27.218 -31.522 1.00 0.00 234 LYS A CA 18
ATOM 22320 C C . LYS A 1 55 ? 14.582 27.891 -32.865 1.00 0.00 234 LYS A C 18
ATOM 22321 O O . LYS A 1 55 ? 15.062 29.009 -32.969 1.00 0.00 234 LYS A O 18
ATOM 22340 N N . ASP A 1 56 ? 14.165 27.197 -33.938 1.00 0.00 235 ASP A N 18
ATOM 22341 C CA . ASP A 1 56 ? 14.250 27.766 -35.261 1.00 0.00 235 ASP A CA 18
ATOM 22342 C C . ASP A 1 56 ? 13.258 28.901 -35.396 1.00 0.00 235 ASP A C 18
ATOM 22343 O O . ASP A 1 56 ? 13.503 29.859 -36.124 1.00 0.00 235 ASP A O 18
ATOM 22352 N N . ILE A 1 57 ? 12.104 28.813 -34.696 1.00 0.00 236 ILE A N 18
ATOM 22353 C CA . ILE A 1 57 ? 11.083 29.830 -34.833 1.00 0.00 236 ILE A CA 18
ATOM 22354 C C . ILE A 1 57 ? 11.375 31.008 -33.937 1.00 0.00 236 ILE A C 18
ATOM 22355 O O . ILE A 1 57 ? 11.452 32.143 -34.404 1.00 0.00 236 ILE A O 18
ATOM 22371 N N . VAL A 1 58 ? 11.544 30.769 -32.617 1.00 0.00 237 VAL A N 18
ATOM 22372 C CA . VAL A 1 58 ? 11.763 31.869 -31.700 1.00 0.00 237 VAL A CA 18
ATOM 22373 C C . VAL A 1 58 ? 13.210 32.285 -31.708 1.00 0.00 237 VAL A C 18
ATOM 22374 O O . VAL A 1 58 ? 13.519 33.460 -31.518 1.00 0.00 237 VAL A O 18
ATOM 22387 N N . GLY A 1 59 ? 14.133 31.333 -31.938 1.00 0.00 238 GLY A N 18
ATOM 22388 C CA . GLY A 1 59 ? 15.536 31.654 -31.944 1.00 0.00 238 GLY A CA 18
ATOM 22389 C C . GLY A 1 59 ? 16.142 30.993 -30.748 1.00 0.00 238 GLY A C 18
ATOM 22390 O O . GLY A 1 59 ? 15.486 30.803 -29.726 1.00 0.00 238 GLY A O 18
ATOM 22394 N N . ASP A 1 60 ? 17.437 30.634 -30.853 1.00 0.00 239 ASP A N 18
ATOM 22395 C CA . ASP A 1 60 ? 18.118 29.972 -29.764 1.00 0.00 239 ASP A CA 18
ATOM 22396 C C . ASP A 1 60 ? 18.186 30.899 -28.578 1.00 0.00 239 ASP A C 18
ATOM 22397 O O . ASP A 1 60 ? 18.010 30.477 -27.439 1.00 0.00 239 ASP A O 18
ATOM 22406 N N . GLN A 1 61 ? 18.447 32.195 -28.835 1.00 0.00 240 GLN A N 18
ATOM 22407 C CA . GLN A 1 61 ? 18.576 33.157 -27.762 1.00 0.00 240 GLN A CA 18
ATOM 22408 C C . GLN A 1 61 ? 17.236 33.396 -27.126 1.00 0.00 240 GLN A C 18
ATOM 22409 O O . GLN A 1 61 ? 17.146 33.513 -25.912 1.00 0.00 240 GLN A O 18
ATOM 22423 N N . MET A 1 62 ? 16.157 33.479 -27.931 1.00 0.00 241 MET A N 18
ATOM 22424 C CA . MET A 1 62 ? 14.851 33.732 -27.373 1.00 0.00 241 MET A CA 18
ATOM 22425 C C . MET A 1 62 ? 14.452 32.562 -26.522 1.00 0.00 241 MET A C 18
ATOM 22426 O O . MET A 1 62 ? 13.882 32.727 -25.445 1.00 0.00 241 MET A O 18
ATOM 22440 N N . LEU A 1 63 ? 14.752 31.341 -26.999 1.00 0.00 242 LEU A N 18
ATOM 22441 C CA . LEU A 1 63 ? 14.408 30.147 -26.270 1.00 0.00 242 LEU A CA 18
ATOM 22442 C C . LEU A 1 63 ? 15.194 30.129 -24.985 1.00 0.00 242 LEU A C 18
ATOM 22443 O O . LEU A 1 63 ? 14.655 29.857 -23.912 1.00 0.00 242 LEU A O 18
ATOM 22459 N N . ARG A 1 64 ? 16.505 30.428 -25.089 1.00 0.00 243 ARG A N 18
ATOM 22460 C CA . ARG A 1 64 ? 17.379 30.436 -23.948 1.00 0.00 243 ARG A CA 18
ATOM 22461 C C . ARG A 1 64 ? 16.927 31.479 -22.956 1.00 0.00 243 ARG A C 18
ATOM 22462 O O . ARG A 1 64 ? 16.844 31.213 -21.757 1.00 0.00 243 ARG A O 18
ATOM 22483 N N . MET A 1 65 ? 16.618 32.699 -23.443 1.00 0.00 244 MET A N 18
ATOM 22484 C CA . MET A 1 65 ? 16.209 33.769 -22.557 1.00 0.00 244 MET A CA 18
ATOM 22485 C C . MET A 1 65 ? 14.888 33.440 -21.915 1.00 0.00 244 MET A C 18
ATOM 22486 O O . MET A 1 65 ? 14.694 33.694 -20.731 1.00 0.00 244 MET A O 18
ATOM 22500 N N . ALA A 1 66 ? 13.945 32.859 -22.684 1.00 0.00 245 ALA A N 18
ATOM 22501 C CA . ALA A 1 66 ? 12.644 32.545 -22.139 1.00 0.00 245 ALA A CA 18
ATOM 22502 C C . ALA A 1 66 ? 12.786 31.551 -21.020 1.00 0.00 245 ALA A C 18
ATOM 22503 O O . ALA A 1 66 ? 12.169 31.698 -19.967 1.00 0.00 245 ALA A O 18
ATOM 22510 N N . VAL A 1 67 ? 13.622 30.513 -21.226 1.00 0.00 246 VAL A N 18
ATOM 22511 C CA . VAL A 1 67 ? 13.803 29.500 -20.214 1.00 0.00 246 VAL A CA 18
ATOM 22512 C C . VAL A 1 67 ? 14.449 30.118 -19.003 1.00 0.00 246 VAL A C 18
ATOM 22513 O O . VAL A 1 67 ? 14.045 29.852 -17.871 1.00 0.00 246 VAL A O 18
ATOM 22526 N N . SER A 1 68 ? 15.464 30.982 -19.216 1.00 0.00 247 SER A N 18
ATOM 22527 C CA . SER A 1 68 ? 16.167 31.580 -18.098 1.00 0.00 247 SER A CA 18
ATOM 22528 C C . SER A 1 68 ? 15.245 32.486 -17.317 1.00 0.00 247 SER A C 18
ATOM 22529 O O . SER A 1 68 ? 15.340 32.554 -16.096 1.00 0.00 247 SER A O 18
ATOM 22537 N N . LYS A 1 69 ? 14.331 33.213 -18.001 1.00 0.00 248 LYS A N 18
ATOM 22538 C CA . LYS A 1 69 ? 13.439 34.112 -17.298 1.00 0.00 248 LYS A CA 18
ATOM 22539 C C . LYS A 1 69 ? 12.443 33.313 -16.512 1.00 0.00 248 LYS A C 18
ATOM 22540 O O . LYS A 1 69 ? 12.087 33.678 -15.394 1.00 0.00 248 LYS A O 18
ATOM 22559 N N . LEU A 1 70 ? 11.955 32.201 -17.099 1.00 0.00 249 LEU A N 18
ATOM 22560 C CA . LEU A 1 70 ? 10.984 31.375 -16.423 1.00 0.00 249 LEU A CA 18
ATOM 22561 C C . LEU A 1 70 ? 11.622 30.751 -15.212 1.00 0.00 249 LEU A C 18
ATOM 22562 O O . LEU A 1 70 ? 10.995 30.653 -14.158 1.00 0.00 249 LEU A O 18
ATOM 22578 N N . GLN A 1 71 ? 12.890 30.289 -15.338 1.00 0.00 250 GLN A N 18
ATOM 22579 C CA . GLN A 1 71 ? 13.568 29.698 -14.206 1.00 0.00 250 GLN A CA 18
ATOM 22580 C C . GLN A 1 71 ? 13.831 30.786 -13.201 1.00 0.00 250 GLN A C 18
ATOM 22581 O O . GLN A 1 71 ? 13.673 30.584 -11.998 1.00 0.00 250 GLN A O 18
ATOM 22595 N N . GLN A 1 72 ? 14.251 31.975 -13.702 1.00 0.00 251 GLN A N 18
ATOM 22596 C CA . GLN A 1 72 ? 14.525 33.113 -12.851 1.00 0.00 251 GLN A CA 18
ATOM 22597 C C . GLN A 1 72 ? 15.614 32.748 -11.872 1.00 0.00 251 GLN A C 18
ATOM 22598 O O . GLN A 1 72 ? 15.493 32.974 -10.669 1.00 0.00 251 GLN A O 18
ATOM 22612 N N . VAL A 1 73 ? 16.724 32.177 -12.390 1.00 0.00 252 VAL A N 18
ATOM 22613 C CA . VAL A 1 73 ? 17.826 31.801 -11.536 1.00 0.00 252 VAL A CA 18
ATOM 22614 C C . VAL A 1 73 ? 19.041 32.499 -12.069 1.00 0.00 252 VAL A C 18
ATOM 22615 O O . VAL A 1 73 ? 19.361 32.395 -13.251 1.00 0.00 252 VAL A O 18
ATOM 22628 N N . ASN 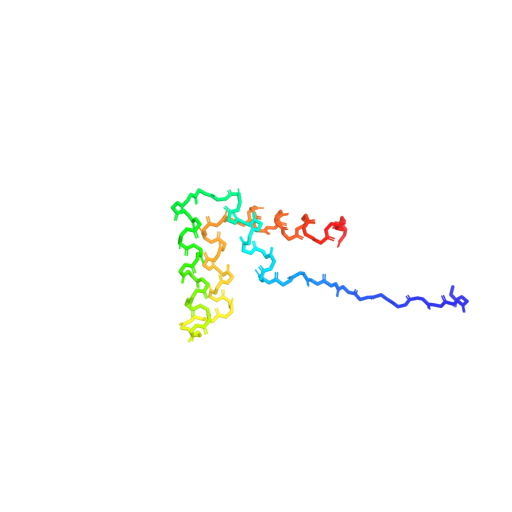A 1 74 ? 19.746 33.241 -11.190 1.00 0.00 253 ASN A N 18
ATOM 22629 C CA . ASN A 1 74 ? 20.930 33.945 -11.614 1.00 0.00 253 ASN A CA 18
ATOM 22630 C C . ASN A 1 74 ? 21.981 33.738 -10.563 1.00 0.00 253 ASN A C 18
ATOM 22631 O O . ASN A 1 74 ? 22.986 33.071 -10.795 1.00 0.00 253 ASN A O 18
ATOM 22642 N N . TYR A 1 75 ? 21.766 34.306 -9.359 1.00 0.00 254 TYR A N 18
ATOM 22643 C CA . TYR A 1 75 ? 22.727 34.154 -8.296 1.00 0.00 254 TYR A CA 18
ATOM 22644 C C . TYR A 1 75 ? 22.623 32.713 -7.778 1.00 0.00 254 TYR A C 18
ATOM 22645 O O . TYR A 1 75 ? 21.546 32.351 -7.227 1.00 0.00 254 TYR A O 18
ATOM 22663 N N . MET A 1 1 ? 8.806 48.875 -11.940 1.00 0.00 180 MET A N 19
ATOM 22664 C CA . MET A 1 1 ? 10.002 49.524 -11.340 1.00 0.00 180 MET A CA 19
ATOM 22665 C C . MET A 1 1 ? 10.705 48.577 -10.409 1.00 0.00 180 MET A C 19
ATOM 22666 O O . MET A 1 1 ? 11.928 48.622 -10.264 1.00 0.00 180 MET A O 19
ATOM 22679 N N . MET A 1 2 ? 9.932 47.680 -9.760 1.00 0.00 181 MET A N 19
ATOM 22680 C CA . MET A 1 2 ? 10.509 46.734 -8.841 1.00 0.00 181 MET A CA 19
ATOM 22681 C C . MET A 1 2 ? 10.019 45.377 -9.238 1.00 0.00 181 MET A C 19
ATOM 22682 O O . MET A 1 2 ? 8.896 45.222 -9.714 1.00 0.00 181 MET A O 19
ATOM 22696 N N . ASN A 1 3 ? 10.869 44.346 -9.035 1.00 0.00 182 ASN A N 19
ATOM 22697 C CA . ASN A 1 3 ? 10.491 42.998 -9.384 1.00 0.00 182 ASN A CA 19
ATOM 22698 C C . ASN A 1 3 ? 10.767 42.130 -8.185 1.00 0.00 182 ASN A C 19
ATOM 22699 O O . ASN A 1 3 ? 11.822 41.506 -8.084 1.00 0.00 182 ASN A O 19
ATOM 22710 N N . PRO A 1 4 ? 9.830 42.094 -7.255 1.00 0.00 183 PRO A N 19
ATOM 22711 C CA . PRO A 1 4 ? 9.973 41.288 -6.045 1.00 0.00 183 PRO A CA 19
ATOM 22712 C C . PRO A 1 4 ? 10.129 39.824 -6.333 1.00 0.00 183 PRO A C 19
ATOM 22713 O O . PRO A 1 4 ? 9.502 39.289 -7.246 1.00 0.00 183 PRO A O 19
ATOM 22724 N N . ILE A 1 5 ? 10.975 39.141 -5.534 1.00 0.00 184 ILE A N 19
ATOM 22725 C CA . ILE A 1 5 ? 11.194 37.731 -5.728 1.00 0.00 184 ILE A CA 19
ATOM 22726 C C . ILE A 1 5 ? 11.039 37.071 -4.392 1.00 0.00 184 ILE A C 19
ATOM 22727 O O . ILE A 1 5 ? 11.116 37.722 -3.349 1.00 0.00 184 ILE A O 19
ATOM 22743 N N . ASN A 1 6 ? 10.801 35.744 -4.398 1.00 0.00 185 ASN A N 19
ATOM 22744 C CA . ASN A 1 6 ? 10.639 35.030 -3.160 1.00 0.00 185 ASN A CA 19
ATOM 22745 C C . ASN A 1 6 ? 10.987 33.598 -3.427 1.00 0.00 185 ASN A C 19
ATOM 22746 O O . ASN A 1 6 ? 11.922 33.056 -2.842 1.00 0.00 185 ASN A O 19
ATOM 22757 N N . ARG A 1 7 ? 10.228 32.952 -4.336 1.00 0.00 186 ARG A N 19
ATOM 22758 C CA . ARG A 1 7 ? 10.482 31.575 -4.661 1.00 0.00 186 ARG A CA 19
ATOM 22759 C C . ARG A 1 7 ? 10.440 31.466 -6.153 1.00 0.00 186 ARG A C 19
ATOM 22760 O O . ARG A 1 7 ? 9.710 32.203 -6.816 1.00 0.00 186 ARG A O 19
ATOM 22781 N N . ASN A 1 8 ? 11.233 30.533 -6.716 1.00 0.00 187 ASN A N 19
ATOM 22782 C CA . ASN A 1 8 ? 11.262 30.361 -8.143 1.00 0.00 187 ASN A CA 19
ATOM 22783 C C . ASN A 1 8 ? 11.189 28.881 -8.406 1.00 0.00 187 ASN A C 19
ATOM 22784 O O . ASN A 1 8 ? 11.582 28.065 -7.571 1.00 0.00 187 ASN A O 19
ATOM 22795 N N . PRO A 1 9 ? 10.676 28.519 -9.562 1.00 0.00 188 PRO A N 19
ATOM 22796 C CA . PRO A 1 9 ? 10.556 27.120 -9.940 1.00 0.00 188 PRO A CA 19
ATOM 22797 C C . PRO A 1 9 ? 11.873 26.504 -10.306 1.00 0.00 188 PRO A C 19
ATOM 22798 O O . PRO A 1 9 ? 12.769 27.177 -10.812 1.00 0.00 188 PRO A O 19
ATOM 22809 N N . LYS A 1 10 ? 12.016 25.184 -10.045 1.00 0.00 189 LYS A N 19
ATOM 22810 C CA . LYS A 1 10 ? 13.244 24.494 -10.366 1.00 0.00 189 LYS A CA 19
ATOM 22811 C C . LYS A 1 10 ? 13.402 24.480 -11.860 1.00 0.00 189 LYS A C 19
ATOM 22812 O O . LYS A 1 10 ? 14.504 24.647 -12.382 1.00 0.00 189 LYS A O 19
ATOM 22831 N N . GLN A 1 11 ? 12.283 24.275 -12.581 1.00 0.00 190 GLN A N 19
ATOM 22832 C CA . GLN A 1 11 ? 12.330 24.243 -14.017 1.00 0.00 190 GLN A CA 19
ATOM 22833 C C . GLN A 1 11 ? 10.967 24.634 -14.499 1.00 0.00 190 GLN A C 19
ATOM 22834 O O . GLN A 1 11 ? 9.994 24.569 -13.748 1.00 0.00 190 GLN A O 19
ATOM 22848 N N . VAL A 1 12 ? 10.871 25.055 -15.778 1.00 0.00 191 VAL A N 19
ATOM 22849 C CA . VAL A 1 12 ? 9.599 25.456 -16.320 1.00 0.00 191 VAL A CA 19
ATOM 22850 C C . VAL A 1 12 ? 9.306 24.545 -17.494 1.00 0.00 191 VAL A C 19
ATOM 22851 O O . VAL A 1 12 ? 10.173 24.275 -18.328 1.00 0.00 191 VAL A O 19
ATOM 22864 N N . PRO A 1 13 ? 8.090 24.030 -17.551 1.00 0.00 192 PRO A N 19
ATOM 22865 C CA . PRO A 1 13 ? 7.675 23.144 -18.633 1.00 0.00 192 PRO A CA 19
ATOM 22866 C C . PRO A 1 13 ? 7.437 23.864 -19.927 1.00 0.00 192 PRO A C 19
ATOM 22867 O O . PRO A 1 13 ? 7.270 25.080 -19.955 1.00 0.00 192 PRO A O 19
ATOM 22878 N N . PHE A 1 14 ? 7.393 23.099 -21.044 1.00 0.00 193 PHE A N 19
ATOM 22879 C CA . PHE A 1 14 ? 7.176 23.694 -22.345 1.00 0.00 193 PHE A CA 19
ATOM 22880 C C . PHE A 1 14 ? 5.805 24.303 -22.399 1.00 0.00 193 PHE A C 19
ATOM 22881 O O . PHE A 1 14 ? 5.575 25.252 -23.141 1.00 0.00 193 PHE A O 19
ATOM 22898 N N . ALA A 1 15 ? 4.857 23.764 -21.606 1.00 0.00 194 ALA A N 19
ATOM 22899 C CA . ALA A 1 15 ? 3.508 24.279 -21.608 1.00 0.00 194 ALA A CA 19
ATOM 22900 C C . ALA A 1 15 ? 3.523 25.726 -21.179 1.00 0.00 194 ALA A C 19
ATOM 22901 O O . ALA A 1 15 ? 2.760 26.535 -21.699 1.00 0.00 194 ALA A O 19
ATOM 22908 N N . ALA A 1 16 ? 4.390 26.083 -20.204 1.00 0.00 195 ALA A N 19
ATOM 22909 C CA . ALA A 1 16 ? 4.448 27.448 -19.727 1.00 0.00 195 ALA A CA 19
ATOM 22910 C C . ALA A 1 16 ? 5.330 28.271 -20.641 1.00 0.00 195 ALA A C 19
ATOM 22911 O O . ALA A 1 16 ? 5.363 29.498 -20.539 1.00 0.00 195 ALA A O 19
ATOM 22918 N N . LEU A 1 17 ? 6.068 27.616 -21.562 1.00 0.00 196 LEU A N 19
ATOM 22919 C CA . LEU A 1 17 ? 6.946 28.346 -22.451 1.00 0.00 196 LEU A CA 19
ATOM 22920 C C . LEU A 1 17 ? 6.158 28.880 -23.613 1.00 0.00 196 LEU A C 19
ATOM 22921 O O . LEU A 1 17 ? 6.470 29.947 -24.134 1.00 0.00 196 LEU A O 19
ATOM 22937 N N . LEU A 1 18 ? 5.100 28.156 -24.043 1.00 0.00 197 LEU A N 19
ATOM 22938 C CA . LEU A 1 18 ? 4.338 28.585 -25.200 1.00 0.00 197 LEU A CA 19
ATOM 22939 C C . LEU A 1 18 ? 3.755 29.966 -24.996 1.00 0.00 197 LEU A C 19
ATOM 22940 O O . LEU A 1 18 ? 4.014 30.854 -25.799 1.00 0.00 197 LEU A O 19
ATOM 22956 N N . PRO A 1 19 ? 2.982 30.199 -23.945 1.00 0.00 198 PRO A N 19
ATOM 22957 C CA . PRO A 1 19 ? 2.375 31.511 -23.744 1.00 0.00 198 PRO A CA 19
ATOM 22958 C C . PRO A 1 19 ? 3.371 32.616 -23.588 1.00 0.00 198 PRO A C 19
ATOM 22959 O O . PRO A 1 19 ? 3.123 33.743 -24.007 1.00 0.00 198 PRO A O 19
ATOM 22970 N N . THR A 1 20 ? 4.540 32.320 -22.995 1.00 0.00 199 THR A N 19
ATOM 22971 C CA . THR A 1 20 ? 5.541 33.344 -22.815 1.00 0.00 199 THR A CA 19
ATOM 22972 C C . THR A 1 20 ? 6.102 33.690 -24.162 1.00 0.00 199 THR A C 19
ATOM 22973 O O . THR A 1 20 ? 6.270 34.859 -24.500 1.00 0.00 199 THR A O 19
ATOM 22984 N N . LEU A 1 21 ? 6.388 32.648 -24.970 1.00 0.00 200 LEU A N 19
ATOM 22985 C CA . LEU A 1 21 ? 6.984 32.846 -26.264 1.00 0.00 200 LEU A CA 19
ATOM 22986 C C . LEU A 1 21 ? 5.991 33.450 -27.204 1.00 0.00 200 LEU A C 19
ATOM 22987 O O . LEU A 1 21 ? 6.334 34.321 -27.985 1.00 0.00 200 LEU A O 19
ATOM 23003 N N . MET A 1 22 ? 4.721 33.015 -27.134 1.00 0.00 201 MET A N 19
ATOM 23004 C CA . MET A 1 22 ? 3.713 33.537 -28.021 1.00 0.00 201 MET A CA 19
ATOM 23005 C C . MET A 1 22 ? 3.554 35.014 -27.785 1.00 0.00 201 MET A C 19
ATOM 23006 O O . MET A 1 22 ? 3.319 35.772 -28.722 1.00 0.00 201 MET A O 19
ATOM 23020 N N . ASN A 1 23 ? 3.681 35.461 -26.520 1.00 0.00 202 ASN A N 19
ATOM 23021 C CA . ASN A 1 23 ? 3.538 36.871 -26.221 1.00 0.00 202 ASN A CA 19
ATOM 23022 C C . ASN A 1 23 ? 4.743 37.629 -26.732 1.00 0.00 202 ASN A C 19
ATOM 23023 O O . ASN A 1 23 ? 4.693 38.849 -26.877 1.00 0.00 202 ASN A O 19
ATOM 23034 N N . GLN A 1 24 ? 5.861 36.922 -27.015 1.00 0.00 203 GLN A N 19
ATOM 23035 C CA . GLN A 1 24 ? 7.056 37.589 -27.492 1.00 0.00 203 GLN A CA 19
ATOM 23036 C C . GLN A 1 24 ? 7.195 37.328 -28.965 1.00 0.00 203 GLN A C 19
ATOM 23037 O O . GLN A 1 24 ? 8.179 37.730 -29.584 1.00 0.00 203 GLN A O 19
ATOM 23051 N N . LEU A 1 25 ? 6.199 36.647 -29.558 1.00 0.00 204 LEU A N 19
ATOM 23052 C CA . LEU A 1 25 ? 6.255 36.327 -30.965 1.00 0.00 204 LEU A CA 19
ATOM 23053 C C . LEU A 1 25 ? 5.151 37.044 -31.677 1.00 0.00 204 LEU A C 19
ATOM 23054 O O . LEU A 1 25 ? 4.131 37.405 -31.094 1.00 0.00 204 LEU A O 19
ATOM 23070 N N . ASP A 1 26 ? 5.359 37.273 -32.995 1.00 0.00 205 ASP A N 19
ATOM 23071 C CA . ASP A 1 26 ? 4.359 37.916 -33.808 1.00 0.00 205 ASP A CA 19
ATOM 23072 C C . ASP A 1 26 ? 3.264 36.903 -34.005 1.00 0.00 205 ASP A C 19
ATOM 23073 O O . ASP A 1 26 ? 3.466 35.715 -33.777 1.00 0.00 205 ASP A O 19
ATOM 23082 N N . LYS A 1 27 ? 2.072 37.351 -34.452 1.00 0.00 206 LYS A N 19
ATOM 23083 C CA . LYS A 1 27 ? 0.962 36.438 -34.629 1.00 0.00 206 LYS A CA 19
ATOM 23084 C C . LYS A 1 27 ? 1.320 35.352 -35.611 1.00 0.00 206 LYS A C 19
ATOM 23085 O O . LYS A 1 27 ? 0.910 34.210 -35.447 1.00 0.00 206 LYS A O 19
ATOM 23104 N N . ASP A 1 28 ? 2.113 35.677 -36.648 1.00 0.00 207 ASP A N 19
ATOM 23105 C CA . ASP A 1 28 ? 2.487 34.677 -37.629 1.00 0.00 207 ASP A CA 19
ATOM 23106 C C . ASP A 1 28 ? 3.382 33.645 -36.985 1.00 0.00 207 ASP A C 19
ATOM 23107 O O . ASP A 1 28 ? 3.187 32.445 -37.172 1.00 0.00 207 ASP A O 19
ATOM 23116 N N . ARG A 1 29 ? 4.395 34.095 -36.218 1.00 0.00 208 ARG A N 19
ATOM 23117 C CA . ARG A 1 29 ? 5.304 33.178 -35.565 1.00 0.00 208 ARG A CA 19
ATOM 23118 C C . ARG A 1 29 ? 4.547 32.384 -34.528 1.00 0.00 208 ARG A C 19
ATOM 23119 O O . ARG A 1 29 ? 4.789 31.191 -34.347 1.00 0.00 208 ARG A O 19
ATOM 23140 N N . ALA A 1 30 ? 3.614 33.046 -33.808 1.00 0.00 209 ALA A N 19
ATOM 23141 C CA . ALA A 1 30 ? 2.843 32.380 -32.784 1.00 0.00 209 ALA A CA 19
ATOM 23142 C C . ALA A 1 30 ? 2.008 31.298 -33.419 1.00 0.00 209 ALA A C 19
ATOM 23143 O O . ALA A 1 30 ? 1.846 30.220 -32.854 1.00 0.00 209 ALA A O 19
ATOM 23150 N N . LEU A 1 31 ? 1.445 31.574 -34.616 1.00 0.00 210 LEU A N 19
ATOM 23151 C CA . LEU A 1 31 ? 0.637 30.592 -35.308 1.00 0.00 210 LEU A CA 19
ATOM 23152 C C . LEU A 1 31 ? 1.483 29.395 -35.650 1.00 0.00 210 LEU A C 19
ATOM 23153 O O . LEU A 1 31 ? 1.029 28.255 -35.545 1.00 0.00 210 LEU A O 19
ATOM 23169 N N . GLN A 1 32 ? 2.738 29.630 -36.084 1.00 0.00 211 GLN A N 19
ATOM 23170 C CA . GLN A 1 32 ? 3.618 28.532 -36.429 1.00 0.00 211 GLN A CA 19
ATOM 23171 C C . GLN A 1 32 ? 3.889 27.721 -35.188 1.00 0.00 211 GLN A C 19
ATOM 23172 O O . GLN A 1 32 ? 3.960 26.496 -35.237 1.00 0.00 211 GLN A O 19
ATOM 23186 N N . LEU A 1 33 ? 4.066 28.402 -34.040 1.00 0.00 212 LEU A N 19
ATOM 23187 C CA . LEU A 1 33 ? 4.336 27.711 -32.800 1.00 0.00 212 LEU A CA 19
ATOM 23188 C C . LEU A 1 33 ? 3.117 26.912 -32.403 1.00 0.00 212 LEU A C 19
ATOM 23189 O O . LEU A 1 33 ? 3.231 25.787 -31.919 1.00 0.00 212 LEU A O 19
ATOM 23205 N N . ARG A 1 34 ? 1.911 27.493 -32.595 1.00 0.00 213 ARG A N 19
ATOM 23206 C CA . ARG A 1 34 ? 0.686 26.830 -32.220 1.00 0.00 213 ARG A CA 19
ATOM 23207 C C . ARG A 1 34 ? 0.529 25.538 -32.988 1.00 0.00 213 ARG A C 19
ATOM 23208 O O . ARG A 1 34 ? 0.190 24.507 -32.405 1.00 0.00 213 ARG A O 19
ATOM 23229 N N . THR A 1 35 ? 0.778 25.550 -34.319 1.00 0.00 214 THR A N 19
ATOM 23230 C CA . THR A 1 35 ? 0.617 24.334 -35.094 1.00 0.00 214 THR A CA 19
ATOM 23231 C C . THR A 1 35 ? 1.741 23.389 -34.762 1.00 0.00 214 THR A C 19
ATOM 23232 O O . THR A 1 35 ? 1.580 22.175 -34.848 1.00 0.00 214 THR A O 19
ATOM 23243 N N . LEU A 1 36 ? 2.918 23.929 -34.380 1.00 0.00 215 LEU A N 19
ATOM 23244 C CA . LEU A 1 36 ? 4.043 23.088 -34.034 1.00 0.00 215 LEU A CA 19
ATOM 23245 C C . LEU A 1 36 ? 3.679 22.296 -32.801 1.00 0.00 215 LEU A C 19
ATOM 23246 O O . LEU A 1 36 ? 3.983 21.109 -32.697 1.00 0.00 215 LEU A O 19
ATOM 23262 N N . TYR A 1 37 ? 3.021 22.960 -31.824 1.00 0.00 216 TYR A N 19
ATOM 23263 C CA . TYR A 1 37 ? 2.617 22.295 -30.603 1.00 0.00 216 TYR A CA 19
ATOM 23264 C C . TYR A 1 37 ? 1.615 21.224 -30.942 1.00 0.00 216 TYR A C 19
ATOM 23265 O O . TYR A 1 37 ? 1.591 20.171 -30.314 1.00 0.00 216 TYR A O 19
ATOM 23283 N N . ALA A 1 38 ? 0.747 21.480 -31.943 1.00 0.00 217 ALA A N 19
ATOM 23284 C CA . ALA A 1 38 ? -0.250 20.506 -32.325 1.00 0.00 217 ALA A CA 19
ATOM 23285 C C . ALA A 1 38 ? 0.446 19.252 -32.795 1.00 0.00 217 ALA A C 19
ATOM 23286 O O . ALA A 1 38 ? -0.010 18.144 -32.519 1.00 0.00 217 ALA A O 19
ATOM 23293 N N . ARG A 1 39 ? 1.574 19.405 -33.529 1.00 0.00 218 ARG A N 19
ATOM 23294 C CA . ARG A 1 39 ? 2.302 18.260 -34.026 1.00 0.00 218 ARG A CA 19
ATOM 23295 C C . ARG A 1 39 ? 2.820 17.485 -32.848 1.00 0.00 218 ARG A C 19
ATOM 23296 O O . ARG A 1 39 ? 2.836 16.254 -32.853 1.00 0.00 218 ARG A O 19
ATOM 23317 N N . LEU A 1 40 ? 3.282 18.218 -31.814 1.00 0.00 219 LEU A N 19
ATOM 23318 C CA . LEU A 1 40 ? 3.806 17.594 -30.618 1.00 0.00 219 LEU A CA 19
ATOM 23319 C C . LEU A 1 40 ? 2.696 16.846 -29.922 1.00 0.00 219 LEU A C 19
ATOM 23320 O O . LEU A 1 40 ? 2.896 15.729 -29.448 1.00 0.00 219 LEU A O 19
ATOM 23336 N N . LYS A 1 41 ? 1.492 17.459 -29.839 1.00 0.00 220 LYS A N 19
ATOM 23337 C CA . LYS A 1 41 ? 0.366 16.819 -29.182 1.00 0.00 220 LYS A CA 19
ATOM 23338 C C . LYS A 1 41 ? 0.014 15.549 -29.914 1.00 0.00 220 LYS A C 19
ATOM 23339 O O . LYS A 1 41 ? -0.326 14.542 -29.293 1.00 0.00 220 LYS A O 19
ATOM 23358 N N . LYS A 1 42 ? 0.079 15.573 -31.263 1.00 0.00 221 LYS A N 19
ATOM 23359 C CA . LYS A 1 42 ? -0.253 14.398 -32.041 1.00 0.00 221 LYS A CA 19
ATOM 23360 C C . LYS A 1 42 ? 0.889 13.418 -31.960 1.00 0.00 221 LYS A C 19
ATOM 23361 O O . LYS A 1 42 ? 0.768 12.279 -32.407 1.00 0.00 221 LYS A O 19
ATOM 23380 N N . ASN A 1 43 ? 2.036 13.858 -31.388 1.00 0.00 222 ASN A N 19
ATOM 23381 C CA . ASN A 1 43 ? 3.198 13.007 -31.244 1.00 0.00 222 ASN A CA 19
ATOM 23382 C C . ASN A 1 43 ? 3.683 12.622 -32.615 1.00 0.00 222 ASN A C 19
ATOM 23383 O O . ASN A 1 43 ? 4.116 11.495 -32.846 1.00 0.00 222 ASN A O 19
ATOM 23394 N N . GLU A 1 44 ? 3.628 13.578 -33.567 1.00 0.00 223 GLU A N 19
ATOM 23395 C CA . GLU A 1 44 ? 4.091 13.307 -34.904 1.00 0.00 223 GLU A CA 19
ATOM 23396 C C . GLU A 1 44 ? 5.544 13.677 -34.962 1.00 0.00 223 GLU A C 19
ATOM 23397 O O . GLU A 1 44 ? 6.242 13.347 -35.920 1.00 0.00 223 GLU A O 19
ATOM 23409 N N . ILE A 1 45 ? 6.033 14.380 -33.917 1.00 0.00 224 ILE A N 19
ATOM 23410 C CA . ILE A 1 45 ? 7.414 14.781 -33.881 1.00 0.00 224 ILE A CA 19
ATOM 23411 C C . ILE A 1 45 ? 7.894 14.489 -32.487 1.00 0.00 224 ILE A C 19
ATOM 23412 O O . ILE A 1 45 ? 7.118 14.499 -31.528 1.00 0.00 224 ILE A O 19
ATOM 23428 N N . PRO A 1 46 ? 9.168 14.202 -32.363 1.00 0.00 225 PRO A N 19
ATOM 23429 C CA . PRO A 1 46 ? 9.766 13.907 -31.073 1.00 0.00 225 PRO A CA 19
ATOM 23430 C C . PRO A 1 46 ? 9.958 15.132 -30.230 1.00 0.00 225 PRO A C 19
ATOM 23431 O O . PRO A 1 46 ? 9.840 16.253 -30.714 1.00 0.00 225 PRO A O 19
ATOM 23442 N N . LYS A 1 47 ? 10.250 14.936 -28.922 1.00 0.00 226 LYS A N 19
ATOM 23443 C CA . LYS A 1 47 ? 10.459 16.059 -28.030 1.00 0.00 226 LYS A CA 19
ATOM 23444 C C . LYS A 1 47 ? 11.648 16.836 -28.522 1.00 0.00 226 LYS A C 19
ATOM 23445 O O . LYS A 1 47 ? 11.671 18.066 -28.464 1.00 0.00 226 LYS A O 19
ATOM 23464 N N . GLU A 1 48 ? 12.684 16.114 -29.005 1.00 0.00 227 GLU A N 19
ATOM 23465 C CA . GLU A 1 48 ? 13.863 16.766 -29.524 1.00 0.00 227 GLU A CA 19
ATOM 23466 C C . GLU A 1 48 ? 13.454 17.551 -30.743 1.00 0.00 227 GLU A C 19
ATOM 23467 O O . GLU A 1 48 ? 13.927 18.662 -30.965 1.00 0.00 227 GLU A O 19
ATOM 23479 N N . GLY A 1 49 ? 12.553 16.963 -31.566 1.00 0.00 228 GLY A N 19
ATOM 23480 C CA . GLY A 1 49 ? 12.086 17.617 -32.769 1.00 0.00 228 GLY A CA 19
ATOM 23481 C C . GLY A 1 49 ? 11.368 18.879 -32.397 1.00 0.00 228 GLY A C 19
ATOM 23482 O O . GLY A 1 49 ? 11.541 19.916 -33.031 1.00 0.00 228 GLY A O 19
ATOM 23486 N N . PHE A 1 50 ? 10.535 18.806 -31.341 1.00 0.00 229 PHE A N 19
ATOM 23487 C CA . PHE A 1 50 ? 9.780 19.951 -30.898 1.00 0.00 229 PHE A CA 19
ATOM 23488 C C . PHE A 1 50 ? 10.731 21.034 -30.464 1.00 0.00 229 PHE A C 19
ATOM 23489 O O . PHE A 1 50 ? 10.576 22.194 -30.839 1.00 0.00 229 PHE A O 19
ATOM 23506 N N . THR A 1 51 ? 11.746 20.669 -29.654 1.00 0.00 230 THR A N 19
ATOM 23507 C CA . THR A 1 51 ? 12.699 21.643 -29.162 1.00 0.00 230 THR A CA 19
ATOM 23508 C C . THR A 1 51 ? 13.465 22.230 -30.319 1.00 0.00 230 THR A C 19
ATOM 23509 O O . THR A 1 51 ? 13.658 23.442 -30.393 1.00 0.00 230 THR A O 19
ATOM 23520 N N . ARG A 1 52 ? 13.921 21.367 -31.256 1.00 0.00 231 ARG A N 19
ATOM 23521 C CA . ARG A 1 52 ? 14.696 21.830 -32.388 1.00 0.00 231 ARG A CA 19
ATOM 23522 C C . ARG A 1 52 ? 13.875 22.772 -33.228 1.00 0.00 231 ARG A C 19
ATOM 23523 O O . ARG A 1 52 ? 14.355 23.826 -33.642 1.00 0.00 231 ARG A O 19
ATOM 23544 N N . HIS A 1 53 ? 12.608 22.415 -33.514 1.00 0.00 232 HIS A N 19
ATOM 23545 C CA . HIS A 1 53 ? 11.785 23.272 -34.333 1.00 0.00 232 HIS A CA 19
ATOM 23546 C C . HIS A 1 53 ? 11.462 24.537 -33.584 1.00 0.00 232 HIS A C 19
ATOM 23547 O O . HIS A 1 53 ? 11.465 25.616 -34.167 1.00 0.00 232 HIS A O 19
ATOM 23560 N N . MET A 1 54 ? 11.182 24.441 -32.266 1.00 0.00 233 MET A N 19
ATOM 23561 C CA . MET A 1 54 ? 10.830 25.619 -31.499 1.00 0.00 233 MET A CA 19
ATOM 23562 C C . MET A 1 54 ? 11.973 26.599 -31.482 1.00 0.00 233 MET A C 19
ATOM 23563 O O . MET A 1 54 ? 11.766 27.793 -31.705 1.00 0.00 233 MET A O 19
ATOM 23577 N N . LYS A 1 55 ? 13.216 26.126 -31.220 1.00 0.00 234 LYS A N 19
ATOM 23578 C CA . LYS A 1 55 ? 14.343 27.035 -31.155 1.00 0.00 234 LYS A CA 19
ATOM 23579 C C . LYS A 1 55 ? 14.584 27.640 -32.510 1.00 0.00 234 LYS A C 19
ATOM 23580 O O . LYS A 1 55 ? 15.180 28.701 -32.619 1.00 0.00 234 LYS A O 19
ATOM 23599 N N . ASP A 1 56 ? 14.147 26.960 -33.583 1.00 0.00 235 ASP A N 19
ATOM 23600 C CA . ASP A 1 56 ? 14.342 27.480 -34.912 1.00 0.00 235 ASP A CA 19
ATOM 23601 C C . ASP A 1 56 ? 13.394 28.640 -35.135 1.00 0.00 235 ASP A C 19
ATOM 23602 O O . ASP A 1 56 ? 13.702 29.563 -35.884 1.00 0.00 235 ASP A O 19
ATOM 23611 N N . ILE A 1 57 ? 12.204 28.608 -34.489 1.00 0.00 236 ILE A N 19
ATOM 23612 C CA . ILE A 1 57 ? 11.220 29.647 -34.699 1.00 0.00 236 ILE A CA 19
ATOM 23613 C C . ILE A 1 57 ? 11.520 30.836 -33.821 1.00 0.00 236 ILE A C 19
ATOM 23614 O O . ILE A 1 57 ? 11.639 31.959 -34.310 1.00 0.00 236 ILE A O 19
ATOM 23630 N N . VAL A 1 58 ? 11.650 30.619 -32.493 1.00 0.00 237 VAL A N 19
ATOM 23631 C CA . VAL A 1 58 ? 11.880 31.730 -31.590 1.00 0.00 237 VAL A CA 19
ATOM 23632 C C . VAL A 1 58 ? 13.332 32.125 -31.607 1.00 0.00 237 VAL A C 19
ATOM 23633 O O . VAL A 1 58 ? 13.657 33.304 -31.468 1.00 0.00 237 VAL A O 19
ATOM 23646 N N . GLY A 1 59 ? 14.246 31.150 -31.771 1.00 0.00 238 GLY A N 19
ATOM 23647 C CA . GLY A 1 59 ? 15.652 31.459 -31.795 1.00 0.00 238 GLY A CA 19
ATOM 23648 C C . GLY A 1 59 ? 16.226 31.011 -30.488 1.00 0.00 238 GLY A C 19
ATOM 23649 O O . GLY A 1 59 ? 15.551 31.021 -29.463 1.00 0.00 238 GLY A O 19
ATOM 23653 N N . ASP A 1 60 ? 17.515 30.612 -30.501 1.00 0.00 239 ASP A N 19
ATOM 23654 C CA . ASP A 1 60 ? 18.167 30.148 -29.296 1.00 0.00 239 ASP A CA 19
ATOM 23655 C C . ASP A 1 60 ? 18.215 31.266 -28.298 1.00 0.00 239 ASP A C 19
ATOM 23656 O O . ASP A 1 60 ? 18.028 31.044 -27.111 1.00 0.00 239 ASP A O 19
ATOM 23665 N N . GLN A 1 61 ? 18.458 32.506 -28.763 1.00 0.00 240 GLN A N 19
ATOM 23666 C CA . GLN A 1 61 ? 18.557 33.620 -27.849 1.00 0.00 240 GLN A CA 19
ATOM 23667 C C . GLN A 1 61 ? 17.247 33.806 -27.131 1.00 0.00 240 GLN A C 19
ATOM 23668 O O . GLN A 1 61 ? 17.219 33.966 -25.915 1.00 0.00 240 GLN A O 19
ATOM 23682 N N . MET A 1 62 ? 16.118 33.767 -27.868 1.00 0.00 241 MET A N 19
ATOM 23683 C CA . MET A 1 62 ? 14.831 33.965 -27.254 1.00 0.00 241 MET A CA 19
ATOM 23684 C C . MET A 1 62 ? 14.504 32.789 -26.375 1.00 0.00 241 MET A C 19
ATOM 23685 O O . MET A 1 62 ? 13.966 32.947 -25.282 1.00 0.00 241 MET A O 19
ATOM 23699 N N . LEU A 1 63 ? 14.833 31.573 -26.845 1.00 0.00 242 LEU A N 19
ATOM 23700 C CA . LEU A 1 63 ? 14.526 30.373 -26.108 1.00 0.00 242 LEU A CA 19
ATOM 23701 C C . LEU A 1 63 ? 15.284 30.348 -24.807 1.00 0.00 242 LEU A C 19
ATOM 23702 O O . LEU A 1 63 ? 14.708 30.095 -23.750 1.00 0.00 242 LEU A O 19
ATOM 23718 N N . ARG A 1 64 ? 16.605 30.611 -24.863 1.00 0.00 243 ARG A N 19
ATOM 23719 C CA . ARG A 1 64 ? 17.422 30.569 -23.683 1.00 0.00 243 ARG A CA 19
ATOM 23720 C C . ARG A 1 64 ? 16.991 31.643 -22.726 1.00 0.00 243 ARG A C 19
ATOM 23721 O O . ARG A 1 64 ? 16.920 31.416 -21.520 1.00 0.00 243 ARG A O 19
ATOM 23742 N N . MET A 1 65 ? 16.691 32.845 -23.251 1.00 0.00 244 MET A N 19
ATOM 23743 C CA . MET A 1 65 ? 16.288 33.937 -22.389 1.00 0.00 244 MET A CA 19
ATOM 23744 C C . MET A 1 65 ? 14.952 33.640 -21.763 1.00 0.00 244 MET A C 19
ATOM 23745 O O . MET A 1 65 ? 14.743 33.922 -20.585 1.00 0.00 244 MET A O 19
ATOM 23759 N N . ALA A 1 66 ? 14.005 33.069 -22.537 1.00 0.00 245 ALA A N 19
ATOM 23760 C CA . ALA A 1 66 ? 12.692 32.778 -22.001 1.00 0.00 245 ALA A CA 19
ATOM 23761 C C . ALA A 1 66 ? 12.802 31.749 -20.908 1.00 0.00 245 ALA A C 19
ATOM 23762 O O . ALA A 1 66 ? 12.201 31.898 -19.849 1.00 0.00 245 ALA A O 19
ATOM 23769 N N . VAL A 1 67 ? 13.589 30.677 -21.142 1.00 0.00 246 VAL A N 19
ATOM 23770 C CA . VAL A 1 67 ? 13.736 29.636 -20.149 1.00 0.00 246 VAL A CA 19
ATOM 23771 C C . VAL A 1 67 ? 14.402 30.217 -18.935 1.00 0.00 246 VAL A C 19
ATOM 23772 O O . VAL A 1 67 ? 14.002 29.947 -17.805 1.00 0.00 246 VAL A O 19
ATOM 23785 N N . SER A 1 68 ? 15.443 31.047 -19.151 1.00 0.00 247 SER A N 19
ATOM 23786 C CA . SER A 1 68 ? 16.169 31.639 -18.047 1.00 0.00 247 SER A CA 19
ATOM 23787 C C . SER A 1 68 ? 15.250 32.536 -17.255 1.00 0.00 247 SER A C 19
ATOM 23788 O O . SER A 1 68 ? 15.279 32.527 -16.029 1.00 0.00 247 SER A O 19
ATOM 23796 N N . LYS A 1 69 ? 14.428 33.352 -17.948 1.00 0.00 248 LYS A N 19
ATOM 23797 C CA . LYS A 1 69 ? 13.536 34.268 -17.268 1.00 0.00 248 LYS A CA 19
ATOM 23798 C C . LYS A 1 69 ? 12.491 33.493 -16.511 1.00 0.00 248 LYS A C 19
ATOM 23799 O O . LYS A 1 69 ? 12.175 33.817 -15.368 1.00 0.00 248 LYS A O 19
ATOM 23818 N N . LEU A 1 70 ? 11.922 32.453 -17.149 1.00 0.00 249 LEU A N 19
ATOM 23819 C CA . LEU A 1 70 ? 10.890 31.665 -16.517 1.00 0.00 249 LEU A CA 19
ATOM 23820 C C . LEU A 1 70 ? 11.457 30.935 -15.328 1.00 0.00 249 LEU A C 19
ATOM 23821 O O . LEU A 1 70 ? 10.809 30.846 -14.286 1.00 0.00 249 LEU A O 19
ATOM 23837 N N . GLN A 1 71 ? 12.682 30.375 -15.462 1.00 0.00 250 GLN A N 19
ATOM 23838 C CA . GLN A 1 71 ? 13.290 29.670 -14.365 1.00 0.00 250 GLN A CA 19
ATOM 23839 C C . GLN A 1 71 ? 13.608 30.674 -13.290 1.00 0.00 250 GLN A C 19
ATOM 23840 O O . GLN A 1 71 ? 13.391 30.419 -12.107 1.00 0.00 250 GLN A O 19
ATOM 23854 N N . GLN A 1 72 ? 14.137 31.850 -13.709 1.00 0.00 251 GLN A N 19
ATOM 23855 C CA . GLN A 1 72 ? 14.470 32.918 -12.793 1.00 0.00 251 GLN A CA 19
ATOM 23856 C C . GLN A 1 72 ? 15.444 32.408 -11.764 1.00 0.00 251 GLN A C 19
ATOM 23857 O O . GLN A 1 72 ? 15.108 32.248 -10.590 1.00 0.00 251 GLN A O 19
ATOM 23871 N N . VAL A 1 73 ? 16.699 32.159 -12.191 1.00 0.00 252 VAL A N 19
ATOM 23872 C CA . VAL A 1 73 ? 17.697 31.673 -11.277 1.00 0.00 252 VAL A CA 19
ATOM 23873 C C . VAL A 1 73 ? 18.975 32.384 -11.610 1.00 0.00 252 VAL A C 19
ATOM 23874 O O . VAL A 1 73 ? 19.265 32.663 -12.774 1.00 0.00 252 VAL A O 19
ATOM 23887 N N . ASN A 1 74 ? 19.773 32.718 -10.571 1.00 0.00 253 ASN A N 19
ATOM 23888 C CA . ASN A 1 74 ? 21.016 33.402 -10.796 1.00 0.00 253 ASN A CA 19
ATOM 23889 C C . ASN A 1 74 ? 22.072 32.348 -10.943 1.00 0.00 253 ASN A C 19
ATOM 23890 O O . ASN A 1 74 ? 22.470 31.704 -9.975 1.00 0.00 253 ASN A O 19
ATOM 23901 N N . TYR A 1 75 ? 22.554 32.154 -12.183 1.00 0.00 254 TYR A N 19
ATOM 23902 C CA . TYR A 1 75 ? 23.572 31.166 -12.427 1.00 0.00 254 TYR A CA 19
ATOM 23903 C C . TYR A 1 75 ? 24.903 31.748 -11.935 1.00 0.00 254 TYR A C 19
ATOM 23904 O O . TYR A 1 75 ? 25.725 30.969 -11.378 1.00 0.00 254 TYR A O 19
ATOM 23922 N N . MET A 1 1 ? 1.313 22.661 7.094 1.00 0.00 180 MET A N 20
ATOM 23923 C CA . MET A 1 1 ? 0.862 21.244 7.157 1.00 0.00 180 MET A CA 20
ATOM 23924 C C . MET A 1 1 ? -0.554 21.118 6.674 1.00 0.00 180 MET A C 20
ATOM 23925 O O . MET A 1 1 ? -1.006 20.030 6.318 1.00 0.00 180 MET A O 20
ATOM 23938 N N . MET A 1 2 ? -1.297 22.247 6.674 1.00 0.00 181 MET A N 20
ATOM 23939 C CA . MET A 1 2 ? -2.670 22.238 6.226 1.00 0.00 181 MET A CA 20
ATOM 23940 C C . MET A 1 2 ? -2.688 21.990 4.742 1.00 0.00 181 MET A C 20
ATOM 23941 O O . MET A 1 2 ? -3.551 21.276 4.233 1.00 0.00 181 MET A O 20
ATOM 23955 N N . ASN A 1 3 ? -1.723 22.591 4.013 1.00 0.00 182 ASN A N 20
ATOM 23956 C CA . ASN A 1 3 ? -1.667 22.423 2.582 1.00 0.00 182 ASN A CA 20
ATOM 23957 C C . ASN A 1 3 ? -0.237 22.123 2.207 1.00 0.00 182 ASN A C 20
ATOM 23958 O O . ASN A 1 3 ? 0.499 22.991 1.734 1.00 0.00 182 ASN A O 20
ATOM 23969 N N . PRO A 1 4 ? 0.169 20.889 2.408 1.00 0.00 183 PRO A N 20
ATOM 23970 C CA . PRO A 1 4 ? 1.525 20.469 2.095 1.00 0.00 183 PRO A CA 20
ATOM 23971 C C . PRO A 1 4 ? 1.769 20.337 0.623 1.00 0.00 183 PRO A C 20
ATOM 23972 O O . PRO A 1 4 ? 0.849 20.069 -0.151 1.00 0.00 183 PRO A O 20
ATOM 23983 N N . ILE A 1 5 ? 3.035 20.524 0.202 1.00 0.00 184 ILE A N 20
ATOM 23984 C CA . ILE A 1 5 ? 3.367 20.417 -1.192 1.00 0.00 184 ILE A CA 20
ATOM 23985 C C . ILE A 1 5 ? 4.719 19.771 -1.267 1.00 0.00 184 ILE A C 20
ATOM 23986 O O . ILE A 1 5 ? 5.589 20.023 -0.431 1.00 0.00 184 ILE A O 20
ATOM 24002 N N . ASN A 1 6 ? 4.917 18.886 -2.267 1.00 0.00 185 ASN A N 20
ATOM 24003 C CA . ASN A 1 6 ? 6.184 18.221 -2.408 1.00 0.00 185 ASN A CA 20
ATOM 24004 C C . ASN A 1 6 ? 6.451 18.089 -3.879 1.00 0.00 185 ASN A C 20
ATOM 24005 O O . ASN A 1 6 ? 5.773 17.340 -4.580 1.00 0.00 185 ASN A O 20
ATOM 24016 N N . ARG A 1 7 ? 7.457 18.833 -4.376 1.00 0.00 186 ARG A N 20
ATOM 24017 C CA . ARG A 1 7 ? 7.792 18.766 -5.772 1.00 0.00 186 ARG A CA 20
ATOM 24018 C C . ARG A 1 7 ? 9.232 19.163 -5.902 1.00 0.00 186 ARG A C 20
ATOM 24019 O O . ARG A 1 7 ? 9.772 19.868 -5.052 1.00 0.00 186 ARG A O 20
ATOM 24040 N N . ASN A 1 8 ? 9.889 18.702 -6.989 1.00 0.00 187 ASN A N 20
ATOM 24041 C CA . ASN A 1 8 ? 11.281 19.024 -7.198 1.00 0.00 187 ASN A CA 20
ATOM 24042 C C . ASN A 1 8 ? 11.434 19.509 -8.615 1.00 0.00 187 ASN A C 20
ATOM 24043 O O . ASN A 1 8 ? 11.859 18.765 -9.499 1.00 0.00 187 ASN A O 20
ATOM 24054 N N . PRO A 1 9 ? 11.081 20.754 -8.852 1.00 0.00 188 PRO A N 20
ATOM 24055 C CA . PRO A 1 9 ? 11.185 21.336 -10.180 1.00 0.00 188 PRO A CA 20
ATOM 24056 C C . PRO A 1 9 ? 12.604 21.612 -10.577 1.00 0.00 188 PRO A C 20
ATOM 24057 O O . PRO A 1 9 ? 13.449 21.911 -9.735 1.00 0.00 188 PRO A O 20
ATOM 24068 N N . LYS A 1 10 ? 12.893 21.517 -11.891 1.00 0.00 189 LYS A N 20
ATOM 24069 C CA . LYS A 1 10 ? 14.231 21.766 -12.364 1.00 0.00 189 LYS A CA 20
ATOM 24070 C C . LYS A 1 10 ? 14.124 22.667 -13.555 1.00 0.00 189 LYS A C 20
ATOM 24071 O O . LYS A 1 10 ? 14.753 23.723 -13.610 1.00 0.00 189 LYS A O 20
ATOM 24090 N N . GLN A 1 11 ? 13.306 22.260 -14.545 1.00 0.00 190 GLN A N 20
ATOM 24091 C CA . GLN A 1 11 ? 13.133 23.054 -15.732 1.00 0.00 190 GLN A CA 20
ATOM 24092 C C . GLN A 1 11 ? 11.662 23.261 -15.913 1.00 0.00 190 GLN A C 20
ATOM 24093 O O . GLN A 1 11 ? 10.853 22.397 -15.575 1.00 0.00 190 GLN A O 20
ATOM 24107 N N . VAL A 1 12 ? 11.285 24.440 -16.448 1.00 0.00 191 VAL A N 20
ATOM 24108 C CA . VAL A 1 12 ? 9.894 24.739 -16.669 1.00 0.00 191 VAL A CA 20
ATOM 24109 C C . VAL A 1 12 ? 9.426 23.946 -17.864 1.00 0.00 191 VAL A C 20
ATOM 24110 O O . VAL A 1 12 ? 10.199 23.635 -18.773 1.00 0.00 191 VAL A O 20
ATOM 24123 N N . PRO A 1 13 ? 8.157 23.600 -17.865 1.00 0.00 192 PRO A N 20
ATOM 24124 C CA . PRO A 1 13 ? 7.567 22.833 -18.951 1.00 0.00 192 PRO A CA 20
ATOM 24125 C C . PRO A 1 13 ? 7.363 23.641 -20.197 1.00 0.00 192 PRO A C 20
ATOM 24126 O O . PRO A 1 13 ? 7.261 24.867 -20.150 1.00 0.00 192 PRO A O 20
ATOM 24137 N N . PHE A 1 14 ? 7.278 22.949 -21.357 1.00 0.00 193 PHE A N 20
ATOM 24138 C CA . PHE A 1 14 ? 7.087 23.628 -22.619 1.00 0.00 193 PHE A CA 20
ATOM 24139 C C . PHE A 1 14 ? 5.720 24.249 -22.648 1.00 0.00 193 PHE A C 20
ATOM 24140 O O . PHE A 1 14 ? 5.494 25.224 -23.358 1.00 0.00 193 PHE A O 20
ATOM 24157 N N . ALA A 1 15 ? 4.772 23.693 -21.867 1.00 0.00 194 ALA A N 20
ATOM 24158 C CA . ALA A 1 15 ? 3.426 24.211 -21.845 1.00 0.00 194 ALA A CA 20
ATOM 24159 C C . ALA A 1 15 ? 3.447 25.648 -21.381 1.00 0.00 194 ALA A C 20
ATOM 24160 O O . ALA A 1 15 ? 2.677 26.467 -21.870 1.00 0.00 194 ALA A O 20
ATOM 24167 N N . ALA A 1 16 ? 4.329 25.980 -20.411 1.00 0.00 195 ALA A N 20
ATOM 24168 C CA . ALA A 1 16 ? 4.390 27.336 -19.905 1.00 0.00 195 ALA A CA 20
ATOM 24169 C C . ALA A 1 16 ? 5.249 28.182 -20.817 1.00 0.00 195 ALA A C 20
ATOM 24170 O O . ALA A 1 16 ? 5.271 29.408 -20.693 1.00 0.00 195 ALA A O 20
ATOM 24177 N N . LEU A 1 17 ? 5.978 27.552 -21.761 1.00 0.00 196 LEU A N 20
ATOM 24178 C CA . LEU A 1 17 ? 6.839 28.307 -22.646 1.00 0.00 196 LEU A CA 20
ATOM 24179 C C . LEU A 1 17 ? 6.042 28.821 -23.813 1.00 0.00 196 LEU A C 20
ATOM 24180 O O . LEU A 1 17 ? 6.363 29.871 -24.366 1.00 0.00 196 LEU A O 20
ATOM 24196 N N . LEU A 1 18 ? 4.972 28.099 -24.215 1.00 0.00 197 LEU A N 20
ATOM 24197 C CA . LEU A 1 18 ? 4.204 28.515 -25.371 1.00 0.00 197 LEU A CA 20
ATOM 24198 C C . LEU A 1 18 ? 3.617 29.897 -25.167 1.00 0.00 197 LEU A C 20
ATOM 24199 O O . LEU A 1 18 ? 3.896 30.794 -25.954 1.00 0.00 197 LEU A O 20
ATOM 24215 N N . PRO A 1 19 ? 2.828 30.120 -24.124 1.00 0.00 198 PRO A N 20
ATOM 24216 C CA . PRO A 1 19 ? 2.208 31.426 -23.923 1.00 0.00 198 PRO A CA 20
ATOM 24217 C C . PRO A 1 19 ? 3.188 32.540 -23.723 1.00 0.00 198 PRO A C 20
ATOM 24218 O O . PRO A 1 19 ? 2.929 33.674 -24.117 1.00 0.00 198 PRO A O 20
ATOM 24229 N N . THR A 1 20 ? 4.350 32.241 -23.115 1.00 0.00 199 THR A N 20
ATOM 24230 C CA . THR A 1 20 ? 5.333 33.271 -22.884 1.00 0.00 199 THR A CA 20
ATOM 24231 C C . THR A 1 20 ? 5.912 33.680 -24.206 1.00 0.00 199 THR A C 20
ATOM 24232 O O . THR A 1 20 ? 6.052 34.864 -24.501 1.00 0.00 199 THR A O 20
ATOM 24243 N N . LEU A 1 21 ? 6.254 32.678 -25.042 1.00 0.00 200 LEU A N 20
ATOM 24244 C CA . LEU A 1 21 ? 6.870 32.951 -26.311 1.00 0.00 200 LEU A CA 20
ATOM 24245 C C . LEU A 1 21 ? 5.865 33.511 -27.266 1.00 0.00 200 LEU A C 20
ATOM 24246 O O . LEU A 1 21 ? 6.177 34.416 -28.022 1.00 0.00 200 LEU A O 20
ATOM 24262 N N . MET A 1 22 ? 4.620 32.999 -27.242 1.00 0.00 201 MET A N 20
ATOM 24263 C CA . MET A 1 22 ? 3.605 33.486 -28.149 1.00 0.00 201 MET A CA 20
ATOM 24264 C C . MET A 1 22 ? 3.372 34.947 -27.888 1.00 0.00 201 MET A C 20
ATOM 24265 O O . MET A 1 22 ? 3.117 35.715 -28.812 1.00 0.00 201 MET A O 20
ATOM 24279 N N . ASN A 1 23 ? 3.457 35.364 -26.611 1.00 0.00 202 ASN A N 20
ATOM 24280 C CA . ASN A 1 23 ? 3.243 36.752 -26.268 1.00 0.00 202 ASN A CA 20
ATOM 24281 C C . ASN A 1 23 ? 4.379 37.596 -26.808 1.00 0.00 202 ASN A C 20
ATOM 24282 O O . ASN A 1 23 ? 4.222 38.801 -26.991 1.00 0.00 202 ASN A O 20
ATOM 24293 N N . GLN A 1 24 ? 5.556 36.979 -27.068 1.00 0.00 203 GLN A N 20
ATOM 24294 C CA . GLN A 1 24 ? 6.693 37.735 -27.553 1.00 0.00 203 GLN A CA 20
ATOM 24295 C C . GLN A 1 24 ? 6.863 37.477 -29.025 1.00 0.00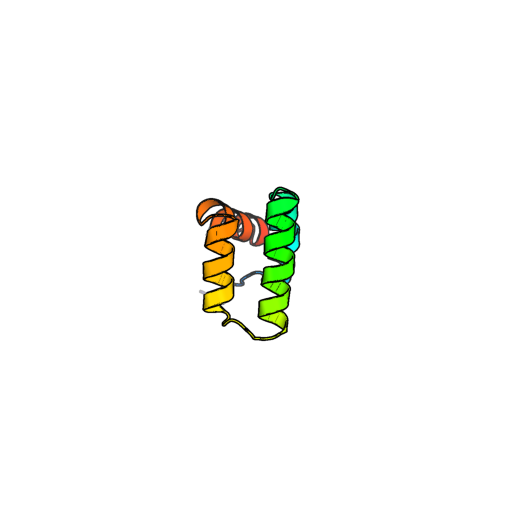 203 GLN A C 20
ATOM 24296 O O . GLN A 1 24 ? 7.805 37.974 -29.642 1.00 0.00 203 GLN A O 20
ATOM 24310 N N . LEU A 1 25 ? 5.948 36.695 -29.622 1.00 0.00 204 LEU A N 20
ATOM 24311 C CA . LEU A 1 25 ? 6.054 36.377 -31.025 1.00 0.00 204 LEU A CA 20
ATOM 24312 C C . LEU A 1 25 ? 4.980 37.098 -31.776 1.00 0.00 204 LEU A C 20
ATOM 24313 O O . LEU A 1 25 ? 3.962 37.508 -31.221 1.00 0.00 204 LEU A O 20
ATOM 24329 N N . ASP A 1 26 ? 5.214 37.273 -33.098 1.00 0.00 205 ASP A N 20
ATOM 24330 C CA . ASP A 1 26 ? 4.252 37.922 -33.947 1.00 0.00 205 ASP A CA 20
ATOM 24331 C C . ASP A 1 26 ? 3.135 36.937 -34.165 1.00 0.00 205 ASP A C 20
ATOM 24332 O O . ASP A 1 26 ? 3.258 35.762 -33.828 1.00 0.00 205 ASP A O 20
ATOM 24341 N N . LYS A 1 27 ? 2.015 37.397 -34.760 1.00 0.00 206 LYS A N 20
ATOM 24342 C CA . LYS A 1 27 ? 0.877 36.525 -34.970 1.00 0.00 206 LYS A CA 20
ATOM 24343 C C . LYS A 1 27 ? 1.266 35.383 -35.857 1.00 0.00 206 LYS A C 20
ATOM 24344 O O . LYS A 1 27 ? 0.891 34.243 -35.610 1.00 0.00 206 LYS A O 20
ATOM 24363 N N . ASP A 1 28 ? 2.049 35.666 -36.910 1.00 0.00 207 ASP A N 20
ATOM 24364 C CA . ASP A 1 28 ? 2.432 34.621 -37.828 1.00 0.00 207 ASP A CA 20
ATOM 24365 C C . ASP A 1 28 ? 3.324 33.620 -37.135 1.00 0.00 207 ASP A C 20
ATOM 24366 O O . ASP A 1 28 ? 3.150 32.413 -37.290 1.00 0.00 207 ASP A O 20
ATOM 24375 N N . ARG A 1 29 ? 4.313 34.106 -36.360 1.00 0.00 208 ARG A N 20
ATOM 24376 C CA . ARG A 1 29 ? 5.220 33.213 -35.667 1.00 0.00 208 ARG A CA 20
ATOM 24377 C C . ARG A 1 29 ? 4.455 32.429 -34.627 1.00 0.00 208 ARG A C 20
ATOM 24378 O O . ARG A 1 29 ? 4.707 31.241 -34.429 1.00 0.00 208 ARG A O 20
ATOM 24399 N N . ALA A 1 30 ? 3.504 33.089 -33.929 1.00 0.00 209 ALA A N 20
ATOM 24400 C CA . ALA A 1 30 ? 2.730 32.418 -32.908 1.00 0.00 209 ALA A CA 20
ATOM 24401 C C . ALA A 1 30 ? 1.909 31.328 -33.547 1.00 0.00 209 ALA A C 20
ATOM 24402 O O . ALA A 1 30 ? 1.772 30.241 -32.991 1.00 0.00 209 ALA A O 20
ATOM 24409 N N . LEU A 1 31 ? 1.343 31.601 -34.743 1.00 0.00 210 LEU A N 20
ATOM 24410 C CA . LEU A 1 31 ? 0.541 30.615 -35.436 1.00 0.00 210 LEU A CA 20
ATOM 24411 C C . LEU A 1 31 ? 1.387 29.419 -35.774 1.00 0.00 210 LEU A C 20
ATOM 24412 O O . LEU A 1 31 ? 0.933 28.279 -35.675 1.00 0.00 210 LEU A O 20
ATOM 24428 N N . GLN A 1 32 ? 2.647 29.655 -36.194 1.00 0.00 211 GLN A N 20
ATOM 24429 C CA . GLN A 1 32 ? 3.532 28.562 -36.535 1.00 0.00 211 GLN A CA 20
ATOM 24430 C C . GLN A 1 32 ? 3.774 27.732 -35.302 1.00 0.00 211 GLN A C 20
ATOM 24431 O O . GLN A 1 32 ? 3.843 26.510 -35.368 1.00 0.00 211 GLN A O 20
ATOM 24445 N N . LEU A 1 33 ? 3.925 28.393 -34.136 1.00 0.00 212 LEU A N 20
ATOM 24446 C CA . LEU A 1 33 ? 4.167 27.679 -32.904 1.00 0.00 212 LEU A CA 20
ATOM 24447 C C . LEU A 1 33 ? 2.949 26.860 -32.544 1.00 0.00 212 LEU A C 20
ATOM 24448 O O . LEU A 1 33 ? 3.071 25.719 -32.099 1.00 0.00 212 LEU A O 20
ATOM 24464 N N . ARG A 1 34 ? 1.736 27.429 -32.731 1.00 0.00 213 ARG A N 20
ATOM 24465 C CA . ARG A 1 34 ? 0.518 26.727 -32.375 1.00 0.00 213 ARG A CA 20
ATOM 24466 C C . ARG A 1 34 ? 0.369 25.476 -33.202 1.00 0.00 213 ARG A C 20
ATOM 24467 O O . ARG A 1 34 ? -0.024 24.432 -32.682 1.00 0.00 213 ARG A O 20
ATOM 24488 N N . THR A 1 35 ? 0.682 25.540 -34.513 1.00 0.00 214 THR A N 20
ATOM 24489 C CA . THR A 1 35 ? 0.530 24.362 -35.346 1.00 0.00 214 THR A CA 20
ATOM 24490 C C . THR A 1 35 ? 1.669 23.417 -35.070 1.00 0.00 214 THR A C 20
ATOM 24491 O O . THR A 1 35 ? 1.524 22.206 -35.224 1.00 0.00 214 THR A O 20
ATOM 24502 N N . LEU A 1 36 ? 2.841 23.949 -34.665 1.00 0.00 215 LEU A N 20
ATOM 24503 C CA . LEU A 1 36 ? 3.977 23.102 -34.379 1.00 0.00 215 LEU A CA 20
ATOM 24504 C C . LEU A 1 36 ? 3.653 22.282 -33.152 1.00 0.00 215 LEU A C 20
ATOM 24505 O O . LEU A 1 36 ? 3.993 21.103 -33.071 1.00 0.00 215 LEU A O 20
ATOM 24521 N N . TYR A 1 37 ? 2.989 22.912 -32.152 1.00 0.00 216 TYR A N 20
ATOM 24522 C CA . TYR A 1 37 ? 2.628 22.212 -30.935 1.00 0.00 216 TYR A CA 20
ATOM 24523 C C . TYR A 1 37 ? 1.675 21.104 -31.281 1.00 0.00 216 TYR A C 20
ATOM 24524 O O . TYR A 1 37 ? 1.685 20.053 -30.652 1.00 0.00 216 TYR A O 20
ATOM 24542 N N . ALA A 1 38 ? 0.806 21.330 -32.288 1.00 0.00 217 ALA A N 20
ATOM 24543 C CA . ALA A 1 38 ? -0.147 20.320 -32.688 1.00 0.00 217 ALA A CA 20
ATOM 24544 C C . ALA A 1 38 ? 0.602 19.087 -33.132 1.00 0.00 217 ALA A C 20
ATOM 24545 O O . ALA A 1 38 ? 0.162 17.967 -32.884 1.00 0.00 217 ALA A O 20
ATOM 24552 N N . ARG A 1 39 ? 1.759 19.269 -33.812 1.00 0.00 218 ARG A N 20
ATOM 24553 C CA . ARG A 1 39 ? 2.533 18.136 -34.280 1.00 0.00 218 ARG A CA 20
ATOM 24554 C C . ARG A 1 39 ? 3.003 17.361 -33.077 1.00 0.00 218 ARG A C 20
ATOM 24555 O O . ARG A 1 39 ? 2.997 16.131 -33.067 1.00 0.00 218 ARG A O 20
ATOM 24576 N N . LEU A 1 40 ? 3.439 18.099 -32.033 1.00 0.00 219 LEU A N 20
ATOM 24577 C CA . LEU A 1 40 ? 3.923 17.488 -30.812 1.00 0.00 219 LEU A CA 20
ATOM 24578 C C . LEU A 1 40 ? 2.777 16.797 -30.117 1.00 0.00 219 LEU A C 20
ATOM 24579 O O . LEU A 1 40 ? 2.925 15.689 -29.605 1.00 0.00 219 LEU A O 20
ATOM 24595 N N . LYS A 1 41 ? 1.602 17.459 -30.086 1.00 0.00 220 LYS A N 20
ATOM 24596 C CA . LYS A 1 41 ? 0.433 16.915 -29.439 1.00 0.00 220 LYS A CA 20
ATOM 24597 C C . LYS A 1 41 ? 0.030 15.627 -30.114 1.00 0.00 220 LYS A C 20
ATOM 24598 O O . LYS A 1 41 ? -0.361 14.669 -29.451 1.00 0.00 220 LYS A O 20
ATOM 24617 N N . LYS A 1 42 ? 0.115 15.579 -31.462 1.00 0.00 221 LYS A N 20
ATOM 24618 C CA . LYS A 1 42 ? -0.264 14.383 -32.183 1.00 0.00 221 LYS A CA 20
ATOM 24619 C C . LYS A 1 42 ? 0.864 13.385 -32.112 1.00 0.00 221 LYS A C 20
ATOM 24620 O O . LYS A 1 42 ? 0.730 12.261 -32.594 1.00 0.00 221 LYS A O 20
ATOM 24639 N N . ASN A 1 43 ? 2.011 13.788 -31.511 1.00 0.00 222 ASN A N 20
ATOM 24640 C CA . ASN A 1 43 ? 3.156 12.909 -31.371 1.00 0.00 222 ASN A CA 20
ATOM 24641 C C . ASN A 1 43 ? 3.639 12.505 -32.735 1.00 0.00 222 ASN A C 20
ATOM 24642 O O . ASN A 1 43 ? 4.065 11.371 -32.946 1.00 0.00 222 ASN A O 20
ATOM 24653 N N . GLU A 1 44 ? 3.591 13.448 -33.698 1.00 0.00 223 GLU A N 20
ATOM 24654 C CA . GLU A 1 44 ? 4.050 13.155 -35.031 1.00 0.00 223 GLU A CA 20
ATOM 24655 C C . GLU A 1 44 ? 5.514 13.486 -35.090 1.00 0.00 223 GLU A C 20
ATOM 24656 O O . GLU A 1 44 ? 6.205 13.123 -36.039 1.00 0.00 223 GLU A O 20
ATOM 24668 N N . ILE A 1 45 ? 6.018 14.190 -34.052 1.00 0.00 224 ILE A N 20
ATOM 24669 C CA . ILE A 1 45 ? 7.411 14.556 -34.017 1.00 0.00 224 ILE A CA 20
ATOM 24670 C C . ILE A 1 45 ? 7.872 14.300 -32.612 1.00 0.00 224 ILE A C 20
ATOM 24671 O O . ILE A 1 45 ? 7.087 14.343 -31.662 1.00 0.00 224 ILE A O 20
ATOM 24687 N N . PRO A 1 46 ? 9.143 14.011 -32.467 1.00 0.00 225 PRO A N 20
ATOM 24688 C CA . PRO A 1 46 ? 9.726 13.751 -31.164 1.00 0.00 225 PRO A CA 20
ATOM 24689 C C . PRO A 1 46 ? 9.901 14.999 -30.350 1.00 0.00 225 PRO A C 20
ATOM 24690 O O . PRO A 1 46 ? 9.789 16.107 -30.865 1.00 0.00 225 PRO A O 20
ATOM 24701 N N . LYS A 1 47 ? 10.175 14.835 -29.034 1.00 0.00 226 LYS A N 20
ATOM 24702 C CA . LYS A 1 47 ? 10.363 15.977 -28.163 1.00 0.00 226 LYS A CA 20
ATOM 24703 C C . LYS A 1 47 ? 11.542 16.761 -28.673 1.00 0.00 226 LYS A C 20
ATOM 24704 O O . LYS A 1 47 ? 11.531 17.993 -28.677 1.00 0.00 226 LYS A O 20
ATOM 24723 N N . GLU A 1 48 ? 12.604 16.045 -29.104 1.00 0.00 227 GLU A N 20
ATOM 24724 C CA . GLU A 1 48 ? 13.780 16.698 -29.627 1.00 0.00 227 GLU A CA 20
ATOM 24725 C C . GLU A 1 48 ? 13.386 17.431 -30.884 1.00 0.00 227 GLU A C 20
ATOM 24726 O O . GLU A 1 48 ? 13.851 18.541 -31.137 1.00 0.00 227 GLU A O 20
ATOM 24738 N N . GLY A 1 49 ? 12.509 16.807 -31.705 1.00 0.00 228 GLY A N 20
ATOM 24739 C CA . GLY A 1 49 ? 12.069 17.417 -32.945 1.00 0.00 228 GLY A CA 20
ATOM 24740 C C . GLY A 1 49 ? 11.345 18.694 -32.634 1.00 0.00 228 GLY A C 20
ATOM 24741 O O . GLY A 1 49 ? 11.554 19.713 -33.290 1.00 0.00 228 GLY A O 20
ATOM 24745 N N . PHE A 1 50 ? 10.463 18.655 -31.616 1.00 0.00 229 PHE A N 20
ATOM 24746 C CA . PHE A 1 50 ? 9.708 19.825 -31.235 1.00 0.00 229 PHE A CA 20
ATOM 24747 C C . PHE A 1 50 ? 10.657 20.895 -30.771 1.00 0.00 229 PHE A C 20
ATOM 24748 O O . PHE A 1 50 ? 10.544 22.044 -31.175 1.00 0.00 229 PHE A O 20
ATOM 24765 N N . THR A 1 51 ? 11.621 20.527 -29.904 1.00 0.00 230 THR A N 20
ATOM 24766 C CA . THR A 1 51 ? 12.558 21.495 -29.370 1.00 0.00 230 THR A CA 20
ATOM 24767 C C . THR A 1 51 ? 13.365 22.097 -30.491 1.00 0.00 230 THR A C 20
ATOM 24768 O O . THR A 1 51 ? 13.541 23.313 -30.549 1.00 0.00 230 THR A O 20
ATOM 24779 N N . ARG A 1 52 ? 13.873 21.251 -31.414 1.00 0.00 231 ARG A N 20
ATOM 24780 C CA . ARG A 1 52 ? 14.690 21.737 -32.506 1.00 0.00 231 ARG A CA 20
ATOM 24781 C C . ARG A 1 52 ? 13.892 22.677 -33.377 1.00 0.00 231 ARG A C 20
ATOM 24782 O O . ARG A 1 52 ? 14.371 23.742 -33.757 1.00 0.00 231 ARG A O 20
ATOM 24803 N N . HIS A 1 53 ? 12.649 22.297 -33.723 1.00 0.00 232 HIS A N 20
ATOM 24804 C CA . HIS A 1 53 ? 11.844 23.137 -34.580 1.00 0.00 232 HIS A CA 20
ATOM 24805 C C . HIS A 1 53 ? 11.424 24.381 -33.837 1.00 0.00 232 HIS A C 20
ATOM 24806 O O . HIS A 1 53 ? 11.412 25.470 -34.403 1.00 0.00 232 HIS A O 20
ATOM 24819 N N . MET A 1 54 ? 11.075 24.242 -32.542 1.00 0.00 233 MET A N 20
ATOM 24820 C CA . MET A 1 54 ? 10.613 25.371 -31.761 1.00 0.00 233 MET A CA 20
ATOM 24821 C C . MET A 1 54 ? 11.710 26.392 -31.605 1.00 0.00 233 MET A C 20
ATOM 24822 O O . MET A 1 54 ? 11.466 27.592 -31.736 1.00 0.00 233 MET A O 20
ATOM 24836 N N . LYS A 1 55 ? 12.956 25.942 -31.325 1.00 0.00 234 LYS A N 20
ATOM 24837 C CA . LYS A 1 55 ? 14.046 26.878 -31.138 1.00 0.00 234 LYS A CA 20
ATOM 24838 C C . LYS A 1 55 ? 14.359 27.567 -32.437 1.00 0.00 234 LYS A C 20
ATOM 24839 O O . LYS A 1 55 ? 14.927 28.647 -32.443 1.00 0.00 234 LYS A O 20
ATOM 24858 N N . ASP A 1 56 ? 14.020 26.943 -33.579 1.00 0.00 235 ASP A N 20
ATOM 24859 C CA . ASP A 1 56 ? 14.305 27.558 -34.855 1.00 0.00 235 ASP A CA 20
ATOM 24860 C C . ASP A 1 56 ? 13.333 28.688 -35.103 1.00 0.00 235 ASP A C 20
ATOM 24861 O O . ASP A 1 56 ? 13.635 29.611 -35.857 1.00 0.00 235 ASP A O 20
ATOM 24870 N N . ILE A 1 57 ? 12.133 28.636 -34.480 1.00 0.00 236 ILE A N 20
ATOM 24871 C CA . ILE A 1 57 ? 11.142 29.664 -34.712 1.00 0.00 236 ILE A CA 20
ATOM 24872 C C . ILE A 1 57 ? 11.421 30.857 -33.833 1.00 0.00 236 ILE A C 20
ATOM 24873 O O . ILE A 1 57 ? 11.527 31.982 -34.318 1.00 0.00 236 ILE A O 20
ATOM 24889 N N . VAL A 1 58 ? 11.544 30.636 -32.505 1.00 0.00 237 VAL A N 20
ATOM 24890 C CA . VAL A 1 58 ? 11.769 31.745 -31.597 1.00 0.00 237 VAL A CA 20
ATOM 24891 C C . VAL A 1 58 ? 13.228 32.112 -31.577 1.00 0.00 237 VAL A C 20
ATOM 24892 O O . VAL A 1 58 ? 13.574 33.282 -31.412 1.00 0.00 237 VAL A O 20
ATOM 24905 N N . GLY A 1 59 ? 14.122 31.120 -31.742 1.00 0.00 238 GLY A N 20
ATOM 24906 C CA . GLY A 1 59 ? 15.537 31.387 -31.724 1.00 0.00 238 GLY A CA 20
ATOM 24907 C C . GLY A 1 59 ? 16.063 30.868 -30.429 1.00 0.00 238 GLY A C 20
ATOM 24908 O O . GLY A 1 59 ? 15.351 30.807 -29.432 1.00 0.00 238 GLY A O 20
ATOM 24912 N N . ASP A 1 60 ? 17.355 30.499 -30.416 1.00 0.00 239 ASP A N 20
ATOM 24913 C CA . ASP A 1 60 ? 17.959 29.969 -29.219 1.00 0.00 239 ASP A CA 20
ATOM 24914 C C . ASP A 1 60 ? 18.069 31.064 -28.200 1.00 0.00 239 ASP A C 20
ATOM 24915 O O . ASP A 1 60 ? 17.901 30.823 -27.014 1.00 0.00 239 ASP A O 20
ATOM 24924 N N . GLN A 1 61 ? 18.338 32.304 -28.647 1.00 0.00 240 GLN A N 20
ATOM 24925 C CA . GLN A 1 61 ? 18.481 33.392 -27.710 1.00 0.00 240 GLN A CA 20
ATOM 24926 C C . GLN A 1 61 ? 17.168 33.618 -27.009 1.00 0.00 240 GLN A C 20
ATOM 24927 O O . GLN A 1 61 ? 17.125 33.775 -25.795 1.00 0.00 240 GLN A O 20
ATOM 24941 N N . MET A 1 62 ? 16.054 33.612 -27.768 1.00 0.00 241 MET A N 20
ATOM 24942 C CA . MET A 1 62 ? 14.760 33.846 -27.183 1.00 0.00 241 MET A CA 20
ATOM 24943 C C . MET A 1 62 ? 14.375 32.673 -26.321 1.00 0.00 241 MET A C 20
ATOM 24944 O O . MET A 1 62 ? 13.816 32.842 -25.242 1.00 0.00 241 MET A O 20
ATOM 24958 N N . LEU A 1 63 ? 14.673 31.450 -26.792 1.00 0.00 242 LEU A N 20
ATOM 24959 C CA . LEU A 1 63 ? 14.312 30.256 -26.065 1.00 0.00 242 LEU A CA 20
ATOM 24960 C C . LEU A 1 63 ? 15.050 30.206 -24.754 1.00 0.00 242 LEU A C 20
ATOM 24961 O O . LEU A 1 63 ? 14.456 29.959 -23.705 1.00 0.00 242 LEU A O 20
ATOM 24977 N N . ARG A 1 64 ? 16.378 30.444 -24.790 1.00 0.00 243 ARG A N 20
ATOM 24978 C CA . ARG A 1 64 ? 17.179 30.384 -23.598 1.00 0.00 243 ARG A CA 20
ATOM 24979 C C . ARG A 1 64 ? 16.759 31.467 -22.647 1.00 0.00 243 ARG A C 20
ATOM 24980 O O . ARG A 1 64 ? 16.667 31.246 -21.441 1.00 0.00 243 ARG A O 20
ATOM 25001 N N . MET A 1 65 ? 16.495 32.675 -23.179 1.00 0.00 244 MET A N 20
ATOM 25002 C CA . MET A 1 65 ? 16.101 33.780 -22.328 1.00 0.00 244 MET A CA 20
ATOM 25003 C C . MET A 1 65 ? 14.753 33.505 -21.716 1.00 0.00 244 MET A C 20
ATOM 25004 O O . MET A 1 65 ? 14.534 33.798 -20.543 1.00 0.00 244 MET A O 20
ATOM 25018 N N . ALA A 1 66 ? 13.812 32.934 -22.497 1.00 0.00 245 ALA A N 20
ATOM 25019 C CA . ALA A 1 66 ? 12.489 32.663 -21.979 1.00 0.00 245 ALA A CA 20
ATOM 25020 C C . ALA A 1 66 ? 12.579 31.675 -20.848 1.00 0.00 245 ALA A C 20
ATOM 25021 O O . ALA A 1 66 ? 11.949 31.855 -19.809 1.00 0.00 245 ALA A O 20
ATOM 25028 N N . VAL A 1 67 ? 13.386 30.608 -21.024 1.00 0.00 246 VAL A N 20
ATOM 25029 C CA . VAL A 1 67 ? 13.523 29.604 -19.994 1.00 0.00 246 VAL A CA 20
ATOM 25030 C C . VAL A 1 67 ? 14.161 30.237 -18.787 1.00 0.00 246 VAL A C 20
ATOM 25031 O O . VAL A 1 67 ? 13.752 29.992 -17.654 1.00 0.00 246 VAL A O 20
ATOM 25044 N N . SER A 1 68 ? 15.183 31.086 -19.019 1.00 0.00 247 SER A N 20
ATOM 25045 C CA . SER A 1 68 ? 15.890 31.723 -17.927 1.00 0.00 247 SER A CA 20
ATOM 25046 C C . SER A 1 68 ? 14.943 32.598 -17.141 1.00 0.00 247 SER A C 20
ATOM 25047 O O . SER A 1 68 ? 14.986 32.606 -15.914 1.00 0.00 247 SER A O 20
ATOM 25055 N N . LYS A 1 69 ? 14.077 33.373 -17.830 1.00 0.00 248 LYS A N 20
ATOM 25056 C CA . LYS A 1 69 ? 13.165 34.259 -17.135 1.00 0.00 248 LYS A CA 20
ATOM 25057 C C . LYS A 1 69 ? 12.147 33.449 -16.384 1.00 0.00 248 LYS A C 20
ATOM 25058 O O . LYS A 1 69 ? 11.765 33.802 -15.270 1.00 0.00 248 LYS A O 20
ATOM 25077 N N . LEU A 1 70 ? 11.670 32.345 -16.992 1.00 0.00 249 LEU A N 20
ATOM 25078 C CA . LEU A 1 70 ? 10.677 31.516 -16.348 1.00 0.00 249 LEU A CA 20
ATOM 25079 C C . LEU A 1 70 ? 11.266 30.893 -15.112 1.00 0.00 249 LEU A C 20
ATOM 25080 O O . LEU A 1 70 ? 10.600 30.806 -14.082 1.00 0.00 249 LEU A O 20
ATOM 25096 N N . GLN A 1 71 ? 12.533 30.420 -15.186 1.00 0.00 250 GLN A N 20
ATOM 25097 C CA . GLN A 1 71 ? 13.159 29.830 -14.022 1.00 0.00 250 GLN A CA 20
ATOM 25098 C C . GLN A 1 71 ? 13.401 30.923 -13.020 1.00 0.00 250 GLN A C 20
ATOM 25099 O O . GLN A 1 71 ? 13.203 30.734 -11.821 1.00 0.00 250 GLN A O 20
ATOM 25113 N N . GLN A 1 72 ? 13.849 32.105 -13.517 1.00 0.00 251 GLN A N 20
ATOM 25114 C CA . GLN A 1 72 ? 14.109 33.244 -12.665 1.00 0.00 251 GLN A CA 20
ATOM 25115 C C . GLN A 1 72 ? 15.167 32.868 -11.661 1.00 0.00 251 GLN A C 20
ATOM 25116 O O . GLN A 1 72 ? 14.978 32.997 -10.452 1.00 0.00 251 GLN A O 20
ATOM 25130 N N . VAL A 1 73 ? 16.329 32.400 -12.163 1.00 0.00 252 VAL A N 20
ATOM 25131 C CA . VAL A 1 73 ? 17.409 32.016 -11.289 1.00 0.00 252 VAL A CA 20
ATOM 25132 C C . VAL A 1 73 ? 18.651 32.668 -11.814 1.00 0.00 252 VAL A C 20
ATOM 25133 O O . VAL A 1 73 ? 18.727 33.043 -12.984 1.00 0.00 252 VAL A O 20
ATOM 25146 N N . ASN A 1 74 ? 19.669 32.818 -10.941 1.00 0.00 253 ASN A N 20
ATOM 25147 C CA . ASN A 1 74 ? 20.902 33.434 -11.356 1.00 0.00 253 ASN A CA 20
ATOM 25148 C C . ASN A 1 74 ? 21.802 32.343 -11.848 1.00 0.00 253 ASN A C 20
ATOM 25149 O O . ASN A 1 74 ? 22.349 31.565 -11.069 1.00 0.00 253 ASN A O 20
ATOM 25160 N N . TYR A 1 75 ? 21.982 32.274 -13.179 1.00 0.00 254 TYR A N 20
ATOM 25161 C CA . TYR A 1 75 ? 22.830 31.259 -13.752 1.00 0.00 254 TYR A CA 20
ATOM 25162 C C . TYR A 1 75 ? 24.283 31.690 -13.522 1.00 0.00 254 TYR A C 20
ATOM 25163 O O . TYR A 1 75 ? 25.126 30.802 -13.217 1.00 0.00 254 TYR A O 20
#

Sequence (75 aa):
MMNPINRNPKQVPFAALLPTLMNQLDKDRALQLRTLYARLKKNEIPKEGFTRHMKDIVGDQMLRMAVSKLQQVNYMMNPINRNPKQVPFAALLPTLMNQLDKDRALQLRTLYARLKKNEIPKEGFTRHMKDIVGDQMLRMAVSKLQQVNYMMNPINRNPKQVPFAALLPTLMNQLDKDRALQLRTLYARLKKNEIPKEGFTRHMKDIVGDQMLRMAVSKLQQVNYMMNPINRNPKQVPFAALLPTLMNQLDKDRALQLRTLYARLKKNEIPKEGFTRHMKDIVGDQMLRMAVSKLQQVNYMMNPINRNPKQVPFAALLPTLMNQLDKDRALQLRTLYARLKKNEIPKEGFTRHMKDIVGDQMLRMAVSKLQQVNYMMNPINRNPKQVPFAALLPTLMNQLDKDRALQLRTLYARLKKNEIPKEGFTRHMKDIVGDQMLRMAVSKLQQVNYMMNPINRNPKQVPFAALLPTLMNQLDKDRALQLRTLYARLKKNEIPKEGFTRHMKDIVGDQMLRMAVSKLQQVNYMMNPINRNPKQVPFAALLPTLMNQLDKDRALQLRTLYARLKKNEIPKEGFTRHMKDIVGDQMLRMAVSKLQQVNYMMNPINRNPKQVPFAALLPTLMNQLDKDRALQLRTLYARLKKNEIPKEGFTRHMKDIVGDQMLRMAVSKLQQVNYMMNPINRNPKQVPFAALLPTLMNQLDKDRALQLRTLYARLKKNEIPKEGFTRHMKDIVGDQMLRMAVSKLQQVNYMMNPINRNPKQVPFAALLPTLMNQLDKDRALQLRTLYARLKKNEIPKEGFTRHMKDIVGDQMLRMAVSKLQQVNYMMNPINRNPKQVPFAALLPTLMNQLDKDRALQLRTLYARLKKNEIPKEGFTRHMKDIVGDQMLRMAVSKLQQVNYMMNPINRNPKQVPFAALLPTLMNQLDKDRALQLRTLYARLKKNEIPKEGFTRHMKDIVGDQMLRMAVSKLQQVNYMMNPINRNPKQVPFAALLPTLMNQLDKDRALQLRTLYARLKKNEIPKEGFTRHMKDIVGDQMLRMAVSKLQQVNYMMNPINRNPKQVPFAALLPTLMNQLDKDRALQLRTLYARLKKNEIPKEGFTRHMKDIVGDQMLRMAVSKLQQVNYMMNPINRNPKQVPFAALLPTLMNQLDKDRALQLRTLYARLKKNEIPKEGFTRHMKDIVGDQMLRMAVSKLQQVNYMMNPINRNPKQVPFAALLPTLMNQLDKDRALQLRTLYARLKKNEIPKEGFTRHMKDIVGDQMLRMAVSKLQQVNYMMNPINRNPKQVPFAALLPTLMNQLDKDRALQLRTLYARLKKNEIPKEGFTRHMKDIVGDQMLRMAVSKLQQVNYMMNPINRNPKQVPFAALLPTLMNQLDKDRALQLRTLYARLKKNEIPKEGFTRHMKDIVGDQMLRMAVSKLQQVNYMMNPINRNPKQVPFAALLPTLMNQLDKDRALQLRTLYARLKKNEIPKEGFTRHMKDIVGDQMLRMAVSKLQQVNY

Radius of gyration: 15.2 Å; Cα contacts (8 Å, |Δi|>4): 47; chains: 1; bounding box: 28×25×48 Å

Secondary structure (DSSP, 8-state):
--S----------HHHHHHHHHHHS-HHHHHHHHHHHHHHHTTSS-HHHHHHHHHHHH-HHHHHHHHHHHHT---

InterPro domains:
  IPR007900 Transcription initiation factor TFIID component TAF4, C-terminal [PF05236] (537-850)
  IPR007900 Transcription initiation factor TFIID component TAF4, C-terminal [cd08045] (578-676)
  IPR009072 Histone-fold [G3DSA:1.10.20.10] (582-627)
  IPR022003 RST domain [PF12174] (188-251)
  IPR022003 RST domain [PS51879] (184-255)
  IPR045144 Transcription initiation factor TFIID component TAF4 [PTHR15138] (14-850)

Foldseek 3Di:
DVDDDDDDDDFDDVVVVLVVLLVVDDPVLNVVLVVLVVCVVVVVDDPVRSVVVNCVSSNVVRVVVSRCVVVVDDD

Nearest PDB structures (foldseek):
  7ac1-assembly1_A  TM=8.518E-01  e=2.617E-09  Arabidopsis thaliana
  5n9q-assembly1_A  TM=7.153E-01  e=1.040E-02  Arabidopsis thaliana
  5oao-assembly1_A  TM=7.742E-01  e=2.238E-02  Arabidopsis thaliana
  7ac1-assembly1_A  TM=8.806E-01  e=3.818E-10  Arabidopsis thaliana
  5n9q-assembly1_A  TM=7.053E-01  e=9.874E-03  Arabidopsis thaliana

Solvent-accessible surface area: 6490 Å² total; per-residue (Å²): 218,184,116,101,122,141,190,115,127,164,172,46,83,68,61,37,4,19,60,39,0,54,132,110,30,106,166,109,119,14,96,104,0,151,60,10,61,36,113,37,143,144,122,102,18,89,170,146,12,0,41,140,76,0,59,95,30,11,25,81,105,71,24,138,76,2,56,49,157,56,72,158,54,171,220